Protein 6MAF (pdb70)

InterPro domains:
  IPR018577 Restriction endonuclease, type II, Bpu10I [PF09549] (91-233)

Radius of gyration: 32.57 Å; Cα contacts (8 Å, |Δi|>4): 1836; chains: 4; bounding box: 73×92×95 Å

Foldseek 3Di:
DPDQVQVVLVVVCLVPPPLVVVLCVVLVQVVLVVVLVVQLVVCDQVNLPLVSLQSNLVSLCSNLVSLCCCDVDVVDPPRPCRHSVQSVLCRPVAHDDCCPDFDWQKAWLAKDWDADDPVRVVQFTDMDTDMDRFSGFGALDDDWDAGNNRIHTHGHTQEHEHEDAEDEDVVLVVVQVSLVSNCVVHVNHAYEYEYAEYAHPPPDDDDPPRHRYYFHQQPHDHCVQVVPPDPRDTDRGSVRVSVVCVSVVRSSVVVDPDD/DPDQVQVVLVVVCLVPPPLVVVLCVVLVQVVLVVVLVVQLVVCDQVNLPLVSLQSNLVSLCSNLVSLCCCDVDVVDPPRPCRRSVQSVLCRPVAHDDCCPDFDWQKAWLAKDWDADDPVRVVQFTDMDTDMDRASGFGALDDDWDAGNNRIHTHGHTQEHEHEDAEDEDVVLVVVQVSLVSNCVVHVNHAYEYEYAEYAHPPPDDDDPPRHRYYFHQQPHDHCVQVVPPDPRDTDRGSVRVSVVCVSVVRSSVVVDDDD/DDFPCQLNVLLVVCLVVPVQSVVLCVVLVLVVLVVQLVVQLVPQQDDDLVSLVSLLVSLLSSCVRHVVSCVPRDDCDQVRRPQLSVQRSQSSNCVRCCVVLVHDWPFWGWDWAWQDKAWDAPDDCCVQQWTDMDIHTHTAGTFTFHKDWDWTGHPVGDIDIDIHTHGQEGEHTDQEDEDVNVVVVVVVLVRNCVRPVNHAYEYHYQAYAYDPPDDDPPRHRYYHHQQPYHPVLPPDPPDDGGRGHSVVVSVVSVVSVVSSVDDAADPVCCVVVVDGD/DDFPCQLNVLLVVCLVVPVQSVVLCVVLVLVVLVVQLVVQLVPQQDDDLVSLVSLLVSLLSSCVRHVVSCVPRDDCDQVRRPQLSVQRSQSSNCVRCCVVLVHDWPFWGWDWAWQDKAWDAPDDCCVQQWTDMDIHTHTFGTFTFHKDWDWTGHPVGDIDIDIHTHGQEGEHTDQEDEDVNVVVVVVVLVRNCVRPVNHAYEYHYQAYAYDPPDDDPPRHRYYHHQQPYHPVLPPDPPDDGGRGHSVVVSVVSVVSVVSSPDDAADPVCCVVVVDGD

Organism: Brevibacillus brevis (NCBI:txid1393)

B-factor: mean 177.69, std 82.14, range [30.0, 500.0]

Sequence (1072 aa):
FFIYEQLSHKKNLEQKGKNAFDEETEELVRQAKSGYHAFIEGINYDEVTKLDLNSSVAALEDYISIAKEIEKKHKMFNWRSDYAGSIIPEFLYRIVHVATVKAGLKPIFSTRNTIIEISGAAHREGLQIRRKNEDFALGFHEVDVKIASESHRVISLAVACEVKTNIDKNKLNGLDFSAERMKRTYPGSAYFLITETLDFSPDENHSSGLIDEIYVLRKQVRTKNRVQKAPLCPSVFAELLEDILEISYRASNVKGHVYFFIYEQLSHKKNLEQKGKNAFDEETEELVRQAKSGYHAFIEGINYDEVTKLDLNSSVAALEDYISIAKEIEKKHKMFNWRSDYAGSIIPEFLYRIVHVATVKAGLKPIFSTRNTIIEISGAAHREGLQIRRKNEDFALGFHEVDVKIASESHRVISLAVACEVKTNIDKNKLNGLDFSAERMKRTYPGSAYFLITETLDFSPDENHSSGLIDEIYVLRKQVRTKNRVQKAPLCPSVFAELLEDILEISYRASNVKGHVYNPLVYTHGGKLERKSKKDKTASKVFEEFGVMEAYNCWKEASLCIQQRDKDSVLKLVAALNTYKDAVEPIFDSRLNSAQEVLQPSILEEFFEYLFSRIDSIVGVNIPIRHPAKGYLSLSFNPHNIETLIQSPEYTVRAKDHDFIIGGSAKLTIQGHGGEGETTNIVVPAVAIECKRYLERNMLDECAGTAERLKRATPYCLYFVVAEYLKLDDGAPELTEIDEIYILRHQRNSERNKPGFKPNPIDGELIWDLYQEVMNHLGKIWWDPNSALQRGKVFNPLVYTHGGKLERKSKKDKTASKVFEEFGVMEAYNCWKEASLCIQQRDKDSVLKLVAALNTYKDAVEPIFDSRLNSAQEVLQPSILEEFFEYLFSRIDSIVGVNIPIRHPAKGYLSLSFNPHNIETLIQSPEYTVRAKDHDFIIGGSAKLTIQGHGGEGETTNIVVPAVAIECKRYLERNMLDECAGTAERLKRATPYCLYFVVAEYLKLDDGAPELTEIDEIYILRHQRNSERNKPGFKPNPIDGELIWDLYQEVMNHLGKIWWDPNSALQRGKVF

Secondary str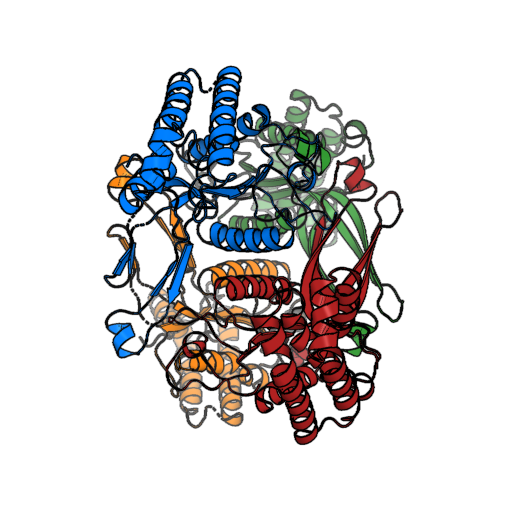ucture (DSSP, 8-state):
----HHHHHHHHHHHH-SHHHHHHHHHTHHHHHHHHHHHHHHS-STT--HHHHHHHHHHHHHHHHHHHHHHTTTS-SS-TTTTGGGSTTTTT-S-SSS------S--EEEEEE--S-HHHHHHH--EEEEE---SEEEE-----EEETTEEE----EEEEEEEEEEE-HHHHHHHHHHHHHHHHH-TT-EEEEEEEEE--SS-S----TT--EEEEEEEES-HHHHHSSSS------HHHHHTTTHHHHHHHHHH----/----HHHHHHHHHHHH-SHHHHHHHHHTHHHHHHHHHHHHHHS-STT--HHHHHHHHHHHHHHHHHHHHHHTTTS-SS-IIIIITSSTTTTT---SSS------S--EEEEEE--S-HHHHHHH--EEEEE---SEEEE-----EEETTEEE----EEEEEEEEEEE-HHHHHHHHHHHHHHHHH-TT-EEEEEEEEE--SS-S----TT--EEEEEEEES-HHHHHSSSS------HHHHHTTTHHHHHHHHHH----/-----HHHHHHHHHHHH-HHHHHHHHHTTHHHHHHHHHHHHHH----SHHHHHHHHHHHHHHHHHHHHHHHHH-STTTTTTSTHHHHHHHHHHTTTHHHHHTS--SEEEEEEEEEEEEE--SSHHHHHH---EEEEEEEEEEEEEEEEEEEEE-TT---EEEEEEEEEEEEEEEEEEEHHHHHHHHHHHHHHHHH-TT-EEEEEEEEEE--SS----TT--EEEEEEEEEGGGGGSTT--PPPP-HHHHHHHHHHHHHHHHS----HHHHHHH----/-----HHHHHHHHHHHH-HHHHHHHHHTTHHHHHHHHHHHHHH----SHHHHHHHHHHHHHHHHHHHHHHHHH-STTTTTTSTHHHHHHHHHHTTTHHHHHTS--SEEEEEEEEEEEEE--SSHHHHHH---EEEEEEEEEEEEEEEEEEEE--TT---EEEEEEEEEEEEEEEEEEEHHHHHHHHHHHHHHHHH-TT-EEEEEEEEEE--SS----TT--EEEEEEEEEGGGGGSTT--PPPP-HHHHHHHHHHHHHHHHS----HHHHHHH----

Nearest PDB structures (foldseek):
  6mag-assembly1_A  TM=9.771E-01  e=1.494E-49  Brevibacillus brevis
  6m9g-assembly1_B-2  TM=9.866E-01  e=7.015E-47  Brevibacillus brevis
  6maf-assembly1_B  TM=7.924E-01  e=3.939E-15  Brevibacillus brevis
  7sqc-assembly1_T0  TM=3.163E-01  e=4.920E+00  Chlamydomonas reinhardtii
  6maf-assembly1_B  TM=1.004E+00  e=4.690E-52  Brevibacillus brevis

Structure (mmCIF, N/CA/C/O backbone):
data_6MAF
#
_entry.id   6MAF
#
_cell.length_a   113.152
_cell.length_b   113.152
_cell.length_c   115.001
_cell.angle_alpha   90.00
_cell.angle_beta   90.00
_cell.angle_gamma   120.00
#
_symmetry.space_group_name_H-M   'P 32'
#
loop_
_entity.id
_entity.type
_entity.pdbx_description
1 polymer 'BbvCI endonuclease subunit 1'
2 polymer 'BbvCI endonuclease subunit 2'
#
loop_
_atom_site.group_PDB
_atom_site.id
_atom_site.type_symbol
_atom_site.label_atom_id
_atom_site.label_alt_id
_atom_site.label_comp_id
_atom_site.label_asym_id
_atom_site.label_entity_id
_atom_site.label_seq_id
_atom_site.pdbx_PDB_ins_code
_atom_site.Cartn_x
_atom_site.Cartn_y
_atom_site.Cartn_z
_atom_site.occupancy
_atom_site.B_iso_or_equiv
_atom_site.auth_seq_id
_atom_site.auth_comp_id
_atom_site.auth_asym_id
_atom_site.auth_atom_id
_atom_site.pdbx_PDB_model_num
ATOM 1 N N . PHE A 1 6 ? -6.934 -59.115 -18.123 1.00 230.65 6 PHE A N 1
ATOM 2 C CA . PHE A 1 6 ? -7.735 -60.082 -18.927 1.00 230.73 6 PHE A CA 1
ATOM 3 C C . PHE A 1 6 ? -8.698 -59.371 -19.884 1.00 215.00 6 PHE A C 1
ATOM 4 O O . PHE A 1 6 ? -9.424 -58.459 -19.494 1.00 175.38 6 PHE A O 1
ATOM 12 N N . PHE A 1 7 ? -8.688 -59.832 -21.133 1.00 232.50 7 PHE A N 1
ATOM 13 C CA . PHE A 1 7 ? -9.530 -59.343 -22.228 1.00 232.10 7 PHE A CA 1
ATOM 14 C C . PHE A 1 7 ? -10.891 -60.053 -22.156 1.00 221.97 7 PHE A C 1
ATOM 15 O O . PHE A 1 7 ? -11.128 -61.013 -22.899 1.00 216.04 7 PHE A O 1
ATOM 23 N N . ILE A 1 8 ? -11.776 -59.606 -21.259 1.00 223.26 8 ILE A N 1
ATOM 24 C CA . ILE A 1 8 ? -13.104 -60.243 -21.096 1.00 205.68 8 ILE A CA 1
ATOM 25 C C . ILE A 1 8 ? -14.186 -59.735 -22.075 1.00 216.50 8 ILE A C 1
ATOM 26 O O . ILE A 1 8 ? -14.723 -58.627 -21.949 1.00 218.62 8 ILE A O 1
ATOM 31 N N . TYR A 1 9 ? -14.451 -60.560 -23.082 1.00 219.40 9 TYR A N 1
ATOM 32 C CA . TYR A 1 9 ? -15.681 -60.478 -23.825 1.00 202.78 9 TYR A CA 1
ATOM 33 C C . TYR A 1 9 ? -16.547 -61.581 -23.219 1.00 189.47 9 TYR A C 1
ATOM 34 O O . TYR A 1 9 ? -16.381 -62.767 -23.541 1.00 209.86 9 TYR A O 1
ATOM 43 N N . GLU A 1 10 ? -17.453 -61.190 -22.322 1.00 167.46 10 GLU A N 1
ATOM 44 C CA . GLU A 1 10 ? -18.409 -62.136 -21.731 1.00 173.53 10 GLU A CA 1
ATOM 45 C C . GLU A 1 10 ? -19.280 -62.787 -22.818 1.00 156.26 10 GLU A C 1
ATOM 46 O O . GLU A 1 10 ? -19.520 -63.993 -22.783 1.00 179.94 10 GLU A O 1
ATOM 52 N N . GLN A 1 11 ? -19.691 -62.003 -23.808 1.00 134.68 11 GLN A N 1
ATOM 53 C CA . GLN A 1 11 ? -20.465 -62.523 -24.926 1.00 138.15 11 GLN A CA 1
ATOM 54 C C . GLN A 1 11 ? -19.722 -63.407 -25.926 1.00 165.70 11 GLN A C 1
ATOM 55 O O . GLN A 1 11 ? -20.272 -64.419 -26.356 1.00 171.11 11 GLN A O 1
ATOM 61 N N . LEU A 1 12 ? -18.516 -63.013 -26.344 1.00 188.76 12 LEU A N 1
ATOM 62 C CA . LEU A 1 12 ? -17.740 -63.849 -27.285 1.00 183.41 12 LEU A CA 1
ATOM 63 C C . LEU A 1 12 ? -17.276 -65.130 -26.614 1.00 167.40 12 LEU A C 1
ATOM 64 O O . LEU A 1 12 ? -17.284 -66.185 -27.251 1.00 180.88 12 LEU A O 1
ATOM 69 N N . SER A 1 13 ? -16.902 -65.046 -25.333 1.00 154.50 13 SER A N 1
ATOM 70 C CA . SER A 1 13 ? -16.663 -66.260 -24.541 1.00 167.05 13 SER A CA 1
ATOM 71 C C . SER A 1 13 ? -17.909 -67.164 -24.528 1.00 177.20 13 SER A C 1
ATOM 72 O O . SER A 1 13 ? -17.788 -68.389 -24.640 1.00 202.29 13 SER A O 1
ATOM 75 N N . HIS A 1 14 ? -19.094 -66.549 -24.438 1.00 175.35 14 HIS A N 1
ATOM 76 C CA . HIS A 1 14 ? -20.373 -67.259 -24.578 1.00 168.51 14 HIS A CA 1
ATOM 77 C C . HIS A 1 14 ? -20.476 -67.947 -25.937 1.00 173.09 14 HIS A C 1
ATOM 78 O O . HIS A 1 14 ? -20.922 -69.086 -26.011 1.00 206.70 14 HIS A O 1
ATOM 85 N N . LYS A 1 15 ? -20.039 -67.274 -26.998 1.00 154.97 15 LYS A N 1
ATOM 86 C CA . LYS A 1 15 ? -19.995 -67.899 -28.325 1.00 159.85 15 LYS A CA 1
ATOM 87 C C . LYS A 1 15 ? -19.021 -69.080 -28.387 1.00 146.21 15 LYS A C 1
ATOM 88 O O . LYS A 1 15 ? -19.399 -70.165 -28.863 1.00 118.14 15 LYS A O 1
ATOM 94 N N . LYS A 1 16 ? -17.796 -68.861 -27.886 1.00 134.98 16 LYS A N 1
ATOM 95 C CA . LYS A 1 16 ? -16.802 -69.919 -27.712 1.00 129.57 16 LYS A CA 1
ATOM 96 C C . LYS A 1 16 ? -17.482 -71.130 -27.070 1.00 157.63 16 LYS A C 1
ATOM 97 O O . LYS A 1 16 ? -17.333 -72.242 -27.568 1.00 204.54 16 LYS A O 1
ATOM 103 N N . ASN A 1 17 ? -18.242 -70.911 -25.991 1.00 150.60 17 ASN A N 1
ATOM 104 C CA . ASN A 1 17 ? -18.863 -72.005 -25.242 1.00 147.95 17 ASN A CA 1
ATOM 105 C C . ASN A 1 17 ? -20.058 -72.666 -25.945 1.00 144.30 17 ASN A C 1
ATOM 106 O O . ASN A 1 17 ? -20.169 -73.889 -25.922 1.00 165.85 17 ASN A O 1
ATOM 111 N N . LEU A 1 18 ? -20.919 -71.875 -26.583 1.00 136.69 18 LEU A N 1
ATOM 112 C CA . LEU A 1 18 ? -22.113 -72.400 -27.277 1.00 165.97 18 LEU A CA 1
ATOM 113 C C . LEU A 1 18 ? -21.732 -73.265 -28.479 1.00 183.78 18 LEU A C 1
ATOM 114 O O . LEU A 1 18 ? -22.289 -74.358 -28.662 1.00 186.07 18 LEU A O 1
ATOM 119 N N . GLU A 1 19 ? -20.773 -72.779 -29.269 1.00 192.24 19 GLU A N 1
ATOM 120 C CA . GLU A 1 19 ? -20.248 -73.525 -30.424 1.00 195.29 19 GLU A CA 1
ATOM 121 C C . GLU A 1 19 ? -19.583 -74.857 -30.034 1.00 175.69 19 GLU A C 1
ATOM 122 O O . GLU A 1 19 ? -19.793 -75.877 -30.700 1.00 165.56 19 GLU A O 1
ATOM 128 N N . GLN A 1 20 ? -18.834 -74.830 -28.933 1.00 163.84 20 GLN A N 1
ATOM 129 C CA . GLN A 1 20 ? -18.079 -75.975 -28.426 1.00 175.40 20 GLN A CA 1
ATOM 130 C C . GLN A 1 20 ? -18.994 -77.087 -27.897 1.00 184.14 20 GLN A C 1
ATOM 131 O O . GLN A 1 20 ? -18.789 -78.262 -28.213 1.00 191.21 20 GLN A O 1
ATOM 137 N N . LYS A 1 21 ? -20.008 -76.707 -27.114 1.00 180.82 21 LYS A N 1
ATOM 138 C CA . LYS A 1 21 ? -20.958 -77.659 -26.526 1.00 172.63 21 LYS A CA 1
ATOM 139 C C . LYS A 1 21 ? -22.047 -78.095 -27.514 1.00 169.69 21 LYS A C 1
ATOM 140 O O . LYS A 1 21 ? -22.489 -79.242 -27.471 1.00 152.19 21 LYS A O 1
ATOM 146 N N . GLY A 1 22 ? -22.455 -77.185 -28.402 1.00 172.84 22 GLY A N 1
ATOM 147 C CA . GLY A 1 22 ? -23.571 -77.403 -29.324 1.00 191.86 22 GLY A CA 1
ATOM 148 C C . GLY A 1 22 ? -23.435 -78.532 -30.332 1.00 207.04 22 GLY A C 1
ATOM 149 O O . GLY A 1 22 ? -23.786 -79.679 -30.035 1.00 211.99 22 GLY A O 1
ATOM 150 N N . LYS A 1 23 ? -22.894 -78.182 -31.503 1.00 222.79 23 LYS A N 1
ATOM 151 C CA . LYS A 1 23 ? -22.934 -78.954 -32.772 1.00 249.59 23 LYS A CA 1
ATOM 152 C C . LYS A 1 23 ? -24.088 -78.474 -33.684 1.00 277.91 23 LYS A C 1
ATOM 153 O O . LYS A 1 23 ? -23.832 -77.905 -34.755 1.00 326.00 23 LYS A O 1
ATOM 159 N N . ASN A 1 24 ? -25.334 -78.666 -33.237 1.00 286.71 24 ASN A N 1
ATOM 160 C CA . ASN A 1 24 ? -26.507 -78.174 -33.957 1.00 287.31 24 ASN A CA 1
ATOM 161 C C . ASN A 1 24 ? -26.525 -76.645 -33.933 1.00 293.88 24 ASN A C 1
ATOM 162 O O . ASN A 1 24 ? -26.709 -76.015 -34.973 1.00 262.74 24 ASN A O 1
ATOM 167 N N . ALA A 1 25 ? -26.295 -76.068 -32.751 1.00 316.08 25 ALA A N 1
ATOM 168 C CA . ALA A 1 25 ? -26.065 -74.627 -32.605 1.00 337.06 25 ALA A CA 1
ATOM 169 C C . ALA A 1 25 ? -24.868 -74.130 -33.437 1.00 362.90 25 ALA A C 1
ATOM 170 O O . ALA A 1 25 ? -24.934 -73.036 -34.007 1.00 373.25 25 ALA A O 1
ATOM 172 N N . PHE A 1 26 ? -23.803 -74.938 -33.524 1.00 385.41 26 PHE A N 1
ATOM 173 C CA . PHE A 1 26 ? -22.625 -74.595 -34.345 1.00 378.80 26 PHE A CA 1
ATOM 174 C C . PHE A 1 26 ? -22.921 -74.547 -35.843 1.00 357.64 26 PHE A C 1
ATOM 175 O O . PHE A 1 26 ? -22.481 -73.608 -36.517 1.00 351.30 26 PHE A O 1
ATOM 183 N N . ASP A 1 27 ? -23.646 -75.546 -36.359 1.00 330.77 27 ASP A N 1
ATOM 184 C CA . ASP A 1 27 ? -24.078 -75.510 -37.764 1.00 290.67 27 ASP A CA 1
ATOM 185 C C . ASP A 1 27 ? -24.949 -74.280 -38.014 1.00 269.02 27 ASP A C 1
ATOM 186 O O . ASP A 1 27 ? -24.779 -73.606 -39.028 1.00 254.59 27 ASP A O 1
ATOM 191 N N . GLU A 1 28 ? -25.833 -73.982 -37.058 1.00 267.94 28 GLU A N 1
ATOM 192 C CA . GLU A 1 28 ? -26.658 -72.773 -37.089 1.00 264.54 28 GLU A CA 1
ATOM 193 C C . GLU A 1 28 ? -25.823 -71.483 -37.145 1.00 231.22 28 GLU A C 1
ATOM 194 O O . GLU A 1 28 ? -26.077 -70.664 -38.012 1.00 218.74 28 GLU A O 1
ATOM 200 N N . GLU A 1 29 ? -24.813 -71.327 -36.279 1.00 198.74 29 GLU A N 1
ATOM 201 C CA . GLU A 1 29 ? -23.914 -70.148 -36.332 1.00 192.37 29 GLU A CA 1
ATOM 202 C C . GLU A 1 29 ? -23.312 -69.909 -37.728 1.00 211.11 29 GLU A C 1
ATOM 203 O O . GLU A 1 29 ? -23.380 -68.788 -38.261 1.00 214.34 29 GLU A O 1
ATOM 209 N N . THR A 1 30 ? -22.732 -70.970 -38.299 1.00 228.13 30 THR A N 1
ATOM 210 C CA . THR A 1 30 ? -22.083 -70.924 -39.617 1.00 233.65 30 THR A CA 1
ATOM 211 C C . THR A 1 30 ? -23.089 -70.543 -40.724 1.00 249.67 30 THR A C 1
ATOM 212 O O . THR A 1 30 ? -22.830 -69.608 -41.491 1.00 260.50 30 THR A O 1
ATOM 216 N N . GLU A 1 31 ? -24.231 -71.239 -40.779 1.00 255.01 31 GLU A N 1
ATOM 217 C CA . GLU A 1 31 ? -25.298 -70.934 -41.751 1.00 260.78 31 GLU A CA 1
ATOM 218 C C . GLU A 1 31 ? -25.978 -69.568 -41.522 1.00 289.52 31 GLU A C 1
ATOM 219 O O . GLU A 1 31 ? -26.279 -68.864 -42.488 1.00 329.65 31 GLU A O 1
ATOM 225 N N . GLU A 1 32 ? -26.189 -69.195 -40.255 1.00 283.91 32 GLU A N 1
ATOM 226 C CA . GLU A 1 32 ? -26.851 -67.927 -39.895 1.00 262.04 32 GLU A CA 1
ATOM 227 C C . GLU A 1 32 ? -25.910 -66.721 -39.929 1.00 251.97 32 GLU A C 1
ATOM 228 O O . GLU A 1 32 ? -26.360 -65.582 -39.733 1.00 250.72 32 GLU A O 1
ATOM 234 N N . LEU A 1 33 ? -24.614 -66.979 -40.155 1.00 242.58 33 LEU A N 1
ATOM 235 C CA . LEU A 1 33 ? -23.576 -65.941 -40.287 1.00 215.91 33 LEU A CA 1
ATOM 236 C C . LEU A 1 33 ? -23.358 -65.204 -38.953 1.00 186.27 33 LEU A C 1
ATOM 237 O O . LEU A 1 33 ? -23.071 -64.015 -38.947 1.00 159.06 33 LEU A O 1
ATOM 242 N N . VAL A 1 34 ? -23.481 -65.914 -37.832 1.00 172.78 34 VAL A N 1
ATOM 243 C CA . VAL A 1 34 ? -23.511 -65.281 -36.497 1.00 160.66 34 VAL A CA 1
ATOM 244 C C . VAL A 1 34 ? -22.161 -64.705 -36.052 1.00 165.03 34 VAL A C 1
ATOM 245 O O . VAL A 1 34 ? -22.083 -63.513 -35.748 1.00 160.06 34 VAL A O 1
ATOM 249 N N . ARG A 1 35 ? -21.122 -65.546 -36.010 1.00 163.29 35 ARG A N 1
ATOM 250 C CA . ARG A 1 35 ? -19.750 -65.102 -35.710 1.00 158.83 35 ARG A CA 1
ATOM 251 C C . ARG A 1 35 ? -19.313 -63.982 -36.674 1.00 162.89 35 ARG A C 1
ATOM 252 O O . ARG A 1 35 ? -18.731 -62.987 -36.238 1.00 141.77 35 ARG A O 1
ATOM 260 N N . GLN A 1 36 ? -19.622 -64.161 -37.966 1.00 172.75 36 GLN A N 1
ATOM 261 C CA . GLN A 1 36 ? -19.395 -63.170 -39.030 1.00 164.16 36 GLN A CA 1
ATOM 262 C C . GLN A 1 36 ? -20.127 -61.858 -38.759 1.00 155.84 36 GLN A C 1
ATOM 263 O O . GLN A 1 36 ? -19.521 -60.782 -38.806 1.00 149.29 36 GLN A O 1
ATOM 269 N N . ALA A 1 37 ? -21.431 -61.972 -38.484 1.00 145.25 37 ALA A N 1
ATOM 270 C CA . ALA A 1 37 ? -22.314 -60.844 -38.186 1.00 138.07 37 ALA A CA 1
ATOM 271 C C . ALA A 1 37 ? -21.800 -60.032 -36.997 1.00 136.87 37 ALA A C 1
ATOM 272 O O . ALA A 1 37 ? -21.801 -58.793 -37.028 1.00 129.36 37 ALA A O 1
ATOM 274 N N . LYS A 1 38 ? -21.341 -60.744 -35.967 1.00 138.68 38 LYS A N 1
ATOM 275 C CA . LYS A 1 38 ? -20.692 -60.130 -34.809 1.00 136.11 38 LYS A CA 1
ATOM 276 C C . LYS A 1 38 ? -19.347 -59.514 -35.185 1.00 156.07 38 LYS A C 1
ATOM 277 O O . LYS A 1 38 ? -19.055 -58.396 -34.778 1.00 158.62 38 LYS A O 1
ATOM 283 N N . SER A 1 39 ? -18.542 -60.237 -35.964 1.00 175.12 39 SER A N 1
ATOM 284 C CA . SER A 1 39 ? -17.246 -59.725 -36.413 1.00 195.99 39 SER A CA 1
ATOM 285 C C . SER A 1 39 ? -17.388 -58.436 -37.238 1.00 209.07 39 SER A C 1
ATOM 286 O O . SER A 1 39 ? -16.609 -57.501 -37.043 1.00 224.09 39 SER A O 1
ATOM 289 N N . GLY A 1 40 ? -18.399 -58.384 -38.115 1.00 198.55 40 GLY A N 1
ATOM 290 C CA . GLY A 1 40 ? -18.723 -57.182 -38.909 1.00 171.39 40 GLY A CA 1
ATOM 291 C C . GLY A 1 40 ? -19.046 -55.997 -38.018 1.00 160.31 40 GLY A C 1
ATOM 292 O O . GLY A 1 40 ? -18.521 -54.886 -38.203 1.00 163.37 40 GLY A O 1
ATOM 293 N N . TYR A 1 41 ? -19.904 -56.261 -37.036 1.00 157.71 41 TYR A N 1
ATOM 294 C CA . TYR A 1 41 ? -20.245 -55.324 -35.971 1.00 156.99 41 TYR A CA 1
ATOM 295 C C . TYR A 1 41 ? -19.013 -54.902 -35.130 1.00 154.34 41 TYR A C 1
ATOM 296 O O . TYR A 1 41 ? -18.788 -53.701 -34.923 1.00 146.99 41 TYR A O 1
ATOM 305 N N . HIS A 1 42 ? -18.227 -55.892 -34.686 1.00 151.93 42 HIS A N 1
ATOM 306 C CA . HIS A 1 42 ? -17.070 -55.708 -33.787 1.00 159.83 42 HIS A CA 1
ATOM 307 C C . HIS A 1 42 ? -15.992 -54.857 -34.460 1.00 176.28 42 HIS A C 1
ATOM 308 O O . HIS A 1 42 ? -15.404 -53.970 -33.824 1.00 168.52 42 HIS A O 1
ATOM 315 N N . ALA A 1 43 ? -15.775 -55.121 -35.753 1.00 204.01 43 ALA A N 1
ATOM 316 C CA . ALA A 1 43 ? -14.848 -54.360 -36.599 1.00 220.31 43 ALA A CA 1
ATOM 317 C C . ALA A 1 43 ? -15.294 -52.916 -36.872 1.00 227.36 43 ALA A C 1
ATOM 318 O O . ALA A 1 43 ? -14.451 -52.010 -36.893 1.00 228.65 43 ALA A O 1
ATOM 320 N N . PHE A 1 44 ? -16.597 -52.696 -37.079 1.00 221.69 44 PHE A N 1
ATOM 321 C CA . PHE A 1 44 ? -17.092 -51.330 -37.295 1.00 207.80 44 PHE A CA 1
ATOM 322 C C . PHE A 1 44 ? -16.907 -50.423 -36.068 1.00 199.37 44 PHE A C 1
ATOM 323 O O . PHE A 1 44 ? -16.499 -49.270 -36.213 1.00 191.93 44 PHE A O 1
ATOM 331 N N . ILE A 1 45 ? -17.188 -50.957 -34.877 1.00 194.94 45 ILE A N 1
ATOM 332 C CA . ILE A 1 45 ? -16.840 -50.293 -33.607 1.00 194.13 45 ILE A CA 1
ATOM 333 C C . ILE A 1 45 ? -15.338 -50.062 -33.487 1.00 220.03 45 ILE A C 1
ATOM 334 O O . ILE A 1 45 ? -14.931 -48.992 -33.057 1.00 198.22 45 ILE A O 1
ATOM 339 N N . GLU A 1 46 ? -14.530 -51.067 -33.846 1.00 268.84 46 GLU A N 1
ATOM 340 C CA . GLU A 1 46 ? -13.057 -50.958 -33.815 1.00 298.66 46 GLU A CA 1
ATOM 341 C C . GLU A 1 46 ? -12.523 -49.763 -34.638 1.00 321.91 46 GLU A C 1
ATOM 342 O O . GLU A 1 46 ? -11.515 -49.158 -34.264 1.00 352.73 46 GLU A O 1
ATOM 348 N N . GLY A 1 47 ? -13.222 -49.419 -35.725 1.00 319.24 47 GLY A N 1
ATOM 349 C CA . GLY A 1 47 ? -12.985 -48.174 -36.478 1.00 314.45 47 GLY A CA 1
ATOM 350 C C . GLY A 1 47 ? -13.106 -46.928 -35.609 1.00 309.32 47 GLY A C 1
ATOM 351 O O . GLY A 1 47 ? -12.299 -46.003 -35.712 1.00 319.44 47 GLY A O 1
ATOM 352 N N . ILE A 1 48 ? -14.123 -46.925 -34.751 1.00 280.15 48 ILE A N 1
ATOM 353 C CA . ILE A 1 48 ? -14.319 -45.926 -33.701 1.00 250.09 48 ILE A CA 1
ATOM 354 C C . ILE A 1 48 ? -13.269 -46.193 -32.605 1.00 269.20 48 ILE A C 1
ATOM 355 O O . ILE A 1 48 ? -13.378 -47.154 -31.845 1.00 259.46 48 ILE A O 1
ATOM 360 N N . ASN A 1 49 ? -12.240 -45.343 -32.570 1.00 301.58 49 ASN A N 1
ATOM 361 C CA . ASN A 1 49 ? -11.092 -45.444 -31.644 1.00 322.73 49 ASN A CA 1
ATOM 362 C C . ASN A 1 49 ? -11.279 -44.552 -30.397 1.00 334.46 49 ASN A C 1
ATOM 363 O O . ASN A 1 49 ? -12.417 -44.286 -30.015 1.00 334.08 49 ASN A O 1
ATOM 368 N N . TYR A 1 50 ? -10.184 -44.105 -29.766 1.00 346.33 50 TYR A N 1
ATOM 369 C CA . TYR A 1 50 ? -10.269 -43.174 -28.622 1.00 345.70 50 TYR A CA 1
ATOM 370 C C . TYR A 1 50 ? -10.484 -41.719 -29.013 1.00 338.46 50 TYR A C 1
ATOM 371 O O . TYR A 1 50 ? -11.294 -41.031 -28.386 1.00 318.69 50 TYR A O 1
ATOM 380 N N . ASP A 1 51 ? -9.716 -41.236 -29.995 1.00 355.96 51 ASP A N 1
ATOM 381 C CA . ASP A 1 51 ? -9.916 -39.895 -30.549 1.00 377.35 51 ASP A CA 1
ATOM 382 C C . ASP A 1 51 ? -11.367 -39.782 -30.991 1.00 380.32 51 ASP A C 1
ATOM 383 O O . ASP A 1 51 ? -11.967 -38.709 -30.952 1.00 423.07 51 ASP A O 1
ATOM 388 N N . GLU A 1 52 ? -11.912 -40.933 -31.375 1.00 337.99 52 GLU A N 1
ATOM 389 C CA . GLU A 1 52 ? -13.286 -41.098 -31.782 1.00 296.10 52 GLU A CA 1
ATOM 390 C C . GLU A 1 52 ? -14.207 -41.599 -30.640 1.00 259.58 52 GLU A C 1
ATOM 391 O O . GLU A 1 52 ? -15.010 -42.510 -30.840 1.00 257.82 52 GLU A O 1
ATOM 397 N N . VAL A 1 53 ? -14.064 -41.015 -29.443 1.00 211.78 53 VAL A N 1
ATOM 398 C CA . VAL A 1 53 ? -14.955 -41.267 -28.286 1.00 168.32 53 VAL A CA 1
ATOM 399 C C . VAL A 1 53 ? -15.469 -39.926 -27.764 1.00 161.87 53 VAL A C 1
ATOM 400 O O . VAL A 1 53 ? -14.696 -39.119 -27.237 1.00 150.02 53 VAL A O 1
ATOM 404 N N . THR A 1 54 ? -15.875 -38.734 -30.669 1.00 361.28 54 THR A N 1
ATOM 405 C CA . THR A 1 54 ? -16.787 -37.641 -30.322 1.00 350.30 54 THR A CA 1
ATOM 406 C C . THR A 1 54 ? -18.247 -38.124 -30.259 1.00 320.31 54 THR A C 1
ATOM 407 O O . THR A 1 54 ? -18.505 -39.326 -30.372 1.00 279.26 54 THR A O 1
ATOM 411 N N . LYS A 1 55 ? -19.173 -37.178 -30.066 1.00 305.68 55 LYS A N 1
ATOM 412 C CA . LYS A 1 55 ? -20.622 -37.394 -30.172 1.00 299.37 55 LYS A CA 1
ATOM 413 C C . LYS A 1 55 ? -21.000 -38.168 -31.438 1.00 316.31 55 LYS A C 1
ATOM 414 O O . LYS A 1 55 ? -21.778 -39.131 -31.376 1.00 327.21 55 LYS A O 1
ATOM 420 N N . LEU A 1 56 ? -20.418 -37.749 -32.566 1.00 320.38 56 LEU A N 1
ATOM 421 C CA . LEU A 1 56 ? -20.581 -38.408 -33.863 1.00 316.82 56 LEU A CA 1
ATOM 422 C C . LEU A 1 56 ? -20.190 -39.892 -33.806 1.00 324.58 56 LEU A C 1
ATOM 423 O O . LEU A 1 56 ? -20.913 -40.743 -34.317 1.00 346.34 56 LEU A O 1
ATOM 428 N N . ASP A 1 57 ? -19.064 -40.196 -33.164 1.00 309.94 57 ASP A N 1
ATOM 429 C CA . ASP A 1 57 ? -18.576 -41.573 -33.080 1.00 291.01 57 ASP A CA 1
ATOM 430 C C . ASP A 1 57 ? -19.413 -42.486 -32.212 1.00 285.29 57 ASP A C 1
ATOM 431 O O . ASP A 1 57 ? -19.577 -43.667 -32.538 1.00 282.01 57 ASP A O 1
ATOM 436 N N . LEU A 1 58 ? -19.932 -41.936 -31.113 1.00 262.89 58 LEU A N 1
ATOM 437 C CA . LEU A 1 58 ? -20.830 -42.678 -30.235 1.00 241.10 58 LEU A CA 1
ATOM 438 C C . LEU A 1 58 ? -22.095 -43.087 -30.986 1.00 236.32 58 LEU A C 1
ATOM 439 O O . LEU A 1 58 ? -22.520 -44.238 -30.863 1.00 239.43 58 LEU A O 1
ATOM 444 N N . ASN A 1 59 ? -22.646 -42.183 -31.807 1.00 232.12 59 ASN A N 1
ATOM 445 C CA . ASN A 1 59 ? -23.805 -42.521 -32.653 1.00 238.35 59 ASN A CA 1
ATOM 446 C C . ASN A 1 59 ? -23.550 -43.594 -33.733 1.00 244.42 59 ASN A C 1
ATOM 447 O O . ASN A 1 59 ? -24.388 -44.490 -33.930 1.00 253.45 59 ASN A O 1
ATOM 452 N N . SER A 1 60 ? -22.390 -43.498 -34.393 1.00 235.67 60 SER A N 1
ATOM 453 C CA . SER A 1 60 ? -21.955 -44.464 -35.419 1.00 205.70 60 SER A CA 1
ATOM 454 C C . SER A 1 60 ? -21.836 -45.880 -34.853 1.00 193.06 60 SER A C 1
ATOM 455 O O . SER A 1 60 ? -22.290 -46.850 -35.478 1.00 162.92 60 SER A O 1
ATOM 458 N N . SER A 1 61 ? -21.250 -45.971 -33.659 1.00 196.70 61 SER A N 1
ATOM 459 C CA . SER A 1 61 ? -21.147 -47.223 -32.921 1.00 212.56 61 SER A CA 1
ATOM 460 C C . SER A 1 61 ? -22.523 -47.820 -32.574 1.00 220.27 61 SER A C 1
ATOM 461 O O . SER A 1 61 ? -22.725 -49.027 -32.726 1.00 215.59 61 SER A O 1
ATOM 464 N N . VAL A 1 62 ? -23.456 -46.967 -32.136 1.00 232.79 62 VAL A N 1
ATOM 465 C CA . VAL A 1 62 ? -24.831 -47.376 -31.769 1.00 228.42 62 VAL A CA 1
ATOM 466 C C . VAL A 1 62 ? -25.611 -47.904 -32.987 1.00 227.39 62 VAL A C 1
ATOM 467 O O . VAL A 1 62 ? -26.331 -48.909 -32.883 1.00 219.59 62 VAL A O 1
ATOM 471 N N . ALA A 1 63 ? -25.445 -47.237 -34.131 1.00 224.32 63 ALA A N 1
ATOM 472 C CA . ALA A 1 63 ? -26.045 -47.676 -35.392 1.00 218.82 63 ALA A CA 1
ATOM 473 C C . ALA A 1 63 ? -25.621 -49.111 -35.735 1.00 212.42 63 ALA A C 1
ATOM 474 O O . ALA A 1 63 ? -26.470 -49.960 -36.038 1.00 198.08 63 ALA A O 1
ATOM 476 N N . ALA A 1 64 ? -24.313 -49.369 -35.638 1.00 209.87 64 ALA A N 1
ATOM 477 C CA . ALA A 1 64 ? -23.728 -50.695 -35.865 1.00 204.44 64 ALA A CA 1
ATOM 478 C C . ALA A 1 64 ? -24.232 -51.716 -34.843 1.00 190.70 64 ALA A C 1
ATOM 479 O O . ALA A 1 64 ? -24.494 -52.881 -35.190 1.00 190.89 64 ALA A O 1
ATOM 481 N N . LEU A 1 65 ? -24.383 -51.261 -33.595 1.00 173.27 65 LEU A N 1
ATOM 482 C CA . LEU A 1 65 ? -24.901 -52.103 -32.512 1.00 168.93 65 LEU A CA 1
ATOM 483 C C . LEU A 1 65 ? -26.304 -52.608 -32.831 1.00 172.41 65 LEU A C 1
ATOM 484 O O . LEU A 1 65 ? -26.577 -53.810 -32.688 1.00 157.49 65 LEU A O 1
ATOM 489 N N . GLU A 1 66 ? -27.167 -51.703 -33.296 1.00 178.43 66 GLU A N 1
ATOM 490 C CA . GLU A 1 66 ? -28.532 -52.089 -33.631 1.00 169.92 66 GLU A CA 1
ATOM 491 C C . GLU A 1 66 ? -28.572 -53.062 -34.800 1.00 162.59 66 GLU A C 1
ATOM 492 O O . GLU A 1 66 ? -29.356 -54.007 -34.763 1.00 159.08 66 GLU A O 1
ATOM 498 N N . ASP A 1 67 ? -27.714 -52.842 -35.804 1.00 163.03 67 ASP A N 1
ATOM 499 C CA . ASP A 1 67 ? -27.565 -53.767 -36.934 1.00 161.32 67 ASP A CA 1
ATOM 500 C C . ASP A 1 67 ? -27.310 -55.161 -36.398 1.00 154.33 67 ASP A C 1
ATOM 501 O O . ASP A 1 67 ? -28.012 -56.116 -36.767 1.00 174.08 67 ASP A O 1
ATOM 506 N N . TYR A 1 68 ? -26.336 -55.268 -35.495 1.00 131.13 68 TYR A N 1
ATOM 507 C CA . TYR A 1 68 ? -26.023 -56.566 -34.943 1.00 135.51 68 TYR A CA 1
ATOM 508 C C . TYR A 1 68 ? -27.137 -57.178 -34.083 1.00 131.94 68 TYR A C 1
ATOM 509 O O . TYR A 1 68 ? -27.477 -58.356 -34.255 1.00 108.78 68 TYR A O 1
ATOM 518 N N . ILE A 1 69 ? -27.670 -56.384 -33.152 1.00 138.06 69 ILE A N 1
ATOM 519 C CA . ILE A 1 69 ? -28.673 -56.872 -32.187 1.00 125.99 69 ILE A CA 1
ATOM 520 C C . ILE A 1 69 ? -29.980 -57.272 -32.905 1.00 129.94 69 ILE A C 1
ATOM 521 O O . ILE A 1 69 ? -30.644 -58.231 -32.498 1.00 115.48 69 ILE A O 1
ATOM 526 N N . SER A 1 70 ? -30.295 -56.570 -34.001 1.00 136.57 70 SER A N 1
ATOM 527 C CA . SER A 1 70 ? -31.433 -56.901 -34.859 1.00 141.89 70 SER A CA 1
ATOM 528 C C . SER A 1 70 ? -31.240 -58.266 -35.501 1.00 157.53 70 SER A C 1
ATOM 529 O O . SER A 1 70 ? -32.194 -59.043 -35.608 1.00 169.47 70 SER A O 1
ATOM 532 N N . ILE A 1 71 ? -30.003 -58.552 -35.911 1.00 166.81 71 ILE A N 1
ATOM 533 C CA . ILE A 1 71 ? -29.678 -59.847 -36.527 1.00 177.55 71 ILE A CA 1
ATOM 534 C C . ILE A 1 71 ? -29.544 -60.978 -35.491 1.00 159.31 71 ILE A C 1
ATOM 535 O O . ILE A 1 71 ? -30.022 -62.086 -35.745 1.00 141.24 71 ILE A O 1
ATOM 540 N N . ALA A 1 72 ? -28.954 -60.667 -34.330 1.00 147.09 72 ALA A N 1
ATOM 541 C CA . ALA A 1 72 ? -28.910 -61.564 -33.161 1.00 136.96 72 ALA A CA 1
ATOM 542 C C . ALA A 1 72 ? -30.294 -62.021 -32.684 1.00 130.82 72 ALA A C 1
ATOM 543 O O . ALA A 1 72 ? -30.557 -63.222 -32.565 1.00 134.43 72 ALA A O 1
ATOM 545 N N . LYS A 1 73 ? -31.182 -61.060 -32.434 1.00 129.59 73 LYS A N 1
ATOM 546 C CA . LYS A 1 73 ? -32.538 -61.355 -31.962 1.00 145.92 73 LYS A CA 1
ATOM 547 C C . LYS A 1 73 ? -33.235 -62.378 -32.871 1.00 149.59 73 LYS A C 1
ATOM 548 O O . LYS A 1 73 ? -33.670 -63.423 -32.381 1.00 147.26 73 LYS A O 1
ATOM 554 N N . GLU A 1 74 ? -33.266 -62.111 -34.182 1.00 157.13 74 GLU A N 1
ATOM 555 C CA . GLU A 1 74 ? -33.957 -62.984 -35.152 1.00 171.10 74 GLU A CA 1
ATOM 556 C C . GLU A 1 74 ? -33.513 -64.458 -35.131 1.00 169.23 74 GLU A C 1
ATOM 557 O O . GLU A 1 74 ? -34.354 -65.350 -35.284 1.00 164.32 74 GLU A O 1
ATOM 563 N N . ILE A 1 75 ? -32.221 -64.713 -34.916 1.00 158.40 75 ILE A N 1
ATOM 564 C CA . ILE A 1 75 ? -31.744 -66.106 -34.810 1.00 135.68 75 ILE A CA 1
ATOM 565 C C . ILE A 1 75 ? -32.311 -66.872 -33.616 1.00 127.87 75 ILE A C 1
ATOM 566 O O . ILE A 1 75 ? -32.753 -68.014 -33.781 1.00 117.39 75 ILE A O 1
ATOM 571 N N . GLU A 1 76 ? -32.340 -66.220 -32.451 1.00 129.19 76 GLU A N 1
ATOM 572 C CA . GLU A 1 76 ? -32.970 -66.755 -31.232 1.00 140.19 76 GLU A CA 1
ATOM 573 C C . GLU A 1 76 ? -34.493 -66.797 -31.367 1.00 147.06 76 GLU A C 1
ATOM 574 O O . GLU A 1 76 ? -35.141 -67.744 -30.898 1.00 133.77 76 GLU A O 1
ATOM 580 N N . LYS A 1 77 ? -35.043 -65.759 -32.001 1.00 181.19 77 LYS A N 1
ATOM 581 C CA . LYS A 1 77 ? -36.489 -65.575 -32.162 1.00 220.26 77 LYS A CA 1
ATOM 582 C C . LYS A 1 77 ? -36.975 -66.075 -33.532 1.00 239.57 77 LYS A C 1
ATOM 583 O O . LYS A 1 77 ? -37.551 -65.312 -34.321 1.00 255.76 77 LYS A O 1
ATOM 589 N N . LYS A 1 78 ? -36.732 -67.357 -33.811 1.00 244.21 78 LYS A N 1
ATOM 590 C CA . LYS A 1 78 ? -37.191 -67.990 -35.051 1.00 246.16 78 LYS A CA 1
ATOM 591 C C . LYS A 1 78 ? -37.642 -69.432 -34.785 1.00 241.77 78 LYS A C 1
ATOM 592 O O . LYS A 1 78 ? -38.756 -69.656 -34.301 1.00 232.85 78 LYS A O 1
ATOM 598 N N . HIS A 1 79 ? -36.777 -70.397 -35.098 1.00 238.47 79 HIS A N 1
ATOM 599 C CA . HIS A 1 79 ? -37.033 -71.815 -34.855 1.00 237.20 79 HIS A CA 1
ATOM 600 C C . HIS A 1 79 ? -35.723 -72.505 -34.463 1.00 232.19 79 HIS A C 1
ATOM 601 O O . HIS A 1 79 ? -35.580 -73.723 -34.608 1.00 239.98 79 HIS A O 1
ATOM 608 N N . LYS A 1 80 ? -34.787 -71.715 -33.936 1.00 230.66 80 LYS A N 1
ATOM 609 C CA . LYS A 1 80 ? -33.435 -72.188 -33.625 1.00 250.33 80 LYS A CA 1
ATOM 610 C C . LYS A 1 80 ? -32.835 -71.561 -32.341 1.00 253.16 80 LYS A C 1
ATOM 611 O O . LYS A 1 80 ? -32.045 -70.624 -32.453 1.00 274.14 80 LYS A O 1
ATOM 617 N N . MET A 1 81 ? -33.209 -71.996 -31.124 1.00 250.90 81 MET A N 1
ATOM 618 C CA . MET A 1 81 ? -34.411 -72.783 -30.765 1.00 266.00 81 MET A CA 1
ATOM 619 C C . MET A 1 81 ? -34.821 -72.526 -29.297 1.00 274.58 81 MET A C 1
ATOM 620 O O . MET A 1 81 ? -35.872 -71.922 -29.059 1.00 286.50 81 MET A O 1
ATOM 625 N N . PHE A 1 82 ? -33.999 -72.987 -28.337 1.00 275.55 82 PHE A N 1
ATOM 626 C CA . PHE A 1 82 ? -34.337 -73.011 -26.885 1.00 294.77 82 PHE A CA 1
ATOM 627 C C . PHE A 1 82 ? -33.419 -72.144 -25.991 1.00 302.41 82 PHE A C 1
ATOM 628 O O . PHE A 1 82 ? -33.742 -70.972 -25.743 1.00 308.33 82 PHE A O 1
ATOM 636 N N . ASN A 1 83 ? -32.295 -72.702 -25.517 1.00 296.55 83 ASN A N 1
ATOM 637 C CA . ASN A 1 83 ? -31.364 -71.983 -24.622 1.00 279.19 83 ASN A CA 1
ATOM 638 C C . ASN A 1 83 ? -30.640 -70.836 -25.340 1.00 266.64 83 ASN A C 1
ATOM 639 O O . ASN A 1 83 ? -29.515 -70.992 -25.828 1.00 263.69 83 ASN A O 1
ATOM 644 N N . TRP A 1 84 ? -31.316 -69.688 -25.395 1.00 233.39 84 TRP A N 1
ATOM 645 C CA . TRP A 1 84 ? -30.903 -68.532 -26.197 1.00 209.61 84 TRP A CA 1
ATOM 646 C C . TRP A 1 84 ? -31.352 -67.200 -25.553 1.00 205.74 84 TRP A C 1
ATOM 647 O O . TRP A 1 84 ? -31.253 -66.147 -26.193 1.00 215.85 84 TRP A O 1
ATOM 658 N N . ARG A 1 85 ? -31.823 -67.258 -24.296 1.00 205.25 85 ARG A N 1
ATOM 659 C CA . ARG A 1 85 ? -32.417 -66.122 -23.541 1.00 214.32 85 ARG A CA 1
ATOM 660 C C . ARG A 1 85 ? -31.426 -65.071 -22.989 1.00 234.07 85 ARG A C 1
ATOM 661 O O . ARG A 1 85 ? -30.818 -64.308 -23.757 1.00 248.32 85 ARG A O 1
ATOM 669 N N . SER A 1 86 ? -31.317 -65.022 -21.653 1.00 244.07 86 SER A N 1
ATOM 670 C CA . SER A 1 86 ? -30.328 -64.220 -20.930 1.00 245.88 86 SER A CA 1
ATOM 671 C C . SER A 1 86 ? -29.052 -65.058 -20.845 1.00 240.69 86 SER A C 1
ATOM 672 O O . SER A 1 86 ? -28.666 -65.571 -19.788 1.00 262.45 86 SER A O 1
ATOM 675 N N . ASP A 1 87 ? -28.418 -65.191 -22.003 1.00 209.52 87 ASP A N 1
ATOM 676 C CA . ASP A 1 87 ? -27.344 -66.130 -22.236 1.00 175.64 87 ASP A CA 1
ATOM 677 C C . ASP A 1 87 ? -26.492 -65.532 -23.312 1.00 164.20 87 ASP A C 1
ATOM 678 O O . ASP A 1 87 ? -25.279 -65.392 -23.147 1.00 165.62 87 ASP A O 1
ATOM 683 N N . TYR A 1 88 ? -27.167 -65.158 -24.397 1.00 146.44 88 TYR A N 1
ATOM 684 C CA . TYR A 1 88 ? -26.557 -64.761 -25.635 1.00 129.65 88 TYR A CA 1
ATOM 685 C C . TYR A 1 88 ? -26.837 -63.304 -25.914 1.00 126.21 88 TYR A C 1
ATOM 686 O O . TYR A 1 88 ? -25.951 -62.470 -25.725 1.00 116.94 88 TYR A O 1
ATOM 695 N N . ALA A 1 89 ? -28.060 -62.992 -26.351 1.00 123.31 89 ALA A N 1
ATOM 696 C CA . ALA A 1 89 ? -28.479 -61.600 -26.601 1.00 114.88 89 ALA A CA 1
ATOM 697 C C . ALA A 1 89 ? -28.398 -60.784 -25.319 1.00 118.97 89 ALA A C 1
ATOM 698 O O . ALA A 1 89 ? -27.889 -59.647 -25.320 1.00 118.02 89 ALA A O 1
ATOM 700 N N . GLY A 1 90 ? -28.811 -61.405 -24.206 1.00 118.24 90 GLY A N 1
ATOM 701 C CA . GLY A 1 90 ? -28.739 -60.804 -22.877 1.00 130.20 90 GLY A CA 1
ATOM 702 C C . GLY A 1 90 ? -27.320 -60.703 -22.341 1.00 149.45 90 GLY A C 1
ATOM 703 O O . GLY A 1 90 ? -27.094 -60.883 -21.151 1.00 167.41 90 GLY A O 1
ATOM 704 N N . SER A 1 91 ? -26.381 -60.443 -23.253 1.00 157.63 91 SER A N 1
ATOM 705 C CA . SER A 1 91 ? -24.990 -60.138 -22.962 1.00 157.19 91 SER A CA 1
ATOM 706 C C . SER A 1 91 ? -24.309 -59.527 -24.181 1.00 144.05 91 SER A C 1
ATOM 707 O O . SER A 1 91 ? -23.326 -60.053 -24.661 1.00 152.54 91 SER A O 1
ATOM 710 N N . ILE A 1 92 ? -24.836 -58.430 -24.700 1.00 131.58 92 ILE A N 1
ATOM 711 C CA . ILE A 1 92 ? -24.242 -57.794 -25.877 1.00 110.68 92 ILE A CA 1
ATOM 712 C C . ILE A 1 92 ? -23.866 -56.377 -25.490 1.00 112.81 92 ILE A C 1
ATOM 713 O O . ILE A 1 92 ? -22.867 -55.835 -25.970 1.00 115.19 92 ILE A O 1
ATOM 718 N N . ILE A 1 93 ? -24.691 -55.823 -24.594 1.00 114.91 93 ILE A N 1
ATOM 719 C CA . ILE A 1 93 ? -24.676 -54.416 -24.1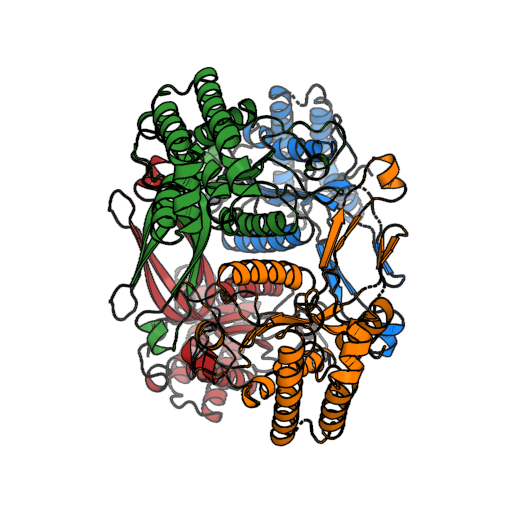30 1.00 99.28 93 ILE A CA 1
ATOM 720 C C . ILE A 1 93 ? -23.851 -54.232 -22.834 1.00 100.60 93 ILE A C 1
ATOM 721 O O . ILE A 1 93 ? -23.407 -53.106 -22.534 1.00 84.89 93 ILE A O 1
ATOM 726 N N . PRO A 1 94 ? -23.658 -55.330 -22.060 1.00 108.49 94 PRO A N 1
ATOM 727 C CA . PRO A 1 94 ? -22.752 -55.389 -20.899 1.00 115.58 94 PRO A CA 1
ATOM 728 C C . PRO A 1 94 ? -21.251 -55.546 -21.204 1.00 112.81 94 PRO A C 1
ATOM 729 O O . PRO A 1 94 ? -20.498 -56.080 -20.373 1.00 90.45 94 PRO A O 1
ATOM 733 N N . GLU A 1 95 ? -20.835 -55.045 -22.370 1.00 131.72 95 GLU A N 1
ATOM 734 C CA . GLU A 1 95 ? -19.431 -55.030 -22.782 1.00 145.60 95 GLU A CA 1
ATOM 735 C C . GLU A 1 95 ? -19.011 -53.617 -23.178 1.00 140.99 95 GLU A C 1
ATOM 736 O O . GLU A 1 95 ? -18.158 -53.009 -22.518 1.00 130.51 95 GLU A O 1
ATOM 742 N N . PHE A 1 96 ? -19.668 -53.105 -24.220 1.00 136.41 96 PHE A N 1
ATOM 743 C CA . PHE A 1 96 ? -19.242 -51.945 -25.025 1.00 162.99 96 PHE A CA 1
ATOM 744 C C . PHE A 1 96 ? -17.845 -51.346 -24.760 1.00 176.16 96 PHE A C 1
ATOM 745 O O . PHE A 1 96 ? -16.830 -52.015 -25.000 1.00 185.23 96 PHE A O 1
ATOM 753 N N . LEU A 1 97 ? -17.802 -50.102 -24.270 1.00 158.40 97 LEU A N 1
ATOM 754 C CA . LEU A 1 97 ? -16.553 -49.351 -24.057 1.00 133.95 97 LEU A CA 1
ATOM 755 C C . LEU A 1 97 ? -15.896 -49.828 -22.770 1.00 147.16 97 LEU A C 1
ATOM 756 O O . LEU A 1 97 ? -15.492 -49.015 -21.914 1.00 130.25 97 LEU A O 1
ATOM 761 N N . TYR A 1 98 ? -15.819 -51.159 -22.660 1.00 171.66 98 TYR A N 1
ATOM 762 C CA . TYR A 1 98 ? -15.239 -51.891 -21.534 1.00 182.16 98 TYR A CA 1
ATOM 763 C C . TYR A 1 98 ? -13.826 -51.399 -21.227 1.00 194.12 98 TYR A C 1
ATOM 764 O O . TYR A 1 98 ? -13.428 -51.359 -20.070 1.00 214.98 98 TYR A O 1
ATOM 773 N N . ARG A 1 99 ? -13.080 -51.027 -22.260 1.00 174.52 99 ARG A N 1
ATOM 774 C CA . ARG A 1 99 ? -11.771 -50.445 -22.057 1.00 162.98 99 ARG A CA 1
ATOM 775 C C . ARG A 1 99 ? -11.749 -49.007 -22.541 1.00 158.90 99 ARG A C 1
ATOM 776 O O . ARG A 1 99 ? -12.064 -48.702 -23.701 1.00 152.01 99 ARG A O 1
ATOM 784 N N . ILE A 1 100 ? -11.415 -48.126 -21.610 1.00 157.42 100 ILE A N 1
ATOM 785 C CA . ILE A 1 100 ? -11.077 -46.750 -21.930 1.00 154.25 100 ILE A CA 1
ATOM 786 C C . ILE A 1 100 ? -9.607 -46.661 -22.339 1.00 157.88 100 ILE A C 1
ATOM 787 O O . ILE A 1 100 ? -9.023 -47.628 -22.831 1.00 164.97 100 ILE A O 1
ATOM 792 N N . VAL A 1 101 ? -9.008 -45.502 -22.108 1.00 157.39 101 VAL A N 1
ATOM 793 C CA . VAL A 1 101 ? -7.747 -45.126 -22.729 1.00 152.08 101 VAL A CA 1
ATOM 794 C C . VAL A 1 101 ? -7.145 -44.001 -21.904 1.00 157.61 101 VAL A C 1
ATOM 795 O O . VAL A 1 101 ? -5.963 -44.021 -21.570 1.00 149.33 101 VAL A O 1
ATOM 799 N N . HIS A 1 102 ? -8.011 -43.053 -21.558 1.00 176.94 102 HIS A N 1
ATOM 800 C CA . HIS A 1 102 ? -7.661 -41.770 -20.992 1.00 181.90 102 HIS A CA 1
ATOM 801 C C . HIS A 1 102 ? -7.029 -41.957 -19.610 1.00 176.29 102 HIS A C 1
ATOM 802 O O . HIS A 1 102 ? -5.803 -41.885 -19.488 1.00 149.36 102 HIS A O 1
ATOM 809 N N . VAL A 1 103 ? -7.854 -42.215 -18.592 1.00 192.94 103 VAL A N 1
ATOM 810 C CA . VAL A 1 103 ? -7.361 -42.622 -17.273 1.00 191.42 103 VAL A CA 1
ATOM 811 C C . VAL A 1 103 ? -6.938 -44.087 -17.334 1.00 190.79 103 VAL A C 1
ATOM 812 O O . VAL A 1 103 ? -5.769 -44.401 -17.089 1.00 182.18 103 VAL A O 1
ATOM 816 N N . ALA A 1 104 ? -7.891 -44.953 -17.694 1.00 199.46 104 ALA A N 1
ATOM 817 C CA . ALA A 1 104 ? -7.750 -46.413 -17.655 1.00 221.99 104 ALA A CA 1
ATOM 818 C C . ALA A 1 104 ? -6.809 -46.927 -16.546 1.00 230.35 104 ALA A C 1
ATOM 819 O O . ALA A 1 104 ? -5.715 -47.433 -16.831 1.00 245.66 104 ALA A O 1
ATOM 821 N N . THR A 1 105 ? -7.232 -46.766 -15.290 1.00 228.47 105 THR A N 1
ATOM 822 C CA . THR A 1 105 ? -6.490 -47.277 -14.123 1.00 222.22 105 THR A CA 1
ATOM 823 C C . THR A 1 105 ? -6.291 -48.784 -14.226 1.00 209.38 105 THR A C 1
ATOM 824 O O . THR A 1 105 ? -5.166 -49.255 -14.402 1.00 212.47 105 THR A O 1
ATOM 828 N N . VAL A 1 106 ? -7.406 -49.508 -14.079 1.00 196.29 106 VAL A N 1
ATOM 829 C CA . VAL A 1 106 ? -7.514 -50.970 -14.180 1.00 193.20 106 VAL A CA 1
ATOM 830 C C . VAL A 1 106 ? -8.997 -51.371 -14.254 1.00 168.84 106 VAL A C 1
ATOM 831 O O . VAL A 1 106 ? -9.582 -51.371 -15.339 1.00 172.78 106 VAL A O 1
ATOM 835 N N . LYS A 1 107 ? -9.584 -51.648 -13.087 1.00 151.50 107 LYS A N 1
ATOM 836 C CA . LYS A 1 107 ? -10.891 -52.310 -12.862 1.00 152.11 107 LYS A CA 1
ATOM 837 C C . LYS A 1 107 ? -10.692 -53.460 -11.888 1.00 146.32 107 LYS A C 1
ATOM 838 O O . LYS A 1 107 ? -9.782 -53.421 -11.044 1.00 123.58 107 LYS A O 1
ATOM 844 N N . ALA A 1 108 ? -11.587 -54.456 -12.013 1.00 137.73 108 ALA A N 1
ATOM 845 C CA . ALA A 1 108 ? -11.515 -55.763 -11.362 1.00 125.73 108 ALA A CA 1
ATOM 846 C C . ALA A 1 108 ? -12.749 -56.617 -11.738 1.00 121.76 108 ALA A C 1
ATOM 847 O O . ALA A 1 108 ? -13.394 -57.253 -10.889 1.00 106.98 108 ALA A O 1
ATOM 849 N N . GLY A 1 109 ? -13.069 -56.607 -13.034 1.00 134.08 109 GLY A N 1
ATOM 850 C CA . GLY A 1 109 ? -14.049 -57.534 -13.614 1.00 173.19 109 GLY A CA 1
ATOM 851 C C . GLY A 1 109 ? -15.498 -57.174 -13.382 1.00 176.38 109 GLY A C 1
ATOM 852 O O . GLY A 1 109 ? -15.790 -56.137 -12.792 1.00 185.22 109 GLY A O 1
ATOM 853 N N . LEU A 1 110 ? -16.402 -58.038 -13.844 1.00 183.83 110 LEU A N 1
ATOM 854 C CA . LEU A 1 110 ? -17.839 -57.738 -13.849 1.00 212.18 110 LEU A CA 1
ATOM 855 C C . LEU A 1 110 ? -18.600 -58.229 -12.605 1.00 238.85 110 LEU A C 1
ATOM 856 O O . LEU A 1 110 ? -19.831 -58.121 -12.539 1.00 260.41 110 LEU A O 1
ATOM 861 N N . LYS A 1 111 ? -17.858 -58.759 -11.630 1.00 258.53 111 LYS A N 1
ATOM 862 C CA . LYS A 1 111 ? -18.417 -59.243 -10.353 1.00 281.48 111 LYS A CA 1
ATOM 863 C C . LYS A 1 111 ? -17.907 -58.338 -9.234 1.00 315.07 111 LYS A C 1
ATOM 864 O O . LYS A 1 111 ? -16.846 -57.754 -9.391 1.00 334.70 111 LYS A O 1
ATOM 870 N N . PRO A 1 112 ? -18.690 -58.145 -8.147 1.00 334.17 112 PRO A N 1
ATOM 871 C CA . PRO A 1 112 ? -18.086 -57.528 -6.961 1.00 319.83 112 PRO A CA 1
ATOM 872 C C . PRO A 1 112 ? -18.343 -58.231 -5.615 1.00 278.85 112 PRO A C 1
ATOM 873 O O . PRO A 1 112 ? -19.445 -58.725 -5.361 1.00 281.06 112 PRO A O 1
ATOM 877 N N . ILE A 1 113 ? -17.317 -58.254 -4.767 1.00 236.69 113 ILE A N 1
ATOM 878 C CA . ILE A 1 113 ? -17.423 -58.822 -3.420 1.00 222.87 113 ILE A CA 1
ATOM 879 C C . ILE A 1 113 ? -18.461 -58.047 -2.591 1.00 232.73 113 ILE A C 1
ATOM 880 O O . ILE A 1 113 ? -18.231 -56.896 -2.188 1.00 256.11 113 ILE A O 1
ATOM 885 N N . PHE A 1 114 ? -19.607 -58.694 -2.370 1.00 223.93 114 PHE A N 1
ATOM 886 C CA . PHE A 1 114 ? -20.753 -58.078 -1.689 1.00 195.77 114 PHE A CA 1
ATOM 887 C C . PHE A 1 114 ? -20.543 -57.751 -0.203 1.00 182.83 114 PHE A C 1
ATOM 888 O O . PHE A 1 114 ? -20.672 -56.597 0.159 1.00 162.95 114 PHE A O 1
ATOM 896 N N . SER A 1 115 ? -20.246 -58.754 0.636 1.00 187.84 115 SER A N 1
ATOM 897 C CA . SER A 1 115 ? -19.879 -58.584 2.077 1.00 186.23 115 SER A CA 1
ATOM 898 C C . SER A 1 115 ? -19.562 -59.946 2.729 1.00 197.71 115 SER A C 1
ATOM 899 O O . SER A 1 115 ? -19.343 -60.927 2.019 1.00 198.90 115 SER A O 1
ATOM 902 N N . THR A 1 116 ? -19.547 -60.001 4.067 1.00 210.02 116 THR A N 1
ATOM 903 C CA . THR A 1 116 ? -19.257 -61.245 4.808 1.00 201.36 116 THR A CA 1
ATOM 904 C C . THR A 1 116 ? -20.118 -61.459 6.077 1.00 193.83 116 THR A C 1
ATOM 905 O O . THR A 1 116 ? -20.533 -60.492 6.739 1.00 164.50 116 THR A O 1
ATOM 909 N N . ARG A 1 117 ? -20.384 -62.732 6.381 1.00 199.53 117 ARG A N 1
ATOM 910 C CA . ARG A 1 117 ? -21.051 -63.162 7.625 1.00 222.38 117 ARG A CA 1
ATOM 911 C C . ARG A 1 117 ? -20.282 -64.312 8.289 1.00 236.67 117 ARG A C 1
ATOM 912 O O . ARG A 1 117 ? -19.450 -64.946 7.640 1.00 246.02 117 ARG A O 1
ATOM 920 N N . ASN A 1 118 ? -20.563 -64.577 9.569 1.00 237.98 118 ASN A N 1
ATOM 921 C CA . ASN A 1 118 ? -19.900 -65.656 10.317 1.00 229.65 118 ASN A CA 1
ATOM 922 C C . ASN A 1 118 ? -20.801 -66.857 10.563 1.00 227.56 118 ASN A C 1
ATOM 923 O O . ASN A 1 118 ? -21.949 -66.703 10.989 1.00 211.24 118 ASN A O 1
ATOM 928 N N . THR A 1 119 ? -20.253 -68.047 10.310 1.00 241.60 119 THR A N 1
ATOM 929 C CA . THR A 1 119 ? -20.998 -69.313 10.390 1.00 262.91 119 THR A CA 1
ATOM 930 C C . THR A 1 119 ? -20.126 -70.513 10.836 1.00 282.49 119 THR A C 1
ATOM 931 O O . THR A 1 119 ? -19.873 -71.443 10.061 1.00 273.46 119 THR A O 1
ATOM 935 N N . ILE A 1 120 ? -19.678 -70.487 12.092 1.00 328.79 120 ILE A N 1
ATOM 936 C CA . ILE A 1 120 ? -18.885 -71.599 12.651 1.00 391.17 120 ILE A CA 1
ATOM 937 C C . ILE A 1 120 ? -19.748 -72.721 13.258 1.00 426.99 120 ILE A C 1
ATOM 938 O O . ILE A 1 120 ? -20.786 -72.456 13.866 1.00 452.15 120 ILE A O 1
ATOM 943 N N . ILE A 1 121 ? -19.300 -73.963 13.061 1.00 449.23 121 ILE A N 1
ATOM 944 C CA . ILE A 1 121 ? -19.917 -75.166 13.641 1.00 461.19 121 ILE A CA 1
ATOM 945 C C . ILE A 1 121 ? -19.728 -75.284 15.166 1.00 480.00 121 ILE A C 1
ATOM 946 O O . ILE A 1 121 ? -20.706 -75.473 15.898 1.00 480.00 121 ILE A O 1
ATOM 951 N N . GLU A 1 122 ? -18.483 -75.144 15.626 1.00 481.88 122 GLU A N 1
ATOM 952 C CA . GLU A 1 122 ? -18.088 -75.523 16.987 1.00 500.00 122 GLU A CA 1
ATOM 953 C C . GLU A 1 122 ? -17.176 -74.479 17.644 1.00 500.00 122 GLU A C 1
ATOM 954 O O . GLU A 1 122 ? -16.572 -73.652 16.952 1.00 500.00 122 GLU A O 1
ATOM 960 N N . ILE A 1 123 ? -17.092 -74.529 18.977 1.00 500.00 123 ILE A N 1
ATOM 961 C CA . ILE A 1 123 ? -16.168 -73.697 19.771 1.00 500.00 123 ILE A CA 1
ATOM 962 C C . ILE A 1 123 ? -14.691 -73.978 19.422 1.00 500.00 123 ILE A C 1
ATOM 963 O O . ILE A 1 123 ? -13.910 -73.039 19.224 1.00 500.00 123 ILE A O 1
ATOM 968 N N . SER A 1 124 ? -14.337 -75.262 19.324 1.00 500.00 124 SER A N 1
ATOM 969 C CA . SER A 1 124 ? -12.992 -75.695 18.928 1.00 500.00 124 SER A CA 1
ATOM 970 C C . SER A 1 124 ? -12.682 -75.263 17.493 1.00 500.00 124 SER A C 1
ATOM 971 O O . SER A 1 124 ? -11.594 -74.751 17.219 1.00 500.00 124 SER A O 1
ATOM 974 N N . GLY A 1 125 ? -13.659 -75.451 16.603 1.00 500.00 125 GLY A N 1
ATOM 975 C CA . GLY A 1 125 ? -13.596 -74.997 15.210 1.00 500.00 125 GLY A CA 1
ATOM 976 C C . GLY A 1 125 ? -13.435 -73.493 15.052 1.00 500.00 125 GLY A C 1
ATOM 977 O O . GLY A 1 125 ? -12.785 -73.033 14.111 1.00 500.00 125 GLY A O 1
ATOM 978 N N . ALA A 1 126 ? -14.037 -72.731 15.965 1.00 500.00 126 ALA A N 1
ATOM 979 C CA . ALA A 1 126 ? -13.899 -71.273 15.985 1.00 500.00 126 ALA A CA 1
ATOM 980 C C . ALA A 1 126 ? -12.450 -70.849 16.256 1.00 500.00 126 ALA A C 1
ATOM 981 O O . ALA A 1 126 ? -11.941 -69.938 15.601 1.00 500.00 126 ALA A O 1
ATOM 983 N N . ALA A 1 127 ? -11.794 -71.538 17.193 1.00 476.05 127 ALA A N 1
ATOM 984 C CA . ALA A 1 127 ? -10.376 -71.324 17.503 1.00 425.67 127 ALA A CA 1
ATOM 985 C C . ALA A 1 127 ? -9.457 -71.800 16.371 1.00 395.66 127 ALA A C 1
ATOM 986 O O . ALA A 1 127 ? -8.510 -71.098 16.009 1.00 390.48 127 ALA A O 1
ATOM 988 N N . HIS A 1 128 ? -9.759 -72.983 15.825 1.00 365.59 128 HIS A N 1
ATOM 989 C CA . HIS A 1 128 ? -9.032 -73.603 14.702 1.00 354.33 128 HIS A CA 1
ATOM 990 C C . HIS A 1 128 ? -9.028 -72.698 13.454 1.00 376.70 128 HIS A C 1
ATOM 991 O O . HIS A 1 128 ? -7.977 -72.177 13.077 1.00 393.99 128 HIS A O 1
ATOM 998 N N . ARG A 1 129 ? -10.199 -72.532 12.833 1.00 398.04 129 ARG A N 1
ATOM 999 C CA . ARG A 1 129 ? -10.457 -71.538 11.773 1.00 408.70 129 ARG A CA 1
ATOM 1000 C C . ARG A 1 129 ? -11.976 -71.372 11.638 1.00 401.92 129 ARG A C 1
ATOM 1001 O O . ARG A 1 129 ? -12.678 -72.321 11.256 1.00 439.78 129 ARG A O 1
ATOM 1009 N N . GLU A 1 130 ? -12.485 -70.193 11.999 1.00 351.17 130 GLU A N 1
ATOM 1010 C CA . GLU A 1 130 ? -13.933 -69.962 11.999 1.00 300.55 130 GLU A CA 1
ATOM 1011 C C . GLU A 1 130 ? -14.488 -69.825 10.580 1.00 272.78 130 GLU A C 1
ATOM 1012 O O . GLU A 1 130 ? -13.900 -69.152 9.728 1.00 258.35 130 GLU A O 1
ATOM 1018 N N . GLY A 1 131 ? -15.606 -70.505 10.342 1.00 255.90 131 GLY A N 1
ATOM 1019 C CA . GLY A 1 131 ? -16.296 -70.451 9.069 1.00 254.33 131 GLY A CA 1
ATOM 1020 C C . GLY A 1 131 ? -16.886 -69.076 8.854 1.00 257.59 131 GLY A C 1
ATOM 1021 O O . GLY A 1 131 ? -17.451 -68.478 9.777 1.00 234.92 131 GLY A O 1
ATOM 1022 N N . LEU A 1 132 ? -16.709 -68.574 7.636 1.00 279.29 132 LEU A N 1
ATOM 1023 C CA . LEU A 1 132 ? -17.349 -67.356 7.166 1.00 277.05 132 LEU A CA 1
ATOM 1024 C C . LEU A 1 132 ? -18.087 -67.660 5.867 1.00 276.86 132 LEU A C 1
ATOM 1025 O O . LEU A 1 132 ? -17.894 -68.719 5.255 1.00 284.11 132 LEU A O 1
ATOM 1030 N N . GLN A 1 133 ? -18.948 -66.733 5.464 1.00 260.35 133 GLN A N 1
ATOM 1031 C CA . GLN A 1 133 ? -19.572 -66.777 4.157 1.00 239.25 133 GLN A CA 1
ATOM 1032 C C . GLN A 1 133 ? -19.437 -65.391 3.540 1.00 236.81 133 GLN A C 1
ATOM 1033 O O . GLN A 1 133 ? -20.114 -64.440 3.956 1.00 212.67 133 GLN A O 1
ATOM 1039 N N . ILE A 1 134 ? -18.508 -65.290 2.589 1.00 229.16 134 ILE A N 1
ATOM 1040 C CA . ILE A 1 134 ? -18.230 -64.050 1.867 1.00 211.74 134 ILE A CA 1
ATOM 1041 C C . ILE A 1 134 ? -18.924 -64.075 0.505 1.00 228.00 134 ILE A C 1
ATOM 1042 O O . ILE A 1 134 ? -18.704 -64.977 -0.314 1.00 235.07 134 ILE A O 1
ATOM 1047 N N . ARG A 1 135 ? -19.783 -63.083 0.293 1.00 232.89 135 ARG A N 1
ATOM 1048 C CA . ARG A 1 135 ? -20.655 -63.044 -0.878 1.00 212.72 135 ARG A CA 1
ATOM 1049 C C . ARG A 1 135 ? -19.945 -62.406 -2.067 1.00 195.65 135 ARG A C 1
ATOM 1050 O O . ARG A 1 135 ? -19.003 -61.620 -1.899 1.00 186.80 135 ARG A O 1
ATOM 1058 N N . ARG A 1 136 ? -20.374 -62.806 -3.262 1.00 182.91 136 ARG A N 1
ATOM 1059 C CA . ARG A 1 136 ? -20.117 -62.069 -4.500 1.00 191.12 136 ARG A CA 1
ATOM 1060 C C . ARG A 1 136 ? -21.147 -62.435 -5.558 1.00 197.38 136 ARG A C 1
ATOM 1061 O O . ARG A 1 136 ? -21.215 -63.583 -6.014 1.00 189.88 136 ARG A O 1
ATOM 1069 N N . LYS A 1 137 ? -21.971 -61.454 -5.919 1.00 205.56 137 LYS A N 1
ATOM 1070 C CA . LYS A 1 137 ? -22.957 -61.645 -6.979 1.00 210.83 137 LYS A CA 1
ATOM 1071 C C . LYS A 1 137 ? -22.312 -61.491 -8.372 1.00 217.87 137 LYS A C 1
ATOM 1072 O O . LYS A 1 137 ? -21.254 -60.856 -8.521 1.00 215.00 137 LYS A O 1
ATOM 1078 N N . ASN A 1 138 ? -22.936 -62.106 -9.376 1.00 213.10 138 ASN A N 1
ATOM 1079 C CA . ASN A 1 138 ? -22.558 -61.905 -10.778 1.00 226.28 138 ASN A CA 1
ATOM 1080 C C . ASN A 1 138 ? -23.422 -60.821 -11.446 1.00 247.89 138 ASN A C 1
ATOM 1081 O O . ASN A 1 138 ? -24.459 -61.126 -12.054 1.00 279.19 138 ASN A O 1
ATOM 1086 N N . GLU A 1 139 ? -22.997 -59.560 -11.317 1.00 237.67 139 GLU A N 1
ATOM 1087 C CA . GLU A 1 139 ? -23.652 -58.428 -12.008 1.00 208.11 139 GLU A CA 1
ATOM 1088 C C . GLU A 1 139 ? -23.263 -58.412 -13.489 1.00 182.42 139 GLU A C 1
ATOM 1089 O O . GLU A 1 139 ? -22.251 -59.017 -13.869 1.00 165.71 139 GLU A O 1
ATOM 1095 N N . ASP A 1 140 ? -24.072 -57.729 -14.310 1.00 170.66 140 ASP A N 1
ATOM 1096 C CA . ASP A 1 140 ? -23.846 -57.612 -15.762 1.00 150.90 140 ASP A CA 1
ATOM 1097 C C . ASP A 1 140 ? -22.468 -57.021 -16.114 1.00 138.14 140 ASP A C 1
ATOM 1098 O O . ASP A 1 140 ? -21.661 -57.684 -16.773 1.00 168.90 140 ASP A O 1
ATOM 1103 N N . PHE A 1 141 ? -22.182 -55.808 -15.644 1.00 125.83 141 PHE A N 1
ATOM 1104 C CA . PHE A 1 141 ? -20.879 -55.166 -15.877 1.00 119.26 141 PHE A CA 1
ATOM 1105 C C . PHE A 1 141 ? -20.412 -54.377 -14.660 1.00 107.28 141 PHE A C 1
ATOM 1106 O O . PHE A 1 141 ? -21.184 -53.613 -14.070 1.00 120.38 141 PHE A O 1
ATOM 1114 N N . ALA A 1 142 ? -19.148 -54.556 -14.295 1.00 98.63 142 ALA A N 1
ATOM 1115 C CA . ALA A 1 142 ? -18.552 -53.750 -13.234 1.00 107.29 142 ALA A CA 1
ATOM 1116 C C . ALA A 1 142 ? -17.252 -53.115 -13.689 1.00 121.60 142 ALA A C 1
ATOM 1117 O O . ALA A 1 142 ? -16.441 -53.761 -14.354 1.00 155.16 142 ALA A O 1
ATOM 1119 N N . LEU A 1 143 ? -17.086 -51.837 -13.369 1.00 123.47 143 LEU A N 1
ATOM 1120 C CA . LEU A 1 143 ? -15.795 -51.161 -13.477 1.00 126.58 143 LEU A CA 1
ATOM 1121 C C . LEU A 1 143 ? -15.341 -50.751 -12.075 1.00 119.56 143 LEU A C 1
ATOM 1122 O O . LEU A 1 143 ? -16.086 -50.099 -11.346 1.00 137.27 143 LEU A O 1
ATOM 1127 N N . GLY A 1 144 ? -14.127 -51.147 -11.705 1.00 111.66 144 GLY A N 1
ATOM 1128 C CA . GLY A 1 144 ? -13.581 -50.859 -10.375 1.00 118.75 144 GLY A CA 1
ATOM 1129 C C . GLY A 1 144 ? -12.513 -49.781 -10.342 1.00 121.36 144 GLY A C 1
ATOM 1130 O O . GLY A 1 144 ? -11.948 -49.433 -11.387 1.00 131.26 144 GLY A O 1
ATOM 1131 N N . PHE A 1 145 ? -12.262 -49.246 -9.140 1.00 126.72 145 PHE A N 1
ATOM 1132 C CA . PHE A 1 145 ? -11.137 -48.332 -8.870 1.00 142.44 145 PHE A CA 1
ATOM 1133 C C . PHE A 1 145 ? -9.839 -49.103 -8.811 1.00 141.99 145 PHE A C 1
ATOM 1134 O O . PHE A 1 145 ? -8.817 -48.605 -9.285 1.00 142.53 145 PHE A O 1
ATOM 1142 N N . HIS A 1 146 ? -9.891 -50.279 -8.170 1.00 142.42 146 HIS A N 1
ATOM 1143 C CA . HIS A 1 146 ? -8.829 -51.305 -8.170 1.00 138.66 146 HIS A CA 1
ATOM 1144 C C . HIS A 1 146 ? -9.197 -52.535 -7.344 1.00 142.69 146 HIS A C 1
ATOM 1145 O O . HIS A 1 146 ? -9.803 -52.434 -6.283 1.00 175.13 146 HIS A O 1
ATOM 1152 N N . GLU A 1 147 ? -4.491 -52.734 -5.880 1.00 267.72 147 GLU A N 1
ATOM 1153 C CA . GLU A 1 147 ? -5.728 -53.460 -5.613 1.00 245.58 147 GLU A CA 1
ATOM 1154 C C . GLU A 1 147 ? -5.516 -54.744 -4.829 1.00 239.89 147 GLU A C 1
ATOM 1155 O O . GLU A 1 147 ? -4.406 -55.291 -4.790 1.00 263.35 147 GLU A O 1
ATOM 1161 N N . VAL A 1 148 ? -6.596 -55.214 -4.215 1.00 205.85 148 VAL A N 1
ATOM 1162 C CA . VAL A 1 148 ? -6.587 -56.485 -3.499 1.00 197.44 148 VAL A CA 1
ATOM 1163 C C . VAL A 1 148 ? -7.291 -57.593 -4.277 1.00 218.98 148 VAL A C 1
ATOM 1164 O O . VAL A 1 148 ? -7.932 -57.347 -5.291 1.00 251.61 148 VAL A O 1
ATOM 1168 N N . ASP A 1 149 ? -5.573 -59.162 -2.158 1.00 184.08 149 ASP A N 1
ATOM 1169 C CA . ASP A 1 149 ? -6.592 -60.133 -1.789 1.00 188.76 149 ASP A CA 1
ATOM 1170 C C . ASP A 1 149 ? -6.885 -59.997 -0.293 1.00 193.46 149 ASP A C 1
ATOM 1171 O O . ASP A 1 149 ? -6.269 -59.160 0.377 1.00 194.03 149 ASP A O 1
ATOM 1176 N N . VAL A 1 150 ? -7.829 -60.787 0.225 1.00 203.24 150 VAL A N 1
ATOM 1177 C CA . VAL A 1 150 ? -8.116 -60.815 1.674 1.00 198.18 150 VAL A CA 1
ATOM 1178 C C . VAL A 1 150 ? -7.824 -62.189 2.291 1.00 189.75 150 VAL A C 1
ATOM 1179 O O . VAL A 1 150 ? -7.959 -63.215 1.629 1.00 184.71 150 VAL A O 1
ATOM 1183 N N . LYS A 1 151 ? -7.402 -62.185 3.550 1.00 172.59 151 LYS A N 1
ATOM 1184 C CA . LYS A 1 151 ? -7.247 -63.403 4.329 1.00 167.78 151 LYS A CA 1
ATOM 1185 C C . LYS A 1 151 ? -7.980 -63.264 5.663 1.00 176.75 151 LYS A C 1
ATOM 1186 O O . LYS A 1 151 ? -7.906 -62.232 6.334 1.00 180.03 151 LYS A O 1
ATOM 1192 N N . ILE A 1 152 ? -8.709 -64.309 6.029 1.00 173.74 152 ILE A N 1
ATOM 1193 C CA . ILE A 1 152 ? -9.359 -64.374 7.329 1.00 172.99 152 ILE A CA 1
ATOM 1194 C C . ILE A 1 152 ? -9.043 -65.751 7.900 1.00 193.66 152 ILE A C 1
ATOM 1195 O O . ILE A 1 152 ? -9.468 -66.760 7.343 1.00 194.15 152 ILE A O 1
ATOM 1200 N N . ALA A 1 153 ? -8.284 -65.766 8.999 1.00 204.05 153 ALA A N 1
ATOM 1201 C CA . ALA A 1 153 ? -7.766 -66.991 9.638 1.00 205.92 153 ALA A CA 1
ATOM 1202 C C . ALA A 1 153 ? -7.197 -68.019 8.636 1.00 210.40 153 ALA A C 1
ATOM 1203 O O . ALA A 1 153 ? -7.594 -69.195 8.630 1.00 236.96 153 ALA A O 1
ATOM 1205 N N . SER A 1 154 ? -6.269 -67.546 7.798 1.00 210.46 154 SER A N 1
ATOM 1206 C CA . SER A 1 154 ? -5.687 -68.306 6.670 1.00 215.30 154 SER A CA 1
ATOM 1207 C C . SER A 1 154 ? -6.703 -68.776 5.608 1.00 221.44 154 SER A C 1
ATOM 1208 O O . SER A 1 154 ? -6.497 -69.803 4.949 1.00 229.22 154 SER A O 1
ATOM 1211 N N . GLU A 1 155 ? -7.790 -68.019 5.450 1.00 216.71 155 GLU A N 1
ATOM 1212 C CA . GLU A 1 155 ? -8.754 -68.241 4.367 1.00 209.48 155 GLU A CA 1
ATOM 1213 C C . GLU A 1 155 ? -8.697 -67.019 3.469 1.00 201.33 155 GLU A C 1
ATOM 1214 O O . GLU A 1 155 ? -9.063 -65.918 3.879 1.00 195.45 155 GLU A O 1
ATOM 1220 N N . SER A 1 156 ? -8.216 -67.226 2.249 1.00 210.52 156 SER A N 1
ATOM 1221 C CA . SER A 1 156 ? -7.943 -66.130 1.328 1.00 217.12 156 SER A CA 1
ATOM 1222 C C . SER A 1 156 ? -8.948 -66.044 0.193 1.00 215.61 156 SER A C 1
ATOM 1223 O O . SER A 1 156 ? -9.334 -67.067 -0.385 1.00 226.26 156 SER A O 1
ATOM 1226 N N . HIS A 1 157 ? -9.367 -64.815 -0.112 1.00 202.97 157 HIS A N 1
ATOM 1227 C CA . HIS A 1 157 ? -10.379 -64.563 -1.135 1.00 205.69 157 HIS A CA 1
ATOM 1228 C C . HIS A 1 157 ? -10.094 -63.321 -1.978 1.00 204.59 157 HIS A C 1
ATOM 1229 O O . HIS A 1 157 ? -9.893 -62.218 -1.456 1.00 173.70 157 HIS A O 1
ATOM 1236 N N . ARG A 1 158 ? -10.082 -63.552 -3.290 1.00 217.65 158 ARG A N 1
ATOM 1237 C CA . ARG A 1 158 ? -9.640 -62.607 -4.314 1.00 216.47 158 ARG A CA 1
ATOM 1238 C C . ARG A 1 158 ? -10.798 -61.780 -4.855 1.00 212.86 158 ARG A C 1
ATOM 1239 O O . ARG A 1 158 ? -11.955 -62.038 -4.537 1.00 216.03 158 ARG A O 1
ATOM 1247 N N . VAL A 1 159 ? -9.705 -59.134 -3.678 1.00 175.99 159 VAL A N 1
ATOM 1248 C CA . VAL A 1 159 ? -10.903 -58.304 -3.537 1.00 172.77 159 VAL A CA 1
ATOM 1249 C C . VAL A 1 159 ? -11.090 -57.366 -4.722 1.00 189.36 159 VAL A C 1
ATOM 1250 O O . VAL A 1 159 ? -10.153 -56.730 -5.197 1.00 215.53 159 VAL A O 1
ATOM 1254 N N . ILE A 1 160 ? -12.331 -57.275 -5.177 1.00 192.13 160 ILE A N 1
ATOM 1255 C CA . ILE A 1 160 ? -12.707 -56.297 -6.179 1.00 183.83 160 ILE A CA 1
ATOM 1256 C C . ILE A 1 160 ? -13.380 -55.132 -5.471 1.00 175.02 160 ILE A C 1
ATOM 1257 O O . ILE A 1 160 ? -14.359 -55.337 -4.747 1.00 189.82 160 ILE A O 1
ATOM 1262 N N . SER A 1 161 ? -12.874 -53.924 -5.675 1.00 162.60 161 SER A N 1
ATOM 1263 C CA . SER A 1 161 ? -13.549 -52.745 -5.136 1.00 176.36 161 SER A CA 1
ATOM 1264 C C . SER A 1 161 ? -14.028 -51.900 -6.287 1.00 178.50 161 SER A C 1
ATOM 1265 O O . SER A 1 161 ? -13.226 -51.450 -7.096 1.00 184.30 161 SER A O 1
ATOM 1268 N N . LEU A 1 162 ? -15.342 -51.708 -6.366 1.00 175.82 162 LEU A N 1
ATOM 1269 C CA . LEU A 1 162 ? -15.944 -51.153 -7.573 1.00 168.51 162 LEU A CA 1
ATOM 1270 C C . LEU A 1 162 ? -16.355 -49.692 -7.470 1.00 154.82 162 LEU A C 1
ATOM 1271 O O . LEU A 1 162 ? -16.759 -49.211 -6.408 1.00 152.89 162 LEU A O 1
ATOM 1276 N N . ALA A 1 163 ? -16.208 -49.021 -8.612 1.00 139.31 163 ALA A N 1
ATOM 1277 C CA . ALA A 1 163 ? -16.654 -47.658 -8.878 1.00 110.10 163 ALA A CA 1
ATOM 1278 C C . ALA A 1 163 ? -18.069 -47.623 -9.455 1.00 87.04 163 ALA A C 1
ATOM 1279 O O . ALA A 1 163 ? -18.863 -46.771 -9.093 1.00 78.14 163 ALA A O 1
ATOM 1281 N N . VAL A 1 164 ? -18.349 -48.526 -10.386 1.00 77.21 164 VAL A N 1
ATOM 1282 C CA . VAL A 1 164 ? -19.646 -48.619 -11.051 1.00 86.83 164 VAL A CA 1
ATOM 1283 C C . VAL A 1 164 ? -20.115 -50.075 -11.206 1.00 89.75 164 VAL A C 1
ATOM 1284 O O . VAL A 1 164 ? -19.310 -51.013 -11.226 1.00 123.23 164 VAL A O 1
ATOM 1288 N N . ALA A 1 165 ? -21.418 -50.252 -11.303 1.00 74.87 165 ALA A N 1
ATOM 1289 C CA . ALA A 1 165 ? -22.014 -51.553 -11.444 1.00 69.93 165 ALA A CA 1
ATOM 1290 C C . ALA A 1 165 ? -23.237 -51.272 -12.257 1.00 70.28 165 ALA A C 1
ATOM 1291 O O . ALA A 1 165 ? -23.750 -50.160 -12.203 1.00 82.43 165 ALA A O 1
ATOM 1293 N N . CYS A 1 166 ? -23.691 -52.249 -13.031 1.00 65.72 166 CYS A N 1
ATOM 1294 C CA . CYS A 1 166 ? -24.864 -52.084 -13.873 1.00 68.17 166 CYS A CA 1
ATOM 1295 C C . CYS A 1 166 ? -25.488 -53.413 -14.111 1.00 68.81 166 CYS A C 1
ATOM 1296 O O . CYS A 1 166 ? -24.801 -54.417 -14.162 1.00 74.87 166 CYS A O 1
ATOM 1299 N N . GLU A 1 167 ? -26.800 -53.417 -14.261 1.00 81.92 167 GLU A N 1
ATOM 1300 C CA . GLU A 1 167 ? -27.484 -54.519 -14.911 1.00 88.66 167 GLU A CA 1
ATOM 1301 C C . GLU A 1 167 ? -27.963 -54.004 -16.252 1.00 90.54 167 GLU A C 1
ATOM 1302 O O . GLU A 1 167 ? -28.199 -52.801 -16.425 1.00 107.39 167 GLU A O 1
ATOM 1308 N N . VAL A 1 168 ? -28.084 -54.908 -17.207 1.00 89.53 168 VAL A N 1
ATOM 1309 C CA . VAL A 1 168 ? -28.753 -54.603 -18.462 1.00 96.09 168 VAL A CA 1
ATOM 1310 C C . VAL A 1 168 ? -29.905 -55.580 -18.621 1.00 89.96 168 VAL A C 1
ATOM 1311 O O . VAL A 1 168 ? -29.715 -56.789 -18.531 1.00 90.42 168 VAL A O 1
ATOM 1315 N N . LYS A 1 169 ? -31.096 -55.032 -18.821 1.00 94.90 169 LYS A N 1
ATOM 1316 C CA . LYS A 1 169 ? -32.315 -55.811 -19.046 1.00 113.66 169 LYS A CA 1
ATOM 1317 C C . LYS A 1 169 ? -32.997 -55.338 -20.324 1.00 123.57 169 LYS A C 1
ATOM 1318 O O . LYS A 1 169 ? -32.741 -54.225 -20.793 1.00 130.48 169 LYS A O 1
ATOM 1324 N N . THR A 1 170 ? -33.879 -56.169 -20.872 1.00 137.06 170 THR A N 1
ATOM 1325 C CA . THR A 1 170 ? -34.720 -55.732 -21.987 1.00 156.13 170 THR A CA 1
ATOM 1326 C C . THR A 1 170 ? -35.827 -54.735 -21.539 1.00 155.00 170 THR A C 1
ATOM 1327 O O . THR A 1 170 ? -35.988 -53.679 -22.172 1.00 154.50 170 THR A O 1
ATOM 1331 N N . ASN A 1 171 ? -36.514 -55.053 -20.427 1.00 155.08 171 ASN A N 1
ATOM 1332 C CA . ASN A 1 171 ? -37.643 -54.258 -19.865 1.00 152.58 171 ASN A CA 1
ATOM 1333 C C . ASN A 1 171 ? -37.752 -54.266 -18.317 1.00 152.47 171 ASN A C 1
ATOM 1334 O O . ASN A 1 171 ? -37.499 -55.295 -17.673 1.00 163.25 171 ASN A O 1
ATOM 1339 N N . ILE A 1 172 ? -38.145 -53.134 -17.728 1.00 137.37 172 ILE A N 1
ATOM 1340 C CA . ILE A 1 172 ? -38.280 -53.031 -16.260 1.00 131.79 172 ILE A CA 1
ATOM 1341 C C . ILE A 1 172 ? -39.753 -52.901 -15.791 1.00 141.69 172 ILE A C 1
ATOM 1342 O O . ILE A 1 172 ? -40.435 -51.937 -16.149 1.00 150.80 172 ILE A O 1
ATOM 1347 N N . ASP A 1 173 ? -40.232 -53.882 -15.016 1.00 146.96 173 ASP A N 1
ATOM 1348 C CA . ASP A 1 173 ? -41.512 -53.774 -14.270 1.00 148.63 173 ASP A CA 1
ATOM 1349 C C . ASP A 1 173 ? -41.306 -53.350 -12.796 1.00 151.61 173 ASP A C 1
ATOM 1350 O O . ASP A 1 173 ? -40.161 -53.326 -12.322 1.00 138.52 173 ASP A O 1
ATOM 1355 N N . LYS A 1 174 ? -42.411 -53.062 -12.085 1.00 156.72 174 LYS A N 1
ATOM 1356 C CA . LYS A 1 174 ? -42.399 -52.556 -10.686 1.00 148.72 174 LYS A CA 1
ATOM 1357 C C . LYS A 1 174 ? -41.770 -53.482 -9.624 1.00 147.29 174 LYS A C 1
ATOM 1358 O O . LYS A 1 174 ? -40.855 -53.068 -8.897 1.00 120.69 174 LYS A O 1
ATOM 1364 N N . ASN A 1 175 ? -42.267 -54.719 -9.540 1.00 152.32 175 ASN A N 1
ATOM 1365 C CA . ASN A 1 175 ? -41.793 -55.688 -8.542 1.00 153.78 175 ASN A CA 1
ATOM 1366 C C . ASN A 1 175 ? -40.306 -56.063 -8.712 1.00 162.39 175 ASN A C 1
ATOM 1367 O O . ASN A 1 175 ? -39.612 -56.244 -7.712 1.00 168.54 175 ASN A O 1
ATOM 1372 N N . LYS A 1 176 ? -39.829 -56.158 -9.965 1.00 163.71 176 LYS A N 1
ATOM 1373 C CA . LYS A 1 176 ? -38.387 -56.336 -10.260 1.00 144.05 176 LYS A CA 1
ATOM 1374 C C . LYS A 1 176 ? -37.579 -55.120 -9.790 1.00 121.25 176 LYS A C 1
ATOM 1375 O O . LYS A 1 176 ? -36.490 -55.274 -9.222 1.00 109.28 176 LYS A O 1
ATOM 1381 N N . LEU A 1 177 ? -38.131 -53.924 -10.003 1.00 102.11 177 LEU A N 1
ATOM 1382 C CA . LEU A 1 177 ? -37.455 -52.695 -9.603 1.00 99.05 177 LEU A CA 1
ATOM 1383 C C . LEU A 1 177 ? -37.213 -52.667 -8.083 1.00 101.32 177 LEU A C 1
ATOM 1384 O O . LEU A 1 177 ? -36.120 -52.287 -7.639 1.00 100.39 177 LEU A O 1
ATOM 1389 N N . ASN A 1 178 ? -38.204 -53.134 -7.311 1.00 109.81 178 ASN A N 1
ATOM 1390 C CA . ASN A 1 178 ? -38.092 -53.309 -5.844 1.00 122.47 178 ASN A CA 1
ATOM 1391 C C . ASN A 1 178 ? -36.886 -54.200 -5.422 1.00 113.69 178 ASN A C 1
ATOM 1392 O O . ASN A 1 178 ? -36.111 -53.846 -4.527 1.00 90.69 178 ASN A O 1
ATOM 1397 N N . GLY A 1 179 ? -36.727 -55.341 -6.090 1.00 128.89 179 GLY A N 1
ATOM 1398 C CA . GLY A 1 179 ? -35.617 -56.276 -5.818 1.00 150.17 179 GLY A CA 1
ATOM 1399 C C . GLY A 1 179 ? -34.256 -55.746 -6.244 1.00 157.22 179 GLY A C 1
ATOM 1400 O O . GLY A 1 179 ? -33.233 -56.040 -5.610 1.00 157.26 179 GLY A O 1
ATOM 1401 N N . LEU A 1 180 ? -34.269 -54.974 -7.333 1.00 155.24 180 LEU A N 1
ATOM 1402 C CA . LEU A 1 180 ? -33.121 -54.223 -7.841 1.00 137.53 180 LEU A CA 1
ATOM 1403 C C . LEU A 1 180 ? -32.679 -53.161 -6.816 1.00 120.41 180 LEU A C 1
ATOM 1404 O O . LEU A 1 180 ? -31.477 -52.960 -6.602 1.00 107.49 180 LEU A O 1
ATOM 1409 N N . ASP A 1 181 ? -33.664 -52.507 -6.188 1.00 114.66 181 ASP A N 1
ATOM 1410 C CA . ASP A 1 181 ? -33.445 -51.604 -5.057 1.00 123.70 181 ASP A CA 1
ATOM 1411 C C . ASP A 1 181 ? -32.779 -52.346 -3.900 1.00 127.06 181 ASP A C 1
ATOM 1412 O O . ASP A 1 181 ? -31.832 -51.815 -3.320 1.00 140.27 181 ASP A O 1
ATOM 1417 N N . PHE A 1 182 ? -33.249 -53.558 -3.576 1.00 120.67 182 PHE A N 1
ATOM 1418 C CA . PHE A 1 182 ? -32.618 -54.364 -2.520 1.00 130.95 182 PHE A CA 1
ATOM 1419 C C . PHE A 1 182 ? -31.133 -54.651 -2.794 1.00 142.78 182 PHE A C 1
ATOM 1420 O O . PHE A 1 182 ? -30.306 -54.573 -1.881 1.00 136.23 182 PHE A O 1
ATOM 1428 N N . SER A 1 183 ? -30.809 -55.007 -4.038 1.00 155.21 183 SER A N 1
ATOM 1429 C CA . SER A 1 183 ? -29.429 -55.318 -4.432 1.00 148.99 183 SER A CA 1
ATOM 1430 C C . SER A 1 183 ? -28.506 -54.122 -4.176 1.00 145.43 183 SER A C 1
ATOM 1431 O O . SER A 1 183 ? -27.420 -54.278 -3.599 1.00 141.41 183 SER A O 1
ATOM 1434 N N . ALA A 1 184 ? -28.984 -52.938 -4.572 1.00 128.90 184 ALA A N 1
ATOM 1435 C CA . ALA A 1 184 ? -28.260 -51.677 -4.443 1.00 117.91 184 ALA A CA 1
ATOM 1436 C C . ALA A 1 184 ? -27.962 -51.271 -2.996 1.00 113.31 184 ALA A C 1
ATOM 1437 O O . ALA A 1 184 ? -26.920 -50.669 -2.738 1.00 104.22 184 ALA A O 1
ATOM 1439 N N . GLU A 1 185 ? -28.854 -51.604 -2.061 1.00 116.62 185 GLU A N 1
ATOM 1440 C CA . GLU A 1 185 ? -28.616 -51.286 -0.639 1.00 136.75 185 GLU A CA 1
ATOM 1441 C C . GLU A 1 185 ? -27.380 -52.012 -0.107 1.00 147.64 185 GLU A C 1
ATOM 1442 O O . GLU A 1 185 ? -26.547 -51.409 0.578 1.00 136.09 185 GLU A O 1
ATOM 1448 N N . ARG A 1 186 ? -27.266 -53.289 -0.480 1.00 169.77 186 ARG A N 1
ATOM 1449 C CA . ARG A 1 186 ? -26.148 -54.160 -0.113 1.00 185.35 186 ARG A CA 1
ATOM 1450 C C . ARG A 1 186 ? -24.839 -53.610 -0.674 1.00 192.01 186 ARG A C 1
ATOM 1451 O O . ARG A 1 186 ? -23.821 -53.553 0.026 1.00 201.31 186 ARG A O 1
ATOM 1459 N N . MET A 1 187 ? -24.907 -53.191 -1.938 1.00 170.47 187 MET A N 1
ATOM 1460 C CA . MET A 1 187 ? -23.790 -52.650 -2.704 1.00 151.69 187 MET A CA 1
ATOM 1461 C C . MET A 1 187 ? -23.172 -51.402 -2.085 1.00 147.81 187 MET A C 1
ATOM 1462 O O . MET A 1 187 ? -21.944 -51.294 -1.922 1.00 137.08 187 MET A O 1
ATOM 1467 N N . LYS A 1 188 ? -24.056 -50.472 -1.738 1.00 141.54 188 LYS A N 1
ATOM 1468 C CA . LYS A 1 188 ? -23.692 -49.204 -1.140 1.00 140.29 188 LYS A CA 1
ATOM 1469 C C . LYS A 1 188 ? -23.084 -49.393 0.254 1.00 146.71 188 LYS A C 1
ATOM 1470 O O . LYS A 1 188 ? -22.158 -48.664 0.630 1.00 155.28 188 LYS A O 1
ATOM 1476 N N . ARG A 1 189 ? -23.586 -50.390 0.988 1.00 157.12 189 ARG A N 1
ATOM 1477 C CA . ARG A 1 189 ? -23.035 -50.788 2.291 1.00 177.29 189 ARG A CA 1
ATOM 1478 C C . ARG A 1 189 ? -21.577 -51.221 2.198 1.00 164.53 189 ARG A C 1
ATOM 1479 O O . ARG A 1 189 ? -20.746 -50.785 3.005 1.00 159.70 189 ARG A O 1
ATOM 1487 N N . THR A 1 190 ? -21.278 -52.074 1.217 1.00 149.42 190 THR A N 1
ATOM 1488 C CA . THR A 1 190 ? -19.912 -52.522 0.983 1.00 150.39 190 THR A CA 1
ATOM 1489 C C . THR A 1 190 ? -19.052 -51.363 0.482 1.00 164.97 190 THR A C 1
ATOM 1490 O O . THR A 1 190 ? -17.973 -51.114 1.032 1.00 177.23 190 THR A O 1
ATOM 1494 N N . TYR A 1 191 ? -19.544 -50.658 -0.543 1.00 159.14 191 TYR A N 1
ATOM 1495 C CA . TYR A 1 191 ? -18.753 -49.651 -1.253 1.00 142.54 191 TYR A CA 1
ATOM 1496 C C . TYR A 1 191 ? -19.437 -48.290 -1.356 1.00 119.95 191 TYR A C 1
ATOM 1497 O O . TYR A 1 191 ? -20.142 -48.034 -2.332 1.00 102.83 191 TYR A O 1
ATOM 1506 N N . PRO A 1 192 ? -19.198 -47.405 -0.352 1.00 111.81 192 PRO A N 1
ATOM 1507 C CA . PRO A 1 192 ? -19.875 -46.114 -0.128 1.00 114.53 192 PRO A CA 1
ATOM 1508 C C . PRO A 1 192 ? -20.019 -45.237 -1.363 1.00 115.55 192 PRO A C 1
ATOM 1509 O O . PRO A 1 192 ? -21.149 -44.889 -1.740 1.00 112.82 192 PRO A O 1
ATOM 1513 N N . GLY A 1 193 ? -18.879 -44.896 -1.970 1.00 117.31 193 GLY A N 1
ATOM 1514 C CA . GLY A 1 193 ? -18.806 -43.991 -3.112 1.00 118.01 193 GLY A CA 1
ATOM 1515 C C . GLY A 1 193 ? -19.497 -44.500 -4.360 1.00 123.13 193 GLY A C 1
ATOM 1516 O O . GLY A 1 193 ? -20.066 -43.702 -5.114 1.00 132.04 193 GLY A O 1
ATOM 1517 N N . SER A 1 194 ? -19.470 -45.821 -4.556 1.00 119.50 194 SER A N 1
ATOM 1518 C CA . SER A 1 194 ? -19.863 -46.463 -5.816 1.00 129.35 194 SER A CA 1
ATOM 1519 C C . SER A 1 194 ? -21.206 -46.022 -6.402 1.00 118.90 194 SER A C 1
ATOM 1520 O O . SER A 1 194 ? -22.188 -45.867 -5.686 1.00 128.87 194 SER A O 1
ATOM 1523 N N . ALA A 1 195 ? -21.217 -45.815 -7.711 1.00 117.56 195 ALA A N 1
ATOM 1524 C CA . ALA A 1 195 ? -22.452 -45.599 -8.464 1.00 124.47 195 ALA A CA 1
ATOM 1525 C C . ALA A 1 195 ? -23.066 -46.930 -8.885 1.00 121.49 195 ALA A C 1
ATOM 1526 O O . ALA A 1 195 ? -22.362 -47.881 -9.241 1.00 156.16 195 ALA A O 1
ATOM 1528 N N . TYR A 1 196 ? -24.384 -46.992 -8.839 1.00 93.99 196 TYR A N 1
ATOM 1529 C CA . TYR A 1 196 ? -25.101 -48.133 -9.360 1.00 88.31 196 TYR A CA 1
ATOM 1530 C C . TYR A 1 196 ? -25.984 -47.620 -10.481 1.00 87.83 196 TYR A C 1
ATOM 1531 O O . TYR A 1 196 ? -26.772 -46.698 -10.282 1.00 103.88 196 TYR A O 1
ATOM 1540 N N . PHE A 1 197 ? -25.832 -48.176 -11.673 1.00 87.77 197 PHE A N 1
ATOM 1541 C CA . PHE A 1 197 ? -26.759 -47.858 -12.763 1.00 84.40 197 PHE A CA 1
ATOM 1542 C C . PHE A 1 197 ? -27.651 -49.051 -13.067 1.00 85.27 197 PHE A C 1
ATOM 1543 O O . PHE A 1 197 ? -27.331 -50.186 -12.730 1.00 99.90 197 PHE A O 1
ATOM 1551 N N . LEU A 1 198 ? -28.797 -48.777 -13.662 1.00 77.92 198 LEU A N 1
ATOM 1552 C CA . LEU A 1 198 ? -29.652 -49.815 -14.201 1.00 79.78 198 LEU A CA 1
ATOM 1553 C C . LEU A 1 198 ? -29.887 -49.338 -15.610 1.00 89.43 198 LEU A C 1
ATOM 1554 O O . LEU A 1 198 ? -30.172 -48.157 -15.831 1.00 111.68 198 LEU A O 1
ATOM 1559 N N . ILE A 1 199 ? -29.727 -50.228 -16.576 1.00 92.35 199 ILE A N 1
ATOM 1560 C CA . ILE A 1 199 ? -29.919 -49.836 -17.972 1.00 86.61 199 ILE A CA 1
ATOM 1561 C C . ILE A 1 199 ? -30.922 -50.773 -18.607 1.00 77.46 199 ILE A C 1
ATOM 1562 O O . ILE A 1 199 ? -30.820 -51.991 -18.487 1.00 87.83 199 ILE A O 1
ATOM 1567 N N . THR A 1 200 ? -31.921 -50.206 -19.251 1.00 68.40 200 THR A N 1
ATOM 1568 C CA . THR A 1 200 ? -32.882 -51.026 -19.948 1.00 78.46 200 THR A CA 1
ATOM 1569 C C . THR A 1 200 ? -33.219 -50.365 -21.242 1.00 84.48 200 THR A C 1
ATOM 1570 O O . THR A 1 200 ? -32.944 -49.184 -21.423 1.00 83.36 200 THR A O 1
ATOM 1574 N N . GLU A 1 201 ? -33.808 -51.138 -22.144 1.00 102.16 201 GLU A N 1
ATOM 1575 C CA . GLU A 1 201 ? -34.250 -50.610 -23.420 1.00 119.72 201 GLU A CA 1
ATOM 1576 C C . GLU A 1 201 ? -35.572 -49.880 -23.236 1.00 121.81 201 GLU A C 1
ATOM 1577 O O . GLU A 1 201 ? -35.691 -48.686 -23.515 1.00 126.95 201 GLU A O 1
ATOM 1583 N N . THR A 1 202 ? -36.555 -50.614 -22.750 1.00 116.34 202 THR A N 1
ATOM 1584 C CA . THR A 1 202 ? -37.905 -50.128 -22.723 1.00 131.88 202 THR A CA 1
ATOM 1585 C C . THR A 1 202 ? -38.465 -50.267 -21.318 1.00 147.95 202 THR A C 1
ATOM 1586 O O . THR A 1 202 ? -37.991 -51.079 -20.511 1.00 169.57 202 THR A O 1
ATOM 1590 N N . LEU A 1 203 ? -39.475 -49.454 -21.041 1.00 146.67 203 LEU A N 1
ATOM 1591 C CA . LEU A 1 203 ? -39.999 -49.333 -19.704 1.00 135.67 203 LEU A CA 1
ATOM 1592 C C . LEU A 1 203 ? -41.422 -49.848 -19.643 1.00 163.57 203 LEU A C 1
ATOM 1593 O O . LEU A 1 203 ? -42.257 -49.485 -20.475 1.00 177.76 203 LEU A O 1
ATOM 1598 N N . ASP A 1 204 ? -41.680 -50.727 -18.675 1.00 194.98 204 ASP A N 1
ATOM 1599 C CA . ASP A 1 204 ? -43.034 -51.203 -18.409 1.00 202.60 204 ASP A CA 1
ATOM 1600 C C . ASP A 1 204 ? -43.406 -50.974 -16.943 1.00 211.13 204 ASP A C 1
ATOM 1601 O O . ASP A 1 204 ? -43.405 -51.903 -16.129 1.00 215.01 204 ASP A O 1
ATOM 1606 N N . PHE A 1 205 ? -43.691 -49.711 -16.615 1.00 217.39 205 PHE A N 1
ATOM 1607 C CA . PHE A 1 205 ? -44.236 -49.350 -15.305 1.00 238.25 205 PHE A CA 1
ATOM 1608 C C . PHE A 1 205 ? -45.712 -49.753 -15.264 1.00 283.16 205 PHE A C 1
ATOM 1609 O O . PHE A 1 205 ? -46.567 -49.071 -15.848 1.00 304.56 205 PHE A O 1
ATOM 1617 N N . SER A 1 206 ? -45.988 -50.877 -14.594 1.00 338.95 206 SER A N 1
ATOM 1618 C CA . SER A 1 206 ? -47.323 -51.486 -14.571 1.00 369.58 206 SER A CA 1
ATOM 1619 C C . SER A 1 206 ? -48.335 -50.615 -13.799 1.00 395.56 206 SER A C 1
ATOM 1620 O O . SER A 1 206 ? -49.352 -50.223 -14.380 1.00 416.13 206 SER A O 1
ATOM 1623 N N . PRO A 1 207 ? -48.070 -50.307 -12.503 1.00 402.36 207 PRO A N 1
ATOM 1624 C CA . PRO A 1 207 ? -48.746 -49.113 -11.983 1.00 386.49 207 PRO A CA 1
ATOM 1625 C C . PRO A 1 207 ? -48.067 -47.830 -12.468 1.00 363.61 207 PRO A C 1
ATOM 1626 O O . PRO A 1 207 ? -46.837 -47.791 -12.617 1.00 366.05 207 PRO A O 1
ATOM 1630 N N . ASP A 1 208 ? -48.872 -46.798 -12.721 1.00 322.54 208 ASP A N 1
ATOM 1631 C CA . ASP A 1 208 ? -48.364 -45.493 -13.158 1.00 286.59 208 ASP A CA 1
ATOM 1632 C C . ASP A 1 208 ? -47.570 -44.773 -12.063 1.00 279.13 208 ASP A C 1
ATOM 1633 O O . ASP A 1 208 ? -46.702 -43.955 -12.368 1.00 284.13 208 ASP A O 1
ATOM 1638 N N . GLU A 1 209 ? -47.892 -45.097 -10.805 1.00 257.29 209 GLU A N 1
ATOM 1639 C CA . GLU A 1 209 ? -47.151 -44.723 -9.578 1.00 234.18 209 GLU A CA 1
ATOM 1640 C C . GLU A 1 209 ? -45.629 -44.610 -9.767 1.00 208.14 209 GLU A C 1
ATOM 1641 O O . GLU A 1 209 ? -44.988 -45.537 -10.272 1.00 191.47 209 GLU A O 1
ATOM 1647 N N . ASN A 1 210 ? -45.064 -43.477 -9.355 1.00 190.87 210 ASN A N 1
ATOM 1648 C CA . ASN A 1 210 ? -43.652 -43.192 -9.627 1.00 172.00 210 ASN A CA 1
ATOM 1649 C C . ASN A 1 210 ? -42.669 -43.883 -8.693 1.00 179.97 210 ASN A C 1
ATOM 1650 O O . ASN A 1 210 ? -43.045 -44.346 -7.609 1.00 184.84 210 ASN A O 1
ATOM 1655 N N . HIS A 1 211 ? -41.417 -43.942 -9.142 1.00 184.34 211 HIS A N 1
ATOM 1656 C CA . HIS A 1 211 ? -40.508 -45.005 -8.737 1.00 174.65 211 HIS A CA 1
ATOM 1657 C C . HIS A 1 211 ? -39.354 -44.575 -7.869 1.00 154.42 211 HIS A C 1
ATOM 1658 O O . HIS A 1 211 ? -39.045 -43.377 -7.750 1.00 146.46 211 HIS A O 1
ATOM 1665 N N . SER A 1 212 ? -38.710 -45.602 -7.317 1.00 140.90 212 SER A N 1
ATOM 1666 C CA . SER A 1 212 ? -37.816 -45.476 -6.176 1.00 146.32 212 SER A CA 1
ATOM 1667 C C . SER A 1 212 ? -36.493 -44.824 -6.495 1.00 137.04 212 SER A C 1
ATOM 1668 O O . SER A 1 212 ? -35.577 -45.455 -7.034 1.00 120.75 212 SER A O 1
ATOM 1671 N N . SER A 1 213 ? -36.440 -43.547 -6.130 1.00 131.89 213 SER A N 1
ATOM 1672 C CA . SER A 1 213 ? -35.282 -42.672 -6.281 1.00 126.51 213 SER A CA 1
ATOM 1673 C C . SER A 1 213 ? -34.037 -43.161 -5.497 1.00 140.40 213 SER A C 1
ATOM 1674 O O . SER A 1 213 ? -32.933 -43.359 -6.074 1.00 143.25 213 SER A O 1
ATOM 1677 N N . GLY A 1 214 ? -34.246 -43.395 -4.200 1.00 143.74 214 GLY A N 1
ATOM 1678 C CA . GLY A 1 214 ? -33.199 -43.843 -3.261 1.00 139.67 214 GLY A CA 1
ATOM 1679 C C . GLY A 1 214 ? -32.323 -45.029 -3.661 1.00 137.00 214 GLY A C 1
ATOM 1680 O O . GLY A 1 214 ? -32.823 -46.113 -3.988 1.00 140.72 214 GLY A O 1
ATOM 1681 N N . LEU A 1 215 ? -31.008 -44.792 -3.637 1.00 130.22 215 LEU A N 1
ATOM 1682 C CA . LEU A 1 215 ? -29.931 -45.808 -3.814 1.00 112.41 215 LEU A CA 1
ATOM 1683 C C . LEU A 1 215 ? -29.656 -46.306 -5.245 1.00 102.46 215 LEU A C 1
ATOM 1684 O O . LEU A 1 215 ? -28.608 -46.922 -5.512 1.00 88.37 215 LEU A O 1
ATOM 1689 N N . ILE A 1 216 ? -30.584 -46.029 -6.159 1.00 96.61 216 ILE A N 1
ATOM 1690 C CA . ILE A 1 216 ? -30.336 -46.273 -7.574 1.00 86.59 216 ILE A CA 1
ATOM 1691 C C . ILE A 1 216 ? -29.855 -44.956 -8.149 1.00 88.34 216 ILE A C 1
ATOM 1692 O O . ILE A 1 216 ? -30.603 -43.973 -8.186 1.00 99.49 216 ILE A O 1
ATOM 1697 N N . ASP A 1 217 ? -28.603 -44.932 -8.584 1.00 85.91 217 ASP A N 1
ATOM 1698 C CA . ASP A 1 217 ? -27.957 -43.662 -8.882 1.00 90.07 217 ASP A CA 1
ATOM 1699 C C . ASP A 1 217 ? -28.283 -43.140 -10.258 1.00 88.18 217 ASP A C 1
ATOM 1700 O O . ASP A 1 217 ? -28.083 -41.951 -10.515 1.00 104.77 217 ASP A O 1
ATOM 1705 N N . GLU A 1 218 ? -28.757 -44.031 -11.135 1.00 78.67 218 GLU A N 1
ATOM 1706 C CA . GLU A 1 218 ? -29.473 -43.649 -12.374 1.00 78.76 218 GLU A CA 1
ATOM 1707 C C . GLU A 1 218 ? -30.123 -44.854 -13.015 1.00 77.45 218 GLU A C 1
ATOM 1708 O O . GLU A 1 218 ? -29.626 -45.979 -12.872 1.00 92.98 218 GLU A O 1
ATOM 1714 N N . ILE A 1 219 ? -31.243 -44.628 -13.698 1.00 63.93 219 ILE A N 1
ATOM 1715 C CA . ILE A 1 219 ? -31.761 -45.638 -14.619 1.00 68.04 219 ILE A CA 1
ATOM 1716 C C . ILE A 1 219 ? -31.740 -44.959 -15.972 1.00 78.69 219 ILE A C 1
ATOM 1717 O O . ILE A 1 219 ? -31.989 -43.748 -16.050 1.00 94.40 219 ILE A O 1
ATOM 1722 N N . TYR A 1 220 ? -31.402 -45.733 -17.010 1.00 81.36 220 TYR A N 1
ATOM 1723 C CA . TYR A 1 220 ? -31.315 -45.259 -18.386 1.00 77.13 220 TYR A CA 1
ATOM 1724 C C . TYR A 1 220 ? -32.240 -46.043 -19.282 1.00 89.44 220 TYR A C 1
ATOM 1725 O O . TYR A 1 220 ? -32.275 -47.284 -19.207 1.00 112.34 220 TYR A O 1
ATOM 1734 N N . VAL A 1 221 ? -32.981 -45.331 -20.131 1.00 94.45 221 VAL A N 1
ATOM 1735 C CA . VAL A 1 221 ? -33.758 -46.003 -21.188 1.00 108.21 221 VAL A CA 1
ATOM 1736 C C . VAL A 1 221 ? -33.152 -45.853 -22.590 1.00 120.43 221 VAL A C 1
ATOM 1737 O O . VAL A 1 221 ? -33.247 -44.789 -23.201 1.00 142.40 221 VAL A O 1
ATOM 1741 N N . LEU A 1 222 ? -32.541 -46.938 -23.071 1.00 108.72 222 LEU A N 1
ATOM 1742 C CA . LEU A 1 222 ? -31.844 -46.977 -24.348 1.00 95.06 222 LEU A CA 1
ATOM 1743 C C . LEU A 1 222 ? -32.760 -46.763 -25.526 1.00 86.41 222 LEU A C 1
ATOM 1744 O O . LEU A 1 222 ? -32.354 -46.142 -26.498 1.00 96.76 222 LEU A O 1
ATOM 1749 N N . ARG A 1 223 ? -33.981 -47.276 -25.455 1.00 86.42 223 ARG A N 1
ATOM 1750 C CA . ARG A 1 223 ? -34.957 -47.014 -26.511 1.00 117.79 223 ARG A CA 1
ATOM 1751 C C . ARG A 1 223 ? -35.766 -45.718 -26.307 1.00 136.97 223 ARG A C 1
ATOM 1752 O O . ARG A 1 223 ? -36.397 -45.235 -27.262 1.00 162.10 223 ARG A O 1
ATOM 1760 N N . LYS A 1 224 ? -35.729 -45.151 -25.089 1.00 128.15 224 LYS A N 1
ATOM 1761 C CA . LYS A 1 224 ? -36.599 -44.027 -24.687 1.00 115.71 224 LYS A CA 1
ATOM 1762 C C . LYS A 1 224 ? -38.094 -44.406 -24.848 1.00 120.99 224 LYS A C 1
ATOM 1763 O O . LYS A 1 224 ? -38.987 -43.592 -24.609 1.00 115.76 224 LYS A O 1
ATOM 1769 N N . GLN A 1 225 ? -38.328 -45.664 -25.244 1.00 141.57 225 GLN A N 1
ATOM 1770 C CA . GLN A 1 225 ? -39.649 -46.260 -25.495 1.00 148.16 225 GLN A CA 1
ATOM 1771 C C . GLN A 1 225 ? -40.533 -46.294 -24.259 1.00 150.59 225 GLN A C 1
ATOM 1772 O O . GLN A 1 225 ? -40.200 -46.899 -23.226 1.00 140.90 225 GLN A O 1
ATOM 1778 N N . VAL A 1 226 ? -41.673 -45.636 -24.411 1.00 164.25 226 VAL A N 1
ATOM 1779 C CA . VAL A 1 226 ? -42.669 -45.474 -23.361 1.00 173.14 226 VAL A CA 1
ATOM 1780 C C . VAL A 1 226 ? -43.042 -46.828 -22.726 1.00 152.21 226 VAL A C 1
ATOM 1781 O O . VAL A 1 226 ? -42.824 -47.019 -21.532 1.00 150.09 226 VAL A O 1
ATOM 1785 N N . ARG A 1 227 ? -43.553 -47.763 -23.530 1.00 146.57 227 ARG A N 1
ATOM 1786 C CA . ARG A 1 227 ? -44.038 -49.065 -23.043 1.00 155.95 227 ARG A CA 1
ATOM 1787 C C . ARG A 1 227 ? -43.433 -50.218 -23.842 1.00 168.90 227 ARG A C 1
ATOM 1788 O O . ARG A 1 227 ? -43.251 -50.122 -25.066 1.00 165.83 227 ARG A O 1
ATOM 1796 N N . THR A 1 228 ? -43.117 -51.300 -23.126 1.00 191.03 228 THR A N 1
ATOM 1797 C CA . THR A 1 228 ? -42.646 -52.557 -23.723 1.00 205.50 228 THR A CA 1
ATOM 1798 C C . THR A 1 228 ? -43.729 -53.191 -24.589 1.00 224.69 228 THR A C 1
ATOM 1799 O O . THR A 1 228 ? -43.428 -53.782 -25.634 1.00 225.36 228 THR A O 1
ATOM 1803 N N . LYS A 1 229 ? -44.981 -53.050 -24.143 1.00 248.36 229 LYS A N 1
ATOM 1804 C CA . LYS A 1 229 ? -46.133 -53.696 -24.774 1.00 262.00 229 LYS A CA 1
ATOM 1805 C C . LYS A 1 229 ? -46.208 -53.420 -26.265 1.00 292.90 229 LYS A C 1
ATOM 1806 O O . LYS A 1 229 ? -46.495 -54.329 -27.033 1.00 309.19 229 LYS A O 1
ATOM 1812 N N . ASN A 1 230 ? -45.923 -52.174 -26.650 1.00 320.79 230 ASN A N 1
ATOM 1813 C CA . ASN A 1 230 ? -45.753 -51.764 -28.048 1.00 345.95 230 ASN A CA 1
ATOM 1814 C C . ASN A 1 230 ? -44.947 -52.794 -28.848 1.00 352.39 230 ASN A C 1
ATOM 1815 O O . ASN A 1 230 ? -45.472 -53.398 -29.789 1.00 352.66 230 ASN A O 1
ATOM 1820 N N . ARG A 1 231 ? -43.697 -53.009 -28.430 1.00 363.05 231 ARG A N 1
ATOM 1821 C CA . ARG A 1 231 ? -42.797 -54.005 -29.021 1.00 373.03 231 ARG A CA 1
ATOM 1822 C C . ARG A 1 231 ? -43.357 -55.439 -28.935 1.00 401.91 231 ARG A C 1
ATOM 1823 O O . ARG A 1 231 ? -43.367 -56.150 -29.943 1.00 424.26 231 ARG A O 1
ATOM 1831 N N . VAL A 1 232 ? -43.832 -55.837 -27.748 1.00 413.13 232 VAL A N 1
ATOM 1832 C CA . VAL A 1 232 ? -44.420 -57.177 -27.507 1.00 407.12 232 VAL A CA 1
ATOM 1833 C C . VAL A 1 232 ? -45.632 -57.451 -28.410 1.00 412.22 232 VAL A C 1
ATOM 1834 O O . VAL A 1 232 ? -45.692 -58.498 -29.071 1.00 421.72 232 VAL A O 1
ATOM 1838 N N . GLN A 1 233 ? -46.577 -56.507 -28.427 1.00 404.07 233 GLN A N 1
ATOM 1839 C CA . GLN A 1 233 ? -47.733 -56.551 -29.322 1.00 391.92 233 GLN A CA 1
ATOM 1840 C C . GLN A 1 233 ? -47.225 -56.609 -30.757 1.00 398.34 233 GLN A C 1
ATOM 1841 O O . GLN A 1 233 ? -46.574 -55.669 -31.230 1.00 428.20 233 GLN A O 1
ATOM 1847 N N . LYS A 1 234 ? -47.486 -57.741 -31.412 1.00 363.50 234 LYS A N 1
ATOM 1848 C CA . LYS A 1 234 ? -47.107 -57.949 -32.810 1.00 325.55 234 LYS A CA 1
ATOM 1849 C C . LYS A 1 234 ? -47.928 -57.004 -33.697 1.00 340.51 234 LYS A C 1
ATOM 1850 O O . LYS A 1 234 ? -49.112 -57.247 -33.954 1.00 362.22 234 LYS A O 1
ATOM 1856 N N . ALA A 1 235 ? -47.278 -55.926 -34.141 1.00 336.07 235 ALA A N 1
ATOM 1857 C CA . ALA A 1 235 ? -47.944 -54.746 -34.715 1.00 314.50 235 ALA A CA 1
ATOM 1858 C C . ALA A 1 235 ? -46.943 -53.834 -35.458 1.00 296.38 235 ALA A C 1
ATOM 1859 O O . ALA A 1 235 ? -45.737 -54.109 -35.438 1.00 299.61 235 ALA A O 1
ATOM 1861 N N . PRO A 1 236 ? -47.440 -52.767 -36.137 1.00 277.25 236 PRO A N 1
ATOM 1862 C CA . PRO A 1 236 ? -46.607 -51.654 -36.616 1.00 272.08 236 PRO A CA 1
ATOM 1863 C C . PRO A 1 236 ? -45.539 -51.085 -35.650 1.00 274.12 236 PRO A C 1
ATOM 1864 O O . PRO A 1 236 ? -44.471 -50.690 -36.123 1.00 299.90 236 PRO A O 1
ATOM 1868 N N . LEU A 1 237 ? -45.816 -51.052 -34.340 1.00 253.20 237 LEU A N 1
ATOM 1869 C CA . LEU A 1 237 ? -44.925 -50.423 -33.337 1.00 220.21 237 LEU A CA 1
ATOM 1870 C C . LEU A 1 237 ? -43.516 -51.034 -33.253 1.00 217.38 237 LEU A C 1
ATOM 1871 O O . LEU A 1 237 ? -43.356 -52.204 -32.888 1.00 217.12 237 LEU A O 1
ATOM 1876 N N . CYS A 1 238 ? -42.510 -50.235 -33.613 1.00 215.44 238 CYS A N 1
ATOM 1877 C CA . CYS A 1 238 ? -41.104 -50.642 -33.522 1.00 192.20 238 CYS A CA 1
ATOM 1878 C C . CYS A 1 238 ? -40.234 -49.554 -32.858 1.00 167.63 238 CYS A C 1
ATOM 1879 O O . CYS A 1 238 ? -40.211 -48.394 -33.292 1.00 167.25 238 CYS A O 1
ATOM 1882 N N . PRO A 1 239 ? -39.553 -49.930 -31.766 1.00 143.90 239 PRO A N 1
ATOM 1883 C CA . PRO A 1 239 ? -38.602 -49.099 -31.024 1.00 134.73 239 PRO A CA 1
ATOM 1884 C C . PRO A 1 239 ? -37.371 -48.693 -31.824 1.00 124.25 239 PRO A C 1
ATOM 1885 O O . PRO A 1 239 ? -37.150 -49.225 -32.905 1.00 132.74 239 PRO A O 1
ATOM 1889 N N . SER A 1 240 ? -36.577 -47.763 -31.289 1.00 126.01 240 SER A N 1
ATOM 1890 C CA . SER A 1 240 ? -35.286 -47.360 -31.898 1.00 130.00 240 SER A CA 1
ATOM 1891 C C . SER A 1 240 ? -34.197 -47.167 -30.833 1.00 126.45 240 SER A C 1
ATOM 1892 O O . SER A 1 240 ? -34.407 -46.400 -29.889 1.00 140.01 240 SER A O 1
ATOM 1895 N N . VAL A 1 241 ? -33.053 -47.848 -30.976 1.00 117.97 241 VAL A N 1
ATOM 1896 C CA . VAL A 1 241 ? -31.911 -47.674 -30.051 1.00 113.91 241 VAL A CA 1
ATOM 1897 C C . VAL A 1 241 ? -31.244 -46.356 -30.410 1.00 118.74 241 VAL A C 1
ATOM 1898 O O . VAL A 1 241 ? -30.584 -46.242 -31.441 1.00 132.45 241 VAL A O 1
ATOM 1902 N N . PHE A 1 242 ? -31.439 -45.363 -29.552 1.00 120.95 242 PHE A N 1
ATOM 1903 C CA . PHE A 1 242 ? -31.034 -44.002 -29.855 1.00 136.96 242 PHE A CA 1
ATOM 1904 C C . PHE A 1 242 ? -29.669 -43.710 -29.260 1.00 141.26 242 PHE A C 1
ATOM 1905 O O . PHE A 1 242 ? -29.428 -43.929 -28.064 1.00 150.46 242 PHE A O 1
ATOM 1913 N N . ALA A 1 243 ? -28.789 -43.221 -30.126 1.00 129.51 243 ALA A N 1
ATOM 1914 C CA . ALA A 1 243 ? -27.407 -42.919 -29.788 1.00 130.65 243 ALA A CA 1
ATOM 1915 C C . ALA A 1 243 ? -27.222 -41.874 -28.685 1.00 131.91 243 ALA A C 1
ATOM 1916 O O . ALA A 1 243 ? -26.275 -41.960 -27.890 1.00 111.50 243 ALA A O 1
ATOM 1918 N N . GLU A 1 244 ? -28.136 -40.902 -28.653 1.00 161.24 244 GLU A N 1
ATOM 1919 C CA . GLU A 1 244 ? -28.128 -39.828 -27.657 1.00 199.24 244 GLU A CA 1
ATOM 1920 C C . GLU A 1 244 ? -28.291 -40.380 -26.241 1.00 214.34 244 GLU A C 1
ATOM 1921 O O . GLU A 1 244 ? -27.667 -39.869 -25.310 1.00 243.64 244 GLU A O 1
ATOM 1927 N N . LEU A 1 245 ? -29.101 -41.433 -26.096 1.00 208.53 245 LEU A N 1
ATOM 1928 C CA . LEU A 1 245 ? -29.274 -42.125 -24.807 1.00 192.78 245 LEU A CA 1
ATOM 1929 C C . LEU A 1 245 ? -28.004 -42.812 -24.302 1.00 170.05 245 LEU A C 1
ATOM 1930 O O . LEU A 1 245 ? -27.725 -42.800 -23.096 1.00 172.50 245 LEU A O 1
ATOM 1935 N N . LEU A 1 246 ? -27.236 -43.389 -25.227 1.00 134.57 246 LEU A N 1
ATOM 1936 C CA . LEU A 1 246 ? -26.001 -44.076 -24.876 1.00 110.14 246 LEU A CA 1
ATOM 1937 C C . LEU A 1 246 ? -24.846 -43.094 -24.701 1.00 121.54 246 LEU A C 1
ATOM 1938 O O . LEU A 1 246 ? -23.878 -43.391 -23.990 1.00 128.23 246 LEU A O 1
ATOM 1943 N N . GLU A 1 247 ? -24.960 -41.930 -25.344 1.00 140.18 247 GLU A N 1
ATOM 1944 C CA . GLU A 1 247 ? -23.977 -40.838 -25.246 1.00 168.61 247 GLU A CA 1
ATOM 1945 C C . GLU A 1 247 ? -23.865 -40.252 -23.829 1.00 170.98 247 GLU A C 1
ATOM 1946 O O . GLU A 1 247 ? -22.773 -39.872 -23.409 1.00 151.62 247 GLU A O 1
ATOM 1952 N N . ASP A 1 248 ? -24.988 -40.207 -23.105 1.00 184.98 248 ASP A N 1
ATOM 1953 C CA . ASP A 1 248 ? -25.076 -39.563 -21.778 1.00 196.20 248 ASP A CA 1
ATOM 1954 C C . ASP A 1 248 ? -24.716 -40.502 -20.619 1.00 193.96 248 ASP A C 1
ATOM 1955 O O . ASP A 1 248 ? -24.986 -40.214 -19.441 1.00 206.48 248 ASP A O 1
ATOM 1960 N N . ILE A 1 249 ? -24.128 -41.636 -20.980 1.00 180.35 249 ILE A N 1
ATOM 1961 C CA . ILE A 1 249 ? -23.577 -42.575 -20.022 1.00 171.71 249 ILE A CA 1
ATOM 1962 C C . ILE A 1 249 ? -22.062 -42.323 -19.996 1.00 174.68 249 ILE A C 1
ATOM 1963 O O . ILE A 1 249 ? -21.249 -43.241 -20.075 1.00 176.95 249 ILE A O 1
ATOM 1968 N N . LEU A 1 250 ? -21.704 -41.045 -19.913 1.00 167.83 250 LEU A N 1
ATOM 1969 C CA . LEU A 1 250 ? -20.341 -40.624 -19.641 1.00 154.31 250 LEU A CA 1
ATOM 1970 C C . LEU A 1 250 ? -20.215 -40.281 -18.172 1.00 143.51 250 LEU A C 1
ATOM 1971 O O . LEU A 1 250 ? -19.115 -40.008 -17.674 1.00 149.76 250 LEU A O 1
ATOM 1976 N N . GLU A 1 251 ? -21.355 -40.308 -17.487 1.00 127.71 251 GLU A N 1
ATOM 1977 C CA . GLU A 1 251 ? -21.419 -40.103 -16.059 1.00 135.31 251 GLU A CA 1
ATOM 1978 C C . GLU A 1 251 ? -20.478 -41.068 -15.339 1.00 129.32 251 GLU A C 1
ATOM 1979 O O . GLU A 1 251 ? -19.695 -40.654 -14.466 1.00 115.79 251 GLU A O 1
ATOM 1985 N N . ILE A 1 252 ? -20.554 -42.339 -15.753 1.00 128.11 252 ILE A N 1
ATOM 1986 C CA . ILE A 1 252 ? -19.688 -43.444 -15.286 1.00 131.35 252 ILE A CA 1
ATOM 1987 C C . ILE A 1 252 ? -18.190 -43.164 -15.478 1.00 150.73 252 ILE A C 1
ATOM 1988 O O . ILE A 1 252 ? -17.383 -43.297 -14.528 1.00 146.21 252 ILE A O 1
ATOM 1993 N N . SER A 1 253 ? -17.835 -42.780 -16.707 1.00 156.11 253 SER A N 1
ATOM 1994 C CA . SER A 1 253 ? -16.444 -42.506 -17.062 1.00 137.47 253 SER A CA 1
ATOM 1995 C C . SER A 1 253 ? -15.937 -41.357 -16.197 1.00 122.16 253 SER A C 1
ATOM 1996 O O . SER A 1 253 ? -14.920 -41.514 -15.514 1.00 97.05 253 SER A O 1
ATOM 1999 N N . TYR A 1 254 ? -16.697 -40.254 -16.184 1.00 122.64 254 TYR A N 1
ATOM 2000 C CA . TYR A 1 254 ? -16.383 -39.084 -15.371 1.00 141.53 254 TYR A CA 1
ATOM 2001 C C . TYR A 1 254 ? -16.143 -39.406 -13.879 1.00 168.52 254 TYR A C 1
ATOM 2002 O O . TYR A 1 254 ? -15.165 -38.928 -13.288 1.00 188.75 254 TYR A O 1
ATOM 2011 N N . ARG A 1 255 ? -17.019 -40.214 -13.282 1.00 181.16 255 ARG A N 1
ATOM 2012 C CA . ARG A 1 255 ? -16.883 -40.570 -11.864 1.00 191.24 255 ARG A CA 1
ATOM 2013 C C . ARG A 1 255 ? -15.625 -41.399 -11.571 1.00 196.30 255 ARG A C 1
ATOM 2014 O O . ARG A 1 255 ? -14.879 -41.106 -10.619 1.00 202.16 255 ARG A O 1
ATOM 2022 N N . ALA A 1 256 ? -15.389 -42.407 -12.412 1.00 191.63 256 ALA A N 1
ATOM 2023 C CA . ALA A 1 256 ? -14.224 -43.286 -12.305 1.00 203.75 256 ALA A CA 1
ATOM 2024 C C . ALA A 1 256 ? -12.917 -42.484 -12.283 1.00 205.79 256 ALA A C 1
ATOM 2025 O O . ALA A 1 256 ? -12.102 -42.630 -11.354 1.00 214.48 256 ALA A O 1
ATOM 2027 N N . SER A 1 257 ? -12.768 -41.621 -13.295 1.00 186.20 257 SER A N 1
ATOM 2028 C CA . SER A 1 257 ? -11.629 -40.713 -13.473 1.00 188.25 257 SER A CA 1
ATOM 2029 C C . SER A 1 257 ? -11.385 -39.838 -12.244 1.00 194.07 257 SER A C 1
ATOM 2030 O O . SER A 1 257 ? -10.231 -39.639 -11.831 1.00 190.06 257 SER A O 1
ATOM 2033 N N . ASN A 1 258 ? -12.479 -39.341 -11.665 1.00 185.93 258 ASN A N 1
ATOM 2034 C CA . ASN A 1 258 ? -12.428 -38.426 -10.536 1.00 186.19 258 ASN A CA 1
ATOM 2035 C C . ASN A 1 258 ? -11.732 -39.053 -9.331 1.00 183.93 258 ASN A C 1
ATOM 2036 O O . ASN A 1 258 ? -10.950 -38.385 -8.656 1.00 190.55 258 ASN A O 1
ATOM 2041 N N . VAL A 1 259 ? -11.980 -40.341 -9.089 1.00 184.53 259 VAL A N 1
ATOM 2042 C CA . VAL A 1 259 ? -11.418 -41.012 -7.904 1.00 188.76 259 VAL A CA 1
ATOM 2043 C C . VAL A 1 259 ? -9.915 -41.314 -8.001 1.00 190.49 259 VAL A C 1
ATOM 2044 O O . VAL A 1 259 ? -9.223 -41.287 -6.976 1.00 182.46 259 VAL A O 1
ATOM 2048 N N . LYS A 1 260 ? -9.412 -41.550 -9.215 1.00 188.13 260 LYS A N 1
ATOM 2049 C CA . LYS A 1 260 ? -7.963 -41.683 -9.436 1.00 198.49 260 LYS A CA 1
ATOM 2050 C C . LYS A 1 260 ? -7.185 -40.553 -8.741 1.00 219.73 260 LYS A C 1
ATOM 2051 O O . LYS A 1 260 ? -6.374 -40.806 -7.839 1.00 240.88 260 LYS A O 1
ATOM 2057 N N . GLY A 1 261 ? -7.468 -39.315 -9.148 1.00 217.18 261 GLY A N 1
ATOM 2058 C CA . GLY A 1 261 ? -6.796 -38.136 -8.608 1.00 204.79 261 GLY A CA 1
ATOM 2059 C C . GLY A 1 261 ? -7.242 -37.772 -7.204 1.00 204.96 261 GLY A C 1
ATOM 2060 O O . GLY A 1 261 ? -8.068 -36.877 -7.023 1.00 183.07 261 GLY A O 1
ATOM 2061 N N . HIS A 1 262 ? -6.695 -38.471 -6.210 1.00 221.80 262 HIS A N 1
ATOM 2062 C CA . HIS A 1 262 ? -6.889 -38.109 -4.799 1.00 225.80 262 HIS A CA 1
ATOM 2063 C C . HIS A 1 262 ? -5.913 -36.998 -4.357 1.00 241.61 262 HIS A C 1
ATOM 2064 O O . HIS A 1 262 ? -4.756 -37.276 -3.995 1.00 256.51 262 HIS A O 1
ATOM 2071 N N . VAL A 1 263 ? -6.385 -35.748 -4.398 1.00 238.03 263 VAL A N 1
ATOM 2072 C CA . VAL A 1 263 ? -5.605 -34.578 -3.927 1.00 240.74 263 VAL A CA 1
ATOM 2073 C C . VAL A 1 263 ? -6.436 -33.686 -2.969 1.00 256.32 263 VAL A C 1
ATOM 2074 O O . VAL A 1 263 ? -7.309 -34.197 -2.266 1.00 271.93 263 VAL A O 1
ATOM 2078 N N . TYR A 1 264 ? -6.156 -32.376 -2.934 1.00 246.88 264 TYR A N 1
ATOM 2079 C CA . TYR A 1 264 ? -6.881 -31.415 -2.089 1.00 217.19 264 TYR A CA 1
ATOM 2080 C C . TYR A 1 264 ? -8.172 -30.912 -2.747 1.00 192.18 264 TYR A C 1
ATOM 2081 O O . TYR A 1 264 ? -9.121 -30.501 -2.070 1.00 160.73 264 TYR A O 1
ATOM 2090 N N . PHE B 1 6 ? -8.897 -62.508 29.404 1.00 237.84 6 PHE B N 1
ATOM 2091 C CA . PHE B 1 6 ? -8.456 -61.327 30.200 1.00 238.68 6 PHE B CA 1
ATOM 2092 C C . PHE B 1 6 ? -9.553 -60.835 31.151 1.00 225.79 6 PHE B C 1
ATOM 2093 O O . PHE B 1 6 ? -10.702 -60.659 30.754 1.00 191.28 6 PHE B O 1
ATOM 2101 N N . PHE B 1 7 ? -9.152 -60.605 32.400 1.00 243.54 7 PHE B N 1
ATOM 2102 C CA . PHE B 1 7 ? -9.997 -60.106 33.486 1.00 242.47 7 PHE B CA 1
ATOM 2103 C C . PHE B 1 7 ? -10.059 -58.572 33.401 1.00 232.07 7 PHE B C 1
ATOM 2104 O O . PHE B 1 7 ? -9.346 -57.885 34.140 1.00 227.48 7 PHE B O 1
ATOM 2112 N N . ILE B 1 8 ? -10.881 -58.033 32.495 1.00 230.45 8 ILE B N 1
ATOM 2113 C CA . ILE B 1 8 ? -10.984 -56.566 32.318 1.00 208.11 8 ILE B CA 1
ATOM 2114 C C . ILE B 1 8 ? -11.963 -55.863 33.284 1.00 208.30 8 ILE B C 1
ATOM 2115 O O . ILE B 1 8 ? -13.189 -55.944 33.153 1.00 202.04 8 ILE B O 1
ATOM 2120 N N . TYR B 1 9 ? -11.381 -55.216 34.287 1.00 210.73 9 TYR B N 1
ATOM 2121 C CA . TYR B 1 9 ? -12.065 -54.179 35.017 1.00 207.45 9 TYR B CA 1
ATOM 2122 C C . TYR B 1 9 ? -11.530 -52.885 34.403 1.00 203.88 9 TYR B C 1
ATOM 2123 O O . TYR B 1 9 ? -10.414 -52.444 34.726 1.00 234.17 9 TYR B O 1
ATOM 2132 N N . GLU B 1 10 ? -12.312 -52.299 33.496 1.00 181.13 10 GLU B N 1
ATOM 2133 C CA . GLU B 1 10 ? -11.958 -51.003 32.900 1.00 185.86 10 GLU B CA 1
ATOM 2134 C C . GLU B 1 10 ? -11.826 -49.916 33.981 1.00 175.03 10 GLU B C 1
ATOM 2135 O O . GLU B 1 10 ? -10.896 -49.112 33.944 1.00 209.50 10 GLU B O 1
ATOM 2141 N N . GLN B 1 11 ? -12.715 -49.938 34.968 1.00 146.34 11 GLN B N 1
ATOM 2142 C CA . GLN B 1 11 ? -12.653 -48.994 36.078 1.00 148.24 11 GLN B CA 1
ATOM 2143 C C . GLN B 1 11 ? -11.514 -49.202 37.083 1.00 175.22 11 GLN B C 1
ATOM 2144 O O . GLN B 1 11 ? -10.907 -48.221 37.507 1.00 176.57 11 GLN B O 1
ATOM 2150 N N . LEU B 1 12 ? -11.259 -50.442 37.510 1.00 198.88 12 LEU B N 1
ATOM 2151 C CA . LEU B 1 12 ? -10.151 -50.696 38.454 1.00 194.22 12 LEU B CA 1
ATOM 2152 C C . LEU B 1 12 ? -8.806 -50.470 37.783 1.00 176.34 12 LEU B C 1
ATOM 2153 O O . LEU B 1 12 ? -7.893 -49.937 38.417 1.00 191.56 12 LEU B O 1
ATOM 2158 N N . SER B 1 13 ? -8.692 -50.848 36.505 1.00 157.52 13 SER B N 1
ATOM 2159 C CA . SER B 1 13 ? -7.517 -50.462 35.712 1.00 161.48 13 SER B CA 1
ATOM 2160 C C . SER B 1 13 ? -7.348 -48.930 35.687 1.00 164.30 13 SER B C 1
ATOM 2161 O O . SER B 1 13 ? -6.225 -48.428 35.795 1.00 190.22 13 SER B O 1
ATOM 2164 N N . HIS B 1 14 ? -8.468 -48.207 35.593 1.00 161.46 14 HIS B N 1
ATOM 2165 C CA . HIS B 1 14 ? -8.484 -46.743 35.721 1.00 158.31 14 HIS B CA 1
ATOM 2166 C C . HIS B 1 14 ? -7.942 -46.303 37.077 1.00 164.52 14 HIS B C 1
ATOM 2167 O O . HIS B 1 14 ? -7.175 -45.349 37.146 1.00 201.61 14 HIS B O 1
ATOM 2174 N N . LYS B 1 15 ? -8.311 -47.008 38.143 1.00 149.80 15 LYS B N 1
ATOM 2175 C CA . LYS B 1 15 ? -7.746 -46.727 39.469 1.00 154.37 15 LYS B CA 1
ATOM 2176 C C . LYS B 1 15 ? -6.238 -46.986 39.532 1.00 140.61 15 LYS B C 1
ATOM 2177 O O . LYS B 1 15 ? -5.483 -46.116 39.998 1.00 108.36 15 LYS B O 1
ATOM 2183 N N . LYS B 1 16 ? -5.820 -48.161 39.040 1.00 136.62 16 LYS B N 1
ATOM 2184 C CA . LYS B 1 16 ? -4.408 -48.499 38.863 1.00 133.61 16 LYS B CA 1
ATOM 2185 C C . LYS B 1 16 ? -3.694 -47.313 38.210 1.00 156.51 16 LYS B C 1
ATOM 2186 O O . LYS B 1 16 ? -2.657 -46.887 38.703 1.00 206.47 16 LYS B O 1
ATOM 2192 N N . ASN B 1 17 ? -4.262 -46.768 37.130 1.00 142.81 17 ASN B N 1
ATOM 2193 C CA . ASN B 1 17 ? -3.621 -45.691 36.368 1.00 142.51 17 ASN B CA 1
ATOM 2194 C C . ASN B 1 17 ? -3.639 -44.322 37.068 1.00 141.87 17 ASN B C 1
ATOM 2195 O O . ASN B 1 17 ? -2.628 -43.616 37.037 1.00 161.77 17 ASN B O 1
ATOM 2200 N N . LEU B 1 18 ? -4.754 -43.961 37.707 1.00 136.50 18 LEU B N 1
ATOM 2201 C CA . LEU B 1 18 ? -4.890 -42.659 38.390 1.00 154.06 18 LEU B CA 1
ATOM 2202 C C . LEU B 1 18 ? -3.949 -42.554 39.590 1.00 173.03 18 LEU B C 1
ATOM 2203 O O . LEU B 1 18 ? -3.276 -41.529 39.767 1.00 178.35 18 LEU B O 1
ATOM 2208 N N . GLU B 1 19 ? -3.897 -43.624 40.388 1.00 178.93 19 GLU B N 1
ATOM 2209 C CA . GLU B 1 19 ? -2.990 -43.702 41.545 1.00 179.36 19 GLU B CA 1
ATOM 2210 C C . GLU B 1 19 ? -1.505 -43.623 41.156 1.00 158.92 19 GLU B C 1
ATOM 2211 O O . GLU B 1 19 ? -0.724 -42.933 41.817 1.00 154.77 19 GLU B O 1
ATOM 2217 N N . GLN B 1 20 ? -1.155 -44.292 40.057 1.00 146.67 20 GLN B N 1
ATOM 2218 C CA . GLN B 1 20 ? 0.215 -44.388 39.553 1.00 158.51 20 GLN B CA 1
ATOM 2219 C C . GLN B 1 20 ? 0.728 -43.043 39.021 1.00 172.04 20 GLN B C 1
ATOM 2220 O O . GLN B 1 20 ? 1.852 -42.638 39.341 1.00 185.00 20 GLN B O 1
ATOM 2226 N N . LYS B 1 21 ? -0.102 -42.354 38.232 1.00 171.10 21 LYS B N 1
ATOM 2227 C CA . LYS B 1 21 ? 0.259 -41.060 37.645 1.00 163.01 21 LYS B CA 1
ATOM 2228 C C . LYS B 1 21 ? 0.096 -39.892 38.629 1.00 159.62 21 LYS B C 1
ATOM 2229 O O . LYS B 1 21 ? 0.877 -38.941 38.590 1.00 144.26 21 LYS B O 1
ATOM 2235 N N . GLY B 1 22 ? -0.903 -39.984 39.506 1.00 155.04 22 GLY B N 1
ATOM 2236 C CA . GLY B 1 22 ? -1.278 -38.900 40.418 1.00 174.63 22 GLY B CA 1
ATOM 2237 C C . GLY B 1 22 ? -0.242 -38.452 41.435 1.00 192.17 22 GLY B C 1
ATOM 2238 O O . GLY B 1 22 ? 0.576 -37.575 41.140 1.00 192.05 22 GLY B O 1
ATOM 2239 N N . LYS B 1 23 ? -0.282 -39.096 42.607 1.00 208.54 23 LYS B N 1
ATOM 2240 C CA . LYS B 1 23 ? 0.371 -38.683 43.873 1.00 228.68 23 LYS B CA 1
ATOM 2241 C C . LYS B 1 23 ? -0.612 -37.923 44.791 1.00 255.41 23 LYS B C 1
ATOM 2242 O O . LYS B 1 23 ? -0.974 -38.431 45.864 1.00 305.41 23 LYS B O 1
ATOM 2248 N N . ASN B 1 24 ? -1.066 -36.745 44.348 1.00 260.06 24 ASN B N 1
ATOM 2249 C CA . ASN B 1 24 ? -2.074 -35.975 45.076 1.00 259.49 24 ASN B CA 1
ATOM 2250 C C . ASN B 1 24 ? -3.410 -36.719 45.056 1.00 273.62 24 ASN B C 1
ATOM 2251 O O . ASN B 1 24 ? -4.044 -36.876 46.098 1.00 253.89 24 ASN B O 1
ATOM 2256 N N . ALA B 1 25 ? -3.801 -37.203 43.875 1.00 297.05 25 ALA B N 1
ATOM 2257 C CA . ALA B 1 25 ? -4.934 -38.122 43.728 1.00 320.98 25 ALA B CA 1
ATOM 2258 C C . ALA B 1 25 ? -4.768 -39.408 44.558 1.00 350.07 25 ALA B C 1
ATOM 2259 O O . ALA B 1 25 ? -5.749 -39.895 45.130 1.00 356.00 25 ALA B O 1
ATOM 2261 N N . PHE B 1 26 ? -3.537 -39.930 44.642 1.00 380.69 26 PHE B N 1
ATOM 2262 C CA . PHE B 1 26 ? -3.247 -41.125 45.458 1.00 382.75 26 PHE B CA 1
ATOM 2263 C C . PHE B 1 26 ? -3.430 -40.895 46.956 1.00 366.39 26 PHE B C 1
ATOM 2264 O O . PHE B 1 26 ? -4.024 -41.746 47.630 1.00 361.51 26 PHE B O 1
ATOM 2272 N N . ASP B 1 27 ? -2.922 -39.768 47.473 1.00 339.98 27 ASP B N 1
ATOM 2273 C CA . ASP B 1 27 ? -3.163 -39.417 48.879 1.00 299.02 27 ASP B CA 1
ATOM 2274 C C . ASP B 1 27 ? -4.661 -39.273 49.135 1.00 273.52 27 ASP B C 1
ATOM 2275 O O . ASP B 1 27 ? -5.157 -39.761 50.150 1.00 274.11 27 ASP B O 1
ATOM 2280 N N . GLU B 1 28 ? -5.364 -38.652 48.183 1.00 255.30 28 GLU B N 1
ATOM 2281 C CA . GLU B 1 28 ? -6.823 -38.538 48.221 1.00 252.22 28 GLU B CA 1
ATOM 2282 C C . GLU B 1 28 ? -7.526 -39.904 48.276 1.00 222.39 28 GLU B C 1
ATOM 2283 O O . GLU B 1 28 ? -8.359 -40.093 49.146 1.00 213.94 28 GLU B O 1
ATOM 2289 N N . GLU B 1 29 ? -7.163 -40.855 47.405 1.00 194.03 29 GLU B N 1
ATOM 2290 C CA . GLU B 1 29 ? -7.740 -42.220 47.457 1.00 186.37 29 GLU B CA 1
ATOM 2291 C C . GLU B 1 29 ? -7.642 -42.866 48.851 1.00 201.54 29 GLU B C 1
ATOM 2292 O O . GLU B 1 29 ? -8.647 -43.366 49.386 1.00 202.30 29 GLU B O 1
ATOM 2298 N N . THR B 1 30 ? -6.431 -42.845 49.416 1.00 220.84 30 THR B N 1
ATOM 2299 C CA . THR B 1 30 ? -6.144 -43.435 50.730 1.00 230.55 30 THR B CA 1
ATOM 2300 C C . THR B 1 30 ? -6.969 -42.754 51.844 1.00 241.94 30 THR B C 1
ATOM 2301 O O . THR B 1 30 ? -7.649 -43.446 52.611 1.00 260.46 30 THR B O 1
ATOM 2305 N N . GLU B 1 31 ? -6.931 -41.418 51.903 1.00 242.31 31 GLU B N 1
ATOM 2306 C CA . GLU B 1 31 ? -7.722 -40.648 52.881 1.00 249.40 31 GLU B CA 1
ATOM 2307 C C . GLU B 1 31 ? -9.247 -40.734 52.658 1.00 279.74 31 GLU B C 1
ATOM 2308 O O . GLU B 1 31 ? -10.003 -40.825 53.627 1.00 320.10 31 GLU B O 1
ATOM 2314 N N . GLU B 1 32 ? -9.681 -40.731 51.393 1.00 274.15 32 GLU B N 1
ATOM 2315 C CA . GLU B 1 32 ? -11.112 -40.785 51.039 1.00 249.13 32 GLU B CA 1
ATOM 2316 C C . GLU B 1 32 ? -11.691 -42.201 51.070 1.00 239.78 32 GLU B C 1
ATOM 2317 O O . GLU B 1 32 ? -12.904 -42.375 50.878 1.00 234.68 32 GLU B O 1
ATOM 2323 N N . LEU B 1 33 ? -10.823 -43.198 51.290 1.00 235.73 33 LEU B N 1
ATOM 2324 C CA . LEU B 1 33 ? -11.208 -44.615 51.421 1.00 212.00 33 LEU B CA 1
ATOM 2325 C C . LEU B 1 33 ? -11.746 -45.166 50.089 1.00 178.09 33 LEU B C 1
ATOM 2326 O O . LEU B 1 33 ? -12.635 -46.006 50.087 1.00 159.65 33 LEU B O 1
ATOM 2331 N N . VAL B 1 34 ? -11.195 -44.706 48.966 1.00 162.90 34 VAL B N 1
ATOM 2332 C CA . VAL B 1 34 ? -11.765 -44.992 47.633 1.00 152.46 34 VAL B CA 1
ATOM 2333 C C . VAL B 1 34 ? -11.597 -46.449 47.186 1.00 152.27 34 VAL B C 1
ATOM 2334 O O . VAL B 1 34 ? -12.593 -47.109 46.886 1.00 147.19 34 VAL B O 1
ATOM 2338 N N . ARG B 1 35 ? -10.349 -46.931 47.137 1.00 153.32 35 ARG B N 1
ATOM 2339 C CA . ARG B 1 35 ? -10.050 -48.341 46.834 1.00 158.40 35 ARG B CA 1
ATOM 2340 C C . ARG B 1 35 ? -10.803 -49.278 47.802 1.00 168.29 35 ARG B C 1
ATOM 2341 O O . ARG B 1 35 ? -11.375 -50.280 47.372 1.00 157.25 35 ARG B O 1
ATOM 2349 N N . GLN B 1 36 ? -10.797 -48.923 49.093 1.00 171.83 36 GLN B N 1
ATOM 2350 C CA . GLN B 1 36 ? -11.539 -49.612 50.158 1.00 151.84 36 GLN B CA 1
ATOM 2351 C C . GLN B 1 36 ? -13.042 -49.631 49.900 1.00 140.26 36 GLN B C 1
ATOM 2352 O O . GLN B 1 36 ? -13.672 -50.692 49.950 1.00 134.84 36 GLN B O 1
ATOM 2358 N N . ALA B 1 37 ? -13.593 -48.444 49.626 1.00 130.02 37 ALA B N 1
ATOM 2359 C CA . ALA B 1 37 ? -15.014 -48.238 49.332 1.00 125.15 37 ALA B CA 1
ATOM 2360 C C . ALA B 1 37 ? -15.466 -49.089 48.145 1.00 124.38 37 ALA B C 1
ATOM 2361 O O . ALA B 1 37 ? -16.541 -49.705 48.179 1.00 116.62 37 ALA B O 1
ATOM 2363 N N . LYS B 1 38 ? -14.622 -49.132 47.113 1.00 127.91 38 LYS B N 1
ATOM 2364 C CA . LYS B 1 38 ? -14.834 -50.002 45.955 1.00 125.25 38 LYS B CA 1
ATOM 2365 C C . LYS B 1 38 ? -14.698 -51.475 46.333 1.00 140.18 38 LYS B C 1
ATOM 2366 O O . LYS B 1 38 ? -15.524 -52.285 45.927 1.00 140.31 38 LYS B O 1
ATOM 2372 N N . SER B 1 39 ? -13.669 -51.813 47.110 1.00 156.36 39 SER B N 1
ATOM 2373 C CA . SER B 1 39 ? -13.467 -53.192 47.558 1.00 171.20 39 SER B CA 1
ATOM 2374 C C . SER B 1 39 ? -14.654 -53.710 48.385 1.00 184.11 39 SER B C 1
ATOM 2375 O O . SER B 1 39 ? -15.079 -54.853 48.189 1.00 204.12 39 SER B O 1
ATOM 2378 N N . GLY B 1 40 ? -15.202 -52.858 49.264 1.00 174.41 40 GLY B N 1
ATOM 2379 C CA . GLY B 1 40 ? -16.403 -53.175 50.059 1.00 154.77 40 GLY B CA 1
ATOM 2380 C C . GLY B 1 40 ? -17.594 -53.488 49.169 1.00 150.93 40 GLY B C 1
ATOM 2381 O O . GLY B 1 40 ? -18.295 -54.502 49.354 1.00 152.87 40 GLY B O 1
ATOM 2382 N N . TYR B 1 41 ? -17.794 -52.611 48.189 1.00 151.31 41 TYR B N 1
ATOM 2383 C CA . TYR B 1 41 ? -18.778 -52.782 47.125 1.00 152.31 41 TYR B CA 1
ATOM 2384 C C . TYR B 1 41 ? -18.532 -54.060 46.282 1.00 149.39 41 TYR B C 1
ATOM 2385 O O . TYR B 1 41 ? -19.462 -54.854 46.076 1.00 140.61 41 TYR B O 1
ATOM 2394 N N . HIS B 1 42 ? -17.282 -54.249 45.836 1.00 150.22 42 HIS B N 1
ATOM 2395 C CA . HIS B 1 42 ? -16.866 -55.343 44.934 1.00 156.52 42 HIS B CA 1
ATOM 2396 C C . HIS B 1 42 ? -17.066 -56.701 45.604 1.00 166.80 42 HIS B C 1
ATOM 2397 O O . HIS B 1 42 ? -17.544 -57.651 44.966 1.00 163.60 42 HIS B O 1
ATOM 2404 N N . ALA B 1 43 ? -16.727 -56.759 46.897 1.00 183.76 43 ALA B N 1
ATOM 2405 C CA . ALA B 1 43 ? -16.924 -57.945 47.740 1.00 202.01 43 ALA B CA 1
ATOM 2406 C C . ALA B 1 43 ? -18.398 -58.279 48.013 1.00 208.65 43 ALA B C 1
ATOM 2407 O O . ALA B 1 43 ? -18.763 -59.463 48.031 1.00 204.47 43 ALA B O 1
ATOM 2409 N N . PHE B 1 44 ? -19.238 -57.260 48.224 1.00 206.62 44 PHE B N 1
ATOM 2410 C CA . PHE B 1 44 ? -20.669 -57.513 48.442 1.00 199.83 44 PHE B CA 1
ATOM 2411 C C . PHE B 1 44 ? -21.364 -58.123 47.214 1.00 189.17 44 PHE B C 1
ATOM 2412 O O . PHE B 1 44 ? -22.160 -59.051 47.358 1.00 174.74 44 PHE B O 1
ATOM 2420 N N . ILE B 1 45 ? -21.043 -57.610 46.024 1.00 185.70 45 ILE B N 1
ATOM 2421 C CA . ILE B 1 45 ? -21.449 -58.238 44.754 1.00 187.88 45 ILE B CA 1
ATOM 2422 C C . ILE B 1 45 ? -20.900 -59.655 44.628 1.00 215.60 45 ILE B C 1
ATOM 2423 O O . ILE B 1 45 ? -21.626 -60.541 44.196 1.00 201.82 45 ILE B O 1
ATOM 2428 N N . GLU B 1 46 ? -19.625 -59.854 44.983 1.00 258.20 46 GLU B N 1
ATOM 2429 C CA . GLU B 1 46 ? -18.985 -61.186 44.948 1.00 276.89 46 GLU B CA 1
ATOM 2430 C C . GLU B 1 46 ? -19.753 -62.248 45.768 1.00 297.68 46 GLU B C 1
ATOM 2431 O O . GLU B 1 46 ? -19.777 -63.422 45.390 1.00 319.36 46 GLU B O 1
ATOM 2437 N N . GLY B 1 47 ? -20.398 -61.816 46.858 1.00 297.91 47 GLY B N 1
ATOM 2438 C CA . GLY B 1 47 ? -21.357 -62.645 47.611 1.00 287.88 47 GLY B CA 1
ATOM 2439 C C . GLY B 1 47 ? -22.500 -63.159 46.743 1.00 279.20 47 GLY B C 1
ATOM 2440 O O . GLY B 1 47 ? -22.898 -64.320 46.845 1.00 286.28 47 GLY B O 1
ATOM 2441 N N . ILE B 1 48 ? -23.011 -62.276 45.888 1.00 257.51 48 ILE B N 1
ATOM 2442 C CA . ILE B 1 48 ? -23.978 -62.603 44.840 1.00 236.92 48 ILE B CA 1
ATOM 2443 C C . ILE B 1 48 ? -23.226 -63.377 43.740 1.00 262.81 48 ILE B C 1
ATOM 2444 O O . ILE B 1 48 ? -22.449 -62.802 42.979 1.00 261.45 48 ILE B O 1
ATOM 2449 N N . ASN B 1 49 ? -23.450 -64.693 43.704 1.00 295.89 49 ASN B N 1
ATOM 2450 C CA . ASN B 1 49 ? -22.794 -65.637 42.774 1.00 315.43 49 ASN B CA 1
ATOM 2451 C C . ASN B 1 49 ? -23.664 -65.919 41.531 1.00 325.50 49 ASN B C 1
ATOM 2452 O O . ASN B 1 49 ? -24.465 -65.065 41.153 1.00 321.63 49 ASN B O 1
ATOM 2457 N N . TYR B 1 50 ? -23.508 -67.092 40.899 1.00 341.28 50 TYR B N 1
ATOM 2458 C CA . TYR B 1 50 ? -24.362 -67.482 39.758 1.00 348.69 50 TYR B CA 1
ATOM 2459 C C . TYR B 1 50 ? -25.731 -68.019 40.152 1.00 347.06 50 TYR B C 1
ATOM 2460 O O . TYR B 1 50 ? -26.733 -67.660 39.532 1.00 328.09 50 TYR B O 1
ATOM 2469 N N . ASP B 1 51 ? -25.763 -68.926 41.131 1.00 367.84 51 ASP B N 1
ATOM 2470 C CA . ASP B 1 51 ? -27.020 -69.424 41.693 1.00 391.16 51 ASP B CA 1
ATOM 2471 C C . ASP B 1 51 ? -27.840 -68.224 42.140 1.00 391.10 51 ASP B C 1
ATOM 2472 O O . ASP B 1 51 ? -29.069 -68.240 42.106 1.00 430.78 51 ASP B O 1
ATOM 2477 N N . GLU B 1 52 ? -27.113 -67.177 42.522 1.00 355.97 52 GLU B N 1
ATOM 2478 C CA . GLU B 1 52 ? -27.654 -65.905 42.933 1.00 317.96 52 GLU B CA 1
ATOM 2479 C C . GLU B 1 52 ? -27.683 -64.855 41.792 1.00 282.58 52 GLU B C 1
ATOM 2480 O O . GLU B 1 52 ? -27.294 -63.705 41.991 1.00 277.74 52 GLU B O 1
ATOM 2486 N N . VAL B 1 53 ? -28.124 -65.269 40.597 1.00 234.98 53 VAL B N 1
ATOM 2487 C CA . VAL B 1 53 ? -28.357 -64.371 39.442 1.00 183.52 53 VAL B CA 1
ATOM 2488 C C . VAL B 1 53 ? -29.775 -64.601 38.926 1.00 169.80 53 VAL B C 1
ATOM 2489 O O . VAL B 1 53 ? -30.094 -65.672 38.402 1.00 155.65 53 VAL B O 1
ATOM 2493 N N . THR B 1 54 ? -30.998 -64.842 41.838 1.00 345.93 54 THR B N 1
ATOM 2494 C CA . THR B 1 54 ? -32.401 -64.597 41.496 1.00 332.27 54 THR B CA 1
ATOM 2495 C C . THR B 1 54 ? -32.708 -63.092 41.431 1.00 304.64 54 THR B C 1
ATOM 2496 O O . THR B 1 54 ? -31.792 -62.266 41.539 1.00 270.77 54 THR B O 1
ATOM 2500 N N . LYS B 1 55 ? -33.990 -62.761 41.243 1.00 285.47 55 LYS B N 1
ATOM 2501 C CA . LYS B 1 55 ? -34.521 -61.394 41.341 1.00 279.08 55 LYS B CA 1
ATOM 2502 C C . LYS B 1 55 ? -34.037 -60.678 42.604 1.00 300.96 55 LYS B C 1
ATOM 2503 O O . LYS B 1 55 ? -33.589 -59.524 42.539 1.00 315.99 55 LYS B O 1
ATOM 2509 N N . LEU B 1 56 ? -34.110 -61.390 43.734 1.00 309.38 56 LEU B N 1
ATOM 2510 C CA . LEU B 1 56 ? -33.617 -60.918 45.030 1.00 301.82 56 LEU B CA 1
ATOM 2511 C C . LEU B 1 56 ? -32.136 -60.519 44.970 1.00 306.08 56 LEU B C 1
ATOM 2512 O O . LEU B 1 56 ? -31.757 -59.469 45.481 1.00 328.95 56 LEU B O 1
ATOM 2517 N N . ASP B 1 57 ? -31.311 -61.346 44.329 1.00 290.89 57 ASP B N 1
ATOM 2518 C CA . ASP B 1 57 ? -29.874 -61.084 44.243 1.00 273.18 57 ASP B CA 1
ATOM 2519 C C . ASP B 1 57 ? -29.501 -59.903 43.373 1.00 268.75 57 ASP B C 1
ATOM 2520 O O . ASP B 1 57 ? -28.559 -59.172 43.697 1.00 267.83 57 ASP B O 1
ATOM 2525 N N . LEU B 1 58 ? -30.237 -59.728 42.275 1.00 249.65 58 LEU B N 1
ATOM 2526 C CA . LEU B 1 58 ? -30.041 -58.580 41.397 1.00 231.97 58 LEU B CA 1
ATOM 2527 C C . LEU B 1 58 ? -30.316 -57.278 42.146 1.00 233.75 58 LEU B C 1
ATOM 2528 O O . LEU B 1 58 ? -29.532 -56.336 42.020 1.00 242.96 58 LEU B O 1
ATOM 2533 N N . ASN B 1 59 ? -31.373 -57.253 42.969 1.00 231.33 59 ASN B N 1
ATOM 2534 C CA . ASN B 1 59 ? -31.656 -56.078 43.814 1.00 232.40 59 ASN B CA 1
ATOM 2535 C C . ASN B 1 59 ? -30.601 -55.762 44.893 1.00 230.57 59 ASN B C 1
ATOM 2536 O O . ASN B 1 59 ? -30.241 -54.589 45.088 1.00 236.07 59 ASN B O 1
ATOM 2541 N N . SER B 1 60 ? -30.105 -56.815 45.552 1.00 214.24 60 SER B N 1
ATOM 2542 C CA . SER B 1 60 ? -29.049 -56.710 46.576 1.00 187.56 60 SER B CA 1
ATOM 2543 C C . SER B 1 60 ? -27.764 -56.108 46.008 1.00 176.88 60 SER B C 1
ATOM 2544 O O . SER B 1 60 ? -27.149 -55.230 46.632 1.00 158.96 60 SER B O 1
ATOM 2547 N N . SER B 1 61 ? -27.394 -56.572 44.815 1.00 180.82 61 SER B N 1
ATOM 2548 C CA . SER B 1 61 ? -26.258 -56.037 44.075 1.00 198.42 61 SER B CA 1
ATOM 2549 C C . SER B 1 61 ? -26.427 -54.546 43.727 1.00 205.97 61 SER B C 1
ATOM 2550 O O . SER B 1 61 ? -25.481 -53.769 43.879 1.00 196.00 61 SER B O 1
ATOM 2553 N N . VAL B 1 62 ? -27.633 -54.162 43.289 1.00 223.02 62 VAL B N 1
ATOM 2554 C CA . VAL B 1 62 ? -27.964 -52.767 42.922 1.00 226.58 62 VAL B CA 1
ATOM 2555 C C . VAL B 1 62 ? -27.891 -51.827 44.139 1.00 227.12 62 VAL B C 1
ATOM 2556 O O . VAL B 1 62 ? -27.379 -50.703 44.033 1.00 220.97 62 VAL B O 1
ATOM 2560 N N . ALA B 1 63 ? -28.386 -52.303 45.285 1.00 225.32 63 ALA B N 1
ATOM 2561 C CA . ALA B 1 63 ? -28.304 -51.563 46.545 1.00 212.07 63 ALA B CA 1
ATOM 2562 C C . ALA B 1 63 ? -26.849 -51.214 46.887 1.00 196.85 63 ALA B C 1
ATOM 2563 O O . ALA B 1 63 ? -26.537 -50.054 47.189 1.00 175.72 63 ALA B O 1
ATOM 2565 N N . ALA B 1 64 ? -25.974 -52.220 46.790 1.00 199.45 64 ALA B N 1
ATOM 2566 C CA . ALA B 1 64 ? -24.533 -52.066 47.018 1.00 205.70 64 ALA B CA 1
ATOM 2567 C C . ALA B 1 64 ? -23.899 -51.121 45.996 1.00 191.85 64 ALA B C 1
ATOM 2568 O O . ALA B 1 64 ? -23.019 -50.311 46.344 1.00 184.57 64 ALA B O 1
ATOM 2570 N N . LEU B 1 65 ? -24.368 -51.218 44.747 1.00 176.69 65 LEU B N 1
ATOM 2571 C CA . LEU B 1 65 ? -23.895 -50.350 43.665 1.00 173.47 65 LEU B CA 1
ATOM 2572 C C . LEU B 1 65 ? -24.155 -48.882 43.982 1.00 176.28 65 LEU B C 1
ATOM 2573 O O . LEU B 1 65 ? -23.250 -48.046 43.839 1.00 160.32 65 LEU B O 1
ATOM 2578 N N . GLU B 1 66 ? -25.371 -48.584 44.446 1.00 189.68 66 GLU B N 1
ATOM 2579 C CA . GLU B 1 66 ? -25.717 -47.209 44.778 1.00 188.99 66 GLU B CA 1
ATOM 2580 C C . GLU B 1 66 ? -24.896 -46.685 45.950 1.00 174.77 66 GLU B C 1
ATOM 2581 O O . GLU B 1 66 ? -24.466 -45.534 45.911 1.00 171.20 66 GLU B O 1
ATOM 2587 N N . ASP B 1 67 ? -24.658 -47.538 46.955 1.00 165.65 67 ASP B N 1
ATOM 2588 C CA . ASP B 1 67 ? -23.783 -47.204 48.084 1.00 157.54 67 ASP B CA 1
ATOM 2589 C C . ASP B 1 67 ? -22.447 -46.731 47.549 1.00 151.04 67 ASP B C 1
ATOM 2590 O O . ASP B 1 67 ? -21.968 -45.647 47.917 1.00 164.55 67 ASP B O 1
ATOM 2595 N N . TYR B 1 68 ? -21.869 -47.524 46.647 1.00 132.53 68 TYR B N 1
ATOM 2596 C CA . TYR B 1 68 ? -20.586 -47.151 46.096 1.00 130.99 68 TYR B CA 1
ATOM 2597 C C . TYR B 1 68 ? -20.609 -45.881 45.234 1.00 122.16 68 TYR B C 1
ATOM 2598 O O . TYR B 1 68 ? -19.756 -45.000 45.406 1.00 92.38 68 TYR B O 1
ATOM 2607 N N . ILE B 1 69 ? -21.563 -45.814 44.303 1.00 128.96 69 ILE B N 1
ATOM 2608 C CA . ILE B 1 69 ? -21.639 -44.704 43.335 1.00 116.98 69 ILE B CA 1
ATOM 2609 C C . ILE B 1 69 ? -21.940 -43.369 44.052 1.00 114.50 69 ILE B C 1
ATOM 2610 O O . ILE B 1 69 ? -21.434 -42.316 43.643 1.00 109.72 69 ILE B O 1
ATOM 2615 N N . SER B 1 70 ? -22.707 -43.444 45.147 1.00 114.50 70 SER B N 1
ATOM 2616 C CA . SER B 1 70 ? -22.987 -42.291 46.003 1.00 122.12 70 SER B CA 1
ATOM 2617 C C . SER B 1 70 ? -21.709 -41.778 46.645 1.00 140.72 70 SER B C 1
ATOM 2618 O O . SER B 1 70 ? -21.509 -40.561 46.748 1.00 142.39 70 SER B O 1
ATOM 2621 N N . ILE B 1 71 ? -20.845 -42.709 47.059 1.00 158.55 71 ILE B N 1
ATOM 2622 C CA . ILE B 1 71 ? -19.562 -42.346 47.678 1.00 161.69 71 ILE B CA 1
ATOM 2623 C C . ILE B 1 71 ? -18.513 -41.902 46.645 1.00 145.31 71 ILE B C 1
ATOM 2624 O O . ILE B 1 71 ? -17.790 -40.935 46.903 1.00 135.68 71 ILE B O 1
ATOM 2629 N N . ALA B 1 72 ? -18.485 -42.569 45.483 1.00 128.05 72 ALA B N 1
ATOM 2630 C CA . ALA B 1 72 ? -17.677 -42.166 44.320 1.00 121.30 72 ALA B CA 1
ATOM 2631 C C . ALA B 1 72 ? -17.967 -40.735 43.842 1.00 120.50 72 ALA B C 1
ATOM 2632 O O . ALA B 1 72 ? -17.052 -39.909 43.728 1.00 124.59 72 ALA B O 1
ATOM 2634 N N . LYS B 1 73 ? -19.242 -40.443 43.584 1.00 127.60 73 LYS B N 1
ATOM 2635 C CA . LYS B 1 73 ? -19.654 -39.120 43.110 1.00 148.65 73 LYS B CA 1
ATOM 2636 C C . LYS B 1 73 ? -19.116 -38.002 44.020 1.00 153.34 73 LYS B C 1
ATOM 2637 O O . LYS B 1 73 ? -18.423 -37.105 43.532 1.00 147.85 73 LYS B O 1
ATOM 2643 N N . GLU B 1 74 ? -19.371 -38.107 45.330 1.00 155.44 74 GLU B N 1
ATOM 2644 C CA . GLU B 1 74 ? -18.961 -37.074 46.303 1.00 167.77 74 GLU B CA 1
ATOM 2645 C C . GLU B 1 74 ? -17.460 -36.729 46.287 1.00 166.15 74 GLU B C 1
ATOM 2646 O O . GLU B 1 74 ? -17.103 -35.561 46.446 1.00 164.43 74 GLU B O 1
ATOM 2652 N N . ILE B 1 75 ? -16.595 -37.721 46.075 1.00 160.56 75 ILE B N 1
ATOM 2653 C CA . ILE B 1 75 ? -15.149 -37.440 45.977 1.00 142.71 75 ILE B CA 1
ATOM 2654 C C . ILE B 1 75 ? -14.761 -36.570 44.783 1.00 140.34 75 ILE B C 1
ATOM 2655 O O . ILE B 1 75 ? -13.988 -35.619 44.952 1.00 134.24 75 ILE B O 1
ATOM 2660 N N . GLU B 1 76 ? -15.337 -36.867 43.614 1.00 143.86 76 GLU B N 1
ATOM 2661 C CA . GLU B 1 76 ? -15.184 -36.042 42.400 1.00 149.50 76 GLU B CA 1
ATOM 2662 C C . GLU B 1 76 ? -15.904 -34.699 42.541 1.00 151.13 76 GLU B C 1
ATOM 2663 O O . GLU B 1 76 ? -15.400 -33.663 42.083 1.00 128.14 76 GLU B O 1
ATOM 2669 N N . LYS B 1 77 ? -17.080 -34.743 43.170 1.00 183.74 77 LYS B N 1
ATOM 2670 C CA . LYS B 1 77 ? -17.958 -33.581 43.336 1.00 213.68 77 LYS B CA 1
ATOM 2671 C C . LYS B 1 77 ? -17.768 -32.914 44.711 1.00 221.09 77 LYS B C 1
ATOM 2672 O O . LYS B 1 77 ? -18.720 -32.799 45.497 1.00 230.25 77 LYS B O 1
ATOM 2678 N N . LYS B 1 78 ? -16.536 -32.490 44.997 1.00 219.97 78 LYS B N 1
ATOM 2679 C CA . LYS B 1 78 ? -16.223 -31.787 46.246 1.00 227.10 78 LYS B CA 1
ATOM 2680 C C . LYS B 1 78 ? -15.202 -30.669 46.002 1.00 228.96 78 LYS B C 1
ATOM 2681 O O . LYS B 1 78 ? -15.565 -29.588 45.532 1.00 223.40 78 LYS B O 1
ATOM 2687 N N . HIS B 1 79 ? -13.935 -30.938 46.316 1.00 231.57 79 HIS B N 1
ATOM 2688 C CA . HIS B 1 79 ? -12.834 -30.006 46.086 1.00 234.26 79 HIS B CA 1
ATOM 2689 C C . HIS B 1 79 ? -11.582 -30.796 45.685 1.00 230.31 79 HIS B C 1
ATOM 2690 O O . HIS B 1 79 ? -10.454 -30.318 45.840 1.00 240.43 79 HIS B O 1
ATOM 2697 N N . LYS B 1 80 ? -11.802 -31.994 45.141 1.00 227.66 80 LYS B N 1
ATOM 2698 C CA . LYS B 1 80 ? -10.721 -32.927 44.817 1.00 241.63 80 LYS B CA 1
ATOM 2699 C C . LYS B 1 80 ? -10.967 -33.741 43.521 1.00 241.21 80 LYS B C 1
ATOM 2700 O O . LYS B 1 80 ? -11.381 -34.898 43.616 1.00 255.79 80 LYS B O 1
ATOM 2706 N N . MET B 1 81 ? -10.775 -33.181 42.311 1.00 236.67 81 MET B N 1
ATOM 2707 C CA . MET B 1 81 ? -10.686 -31.742 41.975 1.00 251.23 81 MET B CA 1
ATOM 2708 C C . MET B 1 81 ? -11.112 -31.487 40.512 1.00 255.79 81 MET B C 1
ATOM 2709 O O . MET B 1 81 ? -12.158 -30.871 40.286 1.00 255.02 81 MET B O 1
ATOM 2714 N N . PHE B 1 82 ? -10.303 -31.952 39.544 1.00 267.90 82 PHE B N 1
ATOM 2715 C CA . PHE B 1 82 ? -10.449 -31.621 38.098 1.00 298.42 82 PHE B CA 1
ATOM 2716 C C . PHE B 1 82 ? -10.744 -32.833 37.182 1.00 307.90 82 PHE B C 1
ATOM 2717 O O . PHE B 1 82 ? -11.920 -33.132 36.930 1.00 315.12 82 PHE B O 1
ATOM 2725 N N . ASN B 1 83 ? -9.700 -33.520 36.694 1.00 302.15 83 ASN B N 1
ATOM 2726 C CA . ASN B 1 83 ? -9.858 -34.669 35.779 1.00 281.00 83 ASN B CA 1
ATOM 2727 C C . ASN B 1 83 ? -10.490 -35.881 36.479 1.00 263.36 83 ASN B C 1
ATOM 2728 O O . ASN B 1 83 ? -9.789 -36.786 36.953 1.00 255.53 83 ASN B O 1
ATOM 2733 N N . TRP B 1 84 ? -11.825 -35.870 36.535 1.00 227.49 84 TRP B N 1
ATOM 2734 C CA . TRP B 1 84 ? -12.611 -36.817 37.326 1.00 203.56 84 TRP B CA 1
ATOM 2735 C C . TRP B 1 84 ? -13.981 -37.124 36.690 1.00 201.44 84 TRP B C 1
ATOM 2736 O O . TRP B 1 84 ? -14.829 -37.749 37.335 1.00 212.61 84 TRP B O 1
ATOM 2747 N N . ARG B 1 85 ? -14.162 -36.718 35.424 1.00 201.59 85 ARG B N 1
ATOM 2748 C CA . ARG B 1 85 ? -15.443 -36.802 34.670 1.00 206.20 85 ARG B CA 1
ATOM 2749 C C . ARG B 1 85 ? -15.838 -38.199 34.139 1.00 222.20 85 ARG B C 1
ATOM 2750 O O . ARG B 1 85 ? -16.178 -39.100 34.924 1.00 231.86 85 ARG B O 1
ATOM 2758 N N . SER B 1 86 ? -15.843 -38.329 32.805 1.00 236.76 86 SER B N 1
ATOM 2759 C CA . SER B 1 86 ? -16.074 -39.587 32.092 1.00 238.67 86 SER B CA 1
ATOM 2760 C C . SER B 1 86 ? -14.723 -40.290 31.983 1.00 234.68 86 SER B C 1
ATOM 2761 O O . SER B 1 86 ? -14.105 -40.381 30.915 1.00 256.11 86 SER B O 1
ATOM 2764 N N . ASP B 1 87 ? -14.280 -40.780 33.133 1.00 205.60 87 ASP B N 1
ATOM 2765 C CA . ASP B 1 87 ? -12.932 -41.264 33.346 1.00 174.14 87 ASP B CA 1
ATOM 2766 C C . ASP B 1 87 ? -13.019 -42.300 34.421 1.00 160.30 87 ASP B C 1
ATOM 2767 O O . ASP B 1 87 ? -12.544 -43.422 34.268 1.00 172.53 87 ASP B O 1
ATOM 2772 N N . TYR B 1 88 ? -13.665 -41.895 35.505 1.00 136.38 88 TYR B N 1
ATOM 2773 C CA . TYR B 1 88 ? -13.712 -42.618 36.757 1.00 125.93 88 TYR B CA 1
ATOM 2774 C C . TYR B 1 88 ? -15.175 -42.983 36.983 1.00 125.79 88 TYR B C 1
ATOM 2775 O O . TYR B 1 88 ? -15.550 -44.154 36.863 1.00 119.19 88 TYR B O 1
ATOM 2784 N N . ALA B 1 89 ? -15.970 -41.943 37.240 1.00 133.89 89 ALA B N 1
ATOM 2785 C CA . ALA B 1 89 ? -17.385 -42.022 37.516 1.00 131.16 89 ALA B CA 1
ATOM 2786 C C . ALA B 1 89 ? -18.113 -42.664 36.339 1.00 130.99 89 ALA B C 1
ATOM 2787 O O . ALA B 1 89 ? -18.986 -43.490 36.549 1.00 125.95 89 ALA B O 1
ATOM 2789 N N . GLY B 1 90 ? -17.744 -42.256 35.129 1.00 135.03 90 GLY B N 1
ATOM 2790 C CA . GLY B 1 90 ? -18.346 -42.737 33.900 1.00 142.96 90 GLY B CA 1
ATOM 2791 C C . GLY B 1 90 ? -17.699 -44.019 33.437 1.00 161.62 90 GLY B C 1
ATOM 2792 O O . GLY B 1 90 ? -17.426 -44.187 32.230 1.00 179.32 90 GLY B O 1
ATOM 2793 N N . SER B 1 91 ? -17.441 -44.916 34.393 1.00 165.92 91 SER B N 1
ATOM 2794 C CA . SER B 1 91 ? -16.979 -46.282 34.131 1.00 167.22 91 SER B CA 1
ATOM 2795 C C . SER B 1 91 ? -17.171 -47.157 35.358 1.00 148.83 91 SER B C 1
ATOM 2796 O O . SER B 1 91 ? -16.225 -47.721 35.848 1.00 163.63 91 SER B O 1
ATOM 2799 N N . ILE B 1 92 ? -18.385 -47.259 35.869 1.00 129.49 92 ILE B N 1
ATOM 2800 C CA . ILE B 1 92 ? -18.648 -48.079 37.049 1.00 110.24 92 ILE B CA 1
ATOM 2801 C C . ILE B 1 92 ? -19.697 -49.095 36.658 1.00 113.39 92 ILE B C 1
ATOM 2802 O O . ILE B 1 92 ? -19.674 -50.240 37.137 1.00 116.24 92 ILE B O 1
ATOM 2807 N N . ILE B 1 93 ? -20.587 -48.648 35.761 1.00 114.52 93 ILE B N 1
ATOM 2808 C CA . ILE B 1 93 ? -21.798 -49.363 35.291 1.00 99.35 93 ILE B CA 1
ATOM 2809 C C . ILE B 1 93 ? -21.543 -50.176 34.002 1.00 99.94 93 ILE B C 1
ATOM 2810 O O . ILE B 1 93 ? -22.294 -51.126 33.716 1.00 94.19 93 ILE B O 1
ATOM 2815 N N . PRO B 1 94 ? -20.496 -49.800 33.227 1.00 107.12 94 PRO B N 1
ATOM 2816 C CA . PRO B 1 94 ? -19.994 -50.555 32.066 1.00 118.43 94 PRO B CA 1
ATOM 2817 C C . PRO B 1 94 ? -19.114 -51.783 32.365 1.00 118.33 94 PRO B C 1
ATOM 2818 O O . PRO B 1 94 ? -18.273 -52.171 31.535 1.00 94.20 94 PRO B O 1
ATOM 2822 N N . GLU B 1 95 ? -19.339 -52.394 33.532 1.00 135.36 95 GLU B N 1
ATOM 2823 C CA . GLU B 1 95 ? -18.645 -53.616 33.944 1.00 142.83 95 GLU B CA 1
ATOM 2824 C C . GLU B 1 95 ? -19.651 -54.694 34.341 1.00 134.50 95 GLU B C 1
ATOM 2825 O O . GLU B 1 95 ? -19.746 -55.737 33.685 1.00 119.61 95 GLU B O 1
ATOM 2831 N N . PHE B 1 96 ? -20.428 -54.381 35.378 1.00 128.76 96 PHE B N 1
ATOM 2832 C CA . PHE B 1 96 ? -21.217 -55.331 36.184 1.00 160.21 96 PHE B CA 1
ATOM 2833 C C . PHE B 1 96 ? -21.053 -56.837 35.911 1.00 177.22 96 PHE B C 1
ATOM 2834 O O . PHE B 1 96 ? -19.974 -57.392 36.157 1.00 198.61 96 PHE B O 1
ATOM 2842 N N . LEU B 1 97 ? -22.112 -57.484 35.410 1.00 161.45 97 LEU B N 1
ATOM 2843 C CA . LEU B 1 97 ? -22.156 -58.938 35.188 1.00 138.44 97 LEU B CA 1
ATOM 2844 C C . LEU B 1 97 ? -21.397 -59.276 33.912 1.00 150.45 97 LEU B C 1
ATOM 2845 O O . LEU B 1 97 ? -21.892 -60.032 33.054 1.00 139.41 97 LEU B O 1
ATOM 2850 N N . TYR B 1 98 ? -20.203 -58.683 33.812 1.00 173.98 98 TYR B N 1
ATOM 2851 C CA . TYR B 1 98 ? -19.265 -58.828 32.699 1.00 189.71 98 TYR B CA 1
ATOM 2852 C C . TYR B 1 98 ? -18.991 -60.300 32.402 1.00 203.11 98 TYR B C 1
ATOM 2853 O O . TYR B 1 98 ? -18.814 -60.669 31.247 1.00 224.28 98 TYR B O 1
ATOM 2862 N N . ARG B 1 99 ? -18.956 -61.129 33.439 1.00 183.90 99 ARG B N 1
ATOM 2863 C CA . ARG B 1 99 ? -18.806 -62.552 33.243 1.00 175.42 99 ARG B CA 1
ATOM 2864 C C . ARG B 1 99 ? -20.051 -63.290 33.704 1.00 171.11 99 ARG B C 1
ATOM 2865 O O . ARG B 1 99 ? -20.494 -63.169 34.854 1.00 168.15 99 ARG B O 1
ATOM 2873 N N . ILE B 1 100 ? -20.631 -64.019 32.761 1.00 165.15 100 ILE B N 1
ATOM 2874 C CA . ILE B 1 100 ? -21.655 -65.002 33.059 1.00 162.70 100 ILE B CA 1
ATOM 2875 C C . ILE B 1 100 ? -21.000 -66.318 33.475 1.00 164.60 100 ILE B C 1
ATOM 2876 O O . ILE B 1 100 ? -19.877 -66.342 33.981 1.00 174.55 100 ILE B O 1
ATOM 2881 N N . VAL B 1 101 ? -21.704 -67.415 33.239 1.00 159.25 101 VAL B N 1
ATOM 2882 C CA . VAL B 1 101 ? -21.409 -68.696 33.864 1.00 150.46 101 VAL B CA 1
ATOM 2883 C C . VAL B 1 101 ? -22.082 -69.776 33.034 1.00 151.52 101 VAL B C 1
ATOM 2884 O O . VAL B 1 101 ? -21.479 -70.793 32.705 1.00 138.19 101 VAL B O 1
ATOM 2888 N N . HIS B 1 102 ? -23.333 -69.493 32.681 1.00 174.84 102 HIS B N 1
ATOM 2889 C CA . HIS B 1 102 ? -24.274 -70.429 32.110 1.00 182.20 102 HIS B CA 1
ATOM 2890 C C . HIS B 1 102 ? -23.792 -70.890 30.732 1.00 179.76 102 HIS B C 1
ATOM 2891 O O . HIS B 1 102 ? -23.253 -71.993 30.615 1.00 152.78 102 HIS B O 1
ATOM 2898 N N . VAL B 1 103 ? -23.965 -70.046 29.710 1.00 193.59 103 VAL B N 1
ATOM 2899 C CA . VAL B 1 103 ? -23.352 -70.276 28.399 1.00 190.49 103 VAL B CA 1
ATOM 2900 C C . VAL B 1 103 ? -21.866 -69.924 28.475 1.00 190.57 103 VAL B C 1
ATOM 2901 O O . VAL B 1 103 ? -21.015 -70.784 28.238 1.00 171.64 103 VAL B O 1
ATOM 2905 N N . ALA B 1 104 ? -21.585 -68.669 28.839 1.00 202.38 104 ALA B N 1
ATOM 2906 C CA . ALA B 1 104 ? -20.246 -68.070 28.808 1.00 222.38 104 ALA B CA 1
ATOM 2907 C C . ALA B 1 104 ? -19.328 -68.635 27.706 1.00 227.62 104 ALA B C 1
ATOM 2908 O O . ALA B 1 104 ? -18.349 -69.333 27.994 1.00 233.10 104 ALA B O 1
ATOM 2910 N N . THR B 1 105 ? -19.668 -68.345 26.447 1.00 231.53 105 THR B N 1
ATOM 2911 C CA . THR B 1 105 ? -18.846 -68.731 25.287 1.00 227.85 105 THR B CA 1
ATOM 2912 C C . THR B 1 105 ? -17.444 -68.142 25.403 1.00 212.64 105 THR B C 1
ATOM 2913 O O . THR B 1 105 ? -16.471 -68.877 25.586 1.00 210.42 105 THR B O 1
ATOM 2917 N N . VAL B 1 106 ? -17.378 -66.814 25.258 1.00 196.12 106 VAL B N 1
ATOM 2918 C CA . VAL B 1 106 ? -16.172 -65.983 25.368 1.00 188.71 106 VAL B CA 1
ATOM 2919 C C . VAL B 1 106 ? -16.573 -64.499 25.436 1.00 159.46 106 VAL B C 1
ATOM 2920 O O . VAL B 1 106 ? -16.885 -63.994 26.516 1.00 168.97 106 VAL B O 1
ATOM 2924 N N . LYS B 1 107 ? -16.613 -63.852 24.270 1.00 137.43 107 LYS B N 1
ATOM 2925 C CA . LYS B 1 107 ? -16.693 -62.389 24.045 1.00 145.91 107 LYS B CA 1
ATOM 2926 C C . LYS B 1 107 ? -15.594 -61.988 23.075 1.00 143.81 107 LYS B C 1
ATOM 2927 O O . LYS B 1 107 ? -15.169 -62.793 22.234 1.00 134.96 107 LYS B O 1
ATOM 2933 N N . ALA B 1 108 ? -15.180 -60.715 23.199 1.00 133.54 108 ALA B N 1
ATOM 2934 C CA . ALA B 1 108 ? -14.026 -60.118 22.532 1.00 125.92 108 ALA B CA 1
ATOM 2935 C C . ALA B 1 108 ? -13.902 -58.624 22.909 1.00 129.83 108 ALA B C 1
ATOM 2936 O O . ALA B 1 108 ? -13.674 -57.749 22.059 1.00 119.27 108 ALA B O 1
ATOM 2938 N N . GLY B 1 109 ? -14.065 -58.351 24.208 1.00 141.53 109 GLY B N 1
ATOM 2939 C CA . GLY B 1 109 ? -13.753 -57.037 24.785 1.00 175.81 109 GLY B CA 1
ATOM 2940 C C . GLY B 1 109 ? -14.790 -55.963 24.550 1.00 177.75 109 GLY B C 1
ATOM 2941 O O . GLY B 1 109 ? -15.832 -56.230 23.960 1.00 192.78 109 GLY B O 1
ATOM 2942 N N . LEU B 1 110 ? -14.496 -54.748 25.009 1.00 185.01 110 LEU B N 1
ATOM 2943 C CA . LEU B 1 110 ? -15.478 -53.655 25.011 1.00 222.79 110 LEU B CA 1
ATOM 2944 C C . LEU B 1 110 ? -15.434 -52.751 23.766 1.00 254.00 110 LEU B C 1
ATOM 2945 O O . LEU B 1 110 ? -16.145 -51.741 23.700 1.00 275.86 110 LEU B O 1
ATOM 2950 N N . LYS B 1 111 ? -14.603 -53.128 22.792 1.00 266.85 111 LYS B N 1
ATOM 2951 C CA . LYS B 1 111 ? -14.466 -52.404 21.515 1.00 279.68 111 LYS B CA 1
ATOM 2952 C C . LYS B 1 111 ? -14.989 -53.302 20.396 1.00 319.96 111 LYS B C 1
ATOM 2953 O O . LYS B 1 111 ? -14.964 -54.510 20.556 1.00 337.43 111 LYS B O 1
ATOM 2959 N N . PRO B 1 112 ? -15.548 -52.722 19.306 1.00 348.01 112 PRO B N 1
ATOM 2960 C CA . PRO B 1 112 ? -15.774 -53.555 18.120 1.00 334.55 112 PRO B CA 1
ATOM 2961 C C . PRO B 1 112 ? -15.289 -52.979 16.776 1.00 294.10 112 PRO B C 1
ATOM 2962 O O . PRO B 1 112 ? -15.418 -51.780 16.520 1.00 298.57 112 PRO B O 1
ATOM 2966 N N . ILE B 1 113 ? -14.752 -53.854 15.928 1.00 248.78 113 ILE B N 1
ATOM 2967 C CA . ILE B 1 113 ? -14.316 -53.478 14.580 1.00 234.55 113 ILE B CA 1
ATOM 2968 C C . ILE B 1 113 ? -15.509 -52.972 13.751 1.00 249.28 113 ILE B C 1
ATOM 2969 O O . ILE B 1 113 ? -16.390 -53.750 13.349 1.00 269.34 113 ILE B O 1
ATOM 2974 N N . PHE B 1 114 ? -15.527 -51.657 13.529 1.00 239.80 114 PHE B N 1
ATOM 2975 C CA . PHE B 1 114 ? -16.636 -50.977 12.847 1.00 208.69 114 PHE B CA 1
ATOM 2976 C C . PHE B 1 114 ? -16.810 -51.325 11.361 1.00 200.31 114 PHE B C 1
ATOM 2977 O O . PHE B 1 114 ? -17.872 -51.793 10.997 1.00 182.51 114 PHE B O 1
ATOM 2985 N N . SER B 1 115 ? -15.793 -51.077 10.523 1.00 206.48 115 SER B N 1
ATOM 2986 C CA . SER B 1 115 ? -15.758 -51.475 9.082 1.00 201.50 115 SER B CA 1
ATOM 2987 C C . SER B 1 115 ? -14.420 -51.068 8.432 1.00 209.16 115 SER B C 1
ATOM 2988 O O . SER B 1 115 ? -13.460 -50.766 9.142 1.00 218.65 115 SER B O 1
ATOM 2991 N N . THR B 1 116 ? -14.365 -51.052 7.094 1.00 206.80 116 THR B N 1
ATOM 2992 C CA . THR B 1 116 ? -13.143 -50.678 6.353 1.00 192.33 116 THR B CA 1
ATOM 2993 C C . THR B 1 116 ? -13.391 -49.826 5.086 1.00 188.99 116 THR B C 1
ATOM 2994 O O . THR B 1 116 ? -14.436 -49.951 4.425 1.00 159.07 116 THR B O 1
ATOM 2998 N N . ARG B 1 117 ? -12.423 -48.958 4.780 1.00 202.14 117 ARG B N 1
ATOM 2999 C CA . ARG B 1 117 ? -12.385 -48.169 3.534 1.00 218.73 117 ARG B CA 1
ATOM 3000 C C . ARG B 1 117 ? -11.004 -48.259 2.869 1.00 230.13 117 ARG B C 1
ATOM 3001 O O . ARG B 1 117 ? -10.036 -48.656 3.523 1.00 238.58 117 ARG B O 1
ATOM 3009 N N . ASN B 1 118 ? -10.919 -47.897 1.585 1.00 226.60 118 ASN B N 1
ATOM 3010 C CA . ASN B 1 118 ? -9.653 -47.934 0.838 1.00 223.43 118 ASN B CA 1
ATOM 3011 C C . ASN B 1 118 ? -9.069 -46.553 0.578 1.00 226.28 118 ASN B C 1
ATOM 3012 O O . ASN B 1 118 ? -9.778 -45.645 0.138 1.00 215.55 118 ASN B O 1
ATOM 3017 N N . THR B 1 119 ? -7.766 -46.422 0.834 1.00 241.24 119 THR B N 1
ATOM 3018 C CA . THR B 1 119 ? -7.051 -45.139 0.753 1.00 256.72 119 THR B CA 1
ATOM 3019 C C . THR B 1 119 ? -5.573 -45.285 0.313 1.00 276.41 119 THR B C 1
ATOM 3020 O O . THR B 1 119 ? -4.645 -45.030 1.088 1.00 265.28 119 THR B O 1
ATOM 3024 N N . ILE B 1 120 ? -5.366 -45.691 -0.940 1.00 321.28 120 ILE B N 1
ATOM 3025 C CA . ILE B 1 120 ? -4.006 -45.817 -1.497 1.00 384.09 120 ILE B CA 1
ATOM 3026 C C . ILE B 1 120 ? -3.473 -44.508 -2.110 1.00 417.33 120 ILE B C 1
ATOM 3027 O O . ILE B 1 120 ? -4.226 -43.748 -2.722 1.00 445.16 120 ILE B O 1
ATOM 3032 N N . ILE B 1 121 ? -2.174 -44.269 -1.915 1.00 438.47 121 ILE B N 1
ATOM 3033 C CA . ILE B 1 121 ? -1.446 -43.134 -2.503 1.00 452.29 121 ILE B CA 1
ATOM 3034 C C . ILE B 1 121 ? -1.252 -43.244 -4.027 1.00 480.00 121 ILE B C 1
ATOM 3035 O O . ILE B 1 121 ? -1.581 -42.308 -4.763 1.00 480.00 121 ILE B O 1
ATOM 3040 N N . GLU B 1 122 ? -0.746 -44.392 -4.483 1.00 486.44 122 GLU B N 1
ATOM 3041 C CA . GLU B 1 122 ? -0.221 -44.548 -5.844 1.00 500.00 122 GLU B CA 1
ATOM 3042 C C . GLU B 1 122 ? -0.664 -45.866 -6.494 1.00 500.00 122 GLU B C 1
ATOM 3043 O O . GLU B 1 122 ? -1.073 -46.801 -5.798 1.00 500.00 122 GLU B O 1
ATOM 3049 N N . ILE B 1 123 ? -0.579 -45.920 -7.828 1.00 500.00 123 ILE B N 1
ATOM 3050 C CA . ILE B 1 123 ? -0.835 -47.140 -8.615 1.00 500.00 123 ILE B CA 1
ATOM 3051 C C . ILE B 1 123 ? 0.151 -48.274 -8.262 1.00 500.00 123 ILE B C 1
ATOM 3052 O O . ILE B 1 123 ? -0.267 -49.421 -8.058 1.00 500.00 123 ILE B O 1
ATOM 3057 N N . SER B 1 124 ? 1.439 -47.933 -8.168 1.00 500.00 124 SER B N 1
ATOM 3058 C CA . SER B 1 124 ? 2.491 -48.875 -7.768 1.00 500.00 124 SER B CA 1
ATOM 3059 C C . SER B 1 124 ? 2.276 -49.354 -6.331 1.00 500.00 124 SER B C 1
ATOM 3060 O O . SER B 1 124 ? 2.381 -50.550 -6.051 1.00 500.00 124 SER B O 1
ATOM 3063 N N . GLY B 1 125 ? 1.948 -48.410 -5.445 1.00 500.00 125 GLY B N 1
ATOM 3064 C CA . GLY B 1 125 ? 1.589 -48.687 -4.049 1.00 500.00 125 GLY B CA 1
ATOM 3065 C C . GLY B 1 125 ? 0.371 -49.582 -3.886 1.00 500.00 125 GLY B C 1
ATOM 3066 O O . GLY B 1 125 ? 0.301 -50.371 -2.941 1.00 500.00 125 GLY B O 1
ATOM 3067 N N . ALA B 1 126 ? -0.593 -49.450 -4.798 1.00 500.00 126 ALA B N 1
ATOM 3068 C CA . ALA B 1 126 ? -1.783 -50.304 -4.812 1.00 500.00 126 ALA B CA 1
ATOM 3069 C C . ALA B 1 126 ? -1.420 -51.770 -5.077 1.00 500.00 126 ALA B C 1
ATOM 3070 O O . ALA B 1 126 ? -1.950 -52.666 -4.417 1.00 500.00 126 ALA B O 1
ATOM 3072 N N . ALA B 1 127 ? -0.496 -51.994 -6.014 1.00 455.94 127 ALA B N 1
ATOM 3073 C CA . ALA B 1 127 ? 0.032 -53.329 -6.318 1.00 413.41 127 ALA B CA 1
ATOM 3074 C C . ALA B 1 127 ? 0.908 -53.878 -5.185 1.00 391.33 127 ALA B C 1
ATOM 3075 O O . ALA B 1 127 ? 0.779 -55.048 -4.817 1.00 387.68 127 ALA B O 1
ATOM 3077 N N . HIS B 1 128 ? 1.779 -53.019 -4.644 1.00 364.75 128 HIS B N 1
ATOM 3078 C CA . HIS B 1 128 ? 2.683 -53.329 -3.520 1.00 350.76 128 HIS B CA 1
ATOM 3079 C C . HIS B 1 128 ? 1.905 -53.781 -2.270 1.00 371.77 128 HIS B C 1
ATOM 3080 O O . HIS B 1 128 ? 1.984 -54.950 -1.887 1.00 387.28 128 HIS B O 1
ATOM 3087 N N . ARG B 1 129 ? 1.172 -52.851 -1.652 1.00 397.08 129 ARG B N 1
ATOM 3088 C CA . ARG B 1 129 ? 0.185 -53.123 -0.589 1.00 412.07 129 ARG B CA 1
ATOM 3089 C C . ARG B 1 129 ? -0.722 -51.894 -0.459 1.00 400.27 129 ARG B C 1
ATOM 3090 O O . ARG B 1 129 ? -0.256 -50.808 -0.083 1.00 433.06 129 ARG B O 1
ATOM 3098 N N . GLU B 1 130 ? -1.997 -52.050 -0.817 1.00 339.72 130 GLU B N 1
ATOM 3099 C CA . GLU B 1 130 ? -2.927 -50.916 -0.821 1.00 284.90 130 GLU B CA 1
ATOM 3100 C C . GLU B 1 130 ? -3.322 -50.498 0.596 1.00 253.27 130 GLU B C 1
ATOM 3101 O O . GLU B 1 130 ? -3.606 -51.341 1.454 1.00 228.89 130 GLU B O 1
ATOM 3107 N N . GLY B 1 131 ? -3.299 -49.189 0.828 1.00 228.13 131 GLY B N 1
ATOM 3108 C CA . GLY B 1 131 ? -3.693 -48.613 2.097 1.00 233.91 131 GLY B CA 1
ATOM 3109 C C . GLY B 1 131 ? -5.178 -48.797 2.314 1.00 243.02 131 GLY B C 1
ATOM 3110 O O . GLY B 1 131 ? -5.980 -48.617 1.389 1.00 229.28 131 GLY B O 1
ATOM 3111 N N . LEU B 1 132 ? -5.521 -49.196 3.535 1.00 256.93 132 LEU B N 1
ATOM 3112 C CA . LEU B 1 132 ? -6.896 -49.256 4.005 1.00 250.79 132 LEU B CA 1
ATOM 3113 C C . LEU B 1 132 ? -7.008 -48.457 5.299 1.00 249.50 132 LEU B C 1
ATOM 3114 O O . LEU B 1 132 ? -5.997 -48.083 5.907 1.00 244.06 132 LEU B O 1
ATOM 3119 N N . GLN B 1 133 ? -8.244 -48.183 5.699 1.00 247.48 133 GLN B N 1
ATOM 3120 C CA . GLN B 1 133 ? -8.523 -47.618 7.004 1.00 239.37 133 GLN B CA 1
ATOM 3121 C C . GLN B 1 133 ? -9.651 -48.435 7.622 1.00 235.66 133 GLN B C 1
ATOM 3122 O O . GLN B 1 133 ? -10.812 -48.331 7.205 1.00 206.72 133 GLN B O 1
ATOM 3128 N N . ILE B 1 134 ? -9.270 -49.286 8.574 1.00 229.22 134 ILE B N 1
ATOM 3129 C CA . ILE B 1 134 ? -10.202 -50.152 9.296 1.00 211.75 134 ILE B CA 1
ATOM 3130 C C . ILE B 1 134 ? -10.530 -49.541 10.657 1.00 227.70 134 ILE B C 1
ATOM 3131 O O . ILE B 1 134 ? -9.641 -49.276 11.477 1.00 234.39 134 ILE B O 1
ATOM 3136 N N . ARG B 1 135 ? -11.820 -49.298 10.868 1.00 233.02 135 ARG B N 1
ATOM 3137 C CA . ARG B 1 135 ? -12.294 -48.561 12.037 1.00 214.31 135 ARG B CA 1
ATOM 3138 C C . ARG B 1 135 ? -12.490 -49.494 13.227 1.00 200.07 135 ARG B C 1
ATOM 3139 O O . ARG B 1 135 ? -12.695 -50.705 13.059 1.00 197.26 135 ARG B O 1
ATOM 3147 N N . ARG B 1 136 ? -12.362 -48.920 14.422 1.00 189.16 136 ARG B N 1
ATOM 3148 C CA . ARG B 1 136 ? -12.866 -49.517 15.661 1.00 192.93 136 ARG B CA 1
ATOM 3149 C C . ARG B 1 136 ? -13.066 -48.446 16.724 1.00 197.72 136 ARG B C 1
ATOM 3150 O O . ARG B 1 136 ? -12.110 -47.810 17.180 1.00 184.38 136 ARG B O 1
ATOM 3158 N N . LYS B 1 137 ? -14.329 -48.225 17.082 1.00 207.48 137 LYS B N 1
ATOM 3159 C CA . LYS B 1 137 ? -14.662 -47.277 18.142 1.00 209.49 137 LYS B CA 1
ATOM 3160 C C . LYS B 1 137 ? -14.474 -47.910 19.534 1.00 217.17 137 LYS B C 1
ATOM 3161 O O . LYS B 1 137 ? -14.493 -49.143 19.683 1.00 218.21 137 LYS B O 1
ATOM 3167 N N . ASN B 1 138 ? -14.257 -47.064 20.540 1.00 223.34 138 ASN B N 1
ATOM 3168 C CA . ASN B 1 138 ? -14.241 -47.494 21.943 1.00 236.66 138 ASN B CA 1
ATOM 3169 C C . ASN B 1 138 ? -15.612 -47.287 22.610 1.00 253.21 138 ASN B C 1
ATOM 3170 O O . ASN B 1 138 ? -15.868 -46.236 23.218 1.00 280.07 138 ASN B O 1
ATOM 3175 N N . GLU B 1 139 ? -16.494 -48.283 22.479 1.00 242.35 139 GLU B N 1
ATOM 3176 C CA . GLU B 1 139 ? -17.802 -48.284 23.169 1.00 211.95 139 GLU B CA 1
ATOM 3177 C C . GLU B 1 139 ? -17.624 -48.627 24.651 1.00 185.20 139 GLU B C 1
ATOM 3178 O O . GLU B 1 139 ? -16.594 -49.200 25.030 1.00 167.57 139 GLU B O 1
ATOM 3184 N N . ASP B 1 140 ? -18.622 -48.268 25.471 1.00 169.04 140 ASP B N 1
ATOM 3185 C CA . ASP B 1 140 ? -18.612 -48.523 26.924 1.00 143.59 140 ASP B CA 1
ATOM 3186 C C . ASP B 1 140 ? -18.430 -50.010 27.279 1.00 129.57 140 ASP B C 1
ATOM 3187 O O . ASP B 1 140 ? -17.450 -50.373 27.937 1.00 148.84 140 ASP B O 1
ATOM 3192 N N . PHE B 1 141 ? -19.331 -50.869 26.805 1.00 123.70 141 PHE B N 1
ATOM 3193 C CA . PHE B 1 141 ? -19.228 -52.318 27.038 1.00 119.06 141 PHE B CA 1
ATOM 3194 C C . PHE B 1 141 ? -19.674 -53.119 25.822 1.00 107.83 141 PHE B C 1
ATOM 3195 O O . PHE B 1 141 ? -20.723 -52.836 25.230 1.00 118.32 141 PHE B O 1
ATOM 3203 N N . ALA B 1 142 ? -18.884 -54.123 25.460 1.00 98.52 142 ALA B N 1
ATOM 3204 C CA . ALA B 1 142 ? -19.283 -55.041 24.394 1.00 110.57 142 ALA B CA 1
ATOM 3205 C C . ALA B 1 142 ? -19.181 -56.485 24.849 1.00 130.24 142 ALA B C 1
ATOM 3206 O O . ALA B 1 142 ? -18.215 -56.864 25.515 1.00 165.14 142 ALA B O 1
ATOM 3208 N N . LEU B 1 143 ? -20.206 -57.269 24.530 1.00 132.06 143 LEU B N 1
ATOM 3209 C CA . LEU B 1 143 ? -20.144 -58.725 24.640 1.00 127.94 143 LEU B CA 1
ATOM 3210 C C . LEU B 1 143 ? -20.268 -59.325 23.238 1.00 112.42 143 LEU B C 1
ATOM 3211 O O . LEU B 1 143 ? -21.203 -59.008 22.504 1.00 130.16 143 LEU B O 1
ATOM 3216 N N . GLY B 1 144 ? -19.317 -60.178 22.873 1.00 103.37 144 GLY B N 1
ATOM 3217 C CA . GLY B 1 144 ? -19.287 -60.792 21.541 1.00 116.07 144 GLY B CA 1
ATOM 3218 C C . GLY B 1 144 ? -19.686 -62.256 21.509 1.00 125.37 144 GLY B C 1
ATOM 3219 O O . GLY B 1 144 ? -19.709 -62.921 22.557 1.00 135.10 144 GLY B O 1
ATOM 3220 N N . PHE B 1 145 ? -20.017 -62.741 20.305 1.00 141.14 145 PHE B N 1
ATOM 3221 C CA . PHE B 1 145 ? -20.241 -64.172 20.031 1.00 155.59 145 PHE B CA 1
ATOM 3222 C C . PHE B 1 145 ? -18.921 -64.904 19.979 1.00 153.09 145 PHE B C 1
ATOM 3223 O O . PHE B 1 145 ? -18.836 -66.037 20.455 1.00 166.98 145 PHE B O 1
ATOM 3231 N N . HIS B 1 146 ? -17.927 -64.267 19.343 1.00 146.55 146 HIS B N 1
ATOM 3232 C CA . HIS B 1 146 ? -16.506 -64.668 19.350 1.00 144.45 146 HIS B CA 1
ATOM 3233 C C . HIS B 1 146 ? -15.626 -63.732 18.526 1.00 155.16 146 HIS B C 1
ATOM 3234 O O . HIS B 1 146 ? -16.014 -63.262 17.460 1.00 189.80 146 HIS B O 1
ATOM 3241 N N . GLU B 1 147 ? -13.078 -67.703 17.084 1.00 256.74 147 GLU B N 1
ATOM 3242 C CA . GLU B 1 147 ? -13.074 -66.268 16.809 1.00 238.11 147 GLU B CA 1
ATOM 3243 C C . GLU B 1 147 ? -11.860 -65.810 16.021 1.00 238.10 147 GLU B C 1
ATOM 3244 O O . GLU B 1 147 ? -10.829 -66.494 15.987 1.00 265.99 147 GLU B O 1
ATOM 3250 N N . VAL B 1 148 ? -11.996 -64.644 15.401 1.00 206.34 148 VAL B N 1
ATOM 3251 C CA . VAL B 1 148 ? -10.892 -64.015 14.683 1.00 190.76 148 VAL B CA 1
ATOM 3252 C C . VAL B 1 148 ? -10.289 -62.846 15.457 1.00 206.14 148 VAL B C 1
ATOM 3253 O O . VAL B 1 148 ? -10.822 -62.412 16.469 1.00 234.57 148 VAL B O 1
ATOM 3257 N N . ASP B 1 149 ? -8.070 -63.545 13.335 1.00 198.83 149 ASP B N 1
ATOM 3258 C CA . ASP B 1 149 ? -7.744 -62.172 12.970 1.00 192.90 149 ASP B CA 1
ATOM 3259 C C . ASP B 1 149 ? -8.010 -61.984 11.474 1.00 188.72 149 ASP B C 1
ATOM 3260 O O . ASP B 1 149 ? -8.429 -62.935 10.803 1.00 176.93 149 ASP B O 1
ATOM 3265 N N . VAL B 1 150 ? -7.795 -60.772 10.958 1.00 197.21 150 VAL B N 1
ATOM 3266 C CA . VAL B 1 150 ? -7.912 -60.507 9.508 1.00 192.03 150 VAL B CA 1
ATOM 3267 C C . VAL B 1 150 ? -6.572 -60.074 8.898 1.00 177.98 150 VAL B C 1
ATOM 3268 O O . VAL B 1 150 ? -5.755 -59.440 9.562 1.00 171.82 150 VAL B O 1
ATOM 3272 N N . LYS B 1 151 ? -6.358 -60.443 7.641 1.00 159.35 151 LYS B N 1
ATOM 3273 C CA . LYS B 1 151 ? -5.225 -59.965 6.866 1.00 164.41 151 LYS B CA 1
ATOM 3274 C C . LYS B 1 151 ? -5.710 -59.405 5.527 1.00 178.83 151 LYS B C 1
ATOM 3275 O O . LYS B 1 151 ? -6.563 -59.991 4.854 1.00 180.49 151 LYS B O 1
ATOM 3281 N N . ILE B 1 152 ? -5.173 -58.249 5.161 1.00 178.08 152 ILE B N 1
ATOM 3282 C CA . ILE B 1 152 ? -5.437 -57.663 3.857 1.00 171.75 152 ILE B CA 1
ATOM 3283 C C . ILE B 1 152 ? -4.086 -57.243 3.293 1.00 194.30 152 ILE B C 1
ATOM 3284 O O . ILE B 1 152 ? -3.432 -56.365 3.849 1.00 205.04 152 ILE B O 1
ATOM 3289 N N . ALA B 1 153 ? -3.683 -57.895 2.199 1.00 199.95 153 ALA B N 1
ATOM 3290 C CA . ALA B 1 153 ? -2.361 -57.727 1.566 1.00 190.34 153 ALA B CA 1
ATOM 3291 C C . ALA B 1 153 ? -1.191 -57.695 2.574 1.00 195.05 153 ALA B C 1
ATOM 3292 O O . ALA B 1 153 ? -0.378 -56.759 2.580 1.00 222.10 153 ALA B O 1
ATOM 3294 N N . SER B 1 154 ? -1.134 -58.729 3.417 1.00 197.85 154 SER B N 1
ATOM 3295 C CA . SER B 1 154 ? -0.192 -58.842 4.552 1.00 208.84 154 SER B CA 1
ATOM 3296 C C . SER B 1 154 ? -0.303 -57.723 5.607 1.00 217.99 154 SER B C 1
ATOM 3297 O O . SER B 1 154 ? 0.684 -57.376 6.268 1.00 226.22 154 SER B O 1
ATOM 3300 N N . GLU B 1 155 ? -1.508 -57.168 5.757 1.00 212.95 155 GLU B N 1
ATOM 3301 C CA . GLU B 1 155 ? -1.810 -56.219 6.835 1.00 198.23 155 GLU B CA 1
ATOM 3302 C C . GLU B 1 155 ? -2.839 -56.885 7.729 1.00 188.19 155 GLU B C 1
ATOM 3303 O O . GLU B 1 155 ? -3.974 -57.126 7.315 1.00 166.85 155 GLU B O 1
ATOM 3309 N N . SER B 1 156 ? -2.420 -57.196 8.952 1.00 205.73 156 SER B N 1
ATOM 3310 C CA . SER B 1 156 ? -3.230 -57.986 9.870 1.00 216.28 156 SER B CA 1
ATOM 3311 C C . SER B 1 156 ? -3.812 -57.162 11.005 1.00 218.28 156 SER B C 1
ATOM 3312 O O . SER B 1 156 ? -3.122 -56.314 11.587 1.00 225.56 156 SER B O 1
ATOM 3315 N N . HIS B 1 157 ? -5.085 -57.418 11.306 1.00 206.57 157 HIS B N 1
ATOM 3316 C CA . HIS B 1 157 ? -5.813 -56.671 12.328 1.00 205.49 157 HIS B CA 1
ATOM 3317 C C . HIS B 1 157 ? -6.749 -57.541 13.165 1.00 205.03 157 HIS B C 1
ATOM 3318 O O . HIS B 1 157 ? -7.601 -58.269 12.640 1.00 175.27 157 HIS B O 1
ATOM 3325 N N . ARG B 1 158 ? -6.544 -57.441 14.478 1.00 215.06 158 ARG B N 1
ATOM 3326 C CA . ARG B 1 158 ? -7.140 -58.303 15.499 1.00 203.63 158 ARG B CA 1
ATOM 3327 C C . ARG B 1 158 ? -8.440 -57.717 16.038 1.00 185.09 158 ARG B C 1
ATOM 3328 O O . ARG B 1 158 ? -8.796 -56.586 15.725 1.00 175.62 158 ARG B O 1
ATOM 3336 N N . VAL B 1 159 ? -10.175 -59.986 14.850 1.00 182.28 159 VAL B N 1
ATOM 3337 C CA . VAL B 1 159 ? -11.493 -59.369 14.707 1.00 183.06 159 VAL B CA 1
ATOM 3338 C C . VAL B 1 159 ? -12.399 -59.678 15.892 1.00 197.07 159 VAL B C 1
ATOM 3339 O O . VAL B 1 159 ? -12.479 -60.807 16.368 1.00 221.31 159 VAL B O 1
ATOM 3343 N N . ILE B 1 160 ? -13.103 -58.650 16.346 1.00 196.98 160 ILE B N 1
ATOM 3344 C CA . ILE B 1 160 ? -14.140 -58.816 17.344 1.00 189.68 160 ILE B CA 1
ATOM 3345 C C . ILE B 1 160 ? -15.483 -58.820 16.633 1.00 178.40 160 ILE B C 1
ATOM 3346 O O . ILE B 1 160 ? -15.796 -57.873 15.908 1.00 184.52 160 ILE B O 1
ATOM 3351 N N . SER B 1 161 ? -16.274 -59.865 16.837 1.00 170.80 161 SER B N 1
ATOM 3352 C CA . SER B 1 161 ? -17.632 -59.875 16.298 1.00 183.55 161 SER B CA 1
ATOM 3353 C C . SER B 1 161 ? -18.603 -59.883 17.448 1.00 183.69 161 SER B C 1
ATOM 3354 O O . SER B 1 161 ? -18.590 -60.800 18.262 1.00 194.41 161 SER B O 1
ATOM 3357 N N . LEU B 1 162 ? -19.430 -58.843 17.524 1.00 176.10 162 LEU B N 1
ATOM 3358 C CA . LEU B 1 162 ? -20.212 -58.601 18.731 1.00 167.80 162 LEU B CA 1
ATOM 3359 C C . LEU B 1 162 ? -21.681 -58.977 18.626 1.00 152.32 162 LEU B C 1
ATOM 3360 O O . LEU B 1 162 ? -22.298 -58.868 17.560 1.00 155.29 162 LEU B O 1
ATOM 3365 N N . ALA B 1 163 ? -22.190 -59.442 19.767 1.00 132.02 163 ALA B N 1
ATOM 3366 C CA . ALA B 1 163 ? -23.592 -59.739 20.026 1.00 101.95 163 ALA B CA 1
ATOM 3367 C C . ALA B 1 163 ? -24.337 -58.536 20.605 1.00 79.82 163 ALA B C 1
ATOM 3368 O O . ALA B 1 163 ? -25.469 -58.274 20.239 1.00 71.27 163 ALA B O 1
ATOM 3370 N N . VAL B 1 164 ? -23.702 -57.844 21.539 1.00 73.03 164 VAL B N 1
ATOM 3371 C CA . VAL B 1 164 ? -24.273 -56.676 22.203 1.00 84.91 164 VAL B CA 1
ATOM 3372 C C . VAL B 1 164 ? -23.248 -55.537 22.359 1.00 85.43 164 VAL B C 1
ATOM 3373 O O . VAL B 1 164 ? -22.031 -55.763 22.380 1.00 123.33 164 VAL B O 1
ATOM 3377 N N . ALA B 1 165 ? -23.749 -54.322 22.457 1.00 65.87 165 ALA B N 1
ATOM 3378 C CA . ALA B 1 165 ? -22.922 -53.158 22.599 1.00 63.32 165 ALA B CA 1
ATOM 3379 C C . ALA B 1 165 ? -23.780 -52.243 23.412 1.00 68.84 165 ALA B C 1
ATOM 3380 O O . ALA B 1 165 ? -25.004 -52.350 23.347 1.00 82.60 165 ALA B O 1
ATOM 3382 N N . CYS B 1 166 ? -23.163 -51.364 24.194 1.00 68.42 166 CYS B N 1
ATOM 3383 C CA . CYS B 1 166 ? -23.902 -50.431 25.032 1.00 69.75 166 CYS B CA 1
ATOM 3384 C C . CYS B 1 166 ? -23.068 -49.222 25.274 1.00 70.35 166 CYS B C 1
ATOM 3385 O O . CYS B 1 166 ? -21.852 -49.310 25.323 1.00 75.84 166 CYS B O 1
ATOM 3388 N N . GLU B 1 167 ? -23.726 -48.088 25.415 1.00 82.73 167 GLU B N 1
ATOM 3389 C CA . GLU B 1 167 ? -23.121 -46.940 26.062 1.00 90.98 167 GLU B CA 1
ATOM 3390 C C . GLU B 1 167 ? -23.813 -46.783 27.401 1.00 92.54 167 GLU B C 1
ATOM 3391 O O . GLU B 1 167 ? -24.976 -47.183 27.568 1.00 110.75 167 GLU B O 1
ATOM 3397 N N . VAL B 1 168 ? -23.094 -46.220 28.358 1.00 84.51 168 VAL B N 1
ATOM 3398 C CA . VAL B 1 168 ? -23.705 -45.786 29.603 1.00 89.97 168 VAL B CA 1
ATOM 3399 C C . VAL B 1 168 ? -23.436 -44.302 29.759 1.00 83.20 168 VAL B C 1
ATOM 3400 O O . VAL B 1 168 ? -22.298 -43.864 29.678 1.00 85.62 168 VAL B O 1
ATOM 3404 N N . LYS B 1 169 ? -24.505 -43.542 29.954 1.00 92.77 169 LYS B N 1
ATOM 3405 C CA . LYS B 1 169 ? -24.440 -42.094 30.184 1.00 116.83 169 LYS B CA 1
ATOM 3406 C C . LYS B 1 169 ? -25.193 -41.743 31.462 1.00 132.15 169 LYS B C 1
ATOM 3407 O O . LYS B 1 169 ? -26.027 -42.525 31.930 1.00 146.76 169 LYS B O 1
ATOM 3413 N N . THR B 1 170 ? -24.917 -40.568 32.018 1.00 144.99 170 THR B N 1
ATOM 3414 C CA . THR B 1 170 ? -25.721 -40.064 33.135 1.00 161.08 170 THR B CA 1
ATOM 3415 C C . THR B 1 170 ? -27.134 -39.601 32.683 1.00 155.36 170 THR B C 1
ATOM 3416 O O . THR B 1 170 ? -28.131 -39.989 33.313 1.00 156.44 170 THR B O 1
ATOM 3420 N N . ASN B 1 171 ? -27.202 -38.845 31.571 1.00 158.40 171 ASN B N 1
ATOM 3421 C CA . ASN B 1 171 ? -28.452 -38.270 31.002 1.00 156.58 171 ASN B CA 1
ATOM 3422 C C . ASN B 1 171 ? -28.490 -38.173 29.453 1.00 155.29 171 ASN B C 1
ATOM 3423 O O . ASN B 1 171 ? -27.471 -37.874 28.814 1.00 162.43 171 ASN B O 1
ATOM 3428 N N . ILE B 1 172 ? -29.664 -38.400 28.859 1.00 136.14 172 ILE B N 1
ATOM 3429 C CA . ILE B 1 172 ? -29.814 -38.336 27.391 1.00 126.82 172 ILE B CA 1
ATOM 3430 C C . ILE B 1 172 ? -30.665 -37.129 26.918 1.00 140.90 172 ILE B C 1
ATOM 3431 O O . ILE B 1 172 ? -31.842 -37.023 27.269 1.00 146.87 172 ILE B O 1
ATOM 3436 N N . ASP B 1 173 ? -30.055 -36.223 26.146 1.00 154.04 173 ASP B N 1
ATOM 3437 C CA . ASP B 1 173 ? -30.783 -35.167 25.397 1.00 159.13 173 ASP B CA 1
ATOM 3438 C C . ASP B 1 173 ? -31.039 -35.554 23.922 1.00 156.33 173 ASP B C 1
ATOM 3439 O O . ASP B 1 173 ? -30.490 -36.563 23.452 1.00 147.13 173 ASP B O 1
ATOM 3444 N N . LYS B 1 174 ? -31.832 -34.735 23.207 1.00 157.15 174 LYS B N 1
ATOM 3445 C CA . LYS B 1 174 ? -32.257 -34.992 21.805 1.00 160.77 174 LYS B CA 1
ATOM 3446 C C . LYS B 1 174 ? -31.128 -35.089 20.753 1.00 160.53 174 LYS B C 1
ATOM 3447 O O . LYS B 1 174 ? -31.034 -36.091 20.030 1.00 134.45 174 LYS B O 1
ATOM 3453 N N . ASN B 1 175 ? -30.297 -34.045 20.673 1.00 163.61 175 ASN B N 1
ATOM 3454 C CA . ASN B 1 175 ? -29.215 -33.979 19.683 1.00 161.17 175 ASN B CA 1
ATOM 3455 C C . ASN B 1 175 ? -28.158 -35.086 19.862 1.00 167.81 175 ASN B C 1
ATOM 3456 O O . ASN B 1 175 ? -27.652 -35.600 18.863 1.00 177.25 175 ASN B O 1
ATOM 3461 N N . LYS B 1 176 ? -27.847 -35.454 21.117 1.00 163.67 176 LYS B N 1
ATOM 3462 C CA . LYS B 1 176 ? -26.981 -36.618 21.418 1.00 142.94 176 LYS B CA 1
ATOM 3463 C C . LYS B 1 176 ? -27.632 -37.922 20.942 1.00 123.27 176 LYS B C 1
ATOM 3464 O O . LYS B 1 176 ? -26.951 -38.790 20.375 1.00 112.98 176 LYS B O 1
ATOM 3470 N N . LEU B 1 177 ? -28.947 -38.037 21.148 1.00 106.31 177 LEU B N 1
ATOM 3471 C CA . LEU B 1 177 ? -29.676 -39.235 20.746 1.00 97.61 177 LEU B CA 1
ATOM 3472 C C . LEU B 1 177 ? -29.568 -39.457 19.223 1.00 99.24 177 LEU B C 1
ATOM 3473 O O . LEU B 1 177 ? -29.350 -40.593 18.777 1.00 101.44 177 LEU B O 1
ATOM 3478 N N . ASN B 1 178 ? -29.653 -38.363 18.452 1.00 107.40 178 ASN B N 1
ATOM 3479 C CA . ASN B 1 178 ? -29.441 -38.373 16.987 1.00 115.59 178 ASN B CA 1
ATOM 3480 C C . ASN B 1 178 ? -28.070 -38.975 16.568 1.00 107.94 178 ASN B C 1
ATOM 3481 O O . ASN B 1 178 ? -27.991 -39.825 15.674 1.00 86.17 178 ASN B O 1
ATOM 3486 N N . GLY B 1 179 ? -27.003 -38.544 17.239 1.00 128.95 179 GLY B N 1
ATOM 3487 C CA . GLY B 1 179 ? -25.638 -39.038 16.970 1.00 156.10 179 GLY B CA 1
ATOM 3488 C C . GLY B 1 179 ? -25.420 -40.482 17.392 1.00 163.17 179 GLY B C 1
ATOM 3489 O O . GLY B 1 179 ? -24.654 -41.220 16.756 1.00 162.64 179 GLY B O 1
ATOM 3490 N N . LEU B 1 180 ? -26.096 -40.857 18.479 1.00 166.00 180 LEU B N 1
ATOM 3491 C CA . LEU B 1 180 ? -26.174 -42.228 18.984 1.00 149.89 180 LEU B CA 1
ATOM 3492 C C . LEU B 1 180 ? -26.872 -43.140 17.955 1.00 131.94 180 LEU B C 1
ATOM 3493 O O . LEU B 1 180 ? -26.444 -44.282 17.740 1.00 116.41 180 LEU B O 1
ATOM 3498 N N . ASP B 1 181 ? -27.931 -42.613 17.325 1.00 118.58 181 ASP B N 1
ATOM 3499 C CA . ASP B 1 181 ? -28.601 -43.253 16.196 1.00 122.63 181 ASP B CA 1
ATOM 3500 C C . ASP B 1 181 ? -27.625 -43.460 15.041 1.00 129.65 181 ASP B C 1
ATOM 3501 O O . ASP B 1 181 ? -27.609 -44.546 14.458 1.00 141.73 181 ASP B O 1
ATOM 3506 N N . PHE B 1 182 ? -26.811 -42.444 14.719 1.00 127.76 182 PHE B N 1
ATOM 3507 C CA . PHE B 1 182 ? -25.797 -42.586 13.661 1.00 137.78 182 PHE B CA 1
ATOM 3508 C C . PHE B 1 182 ? -24.804 -43.728 13.935 1.00 147.43 182 PHE B C 1
ATOM 3509 O O . PHE B 1 182 ? -24.458 -44.481 13.023 1.00 140.73 182 PHE B O 1
ATOM 3517 N N . SER B 1 183 ? -24.334 -43.831 15.179 1.00 156.53 183 SER B N 1
ATOM 3518 C CA . SER B 1 183 ? -23.374 -44.870 15.572 1.00 148.32 183 SER B CA 1
ATOM 3519 C C . SER B 1 183 ? -23.947 -46.267 15.314 1.00 144.93 183 SER B C 1
ATOM 3520 O O . SER B 1 183 ? -23.268 -47.128 14.739 1.00 137.87 183 SER B O 1
ATOM 3523 N N . ALA B 1 184 ? -25.211 -46.448 15.709 1.00 134.33 184 ALA B N 1
ATOM 3524 C CA . ALA B 1 184 ? -25.938 -47.708 15.580 1.00 123.58 184 ALA B CA 1
ATOM 3525 C C . ALA B 1 184 ? -26.140 -48.168 14.134 1.00 116.16 184 ALA B C 1
ATOM 3526 O O . ALA B 1 184 ? -26.139 -49.371 13.876 1.00 105.91 184 ALA B O 1
ATOM 3528 N N . GLU B 1 185 ? -26.299 -47.228 13.199 1.00 120.00 185 GLU B N 1
ATOM 3529 C CA . GLU B 1 185 ? -26.454 -47.592 11.777 1.00 142.39 185 GLU B CA 1
ATOM 3530 C C . GLU B 1 185 ? -25.204 -48.299 11.247 1.00 148.85 185 GLU B C 1
ATOM 3531 O O . GLU B 1 185 ? -25.308 -49.321 10.561 1.00 138.85 185 GLU B O 1
ATOM 3537 N N . ARG B 1 186 ? -24.043 -47.757 11.620 1.00 163.65 186 ARG B N 1
ATOM 3538 C CA . ARG B 1 186 ? -22.728 -48.287 11.254 1.00 175.60 186 ARG B CA 1
ATOM 3539 C C . ARG B 1 186 ? -22.549 -49.694 11.816 1.00 178.86 186 ARG B C 1
ATOM 3540 O O . ARG B 1 186 ? -22.086 -50.603 11.117 1.00 185.84 186 ARG B O 1
ATOM 3548 N N . MET B 1 187 ? -22.946 -49.846 13.080 1.00 161.91 187 MET B N 1
ATOM 3549 C CA . MET B 1 187 ? -22.854 -51.085 13.847 1.00 147.78 187 MET B CA 1
ATOM 3550 C C . MET B 1 187 ? -23.623 -52.245 13.228 1.00 151.52 187 MET B C 1
ATOM 3551 O O . MET B 1 187 ? -23.099 -53.360 13.066 1.00 147.88 187 MET B O 1
ATOM 3556 N N . LYS B 1 188 ? -24.870 -51.947 12.879 1.00 152.62 188 LYS B N 1
ATOM 3557 C CA . LYS B 1 188 ? -25.784 -52.898 12.276 1.00 147.38 188 LYS B CA 1
ATOM 3558 C C . LYS B 1 188 ? -25.312 -53.327 10.884 1.00 148.79 188 LYS B C 1
ATOM 3559 O O . LYS B 1 188 ? -25.476 -54.490 10.507 1.00 158.13 188 LYS B O 1
ATOM 3565 N N . ARG B 1 189 ? -24.701 -52.393 10.151 1.00 154.10 189 ARG B N 1
ATOM 3566 C CA . ARG B 1 189 ? -24.078 -52.670 8.849 1.00 175.80 189 ARG B CA 1
ATOM 3567 C C . ARG B 1 189 ? -22.970 -53.714 8.944 1.00 159.07 189 ARG B C 1
ATOM 3568 O O . ARG B 1 189 ? -22.927 -54.649 8.137 1.00 148.76 189 ARG B O 1
ATOM 3576 N N . THR B 1 190 ? -22.085 -53.544 9.927 1.00 142.75 190 THR B N 1
ATOM 3577 C CA . THR B 1 190 ? -21.011 -54.500 10.164 1.00 143.83 190 THR B CA 1
ATOM 3578 C C . THR B 1 190 ? -21.583 -55.825 10.664 1.00 155.38 190 THR B C 1
ATOM 3579 O O . THR B 1 190 ? -21.254 -56.883 10.115 1.00 164.85 190 THR B O 1
ATOM 3583 N N . TYR B 1 191 ? -22.442 -55.753 11.686 1.00 149.91 191 TYR B N 1
ATOM 3584 C CA . TYR B 1 191 ? -22.919 -56.944 12.394 1.00 138.64 191 TYR B CA 1
ATOM 3585 C C . TYR B 1 191 ? -24.440 -57.036 12.493 1.00 121.22 191 TYR B C 1
ATOM 3586 O O . TYR B 1 191 ? -25.014 -56.555 13.468 1.00 106.97 191 TYR B O 1
ATOM 3595 N N . PRO B 1 192 ? -25.085 -57.680 11.485 1.00 119.73 192 PRO B N 1
ATOM 3596 C CA . PRO B 1 192 ? -26.544 -57.732 11.263 1.00 120.44 192 PRO B CA 1
ATOM 3597 C C . PRO B 1 192 ? -27.374 -58.058 12.494 1.00 119.89 192 PRO B C 1
ATOM 3598 O O . PRO B 1 192 ? -28.241 -57.257 12.874 1.00 124.65 192 PRO B O 1
ATOM 3602 N N . GLY B 1 193 ? -27.099 -59.218 13.094 1.00 116.28 193 GLY B N 1
ATOM 3603 C CA . GLY B 1 193 ? -27.842 -59.727 14.245 1.00 118.68 193 GLY B CA 1
ATOM 3604 C C . GLY B 1 193 ? -27.753 -58.873 15.494 1.00 125.64 193 GLY B C 1
ATOM 3605 O O . GLY B 1 193 ? -28.726 -58.778 16.246 1.00 131.43 193 GLY B O 1
ATOM 3606 N N . SER B 1 194 ? -26.598 -58.236 15.690 1.00 128.72 194 SER B N 1
ATOM 3607 C CA . SER B 1 194 ? -26.237 -57.575 16.954 1.00 141.54 194 SER B CA 1
ATOM 3608 C C . SER B 1 194 ? -27.288 -56.630 17.538 1.00 132.09 194 SER B C 1
ATOM 3609 O O . SER B 1 194 ? -27.916 -55.858 16.819 1.00 142.96 194 SER B O 1
ATOM 3612 N N . ALA B 1 195 ? -27.474 -56.723 18.847 1.00 130.32 195 ALA B N 1
ATOM 3613 C CA . ALA B 1 195 ? -28.284 -55.763 19.597 1.00 134.32 195 ALA B CA 1
ATOM 3614 C C . ALA B 1 195 ? -27.443 -54.563 20.018 1.00 127.87 195 ALA B C 1
ATOM 3615 O O . ALA B 1 195 ? -26.267 -54.697 20.383 1.00 163.22 195 ALA B O 1
ATOM 3617 N N . TYR B 1 196 ? -28.051 -53.392 19.966 1.00 99.36 196 TYR B N 1
ATOM 3618 C CA . TYR B 1 196 ? -27.425 -52.201 20.490 1.00 93.26 196 TYR B CA 1
ATOM 3619 C C . TYR B 1 196 ? -28.314 -51.694 21.613 1.00 92.95 196 TYR B C 1
ATOM 3620 O O . TYR B 1 196 ? -29.511 -51.476 21.411 1.00 112.43 196 TYR B O 1
ATOM 3629 N N . PHE B 1 197 ? -27.757 -51.543 22.806 1.00 83.95 197 PHE B N 1
ATOM 3630 C CA . PHE B 1 197 ? -28.504 -50.897 23.889 1.00 81.10 197 PHE B CA 1
ATOM 3631 C C . PHE B 1 197 ? -27.926 -49.523 24.190 1.00 85.58 197 PHE B C 1
ATOM 3632 O O . PHE B 1 197 ? -26.775 -49.234 23.864 1.00 96.79 197 PHE B O 1
ATOM 3640 N N . LEU B 1 198 ? -28.749 -48.665 24.771 1.00 81.62 198 LEU B N 1
ATOM 3641 C CA . LEU B 1 198 ? -28.284 -47.410 25.320 1.00 89.46 198 LEU B CA 1
ATOM 3642 C C . LEU B 1 198 ? -28.818 -47.449 26.732 1.00 97.81 198 LEU B C 1
ATOM 3643 O O . LEU B 1 198 ? -29.981 -47.794 26.952 1.00 123.26 198 LEU B O 1
ATOM 3648 N N . ILE B 1 199 ? -27.970 -47.137 27.701 1.00 94.04 199 ILE B N 1
ATOM 3649 C CA . ILE B 1 199 ? -28.410 -47.159 29.093 1.00 85.77 199 ILE B CA 1
ATOM 3650 C C . ILE B 1 199 ? -28.103 -45.818 29.723 1.00 76.33 199 ILE B C 1
ATOM 3651 O O . ILE B 1 199 ? -27.001 -45.291 29.595 1.00 78.65 199 ILE B O 1
ATOM 3656 N N . THR B 1 200 ? -29.093 -45.244 30.376 1.00 69.40 200 THR B N 1
ATOM 3657 C CA . THR B 1 200 ? -28.865 -44.006 31.083 1.00 75.01 200 THR B CA 1
ATOM 3658 C C . THR B 1 200 ? -29.604 -44.049 32.378 1.00 79.47 200 THR B C 1
ATOM 3659 O O . THR B 1 200 ? -30.491 -44.879 32.556 1.00 81.19 200 THR B O 1
ATOM 3663 N N . GLU B 1 201 ? -29.233 -43.153 33.282 1.00 95.52 201 GLU B N 1
ATOM 3664 C CA . GLU B 1 201 ? -29.916 -43.035 34.558 1.00 110.91 201 GLU B CA 1
ATOM 3665 C C . GLU B 1 201 ? -31.212 -42.257 34.368 1.00 113.25 201 GLU B C 1
ATOM 3666 O O . GLU B 1 201 ? -32.307 -42.753 34.642 1.00 115.66 201 GLU B O 1
ATOM 3672 N N . THR B 1 202 ? -31.068 -41.038 33.884 1.00 112.55 202 THR B N 1
ATOM 3673 C CA . THR B 1 202 ? -32.167 -40.116 33.847 1.00 128.55 202 THR B CA 1
ATOM 3674 C C . THR B 1 202 ? -32.321 -39.563 32.439 1.00 143.47 202 THR B C 1
ATOM 3675 O O . THR B 1 202 ? -31.377 -39.564 31.637 1.00 158.67 202 THR B O 1
ATOM 3679 N N . LEU B 1 203 ? -33.528 -39.106 32.149 1.00 143.23 203 LEU B N 1
ATOM 3680 C CA . LEU B 1 203 ? -33.887 -38.715 30.808 1.00 134.63 203 LEU B CA 1
ATOM 3681 C C . LEU B 1 203 ? -34.162 -37.228 30.743 1.00 155.68 203 LEU B C 1
ATOM 3682 O O . LEU B 1 203 ? -34.901 -36.693 31.567 1.00 167.46 203 LEU B O 1
ATOM 3687 N N . ASP B 1 204 ? -33.529 -36.560 29.782 1.00 185.17 204 ASP B N 1
ATOM 3688 C CA . ASP B 1 204 ? -33.798 -35.149 29.514 1.00 192.08 204 ASP B CA 1
ATOM 3689 C C . ASP B 1 204 ? -34.175 -34.943 28.046 1.00 193.27 204 ASP B C 1
ATOM 3690 O O . ASP B 1 204 ? -33.366 -34.474 27.238 1.00 200.49 204 ASP B O 1
ATOM 3695 N N . PHE B 1 205 ? -35.409 -35.332 27.712 1.00 198.07 205 PHE B N 1
ATOM 3696 C CA . PHE B 1 205 ? -35.992 -35.042 26.404 1.00 223.15 205 PHE B CA 1
ATOM 3697 C C . PHE B 1 205 ? -36.387 -33.563 26.366 1.00 264.07 205 PHE B C 1
ATOM 3698 O O . PHE B 1 205 ? -37.409 -33.168 26.946 1.00 275.78 205 PHE B O 1
ATOM 3706 N N . SER B 1 206 ? -35.552 -32.756 25.701 1.00 316.65 206 SER B N 1
ATOM 3707 C CA . SER B 1 206 ? -35.698 -31.296 25.681 1.00 341.61 206 SER B CA 1
ATOM 3708 C C . SER B 1 206 ? -36.957 -30.859 24.902 1.00 371.91 206 SER B C 1
ATOM 3709 O O . SER B 1 206 ? -37.811 -30.180 25.480 1.00 390.52 206 SER B O 1
ATOM 3712 N N . PRO B 1 207 ? -37.083 -31.242 23.606 1.00 379.93 207 PRO B N 1
ATOM 3713 C CA . PRO B 1 207 ? -38.451 -31.261 23.076 1.00 364.37 207 PRO B CA 1
ATOM 3714 C C . PRO B 1 207 ? -39.221 -32.493 23.556 1.00 341.43 207 PRO B C 1
ATOM 3715 O O . PRO B 1 207 ? -38.635 -33.576 23.706 1.00 335.62 207 PRO B O 1
ATOM 3719 N N . ASP B 1 208 ? -40.518 -32.317 23.807 1.00 307.02 208 ASP B N 1
ATOM 3720 C CA . ASP B 1 208 ? -41.386 -33.410 24.259 1.00 278.79 208 ASP B CA 1
ATOM 3721 C C . ASP B 1 208 ? -41.613 -34.467 23.174 1.00 271.35 208 ASP B C 1
ATOM 3722 O O . ASP B 1 208 ? -41.878 -35.628 23.489 1.00 274.93 208 ASP B O 1
ATOM 3727 N N . GLU B 1 209 ? -41.505 -34.033 21.912 1.00 261.90 209 GLU B N 1
ATOM 3728 C CA . GLU B 1 209 ? -41.475 -34.870 20.690 1.00 248.44 209 GLU B CA 1
ATOM 3729 C C . GLU B 1 209 ? -40.798 -36.237 20.881 1.00 230.07 209 GLU B C 1
ATOM 3730 O O . GLU B 1 209 ? -39.666 -36.315 21.373 1.00 230.65 209 GLU B O 1
ATOM 3736 N N . ASN B 1 210 ? -41.492 -37.304 20.486 1.00 203.97 210 ASN B N 1
ATOM 3737 C CA . ASN B 1 210 ? -41.013 -38.662 20.761 1.00 176.59 210 ASN B CA 1
ATOM 3738 C C . ASN B 1 210 ? -39.930 -39.161 19.814 1.00 188.77 210 ASN B C 1
ATOM 3739 O O . ASN B 1 210 ? -39.732 -38.607 18.729 1.00 202.12 210 ASN B O 1
ATOM 3744 N N . HIS B 1 211 ? -39.243 -40.210 20.252 1.00 192.84 211 HIS B N 1
ATOM 3745 C CA . HIS B 1 211 ? -37.871 -40.464 19.840 1.00 184.93 211 HIS B CA 1
ATOM 3746 C C . HIS B 1 211 ? -37.669 -41.678 18.972 1.00 167.56 211 HIS B C 1
ATOM 3747 O O . HIS B 1 211 ? -38.551 -42.546 18.852 1.00 157.52 211 HIS B O 1
ATOM 3754 N N . SER B 1 212 ? -36.457 -41.724 18.419 1.00 158.46 212 SER B N 1
ATOM 3755 C CA . SER B 1 212 ? -36.112 -42.565 17.286 1.00 166.62 212 SER B CA 1
ATOM 3756 C C . SER B 1 212 ? -36.019 -44.0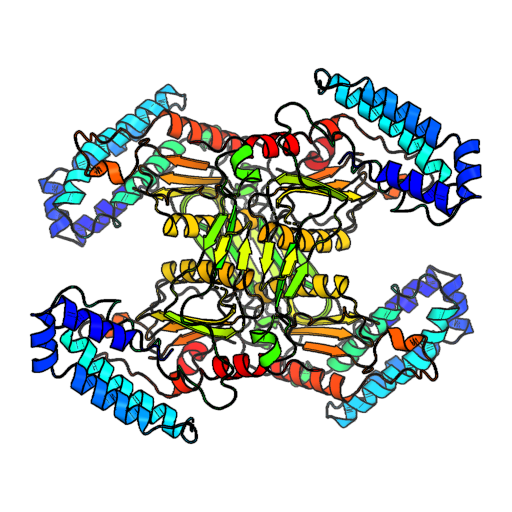38 17.611 1.00 157.08 212 SER B C 1
ATOM 3757 O O . SER B 1 212 ? -35.017 -44.515 18.157 1.00 137.94 212 SER B O 1
ATOM 3760 N N . SER B 1 213 ? -37.096 -44.722 17.242 1.00 145.29 213 SER B N 1
ATOM 3761 C CA . SER B 1 213 ? -37.273 -46.161 17.389 1.00 137.63 213 SER B CA 1
ATOM 3762 C C . SER B 1 213 ? -36.222 -46.994 16.608 1.00 152.81 213 SER B C 1
ATOM 3763 O O . SER B 1 213 ? -35.497 -47.849 17.185 1.00 164.41 213 SER B O 1
ATOM 3766 N N . GLY B 1 214 ? -36.120 -46.695 15.313 1.00 157.21 214 GLY B N 1
ATOM 3767 C CA . GLY B 1 214 ? -35.212 -47.386 14.373 1.00 148.56 214 GLY B CA 1
ATOM 3768 C C . GLY B 1 214 ? -33.744 -47.537 14.772 1.00 150.15 214 GLY B C 1
ATOM 3769 O O . GLY B 1 214 ? -33.058 -46.554 15.101 1.00 156.31 214 GLY B O 1
ATOM 3770 N N . LEU B 1 215 ? -33.286 -48.792 14.751 1.00 144.32 215 LEU B N 1
ATOM 3771 C CA . LEU B 1 215 ? -31.866 -49.210 14.933 1.00 122.43 215 LEU B CA 1
ATOM 3772 C C . LEU B 1 215 ? -31.300 -49.190 16.363 1.00 112.65 215 LEU B C 1
ATOM 3773 O O . LEU B 1 215 ? -30.242 -49.784 16.627 1.00 110.51 215 LEU B O 1
ATOM 3778 N N . ILE B 1 216 ? -32.006 -48.525 17.277 1.00 102.01 216 ILE B N 1
ATOM 3779 C CA . ILE B 1 216 ? -31.670 -48.615 18.693 1.00 89.89 216 ILE B CA 1
ATOM 3780 C C . ILE B 1 216 ? -32.564 -49.691 19.271 1.00 94.52 216 ILE B C 1
ATOM 3781 O O . ILE B 1 216 ? -33.789 -49.541 19.307 1.00 111.21 216 ILE B O 1
ATOM 3786 N N . ASP B 1 217 ? -31.955 -50.784 19.709 1.00 94.42 217 ASP B N 1
ATOM 3787 C CA . ASP B 1 217 ? -32.728 -51.982 20.010 1.00 96.85 217 ASP B CA 1
ATOM 3788 C C . ASP B 1 217 ? -33.346 -51.962 21.385 1.00 90.12 217 ASP B C 1
ATOM 3789 O O . ASP B 1 217 ? -34.277 -52.729 21.642 1.00 106.32 217 ASP B O 1
ATOM 3794 N N . GLU B 1 218 ? -32.820 -51.102 22.261 1.00 79.58 218 GLU B N 1
ATOM 3795 C CA . GLU B 1 218 ? -33.517 -50.674 23.499 1.00 76.55 218 GLU B CA 1
ATOM 3796 C C . GLU B 1 218 ? -32.808 -49.502 24.140 1.00 75.28 218 GLU B C 1
ATOM 3797 O O . GLU B 1 218 ? -31.580 -49.366 24.000 1.00 96.14 218 GLU B O 1
ATOM 3803 N N . ILE B 1 219 ? -33.569 -48.650 24.821 1.00 61.37 219 ILE B N 1
ATOM 3804 C CA . ILE B 1 219 ? -32.957 -47.692 25.742 1.00 68.20 219 ILE B CA 1
ATOM 3805 C C . ILE B 1 219 ? -33.533 -48.048 27.096 1.00 81.12 219 ILE B C 1
ATOM 3806 O O . ILE B 1 219 ? -34.702 -48.446 27.175 1.00 98.84 219 ILE B O 1
ATOM 3811 N N . TYR B 1 220 ? -32.697 -47.945 28.136 1.00 85.17 220 TYR B N 1
ATOM 3812 C CA . TYR B 1 220 ? -33.061 -48.258 29.510 1.00 79.96 220 TYR B CA 1
ATOM 3813 C C . TYR B 1 220 ? -32.853 -47.059 30.405 1.00 91.63 220 TYR B C 1
ATOM 3814 O O . TYR B 1 220 ? -31.798 -46.405 30.331 1.00 108.96 220 TYR B O 1
ATOM 3823 N N . VAL B 1 221 ? -33.840 -46.781 31.257 1.00 98.30 221 VAL B N 1
ATOM 3824 C CA . VAL B 1 221 ? -33.653 -45.773 32.314 1.00 111.68 221 VAL B CA 1
ATOM 3825 C C . VAL B 1 221 ? -33.483 -46.368 33.715 1.00 120.49 221 VAL B C 1
ATOM 3826 O O . VAL B 1 221 ? -34.451 -46.824 34.326 1.00 148.02 221 VAL B O 1
ATOM 3830 N N . LEU B 1 222 ? -32.240 -46.350 34.199 1.00 106.15 222 LEU B N 1
ATOM 3831 C CA . LEU B 1 222 ? -31.860 -46.933 35.478 1.00 97.43 222 LEU B CA 1
ATOM 3832 C C . LEU B 1 222 ? -32.505 -46.246 36.655 1.00 91.30 222 LEU B C 1
ATOM 3833 O O . LEU B 1 222 ? -32.838 -46.907 37.629 1.00 104.09 222 LEU B O 1
ATOM 3838 N N . ARG B 1 223 ? -32.677 -44.934 36.580 1.00 90.23 223 ARG B N 1
ATOM 3839 C CA . ARG B 1 223 ? -33.401 -44.221 37.634 1.00 119.45 223 ARG B CA 1
ATOM 3840 C C . ARG B 1 223 ? -34.927 -44.174 37.425 1.00 134.87 223 ARG B C 1
ATOM 3841 O O . ARG B 1 223 ? -35.665 -43.869 38.376 1.00 156.00 223 ARG B O 1
ATOM 3849 N N . LYS B 1 224 ? -35.394 -44.498 36.209 1.00 127.84 224 LYS B N 1
ATOM 3850 C CA . LYS B 1 224 ? -36.806 -44.319 35.807 1.00 115.66 224 LYS B CA 1
ATOM 3851 C C . LYS B 1 224 ? -37.234 -42.834 35.959 1.00 124.72 224 LYS B C 1
ATOM 3852 O O . LYS B 1 224 ? -38.386 -42.472 35.716 1.00 114.44 224 LYS B O 1
ATOM 3858 N N . GLN B 1 225 ? -36.265 -41.996 36.351 1.00 145.35 225 GLN B N 1
ATOM 3859 C CA . GLN B 1 225 ? -36.414 -40.553 36.587 1.00 151.27 225 GLN B CA 1
ATOM 3860 C C . GLN B 1 225 ? -36.817 -39.785 35.342 1.00 156.14 225 GLN B C 1
ATOM 3861 O O . GLN B 1 225 ? -36.119 -39.776 34.314 1.00 147.28 225 GLN B O 1
ATOM 3867 N N . VAL B 1 226 ? -37.965 -39.130 35.477 1.00 169.22 226 VAL B N 1
ATOM 3868 C CA . VAL B 1 226 ? -38.595 -38.362 34.412 1.00 171.46 226 VAL B CA 1
ATOM 3869 C C . VAL B 1 226 ? -37.608 -37.355 33.793 1.00 152.11 226 VAL B C 1
ATOM 3870 O O . VAL B 1 226 ? -37.323 -37.448 32.603 1.00 153.10 226 VAL B O 1
ATOM 3874 N N . ARG B 1 227 ? -37.069 -36.440 34.602 1.00 143.36 227 ARG B N 1
ATOM 3875 C CA . ARG B 1 227 ? -36.182 -35.366 34.119 1.00 149.04 227 ARG B CA 1
ATOM 3876 C C . ARG B 1 227 ? -34.889 -35.299 34.928 1.00 165.49 227 ARG B C 1
ATOM 3877 O O . ARG B 1 227 ? -34.894 -35.491 36.152 1.00 165.96 227 ARG B O 1
ATOM 3885 N N . THR B 1 228 ? -33.789 -35.033 34.222 1.00 188.64 228 THR B N 1
ATOM 3886 C CA . THR B 1 228 ? -32.470 -34.801 34.826 1.00 197.18 228 THR B CA 1
ATOM 3887 C C . THR B 1 228 ? -32.476 -33.538 35.677 1.00 214.09 228 THR B C 1
ATOM 3888 O O . THR B 1 228 ? -31.818 -33.493 36.723 1.00 213.95 228 THR B O 1
ATOM 3892 N N . LYS B 1 229 ? -33.227 -32.532 35.219 1.00 242.99 229 LYS B N 1
ATOM 3893 C CA . LYS B 1 229 ? -33.255 -31.208 35.839 1.00 262.48 229 LYS B CA 1
ATOM 3894 C C . LYS B 1 229 ? -33.531 -31.268 37.331 1.00 290.47 229 LYS B C 1
ATOM 3895 O O . LYS B 1 229 ? -32.888 -30.555 38.091 1.00 304.04 229 LYS B O 1
ATOM 3901 N N . ASN B 1 230 ? -34.465 -32.140 37.722 1.00 320.10 230 ASN B N 1
ATOM 3902 C CA . ASN B 1 230 ? -34.734 -32.482 39.123 1.00 347.41 230 ASN B CA 1
ATOM 3903 C C . ASN B 1 230 ? -33.439 -32.650 39.925 1.00 350.87 230 ASN B C 1
ATOM 3904 O O . ASN B 1 230 ? -33.182 -31.883 40.859 1.00 344.23 230 ASN B O 1
ATOM 3909 N N . ARG B 1 231 ? -32.624 -33.625 39.519 1.00 362.22 231 ARG B N 1
ATOM 3910 C CA . ARG B 1 231 ? -31.312 -33.900 40.113 1.00 372.62 231 ARG B CA 1
ATOM 3911 C C . ARG B 1 231 ? -30.353 -32.697 40.016 1.00 406.87 231 ARG B C 1
ATOM 3912 O O . ARG B 1 231 ? -29.744 -32.323 41.020 1.00 429.41 231 ARG B O 1
ATOM 3920 N N . VAL B 1 232 ? -30.246 -32.096 38.825 1.00 420.38 232 VAL B N 1
ATOM 3921 C CA . VAL B 1 232 ? -29.383 -30.916 38.573 1.00 413.25 232 VAL B CA 1
ATOM 3922 C C . VAL B 1 232 ? -29.755 -29.723 39.464 1.00 415.41 232 VAL B C 1
ATOM 3923 O O . VAL B 1 232 ? -28.880 -29.139 40.119 1.00 426.54 232 VAL B O 1
ATOM 3927 N N . GLN B 1 233 ? -31.046 -29.380 39.477 1.00 401.63 233 GLN B N 1
ATOM 3928 C CA . GLN B 1 233 ? -31.588 -28.349 40.363 1.00 386.81 233 GLN B CA 1
ATOM 3929 C C . GLN B 1 233 ? -31.285 -28.748 41.800 1.00 388.59 233 GLN B C 1
ATOM 3930 O O . GLN B 1 233 ? -31.770 -29.779 42.281 1.00 410.95 233 GLN B O 1
ATOM 3936 N N . LYS B 1 234 ? -30.436 -27.949 42.450 1.00 361.76 234 LYS B N 1
ATOM 3937 C CA . LYS B 1 234 ? -30.060 -28.165 43.847 1.00 326.59 234 LYS B CA 1
ATOM 3938 C C . LYS B 1 234 ? -31.286 -27.929 44.737 1.00 346.19 234 LYS B C 1
ATOM 3939 O O . LYS B 1 234 ? -31.672 -26.784 44.993 1.00 368.68 234 LYS B O 1
ATOM 3945 N N . ALA B 1 235 ? -31.885 -29.033 45.189 1.00 347.66 235 ALA B N 1
ATOM 3946 C CA . ALA B 1 235 ? -33.236 -29.053 45.771 1.00 333.69 235 ALA B CA 1
ATOM 3947 C C . ALA B 1 235 ? -33.512 -30.377 46.516 1.00 320.21 235 ALA B C 1
ATOM 3948 O O . ALA B 1 235 ? -32.667 -31.282 46.490 1.00 320.91 235 ALA B O 1
ATOM 3950 N N . PRO B 1 236 ? -34.678 -30.484 47.207 1.00 304.35 236 PRO B N 1
ATOM 3951 C CA . PRO B 1 236 ? -35.218 -31.761 47.690 1.00 302.44 236 PRO B CA 1
ATOM 3952 C C . PRO B 1 236 ? -35.180 -32.971 46.727 1.00 302.25 236 PRO B C 1
ATOM 3953 O O . PRO B 1 236 ? -34.981 -34.093 47.203 1.00 332.00 236 PRO B O 1
ATOM 3957 N N . LEU B 1 237 ? -35.356 -32.753 45.416 1.00 271.55 237 LEU B N 1
ATOM 3958 C CA . LEU B 1 237 ? -35.457 -33.845 44.420 1.00 233.59 237 LEU B CA 1
ATOM 3959 C C . LEU B 1 237 ? -34.221 -34.756 44.331 1.00 227.39 237 LEU B C 1
ATOM 3960 O O . LEU B 1 237 ? -33.134 -34.312 43.956 1.00 223.00 237 LEU B O 1
ATOM 3965 N N . CYS B 1 238 ? -34.405 -36.025 44.701 1.00 227.49 238 CYS B N 1
ATOM 3966 C CA . CYS B 1 238 ? -33.351 -37.040 44.607 1.00 202.71 238 CYS B CA 1
ATOM 3967 C C . CYS B 1 238 ? -33.869 -38.341 43.958 1.00 176.42 238 CYS B C 1
ATOM 3968 O O . CYS B 1 238 ? -34.858 -38.934 44.409 1.00 184.11 238 CYS B O 1
ATOM 3971 N N . PRO B 1 239 ? -33.219 -38.753 42.860 1.00 145.40 239 PRO B N 1
ATOM 3972 C CA . PRO B 1 239 ? -33.466 -39.991 42.125 1.00 134.21 239 PRO B CA 1
ATOM 3973 C C . PRO B 1 239 ? -33.210 -41.261 42.926 1.00 123.06 239 PRO B C 1
ATOM 3974 O O . PRO B 1 239 ? -32.636 -41.187 44.010 1.00 128.07 239 PRO B O 1
ATOM 3978 N N . SER B 1 240 ? -33.619 -42.416 42.389 1.00 120.31 240 SER B N 1
ATOM 3979 C CA . SER B 1 240 ? -33.330 -43.733 43.007 1.00 122.83 240 SER B CA 1
ATOM 3980 C C . SER B 1 240 ? -32.932 -44.784 41.962 1.00 118.37 240 SER B C 1
ATOM 3981 O O . SER B 1 240 ? -33.681 -44.996 41.013 1.00 128.58 240 SER B O 1
ATOM 3984 N N . VAL B 1 241 ? -31.768 -45.424 42.124 1.00 110.82 241 VAL B N 1
ATOM 3985 C CA . VAL B 1 241 ? -31.320 -46.493 41.203 1.00 109.38 241 VAL B CA 1
ATOM 3986 C C . VAL B 1 241 ? -32.118 -47.741 41.554 1.00 113.04 241 VAL B C 1
ATOM 3987 O O . VAL B 1 241 ? -31.890 -48.367 42.589 1.00 124.13 241 VAL B O 1
ATOM 3991 N N . PHE B 1 242 ? -33.062 -48.081 40.688 1.00 117.36 242 PHE B N 1
ATOM 3992 C CA . PHE B 1 242 ? -34.029 -49.121 40.984 1.00 128.53 242 PHE B CA 1
ATOM 3993 C C . PHE B 1 242 ? -33.585 -50.442 40.389 1.00 129.12 242 PHE B C 1
ATOM 3994 O O . PHE B 1 242 ? -33.273 -50.541 39.194 1.00 137.79 242 PHE B O 1
ATOM 4002 N N . ALA B 1 243 ? -33.558 -51.449 41.255 1.00 122.36 243 ALA B N 1
ATOM 4003 C CA . ALA B 1 243 ? -33.114 -52.791 40.918 1.00 134.47 243 ALA B CA 1
ATOM 4004 C C . ALA B 1 243 ? -33.922 -53.484 39.815 1.00 135.20 243 ALA B C 1
ATOM 4005 O O . ALA B 1 243 ? -33.368 -54.259 39.021 1.00 110.87 243 ALA B O 1
ATOM 4007 N N . GLU B 1 244 ? -35.224 -53.191 39.782 1.00 164.62 244 GLU B N 1
ATOM 4008 C CA . GLU B 1 244 ? -36.145 -53.742 38.787 1.00 201.29 244 GLU B CA 1
ATOM 4009 C C . GLU B 1 244 ? -35.752 -53.324 37.370 1.00 218.94 244 GLU B C 1
ATOM 4010 O O . GLU B 1 244 ? -35.877 -54.119 36.439 1.00 239.66 244 GLU B O 1
ATOM 4016 N N . LEU B 1 245 ? -35.253 -52.092 37.224 1.00 216.22 245 LEU B N 1
ATOM 4017 C CA . LEU B 1 245 ? -34.743 -51.593 35.936 1.00 195.38 245 LEU B CA 1
ATOM 4018 C C . LEU B 1 245 ? -33.507 -52.343 35.431 1.00 169.40 245 LEU B C 1
ATOM 4019 O O . LEU B 1 245 ? -33.375 -52.589 34.224 1.00 170.79 245 LEU B O 1
ATOM 4024 N N . LEU B 1 246 ? -32.622 -52.713 36.357 1.00 131.42 246 LEU B N 1
ATOM 4025 C CA . LEU B 1 246 ? -31.406 -53.433 36.006 1.00 107.77 246 LEU B CA 1
ATOM 4026 C C . LEU B 1 246 ? -31.669 -54.926 35.829 1.00 118.85 246 LEU B C 1
ATOM 4027 O O . LEU B 1 246 ? -30.924 -55.612 35.121 1.00 116.84 246 LEU B O 1
ATOM 4032 N N . GLU B 1 247 ? -32.732 -55.414 36.474 1.00 142.37 247 GLU B N 1
ATOM 4033 C CA . GLU B 1 247 ? -33.178 -56.814 36.378 1.00 170.84 247 GLU B CA 1
ATOM 4034 C C . GLU B 1 247 ? -33.627 -57.210 34.961 1.00 171.37 247 GLU B C 1
ATOM 4035 O O . GLU B 1 247 ? -33.402 -58.345 34.542 1.00 151.60 247 GLU B O 1
ATOM 4041 N N . ASP B 1 248 ? -34.232 -56.263 34.235 1.00 193.22 248 ASP B N 1
ATOM 4042 C CA . ASP B 1 248 ? -34.834 -56.515 32.910 1.00 213.44 248 ASP B CA 1
ATOM 4043 C C . ASP B 1 248 ? -33.842 -56.355 31.749 1.00 206.43 248 ASP B C 1
ATOM 4044 O O . ASP B 1 248 ? -34.228 -56.268 30.570 1.00 205.50 248 ASP B O 1
ATOM 4049 N N . ILE B 1 249 ? -32.565 -56.292 32.109 1.00 189.66 249 ILE B N 1
ATOM 4050 C CA . ILE B 1 249 ? -31.479 -56.299 31.150 1.00 177.51 249 ILE B CA 1
ATOM 4051 C C . ILE B 1 249 ? -30.937 -57.736 31.127 1.00 180.08 249 ILE B C 1
ATOM 4052 O O . ILE B 1 249 ? -29.735 -57.980 31.211 1.00 182.65 249 ILE B O 1
ATOM 4057 N N . LEU B 1 250 ? -31.861 -58.688 31.039 1.00 170.80 250 LEU B N 1
ATOM 4058 C CA . LEU B 1 250 ? -31.542 -60.078 30.766 1.00 155.68 250 LEU B CA 1
ATOM 4059 C C . LEU B 1 250 ? -31.771 -60.360 29.295 1.00 136.30 250 LEU B C 1
ATOM 4060 O O . LEU B 1 250 ? -31.461 -61.453 28.794 1.00 130.70 250 LEU B O 1
ATOM 4065 N N . GLU B 1 251 ? -32.315 -59.358 28.612 1.00 124.31 251 GLU B N 1
ATOM 4066 C CA . GLU B 1 251 ? -32.525 -59.406 27.183 1.00 139.91 251 GLU B CA 1
ATOM 4067 C C . GLU B 1 251 ? -31.218 -59.737 26.463 1.00 141.53 251 GLU B C 1
ATOM 4068 O O . GLU B 1 251 ? -31.181 -60.619 25.588 1.00 137.25 251 GLU B O 1
ATOM 4074 N N . ILE B 1 252 ? -30.156 -59.038 26.880 1.00 141.01 252 ILE B N 1
ATOM 4075 C CA . ILE B 1 252 ? -28.764 -59.233 26.418 1.00 138.46 252 ILE B CA 1
ATOM 4076 C C . ILE B 1 252 ? -28.259 -60.670 26.609 1.00 150.95 252 ILE B C 1
ATOM 4077 O O . ILE B 1 252 ? -27.737 -61.299 25.656 1.00 144.12 252 ILE B O 1
ATOM 4082 N N . SER B 1 253 ? -28.419 -61.174 27.836 1.00 152.76 253 SER B N 1
ATOM 4083 C CA . SER B 1 253 ? -27.963 -62.518 28.187 1.00 133.92 253 SER B CA 1
ATOM 4084 C C . SER B 1 253 ? -28.697 -63.527 27.314 1.00 115.38 253 SER B C 1
ATOM 4085 O O . SER B 1 253 ? -28.045 -64.326 26.628 1.00 78.61 253 SER B O 1
ATOM 4088 N N . TYR B 1 254 ? -30.035 -63.421 27.299 1.00 121.19 254 TYR B N 1
ATOM 4089 C CA . TYR B 1 254 ? -30.887 -64.276 26.480 1.00 138.77 254 TYR B CA 1
ATOM 4090 C C . TYR B 1 254 ? -30.483 -64.318 24.987 1.00 161.31 254 TYR B C 1
ATOM 4091 O O . TYR B 1 254 ? -30.404 -65.400 24.391 1.00 174.47 254 TYR B O 1
ATOM 4100 N N . ARG B 1 255 ? -30.223 -63.153 24.397 1.00 176.03 255 ARG B N 1
ATOM 4101 C CA . ARG B 1 255 ? -29.843 -63.086 22.979 1.00 186.16 255 ARG B CA 1
ATOM 4102 C C . ARG B 1 255 ? -28.493 -63.759 22.685 1.00 193.31 255 ARG B C 1
ATOM 4103 O O . ARG B 1 255 ? -28.372 -64.549 21.730 1.00 193.08 255 ARG B O 1
ATOM 4111 N N . ALA B 1 256 ? -27.504 -63.460 23.529 1.00 195.60 256 ALA B N 1
ATOM 4112 C CA . ALA B 1 256 ? -26.159 -64.028 23.422 1.00 207.23 256 ALA B CA 1
ATOM 4113 C C . ALA B 1 256 ? -26.199 -65.561 23.395 1.00 214.34 256 ALA B C 1
ATOM 4114 O O . ALA B 1 256 ? -25.664 -66.191 22.469 1.00 221.59 256 ALA B O 1
ATOM 4116 N N . SER B 1 257 ? -26.872 -66.126 24.404 1.00 197.55 257 SER B N 1
ATOM 4117 C CA . SER B 1 257 ? -27.091 -67.568 24.577 1.00 190.40 257 SER B CA 1
ATOM 4118 C C . SER B 1 257 ? -27.723 -68.214 23.345 1.00 189.49 257 SER B C 1
ATOM 4119 O O . SER B 1 257 ? -27.318 -69.309 22.931 1.00 181.52 257 SER B O 1
ATOM 4122 N N . ASN B 1 258 ? -28.700 -67.514 22.766 1.00 183.00 258 ASN B N 1
ATOM 4123 C CA . ASN B 1 258 ? -29.462 -68.013 21.634 1.00 197.96 258 ASN B CA 1
ATOM 4124 C C . ASN B 1 258 ? -28.566 -68.299 20.429 1.00 200.96 258 ASN B C 1
ATOM 4125 O O . ASN B 1 258 ? -28.747 -69.310 19.750 1.00 212.02 258 ASN B O 1
ATOM 4130 N N . VAL B 1 259 ? -27.577 -67.436 20.193 1.00 199.29 259 VAL B N 1
ATOM 4131 C CA . VAL B 1 259 ? -26.711 -67.583 19.011 1.00 203.24 259 VAL B CA 1
ATOM 4132 C C . VAL B 1 259 ? -25.693 -68.730 19.110 1.00 200.54 259 VAL B C 1
ATOM 4133 O O . VAL B 1 259 ? -25.362 -69.338 18.086 1.00 202.11 259 VAL B O 1
ATOM 4137 N N . LYS B 1 260 ? -25.240 -69.047 20.325 1.00 184.40 260 LYS B N 1
ATOM 4138 C CA . LY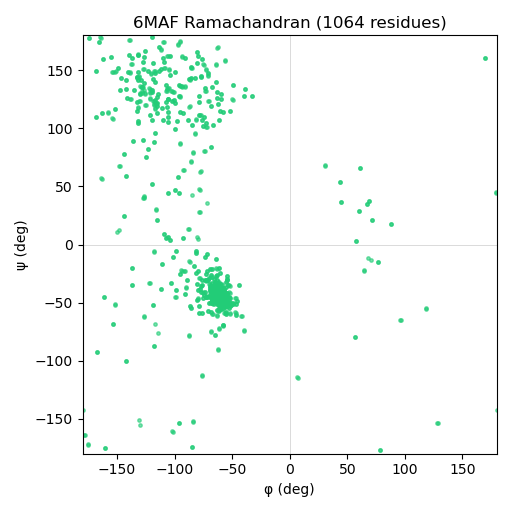S B 1 260 ? -24.395 -70.230 20.549 1.00 189.21 260 LYS B CA 1
ATOM 4139 C C . LYS B 1 260 ? -24.977 -71.471 19.849 1.00 215.10 260 LYS B C 1
ATOM 4140 O O . LYS B 1 260 ? -24.346 -72.044 18.949 1.00 236.25 260 LYS B O 1
ATOM 4146 N N . GLY B 1 261 ? -26.191 -71.850 20.250 1.00 219.42 261 GLY B N 1
ATOM 4147 C CA . GLY B 1 261 ? -26.866 -73.024 19.709 1.00 208.14 261 GLY B CA 1
ATOM 4148 C C . GLY B 1 261 ? -27.400 -72.820 18.303 1.00 198.59 261 GLY B C 1
ATOM 4149 O O . GLY B 1 261 ? -28.594 -72.569 18.124 1.00 175.66 261 GLY B O 1
ATOM 4150 N N . HIS B 1 262 ? -26.518 -72.936 17.309 1.00 207.90 262 HIS B N 1
ATOM 4151 C CA . HIS B 1 262 ? -26.937 -72.972 15.904 1.00 219.72 262 HIS B CA 1
ATOM 4152 C C . HIS B 1 262 ? -27.385 -74.387 15.477 1.00 236.88 262 HIS B C 1
ATOM 4153 O O . HIS B 1 262 ? -26.548 -75.227 15.107 1.00 252.72 262 HIS B O 1
ATOM 4160 N N . VAL B 1 263 ? -28.700 -74.639 15.535 1.00 228.75 263 VAL B N 1
ATOM 4161 C CA . VAL B 1 263 ? -29.288 -75.915 15.073 1.00 222.70 263 VAL B CA 1
ATOM 4162 C C . VAL B 1 263 ? -30.490 -75.678 14.122 1.00 241.74 263 VAL B C 1
ATOM 4163 O O . VAL B 1 263 ? -30.567 -74.627 13.470 1.00 260.59 263 VAL B O 1
ATOM 4167 N N . TYR B 1 264 ? -31.406 -76.649 14.028 1.00 235.02 264 TYR B N 1
ATOM 4168 C CA . TYR B 1 264 ? -32.639 -76.515 13.234 1.00 212.81 264 TYR B CA 1
ATOM 4169 C C . TYR B 1 264 ? -33.758 -75.804 14.004 1.00 189.35 264 TYR B C 1
ATOM 4170 O O . TYR B 1 264 ? -34.647 -75.179 13.415 1.00 156.09 264 TYR B O 1
ATOM 4179 N N . ASN C 2 6 ? -39.320 -11.136 0.642 1.00 369.43 6 ASN C N 1
ATOM 4180 C CA . ASN C 2 6 ? -37.928 -10.765 1.058 1.00 351.59 6 ASN C CA 1
ATOM 4181 C C . ASN C 2 6 ? -37.793 -10.354 2.545 1.00 325.90 6 ASN C C 1
ATOM 4182 O O . ASN C 2 6 ? -37.699 -9.158 2.857 1.00 297.58 6 ASN C O 1
ATOM 4187 N N . PRO C 2 7 ? -37.793 -11.350 3.466 1.00 305.76 7 PRO C N 1
ATOM 4188 C CA . PRO C 2 7 ? -37.578 -11.082 4.885 1.00 276.14 7 PRO C CA 1
ATOM 4189 C C . PRO C 2 7 ? -36.232 -11.583 5.414 1.00 240.62 7 PRO C C 1
ATOM 4190 O O . PRO C 2 7 ? -35.486 -12.254 4.701 1.00 228.98 7 PRO C O 1
ATOM 4194 N N . LEU C 2 8 ? -35.952 -11.253 6.671 1.00 203.92 8 LEU C N 1
ATOM 4195 C CA . LEU C 2 8 ? -34.798 -11.758 7.396 1.00 164.59 8 LEU C CA 1
ATOM 4196 C C . LEU C 2 8 ? -35.281 -12.273 8.739 1.00 155.78 8 LEU C C 1
ATOM 4197 O O . LEU C 2 8 ? -36.196 -11.692 9.334 1.00 158.99 8 LEU C O 1
ATOM 4202 N N . VAL C 2 9 ? -34.674 -13.347 9.229 1.00 156.89 9 VAL C N 1
ATOM 4203 C CA . VAL C 2 9 ? -34.982 -13.818 10.594 1.00 178.64 9 VAL C CA 1
ATOM 4204 C C . VAL C 2 9 ? -34.094 -13.192 11.690 1.00 177.97 9 VAL C C 1
ATOM 4205 O O . VAL C 2 9 ? -34.558 -12.979 12.816 1.00 185.88 9 VAL C O 1
ATOM 4209 N N . TYR C 2 10 ? -32.851 -12.861 11.328 1.00 167.09 10 TYR C N 1
ATOM 4210 C CA . TYR C 2 10 ? -31.826 -12.315 12.239 1.00 155.15 10 TYR C CA 1
ATOM 4211 C C . TYR C 2 10 ? -31.473 -13.272 13.375 1.00 169.03 10 TYR C C 1
ATOM 4212 O O . TYR C 2 10 ? -31.729 -12.978 14.551 1.00 179.73 10 TYR C O 1
ATOM 4221 N N . THR C 2 11 ? -30.880 -14.411 13.001 1.00 183.09 11 THR C N 1
ATOM 4222 C CA . THR C 2 11 ? -30.462 -15.477 13.940 1.00 201.74 11 THR C CA 1
ATOM 4223 C C . THR C 2 11 ? -29.523 -14.981 15.066 1.00 202.47 11 THR C C 1
ATOM 4224 O O . THR C 2 11 ? -29.832 -15.115 16.260 1.00 193.06 11 THR C O 1
ATOM 4228 N N . HIS C 2 12 ? -28.393 -14.407 14.658 1.00 196.09 12 HIS C N 1
ATOM 4229 C CA . HIS C 2 12 ? -27.348 -13.920 15.557 1.00 162.94 12 HIS C CA 1
ATOM 4230 C C . HIS C 2 12 ? -27.834 -12.721 16.407 1.00 140.68 12 HIS C C 1
ATOM 4231 O O . HIS C 2 12 ? -27.718 -12.745 17.635 1.00 108.95 12 HIS C O 1
ATOM 4238 N N . GLY C 2 13 ? -28.406 -11.711 15.744 1.00 135.48 13 GLY C N 1
ATOM 4239 C CA . GLY C 2 13 ? -28.950 -10.510 16.382 1.00 135.51 13 GLY C CA 1
ATOM 4240 C C . GLY C 2 13 ? -29.988 -10.750 17.451 1.00 161.82 13 GLY C C 1
ATOM 4241 O O . GLY C 2 13 ? -29.963 -10.100 18.504 1.00 185.36 13 GLY C O 1
ATOM 4242 N N . GLY C 2 14 ? -30.895 -11.687 17.182 1.00 176.54 14 GLY C N 1
ATOM 4243 C CA . GLY C 2 14 ? -31.879 -12.141 18.172 1.00 195.56 14 GLY C CA 1
ATOM 4244 C C . GLY C 2 14 ? -31.225 -12.730 19.412 1.00 195.12 14 GLY C C 1
ATOM 4245 O O . GLY C 2 14 ? -31.649 -12.446 20.538 1.00 169.08 14 GLY C O 1
ATOM 4246 N N . LYS C 2 15 ? -30.178 -13.532 19.197 1.00 199.73 15 LYS C N 1
ATOM 4247 C CA . LYS C 2 15 ? -29.443 -14.174 20.290 1.00 205.09 15 LYS C CA 1
ATOM 4248 C C . LYS C 2 15 ? -28.601 -13.193 21.091 1.00 203.00 15 LYS C C 1
ATOM 4249 O O . LYS C 2 15 ? -28.408 -13.384 22.290 1.00 217.57 15 LYS C O 1
ATOM 4255 N N . LEU C 2 16 ? -28.121 -12.142 20.428 1.00 195.33 16 LEU C N 1
ATOM 4256 C CA . LEU C 2 16 ? -27.480 -11.012 21.106 1.00 191.66 16 LEU C CA 1
ATOM 4257 C C . LEU C 2 16 ? -28.483 -10.267 21.996 1.00 178.87 16 LEU C C 1
ATOM 4258 O O . LEU C 2 16 ? -28.151 -9.899 23.130 1.00 157.70 16 LEU C O 1
ATOM 4263 N N . GLU C 2 17 ? -29.704 -10.082 21.482 1.00 186.12 17 GLU C N 1
ATOM 4264 C CA . GLU C 2 17 ? -30.818 -9.488 22.236 1.00 207.92 17 GLU C CA 1
ATOM 4265 C C . GLU C 2 17 ? -31.294 -10.315 23.442 1.00 212.93 17 GLU C C 1
ATOM 4266 O O . GLU C 2 17 ? -31.568 -9.757 24.521 1.00 209.29 17 GLU C O 1
ATOM 4272 N N . ARG C 2 18 ? -31.390 -11.632 23.242 1.00 205.45 18 ARG C N 1
ATOM 4273 C CA . ARG C 2 18 ? -31.706 -12.605 24.294 1.00 192.23 18 ARG C CA 1
ATOM 4274 C C . ARG C 2 18 ? -30.681 -12.527 25.438 1.00 187.62 18 ARG C C 1
ATOM 4275 O O . ARG C 2 18 ? -31.053 -12.311 26.598 1.00 181.66 18 ARG C O 1
ATOM 4283 N N . LYS C 2 19 ? -29.401 -12.666 25.080 1.00 195.55 19 LYS C N 1
ATOM 4284 C CA . LYS C 2 19 ? -28.276 -12.688 26.025 1.00 193.05 19 LYS C CA 1
ATOM 4285 C C . LYS C 2 19 ? -28.133 -11.445 26.911 1.00 199.46 19 LYS C C 1
ATOM 4286 O O . LYS C 2 19 ? -27.801 -11.576 28.095 1.00 199.18 19 LYS C O 1
ATOM 4292 N N . SER C 2 20 ? -28.413 -10.260 26.355 1.00 206.52 20 SER C N 1
ATOM 4293 C CA . SER C 2 20 ? -28.255 -8.977 27.079 1.00 210.25 20 SER C CA 1
ATOM 4294 C C . SER C 2 20 ? -29.304 -8.710 28.181 1.00 211.28 20 SER C C 1
ATOM 4295 O O . SER C 2 20 ? -29.187 -7.739 28.941 1.00 214.47 20 SER C O 1
ATOM 4298 N N . LYS C 2 21 ? -30.322 -9.563 28.257 1.00 203.44 21 LYS C N 1
ATOM 4299 C CA . LYS C 2 21 ? -31.312 -9.482 29.335 1.00 179.11 21 LYS C CA 1
ATOM 4300 C C . LYS C 2 21 ? -31.091 -10.554 30.400 1.00 187.10 21 LYS C C 1
ATOM 4301 O O . LYS C 2 21 ? -31.336 -10.306 31.578 1.00 202.74 21 LYS C O 1
ATOM 4307 N N . LYS C 2 22 ? -30.612 -11.727 29.974 1.00 211.28 22 LYS C N 1
ATOM 4308 C CA . LYS C 2 22 ? -30.478 -12.942 30.812 1.00 223.14 22 LYS C CA 1
ATOM 4309 C C . LYS C 2 22 ? -29.119 -13.062 31.527 1.00 237.84 22 LYS C C 1
ATOM 4310 O O . LYS C 2 22 ? -29.056 -13.533 32.669 1.00 249.53 22 LYS C O 1
ATOM 4316 N N . ASP C 2 23 ? -28.051 -12.640 30.844 1.00 239.36 23 ASP C N 1
ATOM 4317 C CA . ASP C 2 23 ? -26.669 -12.758 31.328 1.00 247.61 23 ASP C CA 1
ATOM 4318 C C . ASP C 2 23 ? -26.078 -11.351 31.498 1.00 259.49 23 ASP C C 1
ATOM 4319 O O . ASP C 2 23 ? -25.581 -10.760 30.536 1.00 293.07 23 ASP C O 1
ATOM 4324 N N . LYS C 2 24 ? -26.135 -10.827 32.724 1.00 241.81 24 LYS C N 1
ATOM 4325 C CA . LYS C 2 24 ? -25.641 -9.473 33.026 1.00 214.97 24 LYS C CA 1
ATOM 4326 C C . LYS C 2 24 ? -24.118 -9.289 32.916 1.00 200.36 24 LYS C C 1
ATOM 4327 O O . LYS C 2 24 ? -23.652 -8.155 32.756 1.00 178.91 24 LYS C O 1
ATOM 4333 N N . THR C 2 25 ? -23.366 -10.395 32.993 1.00 192.68 25 THR C N 1
ATOM 4334 C CA . THR C 2 25 ? -21.928 -10.418 32.668 1.00 192.41 25 THR C CA 1
ATOM 4335 C C . THR C 2 25 ? -21.757 -10.070 31.190 1.00 186.66 25 THR C C 1
ATOM 4336 O O . THR C 2 25 ? -21.056 -9.116 30.847 1.00 182.79 25 THR C O 1
ATOM 4340 N N . ALA C 2 26 ? -22.418 -10.853 30.338 1.00 187.57 26 ALA C N 1
ATOM 4341 C CA . ALA C 2 26 ? -22.438 -10.638 28.897 1.00 184.80 26 ALA C CA 1
ATOM 4342 C C . ALA C 2 26 ? -23.018 -9.278 28.500 1.00 174.86 26 ALA C C 1
ATOM 4343 O O . ALA C 2 26 ? -22.422 -8.595 27.670 1.00 179.91 26 ALA C O 1
ATOM 4345 N N . SER C 2 27 ? -24.153 -8.894 29.102 1.00 157.57 27 SER C N 1
ATOM 4346 C CA . SER C 2 27 ? -24.819 -7.604 28.860 1.00 157.73 27 SER C CA 1
ATOM 4347 C C . SER C 2 27 ? -23.863 -6.448 29.091 1.00 169.09 27 SER C C 1
ATOM 4348 O O . SER C 2 27 ? -23.785 -5.530 28.267 1.00 171.52 27 SER C O 1
ATOM 4351 N N . LYS C 2 28 ? -23.137 -6.517 30.211 1.00 181.21 28 LYS C N 1
ATOM 4352 C CA . LYS C 2 28 ? -22.099 -5.547 30.556 1.00 193.65 28 LYS C CA 1
ATOM 4353 C C . LYS C 2 28 ? -20.973 -5.541 29.509 1.00 212.34 28 LYS C C 1
ATOM 4354 O O . LYS C 2 28 ? -20.614 -4.473 29.018 1.00 216.94 28 LYS C O 1
ATOM 4360 N N . VAL C 2 29 ? -20.462 -6.728 29.154 1.00 227.28 29 VAL C N 1
ATOM 4361 C CA . VAL C 2 29 ? -19.364 -6.896 28.167 1.00 219.05 29 VAL C CA 1
ATOM 4362 C C . VAL C 2 29 ? -19.742 -6.405 26.749 1.00 232.68 29 VAL C C 1
ATOM 4363 O O . VAL C 2 29 ? -18.915 -5.774 26.078 1.00 203.36 29 VAL C O 1
ATOM 4367 N N . PHE C 2 30 ? -20.987 -6.676 26.326 1.00 283.03 30 PHE C N 1
ATOM 4368 C CA . PHE C 2 30 ? -21.524 -6.254 25.010 1.00 317.99 30 PHE C CA 1
ATOM 4369 C C . PHE C 2 30 ? -21.411 -4.752 24.773 1.00 321.75 30 PHE C C 1
ATOM 4370 O O . PHE C 2 30 ? -20.892 -4.303 23.741 1.00 332.14 30 PHE C O 1
ATOM 4378 N N . GLU C 2 31 ? -21.923 -3.998 25.745 1.00 313.65 31 GLU C N 1
ATOM 4379 C CA . GLU C 2 31 ? -21.965 -2.544 25.695 1.00 300.54 31 GLU C CA 1
ATOM 4380 C C . GLU C 2 31 ? -20.560 -1.959 25.898 1.00 315.63 31 GLU C C 1
ATOM 4381 O O . GLU C 2 31 ? -20.150 -1.073 25.143 1.00 316.37 31 GLU C O 1
ATOM 4387 N N . GLU C 2 32 ? -19.828 -2.494 26.883 1.00 339.77 32 GLU C N 1
ATOM 4388 C CA . GLU C 2 32 ? -18.436 -2.104 27.188 1.00 361.73 32 GLU C CA 1
ATOM 4389 C C . GLU C 2 32 ? -17.476 -2.191 25.994 1.00 372.65 32 GLU C C 1
ATOM 4390 O O . GLU C 2 32 ? -16.664 -1.285 25.788 1.00 409.32 32 GLU C O 1
ATOM 4396 N N . PHE C 2 33 ? -17.578 -3.269 25.214 1.00 342.15 33 PHE C N 1
ATOM 4397 C CA . PHE C 2 33 ? -16.636 -3.527 24.116 1.00 306.58 33 PHE C CA 1
ATOM 4398 C C . PHE C 2 33 ? -17.227 -3.353 22.706 1.00 293.47 33 PHE C C 1
ATOM 4399 O O . PHE C 2 33 ? -16.584 -3.691 21.704 1.00 284.47 33 PHE C O 1
ATOM 4407 N N . GLY C 2 34 ? -18.445 -2.810 22.648 1.00 283.45 34 GLY C N 1
ATOM 4408 C CA . GLY C 2 34 ? -19.077 -2.381 21.396 1.00 266.56 34 GLY C CA 1
ATOM 4409 C C . GLY C 2 34 ? -19.474 -3.479 20.427 1.00 253.41 34 GLY C C 1
ATOM 4410 O O . GLY C 2 34 ? -19.348 -3.316 19.203 1.00 255.41 34 GLY C O 1
ATOM 4411 N N . VAL C 2 35 ? -19.953 -4.593 20.982 1.00 246.57 35 VAL C N 1
ATOM 4412 C CA . VAL C 2 35 ? -20.488 -5.725 20.212 1.00 235.42 35 VAL C CA 1
ATOM 4413 C C . VAL C 2 35 ? -21.729 -5.267 19.425 1.00 233.11 35 VAL C C 1
ATOM 4414 O O . VAL C 2 35 ? -21.843 -5.523 18.216 1.00 227.19 35 VAL C O 1
ATOM 4418 N N . MET C 2 36 ? -22.620 -4.561 20.126 1.00 221.41 36 MET C N 1
ATOM 4419 C CA . MET C 2 36 ? -23.870 -4.011 19.584 1.00 208.79 36 MET C CA 1
ATOM 4420 C C . MET C 2 36 ? -23.665 -3.110 18.360 1.00 218.79 36 MET C C 1
ATOM 4421 O O . MET C 2 36 ? -24.386 -3.230 17.361 1.00 211.92 36 MET C O 1
ATOM 4426 N N . GLU C 2 37 ? -22.671 -2.224 18.454 1.00 234.40 37 GLU C N 1
ATOM 4427 C CA . GLU C 2 37 ? -22.328 -1.264 17.401 1.00 246.26 37 GLU C CA 1
ATOM 4428 C C . GLU C 2 37 ? -21.765 -1.967 16.161 1.00 238.79 37 GLU C C 1
ATOM 4429 O O . GLU C 2 37 ? -22.182 -1.679 15.027 1.00 232.88 37 GLU C O 1
ATOM 4435 N N . ALA C 2 38 ? -20.827 -2.888 16.397 1.00 226.61 38 ALA C N 1
ATOM 4436 C CA . ALA C 2 38 ? -20.212 -3.695 15.346 1.00 221.89 38 ALA C CA 1
ATOM 4437 C C . ALA C 2 38 ? -21.266 -4.484 14.572 1.00 212.42 38 ALA C C 1
ATOM 4438 O O . ALA C 2 38 ? -21.212 -4.554 13.336 1.00 201.42 38 ALA C O 1
ATOM 4440 N N . TYR C 2 39 ? -22.229 -5.044 15.312 1.00 203.85 39 TYR C N 1
ATOM 4441 C CA . TYR C 2 39 ? -23.350 -5.782 14.733 1.00 194.19 39 TYR C CA 1
ATOM 4442 C C . TYR C 2 39 ? -24.225 -4.900 13.850 1.00 189.49 39 TYR C C 1
ATOM 4443 O O . TYR C 2 39 ? -24.504 -5.268 12.712 1.00 182.38 39 TYR C O 1
ATOM 4452 N N . ASN C 2 40 ? -24.644 -3.750 14.379 1.00 187.14 40 ASN C N 1
ATOM 4453 C CA . ASN C 2 40 ? -25.518 -2.817 13.657 1.00 184.32 40 ASN C CA 1
ATOM 4454 C C . ASN C 2 40 ? -24.889 -2.292 12.383 1.00 186.11 40 ASN C C 1
ATOM 4455 O O . ASN C 2 40 ? -25.571 -2.194 11.354 1.00 187.93 40 ASN C O 1
ATOM 4460 N N . CYS C 2 41 ? -23.592 -1.984 12.463 1.00 189.08 41 CYS C N 1
ATOM 4461 C CA . CYS C 2 41 ? -22.783 -1.670 11.289 1.00 211.84 41 CYS C CA 1
ATOM 4462 C C . CYS C 2 41 ? -22.918 -2.786 10.249 1.00 219.60 41 CYS C C 1
ATOM 4463 O O . CYS C 2 41 ? -23.294 -2.522 9.105 1.00 205.41 41 CYS C O 1
ATOM 4466 N N . TRP C 2 42 ? -22.647 -4.022 10.677 1.00 227.84 42 TRP C N 1
ATOM 4467 C CA . TRP C 2 42 ? -22.689 -5.207 9.819 1.00 218.76 42 TRP C CA 1
ATOM 4468 C C . TRP C 2 42 ? -24.071 -5.470 9.210 1.00 202.85 42 TRP C C 1
ATOM 4469 O O . TRP C 2 42 ? -24.165 -5.734 8.012 1.00 192.81 42 TRP C O 1
ATOM 4480 N N . LYS C 2 43 ? -25.116 -5.385 10.039 1.00 189.86 43 LYS C N 1
ATOM 4481 C CA . LYS C 2 43 ? -26.522 -5.607 9.645 1.00 185.94 43 LYS C CA 1
ATOM 4482 C C . LYS C 2 43 ? -26.953 -4.664 8.528 1.00 194.88 43 LYS C C 1
ATOM 4483 O O . LYS C 2 43 ? -27.488 -5.094 7.491 1.00 179.12 43 LYS C O 1
ATOM 4489 N N . GLU C 2 44 ? -26.706 -3.378 8.757 1.00 210.95 44 GLU C N 1
ATOM 4490 C CA . GLU C 2 44 ? -27.139 -2.337 7.842 1.00 212.68 44 GLU C CA 1
ATOM 4491 C C . GLU C 2 44 ? -26.252 -2.276 6.596 1.00 208.08 44 GLU C C 1
ATOM 4492 O O . GLU C 2 44 ? -26.763 -2.036 5.496 1.00 217.77 44 GLU C O 1
ATOM 4498 N N . ALA C 2 45 ? -24.950 -2.539 6.763 1.00 201.98 45 ALA C N 1
ATOM 4499 C CA . ALA C 2 45 ? -24.003 -2.636 5.635 1.00 200.25 45 ALA C CA 1
ATOM 4500 C C . ALA C 2 45 ? -24.309 -3.811 4.697 1.00 196.58 45 ALA C C 1
ATOM 4501 O O . ALA C 2 45 ? -24.091 -3.722 3.476 1.00 183.69 45 ALA C O 1
ATOM 4503 N N . SER C 2 46 ? -24.809 -4.904 5.275 1.00 189.13 46 SER C N 1
ATOM 4504 C CA . SER C 2 46 ? -25.238 -6.065 4.503 1.00 189.18 46 SER C CA 1
ATOM 4505 C C . SER C 2 46 ? -26.516 -5.776 3.705 1.00 196.67 46 SER C C 1
ATOM 4506 O O . SER C 2 46 ? -26.583 -6.100 2.510 1.00 202.71 46 SER C O 1
ATOM 4509 N N . LEU C 2 47 ? -27.499 -5.140 4.355 1.00 201.33 47 LEU C N 1
ATOM 4510 C CA . LEU C 2 47 ? -28.755 -4.716 3.707 1.00 202.79 47 LEU C CA 1
ATOM 4511 C C . LEU C 2 47 ? -28.577 -3.711 2.559 1.00 220.61 47 LEU C C 1
ATOM 4512 O O . LEU C 2 47 ? -29.468 -3.573 1.712 1.00 226.14 47 LEU C O 1
ATOM 4517 N N . CYS C 2 48 ? -27.428 -3.029 2.541 1.00 249.22 48 CYS C N 1
ATOM 4518 C CA . CYS C 2 48 ? -27.080 -2.039 1.508 1.00 261.48 48 CYS C CA 1
ATOM 4519 C C . CYS C 2 48 ? -26.735 -2.604 0.122 1.00 255.89 48 CYS C C 1
ATOM 4520 O O . CYS C 2 48 ? -26.973 -1.940 -0.894 1.00 267.51 48 CYS C O 1
ATOM 4523 N N . ILE C 2 49 ? -26.167 -3.808 0.086 1.00 238.51 49 ILE C N 1
ATOM 4524 C CA . ILE C 2 49 ? -25.729 -4.423 -1.177 1.00 229.94 49 ILE C CA 1
ATOM 4525 C C . ILE C 2 49 ? -26.898 -5.215 -1.790 1.00 223.22 49 ILE C C 1
ATOM 4526 O O . ILE C 2 49 ? -27.262 -6.281 -1.288 1.00 252.02 49 ILE C O 1
ATOM 4531 N N . GLN C 2 50 ? -27.475 -4.681 -2.870 1.00 199.99 50 GLN C N 1
ATOM 4532 C CA . GLN C 2 50 ? -28.785 -5.135 -3.381 1.00 185.04 50 GLN C CA 1
ATOM 4533 C C . GLN C 2 50 ? -28.800 -5.882 -4.725 1.00 180.13 50 GLN C C 1
ATOM 4534 O O . GLN C 2 50 ? -29.799 -6.524 -5.073 1.00 178.22 50 GLN C O 1
ATOM 4540 N N . GLN C 2 51 ? -27.717 -5.770 -5.488 1.00 174.22 51 GLN C N 1
ATOM 4541 C CA . GLN C 2 51 ? -27.569 -6.529 -6.731 1.00 171.02 51 GLN C CA 1
ATOM 4542 C C . GLN C 2 51 ? -26.807 -7.805 -6.404 1.00 172.69 51 GLN C C 1
ATOM 4543 O O . GLN C 2 51 ? -26.181 -7.884 -5.344 1.00 164.51 51 GLN C O 1
ATOM 4549 N N . ARG C 2 52 ? -26.876 -8.807 -7.285 1.00 181.81 52 ARG C N 1
ATOM 4550 C CA . ARG C 2 52 ? -26.203 -10.093 -7.024 1.00 194.74 52 ARG C CA 1
ATOM 4551 C C . ARG C 2 52 ? -25.248 -10.593 -8.127 1.00 199.60 52 ARG C C 1
ATOM 4552 O O . ARG C 2 52 ? -25.212 -11.791 -8.445 1.00 206.08 52 ARG C O 1
ATOM 4560 N N . ASP C 2 53 ? -24.472 -9.665 -8.688 1.00 198.38 53 ASP C N 1
ATOM 4561 C CA . ASP C 2 53 ? -23.325 -9.997 -9.542 1.00 203.97 53 ASP C CA 1
ATOM 4562 C C . ASP C 2 53 ? -22.121 -10.359 -8.665 1.00 201.34 53 ASP C C 1
ATOM 4563 O O . ASP C 2 53 ? -22.131 -10.087 -7.457 1.00 192.32 53 ASP C O 1
ATOM 4568 N N . LYS C 2 54 ? -21.100 -10.963 -9.284 1.00 196.66 54 LYS C N 1
ATOM 4569 C CA . LYS C 2 54 ? -19.893 -11.488 -8.611 1.00 188.80 54 LYS C CA 1
ATOM 4570 C C . LYS C 2 54 ? -19.281 -10.511 -7.595 1.00 192.54 54 LYS C C 1
ATOM 4571 O O . LYS C 2 54 ? -19.059 -10.868 -6.431 1.00 183.89 54 LYS C O 1
ATOM 4577 N N . ASP C 2 55 ? -19.054 -9.281 -8.062 1.00 210.07 55 ASP C N 1
ATOM 4578 C CA . ASP C 2 55 ? -18.502 -8.168 -7.277 1.00 207.21 55 ASP C CA 1
ATOM 4579 C C . ASP C 2 55 ? -19.313 -7.841 -6.025 1.00 189.46 55 ASP C C 1
ATOM 4580 O O . ASP C 2 55 ? -18.739 -7.664 -4.943 1.00 188.26 55 ASP C O 1
ATOM 4585 N N . SER C 2 56 ? -20.638 -7.777 -6.183 1.00 169.69 56 SER C N 1
ATOM 4586 C CA . SER C 2 56 ? -21.561 -7.459 -5.093 1.00 164.55 56 SER C CA 1
ATOM 4587 C C . SER C 2 56 ? -21.433 -8.433 -3.930 1.00 155.13 56 SER C C 1
ATOM 4588 O O . SER C 2 56 ? -21.410 -8.018 -2.768 1.00 134.39 56 SER C O 1
ATOM 4591 N N . VAL C 2 57 ? -21.336 -9.721 -4.269 1.00 172.87 57 VAL C N 1
ATOM 4592 C CA . VAL C 2 57 ? -21.197 -10.819 -3.302 1.00 187.84 57 VAL C CA 1
ATOM 4593 C C . VAL C 2 57 ? -19.899 -10.684 -2.505 1.00 183.76 57 VAL C C 1
ATOM 4594 O O . VAL C 2 57 ? -19.899 -10.901 -1.293 1.00 166.40 57 VAL C O 1
ATOM 4598 N N . LEU C 2 58 ? -18.818 -10.301 -3.190 1.00 187.17 58 LEU C N 1
ATOM 4599 C CA . LEU C 2 58 ? -17.512 -10.078 -2.564 1.00 185.62 58 LEU C CA 1
ATOM 4600 C C . LEU C 2 58 ? -17.569 -8.957 -1.530 1.00 194.03 58 LEU C C 1
ATOM 4601 O O . LEU C 2 58 ? -16.970 -9.079 -0.456 1.00 205.86 58 LEU C O 1
ATOM 4606 N N . LYS C 2 59 ? -18.307 -7.891 -1.860 1.00 196.47 59 LYS C N 1
ATOM 4607 C CA . LYS C 2 59 ? -18.603 -6.784 -0.934 1.00 187.69 59 LYS C CA 1
ATOM 4608 C C . LYS C 2 59 ? -19.336 -7.264 0.327 1.00 172.26 59 LYS C C 1
ATOM 4609 O O . LYS C 2 59 ? -18.975 -6.878 1.439 1.00 156.11 59 LYS C O 1
ATOM 4615 N N . LEU C 2 60 ? -20.350 -8.110 0.140 1.00 169.61 60 LEU C N 1
ATOM 4616 C CA . LEU C 2 60 ? -21.064 -8.770 1.242 1.00 163.88 60 LEU C CA 1
ATOM 4617 C C . LEU C 2 60 ? -20.152 -9.578 2.158 1.00 165.01 60 LEU C C 1
ATOM 4618 O O . LEU C 2 60 ? -20.298 -9.527 3.382 1.00 172.11 60 LEU C O 1
ATOM 4623 N N . VAL C 2 61 ? -19.219 -10.311 1.549 1.00 174.34 61 VAL C N 1
ATOM 4624 C CA . VAL C 2 61 ? -18.255 -11.154 2.265 1.00 192.35 61 VAL C CA 1
ATOM 4625 C C . VAL C 2 61 ? -17.309 -10.285 3.102 1.00 190.62 61 VAL C C 1
ATOM 4626 O O . VAL C 2 61 ? -16.996 -10.627 4.251 1.00 186.24 61 VAL C O 1
ATOM 4630 N N . ALA C 2 62 ? -16.891 -9.156 2.525 1.00 191.75 62 ALA C N 1
ATOM 4631 C CA . ALA C 2 62 ? -16.038 -8.176 3.204 1.00 199.29 62 ALA C CA 1
ATOM 4632 C C . ALA C 2 62 ? -16.670 -7.649 4.495 1.00 192.02 62 ALA C C 1
ATOM 4633 O O . ALA C 2 62 ? -15.971 -7.487 5.496 1.00 187.76 62 ALA C O 1
ATOM 4635 N N . ALA C 2 63 ? -17.983 -7.408 4.462 1.00 189.54 63 ALA C N 1
ATOM 4636 C CA . ALA C 2 63 ? -18.759 -6.968 5.630 1.00 188.87 63 ALA C CA 1
ATOM 4637 C C . ALA C 2 63 ? -18.763 -8.013 6.747 1.00 188.96 63 ALA C C 1
ATOM 4638 O O . ALA C 2 63 ? -18.644 -7.661 7.928 1.00 199.95 63 ALA C O 1
ATOM 4640 N N . LEU C 2 64 ? -18.895 -9.285 6.360 1.00 181.63 64 LEU C N 1
ATOM 4641 C CA . LEU C 2 64 ? -18.833 -10.417 7.285 1.00 178.67 64 LEU C CA 1
ATOM 4642 C C . LEU C 2 64 ? -17.470 -10.516 7.974 1.00 188.80 64 LEU C C 1
ATOM 4643 O O . LEU C 2 64 ? -17.406 -10.684 9.197 1.00 199.01 64 LEU C O 1
ATOM 4648 N N . ASN C 2 65 ? -16.399 -10.409 7.180 1.00 192.72 65 ASN C N 1
ATOM 4649 C CA . ASN C 2 65 ? -15.018 -10.464 7.677 1.00 187.12 65 ASN C CA 1
ATOM 4650 C C . ASN C 2 65 ? -14.719 -9.335 8.679 1.00 199.27 65 ASN C C 1
ATOM 4651 O O . ASN C 2 65 ? -14.127 -9.593 9.734 1.00 207.00 65 ASN C O 1
ATOM 4656 N N . THR C 2 66 ? -15.168 -8.114 8.356 1.00 220.27 66 THR C N 1
ATOM 4657 C CA . THR C 2 66 ? -15.071 -6.934 9.244 1.00 231.33 66 THR C CA 1
ATOM 4658 C C . THR C 2 66 ? -15.719 -7.197 10.617 1.00 239.32 66 THR C C 1
ATOM 4659 O O . THR C 2 66 ? -15.087 -6.966 11.662 1.00 261.68 66 THR C O 1
ATOM 4663 N N . TYR C 2 67 ? -16.956 -7.698 10.598 1.00 230.70 67 TYR C N 1
ATOM 4664 C CA . TYR C 2 67 ? -17.709 -7.982 11.820 1.00 218.46 67 TYR C CA 1
ATOM 4665 C C . TYR C 2 67 ? -17.033 -9.009 12.737 1.00 210.14 67 TYR C C 1
ATOM 4666 O O . TYR C 2 67 ? -16.937 -8.778 13.946 1.00 184.11 67 TYR C O 1
ATOM 4675 N N . LYS C 2 68 ? -16.580 -10.125 12.156 1.00 228.43 68 LYS C N 1
ATOM 4676 C CA . LYS C 2 68 ? -15.888 -11.196 12.893 1.00 241.73 68 LYS C CA 1
ATOM 4677 C C . LYS C 2 68 ? -14.568 -10.710 13.507 1.00 258.44 68 LYS C C 1
ATOM 4678 O O . LYS C 2 68 ? -14.252 -11.063 14.646 1.00 254.71 68 LYS C O 1
ATOM 4684 N N . ASP C 2 69 ? -13.826 -9.887 12.757 1.00 281.41 69 ASP C N 1
ATOM 4685 C CA . ASP C 2 69 ? -12.584 -9.255 13.234 1.00 289.03 69 ASP C CA 1
ATOM 4686 C C . ASP C 2 69 ? -12.796 -8.381 14.475 1.00 291.41 69 ASP C C 1
ATOM 4687 O O . ASP C 2 69 ? -11.966 -8.379 15.391 1.00 276.47 69 ASP C O 1
ATOM 4692 N N . ALA C 2 70 ? -13.913 -7.654 14.492 1.00 308.19 70 ALA C N 1
ATOM 4693 C CA . ALA C 2 70 ? -14.275 -6.793 15.614 1.00 312.94 70 ALA C CA 1
ATOM 4694 C C . ALA C 2 70 ? -14.769 -7.581 16.833 1.00 315.79 70 ALA C C 1
ATOM 4695 O O . ALA C 2 70 ? -14.354 -7.296 17.957 1.00 327.83 70 ALA C O 1
ATOM 4697 N N . VAL C 2 71 ? -15.611 -8.589 16.593 1.00 295.24 71 VAL C N 1
ATOM 4698 C CA . VAL C 2 71 ? -16.459 -9.202 17.631 1.00 273.80 71 VAL C CA 1
ATOM 4699 C C . VAL C 2 71 ? -15.951 -10.518 18.256 1.00 261.66 71 VAL C C 1
ATOM 4700 O O . VAL C 2 71 ? -16.091 -10.727 19.474 1.00 269.39 71 VAL C O 1
ATOM 4704 N N . GLU C 2 72 ? -15.365 -11.389 17.432 1.00 246.04 72 GLU C N 1
ATOM 4705 C CA . GLU C 2 72 ? -14.900 -12.713 17.885 1.00 241.39 72 GLU C CA 1
ATOM 4706 C C . GLU C 2 72 ? -13.764 -12.698 18.936 1.00 221.87 72 GLU C C 1
ATOM 4707 O O . GLU C 2 72 ? -13.768 -13.561 19.830 1.00 238.42 72 GLU C O 1
ATOM 4713 N N . PRO C 2 73 ? -12.805 -11.729 18.846 1.00 199.45 73 PRO C N 1
ATOM 4714 C CA . PRO C 2 73 ? -11.786 -11.640 19.912 1.00 200.22 73 PRO C CA 1
ATOM 4715 C C . PRO C 2 73 ? -12.350 -11.309 21.308 1.00 209.91 73 PRO C C 1
ATOM 4716 O O . PRO C 2 73 ? -11.783 -11.753 22.319 1.00 225.76 73 PRO C O 1
ATOM 4720 N N . ILE C 2 74 ? -13.451 -10.552 21.347 1.00 201.42 74 ILE C N 1
ATOM 4721 C CA . ILE C 2 74 ? -14.164 -10.236 22.592 1.00 213.87 74 ILE C CA 1
ATOM 4722 C C . ILE C 2 74 ? -14.808 -11.505 23.168 1.00 240.81 74 ILE C C 1
ATOM 4723 O O . ILE C 2 74 ? -14.670 -11.790 24.366 1.00 243.13 74 ILE C O 1
ATOM 4728 N N . PHE C 2 75 ? -15.493 -12.258 22.301 1.00 275.80 75 PHE C N 1
ATOM 4729 C CA . PHE C 2 75 ? -16.172 -13.505 22.677 1.00 299.69 75 PHE C CA 1
ATOM 4730 C C . PHE C 2 75 ? -15.209 -14.558 23.238 1.00 305.36 75 PHE C C 1
ATOM 4731 O O . PHE C 2 75 ? -15.504 -15.194 24.260 1.00 293.15 75 PHE C O 1
ATOM 4739 N N . ASP C 2 76 ? -14.063 -14.719 22.570 1.00 322.11 76 ASP C N 1
ATOM 4740 C CA . ASP C 2 76 ? -13.052 -15.716 22.936 1.00 324.60 76 ASP C CA 1
ATOM 4741 C C . ASP C 2 76 ? -12.375 -15.449 24.286 1.00 311.89 76 ASP C C 1
ATOM 4742 O O . ASP C 2 76 ? -12.156 -16.384 25.064 1.00 327.15 76 ASP C O 1
ATOM 4747 N N . SER C 2 77 ? -12.064 -14.181 24.560 1.00 274.90 77 SER C N 1
ATOM 4748 C CA . SER C 2 77 ? -11.301 -13.816 25.757 1.00 244.52 77 SER C CA 1
ATOM 4749 C C . SER C 2 77 ? -12.143 -13.391 26.972 1.00 238.38 77 SER C C 1
ATOM 4750 O O . SER C 2 77 ? -11.683 -13.536 28.106 1.00 238.69 77 SER C O 1
ATOM 4753 N N . ARG C 2 78 ? -13.362 -12.893 26.740 1.00 241.10 78 ARG C N 1
ATOM 4754 C CA . ARG C 2 78 ? -14.157 -12.238 27.806 1.00 237.28 78 ARG C CA 1
ATOM 4755 C C . ARG C 2 78 ? -15.498 -12.895 28.189 1.00 231.41 78 ARG C C 1
ATOM 4756 O O . ARG C 2 78 ? -16.148 -12.469 29.156 1.00 225.82 78 ARG C O 1
ATOM 4764 N N . LEU C 2 79 ? -15.898 -13.932 27.452 1.00 224.39 79 LEU C N 1
ATOM 4765 C CA . LEU C 2 79 ? -17.127 -14.671 27.762 1.00 204.62 79 LEU C CA 1
ATOM 4766 C C . LEU C 2 79 ? -16.993 -16.190 27.757 1.00 201.84 79 LEU C C 1
ATOM 4767 O O . LEU C 2 79 ? -16.251 -16.766 26.951 1.00 182.25 79 LEU C O 1
ATOM 4772 N N . ASN C 2 80 ? -17.735 -16.811 28.674 1.00 205.54 80 ASN C N 1
ATOM 4773 C CA . ASN C 2 80 ? -17.812 -18.261 28.826 1.00 204.46 80 ASN C CA 1
ATOM 4774 C C . ASN C 2 80 ? -18.859 -18.889 27.898 1.00 223.55 80 ASN C C 1
ATOM 4775 O O . ASN C 2 80 ? -18.542 -19.809 27.136 1.00 200.93 80 ASN C O 1
ATOM 4780 N N . SER C 2 81 ? -20.095 -18.395 27.986 1.00 261.54 81 SER C N 1
ATOM 4781 C CA . SER C 2 81 ? -21.240 -18.966 27.276 1.00 300.32 81 SER C CA 1
ATOM 4782 C C . SER C 2 81 ? -21.448 -18.275 25.920 1.00 334.06 81 SER C C 1
ATOM 4783 O O . SER C 2 81 ? -22.479 -17.631 25.685 1.00 337.87 81 SER C O 1
ATOM 4786 N N . ALA C 2 82 ? -20.465 -18.425 25.031 1.00 382.07 82 ALA C N 1
ATOM 4787 C CA . ALA C 2 82 ? -20.473 -17.733 23.736 1.00 438.54 82 ALA C CA 1
ATOM 4788 C C . ALA C 2 82 ? -20.045 -18.580 22.530 1.00 473.14 82 ALA C C 1
ATOM 4789 O O . ALA C 2 82 ? -20.588 -18.396 21.432 1.00 486.36 82 ALA C O 1
ATOM 4791 N N . GLN C 2 83 ? -19.086 -19.490 22.740 1.00 480.00 83 GLN C N 1
ATOM 4792 C CA . GLN C 2 83 ? -18.453 -20.268 21.655 1.00 480.00 83 GLN C CA 1
ATOM 4793 C C . GLN C 2 83 ? -19.451 -21.085 20.825 1.00 480.00 83 GLN C C 1
ATOM 4794 O O . GLN C 2 83 ? -19.390 -21.074 19.592 1.00 484.66 83 GLN C O 1
ATOM 4800 N N . GLU C 2 84 ? -20.358 -21.780 21.512 1.00 484.38 84 GLU C N 1
ATOM 4801 C CA . GLU C 2 84 ? -21.448 -22.535 20.880 1.00 480.00 84 GLU C CA 1
ATOM 4802 C C . GLU C 2 84 ? -22.836 -21.956 21.235 1.00 480.89 84 GLU C C 1
ATOM 4803 O O . GLU C 2 84 ? -23.854 -22.652 21.127 1.00 500.00 84 GLU C O 1
ATOM 4809 N N . VAL C 2 85 ? -22.861 -20.684 21.650 1.00 455.03 85 VAL C N 1
ATOM 4810 C CA . VAL C 2 85 ? -24.098 -19.973 22.041 1.00 390.40 85 VAL C CA 1
ATOM 4811 C C . VAL C 2 85 ? -24.534 -18.838 21.091 1.00 360.81 85 VAL C C 1
ATOM 4812 O O . VAL C 2 85 ? -25.733 -18.670 20.833 1.00 345.30 85 VAL C O 1
ATOM 4816 N N . LEU C 2 86 ? -23.561 -18.086 20.568 1.00 336.27 86 LEU C N 1
ATOM 4817 C CA . LEU C 2 86 ? -23.710 -17.037 19.577 1.00 308.18 86 LEU C CA 1
ATOM 4818 C C . LEU C 2 86 ? -22.726 -16.874 18.343 1.00 276.42 86 LEU C C 1
ATOM 4819 O O . LEU C 2 86 ? -23.034 -16.326 17.284 1.00 262.95 86 LEU C O 1
ATOM 4824 N N . GLN C 2 87 ? -21.557 -17.491 18.536 1.00 251.30 87 GLN C N 1
ATOM 4825 C CA . GLN C 2 87 ? -20.454 -17.488 17.550 1.00 236.40 87 GLN C CA 1
ATOM 4826 C C . GLN C 2 87 ? -20.962 -18.192 16.266 1.00 237.59 87 GLN C C 1
ATOM 4827 O O . GLN C 2 87 ? -20.801 -17.634 15.175 1.00 230.85 87 GLN C O 1
ATOM 4833 N N . PRO C 2 88 ? -21.549 -19.415 16.378 1.00 236.04 88 PRO C N 1
ATOM 4834 C CA . PRO C 2 88 ? -21.914 -20.120 15.138 1.00 224.28 88 PRO C CA 1
ATOM 4835 C C . PRO C 2 88 ? -23.066 -19.484 14.364 1.00 205.12 88 PRO C C 1
ATOM 4836 O O . PRO C 2 88 ? -23.195 -19.730 13.167 1.00 211.96 88 PRO C O 1
ATOM 4840 N N . SER C 2 89 ? -23.883 -18.680 15.045 1.00 173.28 89 SER C N 1
ATOM 4841 C CA . SER C 2 89 ? -25.002 -17.990 14.411 1.00 151.59 89 SER C CA 1
ATOM 4842 C C . SER C 2 89 ? -24.569 -16.822 13.521 1.00 135.76 89 SER C C 1
ATOM 4843 O O . SER C 2 89 ? -25.388 -16.302 12.764 1.00 136.10 89 SER C O 1
ATOM 4846 N N . ILE C 2 90 ? -23.296 -16.424 13.594 1.00 126.23 90 ILE C N 1
ATOM 4847 C CA . ILE C 2 90 ? -22.754 -15.377 12.709 1.00 141.62 90 ILE C CA 1
ATOM 4848 C C . ILE C 2 90 ? -22.866 -15.770 11.222 1.00 150.83 90 ILE C C 1
ATOM 4849 O O . ILE C 2 90 ? -23.470 -15.029 10.432 1.00 155.00 90 ILE C O 1
ATOM 4854 N N . LEU C 2 91 ? -22.308 -16.934 10.868 1.00 150.43 91 LEU C N 1
ATOM 4855 C CA . LEU C 2 91 ? -22.433 -17.514 9.517 1.00 138.02 91 LEU C CA 1
ATOM 4856 C C . LEU C 2 91 ? -23.886 -17.746 9.091 1.00 141.41 91 LEU C C 1
ATOM 4857 O O . LEU C 2 91 ? -24.225 -17.511 7.932 1.00 129.61 91 LEU C O 1
ATOM 4862 N N . GLU C 2 92 ? -24.722 -18.194 10.036 1.00 157.35 92 GLU C N 1
ATOM 4863 C CA . GLU C 2 92 ? -26.164 -18.434 9.827 1.00 168.64 92 GLU C CA 1
ATOM 4864 C C . GLU C 2 92 ? -26.910 -17.168 9.395 1.00 164.38 92 GLU C C 1
ATOM 4865 O O . GLU C 2 92 ? -27.664 -17.187 8.408 1.00 159.39 92 GLU C O 1
ATOM 4871 N N . GLU C 2 93 ? -26.690 -16.077 10.132 1.00 150.78 93 GLU C N 1
ATOM 4872 C CA . GLU C 2 93 ? -27.268 -14.787 9.774 1.00 143.56 93 GLU C CA 1
ATOM 4873 C C . GLU C 2 93 ? -26.677 -14.244 8.469 1.00 139.78 93 GLU C C 1
ATOM 4874 O O . GLU C 2 93 ? -27.421 -13.663 7.680 1.00 145.70 93 GLU C O 1
ATOM 4880 N N . PHE C 2 94 ? -25.372 -14.446 8.231 1.00 127.83 94 PHE C N 1
ATOM 4881 C CA . PHE C 2 94 ? -24.731 -13.992 6.971 1.00 130.19 94 PHE C CA 1
ATOM 4882 C C . PHE C 2 94 ? -25.425 -14.557 5.725 1.00 129.63 94 PHE C C 1
ATOM 4883 O O . PHE C 2 94 ? -25.671 -13.831 4.752 1.00 135.86 94 PHE C O 1
ATOM 4891 N N . PHE C 2 95 ? -25.737 -15.850 5.773 1.00 116.74 95 PHE C N 1
ATOM 4892 C CA . PHE C 2 95 ? -26.451 -16.500 4.693 1.00 113.12 95 PHE C CA 1
ATOM 4893 C C . PHE C 2 95 ? -27.902 -16.034 4.602 1.00 129.10 95 PHE C C 1
ATOM 4894 O O . PHE C 2 95 ? -28.459 -16.023 3.505 1.00 159.59 95 PHE C O 1
ATOM 4902 N N . GLU C 2 96 ? -28.501 -15.629 5.729 1.00 125.54 96 GLU C N 1
ATOM 4903 C CA . GLU C 2 96 ? -29.820 -14.981 5.707 1.00 134.72 96 GLU C CA 1
ATOM 4904 C C . GLU C 2 96 ? -29.811 -13.733 4.841 1.00 144.76 96 GLU C C 1
ATOM 4905 O O . GLU C 2 96 ? -30.726 -13.533 4.031 1.00 149.00 96 GLU C O 1
ATOM 4911 N N . TYR C 2 97 ? -28.766 -12.918 5.013 1.00 144.36 97 TYR C N 1
ATOM 4912 C CA . TYR C 2 97 ? -28.549 -11.715 4.213 1.00 147.82 97 TYR C CA 1
ATOM 4913 C C . TYR C 2 97 ? -28.369 -12.035 2.728 1.00 150.99 97 TYR C C 1
ATOM 4914 O O . TYR C 2 97 ? -29.127 -11.529 1.898 1.00 157.28 97 TYR C O 1
ATOM 4923 N N . LEU C 2 98 ? -27.395 -12.894 2.412 1.00 160.24 98 LEU C N 1
ATOM 4924 C CA . LEU C 2 98 ? -27.042 -13.253 1.022 1.00 161.30 98 LEU C CA 1
ATOM 4925 C C . LEU C 2 98 ? -28.229 -13.746 0.188 1.00 147.06 98 LEU C C 1
ATOM 4926 O O . LEU C 2 98 ? -28.314 -13.472 -1.015 1.00 148.32 98 LEU C O 1
ATOM 4931 N N . PHE C 2 99 ? -29.139 -14.459 0.842 1.00 133.72 99 PHE C N 1
ATOM 4932 C CA . PHE C 2 99 ? -30.277 -15.058 0.164 1.00 138.80 99 PHE C CA 1
ATOM 4933 C C . PHE C 2 99 ? -31.591 -14.322 0.392 1.00 158.93 99 PHE C C 1
ATOM 4934 O O . PHE C 2 99 ? -32.634 -14.753 -0.108 1.00 191.11 99 PHE C O 1
ATOM 4942 N N . SER C 2 100 ? -31.535 -13.196 1.105 1.00 165.15 100 SER C N 1
ATOM 4943 C CA . SER C 2 100 ? -32.734 -12.378 1.342 1.00 169.11 100 SER C CA 1
ATOM 4944 C C . SER C 2 100 ? -33.358 -11.773 0.059 1.00 168.88 100 SER C C 1
ATOM 4945 O O . SER C 2 100 ? -34.496 -11.300 0.086 1.00 166.64 100 SER C O 1
ATOM 4948 N N . ARG C 2 101 ? -32.628 -11.825 -1.056 1.00 170.60 101 ARG C N 1
ATOM 4949 C CA . ARG C 2 101 ? -33.075 -11.198 -2.305 1.00 184.30 101 ARG C CA 1
ATOM 4950 C C . ARG C 2 101 ? -33.329 -12.186 -3.445 1.00 182.86 101 ARG C C 1
ATOM 4951 O O . ARG C 2 101 ? -33.190 -11.841 -4.625 1.00 184.25 101 ARG C O 1
ATOM 4959 N N . ILE C 2 102 ? -33.729 -13.408 -3.102 1.00 169.64 102 ILE C N 1
ATOM 4960 C CA . ILE C 2 102 ? -33.987 -14.417 -4.131 1.00 152.67 102 ILE C CA 1
ATOM 4961 C C . ILE C 2 102 ? -35.433 -14.468 -4.631 1.00 154.75 102 ILE C C 1
ATOM 4962 O O . ILE C 2 102 ? -35.643 -14.944 -5.741 1.00 177.16 102 ILE C O 1
ATOM 4967 N N . ASP C 2 103 ? -36.411 -13.991 -3.851 1.00 148.30 103 ASP C N 1
ATOM 4968 C CA . ASP C 2 103 ? -37.848 -14.065 -4.238 1.00 161.63 103 ASP C CA 1
ATOM 4969 C C . ASP C 2 103 ? -38.120 -13.486 -5.614 1.00 176.76 103 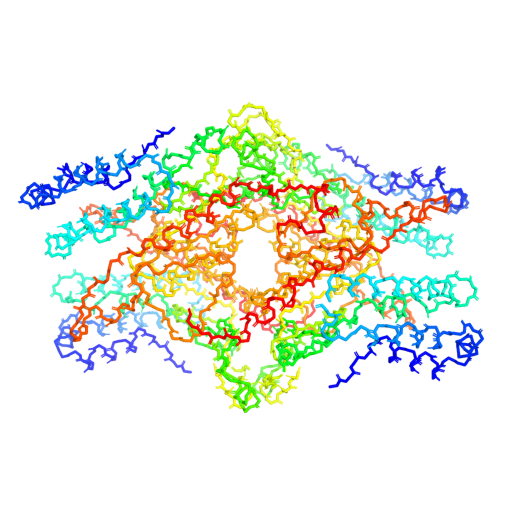ASP C C 1
ATOM 4970 O O . ASP C 2 103 ? -38.844 -14.083 -6.422 1.00 183.24 103 ASP C O 1
ATOM 4975 N N . SER C 2 104 ? -37.527 -12.316 -5.850 1.00 183.07 104 SER C N 1
ATOM 4976 C CA . SER C 2 104 ? -37.524 -11.649 -7.143 1.00 182.55 104 SER C CA 1
ATOM 4977 C C . SER C 2 104 ? -36.898 -12.513 -8.243 1.00 175.39 104 SER C C 1
ATOM 4978 O O . SER C 2 104 ? -37.494 -12.661 -9.319 1.00 188.44 104 SER C O 1
ATOM 4981 N N . ILE C 2 105 ? -35.722 -13.091 -7.967 1.00 147.10 105 ILE C N 1
ATOM 4982 C CA . ILE C 2 105 ? -35.006 -13.913 -8.957 1.00 135.76 105 ILE C CA 1
ATOM 4983 C C . ILE C 2 105 ? -35.773 -15.207 -9.241 1.00 125.27 105 ILE C C 1
ATOM 4984 O O . ILE C 2 105 ? -36.055 -15.522 -10.398 1.00 127.66 105 ILE C O 1
ATOM 4989 N N . VAL C 2 106 ? -36.143 -15.914 -8.176 1.00 115.61 106 VAL C N 1
ATOM 4990 C CA . VAL C 2 106 ? -36.785 -17.222 -8.274 1.00 113.47 106 VAL C CA 1
ATOM 4991 C C . VAL C 2 106 ? -38.225 -17.115 -8.805 1.00 107.12 106 VAL C C 1
ATOM 4992 O O . VAL C 2 106 ? -38.712 -18.033 -9.485 1.00 102.40 106 VAL C O 1
ATOM 4996 N N . GLY C 2 107 ? -38.877 -15.992 -8.509 1.00 99.58 107 GLY C N 1
ATOM 4997 C CA . GLY C 2 107 ? -40.181 -15.671 -9.093 1.00 119.63 107 GLY C CA 1
ATOM 4998 C C . GLY C 2 107 ? -41.407 -16.194 -8.368 1.00 122.39 107 GLY C C 1
ATOM 4999 O O . GLY C 2 107 ? -42.492 -16.268 -8.964 1.00 114.98 107 GLY C O 1
ATOM 5000 N N . VAL C 2 108 ? -41.217 -16.566 -7.099 1.00 130.97 108 VAL C N 1
ATOM 5001 C CA . VAL C 2 108 ? -42.289 -16.984 -6.176 1.00 134.69 108 VAL C CA 1
ATOM 5002 C C . VAL C 2 108 ? -41.816 -16.741 -4.731 1.00 132.37 108 VAL C C 1
ATOM 5003 O O . VAL C 2 108 ? -40.612 -16.566 -4.491 1.00 121.11 108 VAL C O 1
ATOM 5007 N N . ASN C 2 109 ? -42.756 -16.698 -3.786 1.00 137.20 109 ASN C N 1
ATOM 5008 C CA . ASN C 2 109 ? -42.422 -16.446 -2.387 1.00 150.74 109 ASN C CA 1
ATOM 5009 C C . ASN C 2 109 ? -41.946 -17.705 -1.676 1.00 146.61 109 ASN C C 1
ATOM 5010 O O . ASN C 2 109 ? -42.735 -18.609 -1.401 1.00 153.26 109 ASN C O 1
ATOM 5015 N N . ILE C 2 110 ? -40.644 -17.750 -1.396 1.00 134.68 110 ILE C N 1
ATOM 5016 C CA . ILE C 2 110 ? -40.047 -18.787 -0.552 1.00 114.73 110 ILE C CA 1
ATOM 5017 C C . ILE C 2 110 ? -40.323 -18.422 0.905 1.00 105.63 110 ILE C C 1
ATOM 5018 O O . ILE C 2 110 ? -39.944 -17.329 1.324 1.00 112.64 110 ILE C O 1
ATOM 5023 N N . PRO C 2 111 ? -40.991 -19.316 1.674 1.00 98.70 111 PRO C N 1
ATOM 5024 C CA . PRO C 2 111 ? -41.204 -19.057 3.111 1.00 104.27 111 PRO C CA 1
ATOM 5025 C C . PRO C 2 111 ? -40.008 -19.338 4.063 1.00 98.66 111 PRO C C 1
ATOM 5026 O O . PRO C 2 111 ? -39.961 -18.762 5.156 1.00 77.40 111 PRO C O 1
ATOM 5030 N N . ILE C 2 112 ? -39.067 -20.194 3.650 1.00 101.34 112 ILE C N 1
ATOM 5031 C CA . ILE C 2 112 ? -37.959 -20.675 4.525 1.00 98.09 112 ILE C CA 1
ATOM 5032 C C . ILE C 2 112 ? -36.565 -20.302 3.970 1.00 93.18 112 ILE C C 1
ATOM 5033 O O . ILE C 2 112 ? -36.111 -20.893 2.996 1.00 77.54 112 ILE C O 1
ATOM 5038 N N . ARG C 2 113 ? -35.898 -19.339 4.609 1.00 108.85 113 ARG C N 1
ATOM 5039 C CA . ARG C 2 113 ? -34.525 -18.910 4.254 1.00 130.55 113 ARG C CA 1
ATOM 5040 C C . ARG C 2 113 ? -33.690 -18.577 5.497 1.00 118.30 113 ARG C C 1
ATOM 5041 O O . ARG C 2 113 ? -33.187 -17.460 5.647 1.00 122.59 113 ARG C O 1
ATOM 5049 N N . HIS C 2 114 ? -33.537 -19.560 6.375 1.00 106.45 114 HIS C N 1
ATOM 5050 C CA . HIS C 2 114 ? -33.019 -19.353 7.728 1.00 113.18 114 HIS C CA 1
ATOM 5051 C C . HIS C 2 114 ? -32.859 -20.727 8.402 1.00 119.71 114 HIS C C 1
ATOM 5052 O O . HIS C 2 114 ? -33.190 -21.732 7.774 1.00 128.65 114 HIS C O 1
ATOM 5059 N N . PRO C 2 115 ? -32.347 -20.790 9.662 1.00 113.41 115 PRO C N 1
ATOM 5060 C CA . PRO C 2 115 ? -32.418 -22.102 10.308 1.00 99.53 115 PRO C CA 1
ATOM 5061 C C . PRO C 2 115 ? -33.872 -22.545 10.542 1.00 86.60 115 PRO C C 1
ATOM 5062 O O . PRO C 2 115 ? -34.726 -21.717 10.868 1.00 71.00 115 PRO C O 1
ATOM 5066 N N . ALA C 2 116 ? -34.118 -23.837 10.303 1.00 86.98 116 ALA C N 1
ATOM 5067 C CA . ALA C 2 116 ? -35.385 -24.557 10.559 1.00 84.70 116 ALA C CA 1
ATOM 5068 C C . ALA C 2 116 ? -35.114 -26.077 10.509 1.00 88.75 116 ALA C C 1
ATOM 5069 O O . ALA C 2 116 ? -33.972 -26.509 10.262 1.00 78.23 116 ALA C O 1
ATOM 5071 N N . LYS C 2 117 ? -36.154 -26.878 10.757 1.00 98.65 117 LYS C N 1
ATOM 5072 C CA . LYS C 2 117 ? -36.039 -28.349 10.826 1.00 103.98 117 LYS C CA 1
ATOM 5073 C C . LYS C 2 117 ? -36.439 -29.051 9.514 1.00 95.21 117 LYS C C 1
ATOM 5074 O O . LYS C 2 117 ? -37.624 -29.152 9.178 1.00 99.57 117 LYS C O 1
ATOM 5080 N N . GLY C 2 118 ? -35.443 -29.543 8.789 1.00 87.34 118 GLY C N 1
ATOM 5081 C CA . GLY C 2 118 ? -35.674 -30.211 7.508 1.00 85.29 118 GLY C CA 1
ATOM 5082 C C . GLY C 2 118 ? -36.155 -31.642 7.620 1.00 83.84 118 GLY C C 1
ATOM 5083 O O . GLY C 2 118 ? -35.387 -32.500 8.058 1.00 102.82 118 GLY C O 1
ATOM 5084 N N . TYR C 2 119 ? -37.417 -31.879 7.229 1.00 70.67 119 TYR C N 1
ATOM 5085 C CA . TYR C 2 119 ? -38.076 -33.204 7.189 1.00 58.44 119 TYR C CA 1
ATOM 5086 C C . TYR C 2 119 ? -37.180 -34.346 6.725 1.00 59.43 119 TYR C C 1
ATOM 5087 O O . TYR C 2 119 ? -36.491 -34.213 5.718 1.00 63.72 119 TYR C O 1
ATOM 5096 N N . LEU C 2 120 ? -37.218 -35.463 7.453 1.00 62.71 120 LEU C N 1
ATOM 5097 C CA . LEU C 2 120 ? -36.492 -36.702 7.094 1.00 66.95 120 LEU C CA 1
ATOM 5098 C C . LEU C 2 120 ? -37.439 -37.895 6.851 1.00 72.18 120 LEU C C 1
ATOM 5099 O O . LEU C 2 120 ? -37.382 -38.560 5.810 1.00 69.91 120 LEU C O 1
ATOM 5104 N N . SER C 2 121 ? -38.322 -38.165 7.804 1.00 71.83 121 SER C N 1
ATOM 5105 C CA . SER C 2 121 ? -39.208 -39.303 7.656 1.00 67.11 121 SER C CA 1
ATOM 5106 C C . SER C 2 121 ? -40.419 -39.245 8.564 1.00 66.33 121 SER C C 1
ATOM 5107 O O . SER C 2 121 ? -40.423 -38.553 9.587 1.00 64.76 121 SER C O 1
ATOM 5110 N N . LEU C 2 122 ? -41.418 -40.017 8.135 1.00 68.35 122 LEU C N 1
ATOM 5111 C CA . LEU C 2 122 ? -42.643 -40.340 8.846 1.00 68.34 122 LEU C CA 1
ATOM 5112 C C . LEU C 2 122 ? -42.722 -41.850 9.121 1.00 66.96 122 LEU C C 1
ATOM 5113 O O . LEU C 2 122 ? -42.356 -42.663 8.266 1.00 71.36 122 LEU C O 1
ATOM 5118 N N . SER C 2 123 ? -43.187 -42.213 10.316 1.00 65.77 123 SER C N 1
ATOM 5119 C CA . SER C 2 123 ? -43.346 -43.620 10.733 1.00 61.90 123 SER C CA 1
ATOM 5120 C C . SER C 2 123 ? -44.468 -43.766 11.761 1.00 64.96 123 SER C C 1
ATOM 5121 O O . SER C 2 123 ? -44.727 -42.870 12.574 1.00 70.58 123 SER C O 1
ATOM 5124 N N . PHE C 2 124 ? -45.125 -44.913 11.723 1.00 61.80 124 PHE C N 1
ATOM 5125 C CA . PHE C 2 124 ? -46.330 -45.121 12.493 1.00 56.74 124 PHE C CA 1
ATOM 5126 C C . PHE C 2 124 ? -46.046 -45.944 13.718 1.00 59.34 124 PHE C C 1
ATOM 5127 O O . PHE C 2 124 ? -45.532 -47.062 13.603 1.00 66.05 124 PHE C O 1
ATOM 5135 N N . ASN C 2 125 ? -46.385 -45.380 14.879 1.00 56.42 125 ASN C N 1
ATOM 5136 C CA . ASN C 2 125 ? -46.213 -46.057 16.167 1.00 54.60 125 ASN C CA 1
ATOM 5137 C C . ASN C 2 125 ? -47.540 -46.142 16.926 1.00 49.97 125 ASN C C 1
ATOM 5138 O O . ASN C 2 125 ? -47.801 -45.311 17.766 1.00 45.62 125 ASN C O 1
ATOM 5143 N N . PRO C 2 126 ? -48.396 -47.138 16.599 1.00 52.68 126 PRO C N 1
ATOM 5144 C CA . PRO C 2 126 ? -49.682 -47.320 17.279 1.00 57.09 126 PRO C CA 1
ATOM 5145 C C . PRO C 2 126 ? -49.618 -47.808 18.720 1.00 61.81 126 PRO C C 1
ATOM 5146 O O . PRO C 2 126 ? -49.068 -48.853 18.968 1.00 56.55 126 PRO C O 1
ATOM 5150 N N . HIS C 2 127 ? -50.219 -47.032 19.631 1.00 78.07 127 HIS C N 1
ATOM 5151 C CA . HIS C 2 127 ? -50.351 -47.297 21.087 1.00 92.62 127 HIS C CA 1
ATOM 5152 C C . HIS C 2 127 ? -51.047 -48.639 21.428 1.00 98.57 127 HIS C C 1
ATOM 5153 O O . HIS C 2 127 ? -50.684 -49.310 22.405 1.00 99.06 127 HIS C O 1
ATOM 5160 N N . ASN C 2 128 ? -52.066 -48.987 20.644 1.00 93.94 128 ASN C N 1
ATOM 5161 C CA . ASN C 2 128 ? -52.712 -50.289 20.691 1.00 91.47 128 ASN C CA 1
ATOM 5162 C C . ASN C 2 128 ? -53.471 -50.500 19.395 1.00 90.67 128 ASN C C 1
ATOM 5163 O O . ASN C 2 128 ? -53.405 -49.665 18.476 1.00 88.90 128 ASN C O 1
ATOM 5168 N N . ILE C 2 129 ? -54.206 -51.609 19.334 1.00 85.60 129 ILE C N 1
ATOM 5169 C CA . ILE C 2 129 ? -54.910 -52.013 18.119 1.00 85.91 129 ILE C CA 1
ATOM 5170 C C . ILE C 2 129 ? -56.054 -51.071 17.738 1.00 83.19 129 ILE C C 1
ATOM 5171 O O . ILE C 2 129 ? -56.153 -50.652 16.585 1.00 77.78 129 ILE C O 1
ATOM 5176 N N . GLU C 2 130 ? -56.899 -50.753 18.716 1.00 85.38 130 GLU C N 1
ATOM 5177 C CA . GLU C 2 130 ? -57.976 -49.783 18.566 1.00 81.48 130 GLU C CA 1
ATOM 5178 C C . GLU C 2 130 ? -57.412 -48.446 18.064 1.00 71.42 130 GLU C C 1
ATOM 5179 O O . GLU C 2 130 ? -57.915 -47.923 17.080 1.00 64.41 130 GLU C O 1
ATOM 5185 N N . THR C 2 131 ? -56.348 -47.951 18.711 1.00 69.12 131 THR C N 1
ATOM 5186 C CA . THR C 2 131 ? -55.585 -46.750 18.291 1.00 74.12 131 THR C CA 1
ATOM 5187 C C . THR C 2 131 ? -55.170 -46.748 16.800 1.00 79.50 131 THR C C 1
ATOM 5188 O O . THR C 2 131 ? -55.421 -45.744 16.085 1.00 63.90 131 THR C O 1
ATOM 5192 N N . LEU C 2 132 ? -54.553 -47.866 16.360 1.00 86.32 132 LEU C N 1
ATOM 5193 C CA . LEU C 2 132 ? -54.063 -48.052 14.979 1.00 83.90 132 LEU C CA 1
ATOM 5194 C C . LEU C 2 132 ? -55.201 -47.861 14.002 1.00 83.19 132 LEU C C 1
ATOM 5195 O O . LEU C 2 132 ? -55.074 -47.112 13.027 1.00 93.91 132 LEU C O 1
ATOM 5200 N N . ILE C 2 133 ? -56.305 -48.545 14.290 1.00 66.42 133 ILE C N 1
ATOM 5201 C CA . ILE C 2 133 ? -57.502 -48.484 13.495 1.00 58.50 133 ILE C CA 1
ATOM 5202 C C . ILE C 2 133 ? -58.262 -47.146 13.527 1.00 68.12 133 ILE C C 1
ATOM 5203 O O . ILE C 2 133 ? -58.712 -46.691 12.469 1.00 65.61 133 ILE C O 1
ATOM 5208 N N . GLN C 2 134 ? -58.363 -46.518 14.712 1.00 80.41 134 GLN C N 1
ATOM 5209 C CA . GLN C 2 134 ? -59.159 -45.274 14.929 1.00 79.84 134 GLN C CA 1
ATOM 5210 C C . GLN C 2 134 ? -58.498 -43.974 14.463 1.00 70.73 134 GLN C C 1
ATOM 5211 O O . GLN C 2 134 ? -59.123 -43.181 13.770 1.00 70.56 134 GLN C O 1
ATOM 5217 N N . SER C 2 135 ? -57.274 -43.742 14.915 1.00 62.40 135 SER C N 1
ATOM 5218 C CA . SER C 2 135 ? -56.346 -42.831 14.264 1.00 73.87 135 SER C CA 1
ATOM 5219 C C . SER C 2 135 ? -54.994 -43.091 14.915 1.00 83.05 135 SER C C 1
ATOM 5220 O O . SER C 2 135 ? -54.808 -42.806 16.101 1.00 94.06 135 SER C O 1
ATOM 5223 N N . PRO C 2 136 ? -54.067 -43.699 14.145 1.00 85.47 136 PRO C N 1
ATOM 5224 C CA . PRO C 2 136 ? -52.734 -44.068 14.608 1.00 72.02 136 PRO C CA 1
ATOM 5225 C C . PRO C 2 136 ? -51.859 -42.842 14.819 1.00 62.04 136 PRO C C 1
ATOM 5226 O O . PRO C 2 136 ? -51.984 -41.835 14.119 1.00 53.74 136 PRO C O 1
ATOM 5230 N N . GLU C 2 137 ? -51.009 -42.930 15.828 1.00 62.34 137 GLU C N 1
ATOM 5231 C CA . GLU C 2 137 ? -50.057 -41.880 16.102 1.00 66.49 137 GLU C CA 1
ATOM 5232 C C . GLU C 2 137 ? -48.882 -42.217 15.203 1.00 66.53 137 GLU C C 1
ATOM 5233 O O . GLU C 2 137 ? -48.545 -43.389 14.979 1.00 60.29 137 GLU C O 1
ATOM 5239 N N . TYR C 2 138 ? -48.276 -41.164 14.683 1.00 63.82 138 TYR C N 1
ATOM 5240 C CA . TYR C 2 138 ? -47.189 -41.250 13.759 1.00 58.73 138 TYR C CA 1
ATOM 5241 C C . TYR C 2 138 ? -46.107 -40.316 14.262 1.00 63.73 138 TYR C C 1
ATOM 5242 O O . TYR C 2 138 ? -46.401 -39.430 15.060 1.00 76.58 138 TYR C O 1
ATOM 5251 N N . THR C 2 139 ? -44.878 -40.463 13.781 1.00 67.78 139 THR C N 1
ATOM 5252 C CA . THR C 2 139 ? -43.803 -39.548 14.187 1.00 75.91 139 THR C CA 1
ATOM 5253 C C . THR C 2 139 ? -43.028 -38.960 12.992 1.00 63.51 139 THR C C 1
ATOM 5254 O O . THR C 2 139 ? -42.687 -39.683 12.072 1.00 57.41 139 THR C O 1
ATOM 5258 N N . VAL C 2 140 ? -42.758 -37.656 13.021 1.00 65.27 140 VAL C N 1
ATOM 5259 C CA . VAL C 2 140 ? -41.953 -36.972 11.969 1.00 70.28 140 VAL C CA 1
ATOM 5260 C C . VAL C 2 140 ? -40.572 -36.655 12.504 1.00 59.98 140 VAL C C 1
ATOM 5261 O O . VAL C 2 140 ? -40.449 -35.844 13.412 1.00 57.27 140 VAL C O 1
ATOM 5265 N N . ARG C 2 141 ? -39.550 -37.290 11.942 1.00 60.52 141 ARG C N 1
ATOM 5266 C CA . ARG C 2 141 ? -38.177 -36.910 12.281 1.00 75.11 141 ARG C CA 1
ATOM 5267 C C . ARG C 2 141 ? -37.701 -35.854 11.324 1.00 69.63 141 ARG C C 1
ATOM 5268 O O . ARG C 2 141 ? -37.938 -35.961 10.119 1.00 68.99 141 ARG C O 1
ATOM 5276 N N . ALA C 2 142 ? -37.046 -34.838 11.896 1.00 64.71 142 ALA C N 1
ATOM 5277 C CA . ALA C 2 142 ? -36.468 -33.703 11.184 1.00 66.06 142 ALA C CA 1
ATOM 5278 C C . ALA C 2 142 ? -35.134 -33.378 11.777 1.00 68.54 142 ALA C C 1
ATOM 5279 O O . ALA C 2 142 ? -34.960 -33.589 12.967 1.00 92.21 142 ALA C O 1
ATOM 5281 N N . LYS C 2 143 ? -34.195 -32.881 10.967 1.00 74.14 143 LYS C N 1
ATOM 5282 C CA . LYS C 2 143 ? -32.866 -32.432 11.448 1.00 82.69 143 LYS C CA 1
ATOM 5283 C C . LYS C 2 143 ? -32.833 -30.914 11.517 1.00 85.50 143 LYS C C 1
ATOM 5284 O O . LYS C 2 143 ? -33.264 -30.249 10.575 1.00 100.36 143 LYS C O 1
ATOM 5290 N N . ASP C 2 144 ? -32.357 -30.378 12.642 1.00 97.89 144 ASP C N 1
ATOM 5291 C CA . ASP C 2 144 ? -32.043 -28.952 12.756 1.00 111.75 144 ASP C CA 1
ATOM 5292 C C . ASP C 2 144 ? -30.927 -28.709 11.761 1.00 114.70 144 ASP C C 1
ATOM 5293 O O . ASP C 2 144 ? -29.935 -29.453 11.759 1.00 115.32 144 ASP C O 1
ATOM 5298 N N . HIS C 2 145 ? -31.129 -27.736 10.870 1.00 111.60 145 HIS C N 1
ATOM 5299 C CA . HIS C 2 145 ? -30.058 -27.256 9.997 1.00 101.02 145 HIS C CA 1
ATOM 5300 C C . HIS C 2 145 ? -29.831 -25.773 10.240 1.00 104.93 145 HIS C C 1
ATOM 5301 O O . HIS C 2 145 ? -30.768 -25.015 10.553 1.00 92.97 145 HIS C O 1
ATOM 5308 N N . ASP C 2 146 ? -28.569 -25.385 10.083 1.00 110.58 146 ASP C N 1
ATOM 5309 C CA . ASP C 2 146 ? -28.104 -24.041 10.357 1.00 117.83 146 ASP C CA 1
ATOM 5310 C C . ASP C 2 146 ? -28.697 -23.057 9.348 1.00 112.90 146 ASP C C 1
ATOM 5311 O O . ASP C 2 146 ? -28.983 -21.913 9.695 1.00 112.18 146 ASP C O 1
ATOM 5316 N N . PHE C 2 147 ? -28.903 -23.521 8.112 1.00 120.84 147 PHE C N 1
ATOM 5317 C CA . PHE C 2 147 ? -29.531 -22.719 7.044 1.00 120.62 147 PHE C CA 1
ATOM 5318 C C . PHE C 2 147 ? -30.284 -23.529 5.968 1.00 111.61 147 PHE C C 1
ATOM 5319 O O . PHE C 2 147 ? -29.674 -24.305 5.214 1.00 97.74 147 PHE C O 1
ATOM 5327 N N . ILE C 2 148 ? -31.602 -23.311 5.901 1.00 100.17 148 ILE C N 1
ATOM 5328 C CA . ILE C 2 148 ? -32.484 -23.990 4.937 1.00 104.50 148 ILE C CA 1
ATOM 5329 C C . ILE C 2 148 ? -33.183 -23.008 4.011 1.00 109.05 148 ILE C C 1
ATOM 5330 O O . ILE C 2 148 ? -33.761 -22.024 4.470 1.00 114.63 148 ILE C O 1
ATOM 5335 N N . ILE C 2 149 ? -33.121 -23.296 2.713 1.00 105.57 149 ILE C N 1
ATOM 5336 C CA . ILE C 2 149 ? -33.995 -22.671 1.729 1.00 98.29 149 ILE C CA 1
ATOM 5337 C C . ILE C 2 149 ? -35.015 -23.723 1.295 1.00 86.81 149 ILE C C 1
ATOM 5338 O O . ILE C 2 149 ? -34.640 -24.765 0.763 1.00 85.83 149 ILE C O 1
ATOM 5343 N N . GLY C 2 150 ? -36.295 -23.461 1.546 1.00 76.75 150 GLY C N 1
ATOM 5344 C CA . GLY C 2 150 ? -37.367 -24.389 1.150 1.00 74.46 150 GLY C CA 1
ATOM 5345 C C . GLY C 2 150 ? -38.807 -23.947 1.381 1.00 70.10 150 GLY C C 1
ATOM 5346 O O . GLY C 2 150 ? -39.081 -22.804 1.755 1.00 61.34 150 GLY C O 1
ATOM 5347 N N . GLY C 2 151 ? -39.742 -24.856 1.155 1.00 69.43 151 GLY C N 1
ATOM 5348 C CA . GLY C 2 151 ? -41.143 -24.534 1.382 1.00 71.73 151 GLY C CA 1
ATOM 5349 C C . GLY C 2 151 ? -41.723 -25.264 2.560 1.00 67.44 151 GLY C C 1
ATOM 5350 O O . GLY C 2 151 ? -41.170 -26.283 2.975 1.00 64.87 151 GLY C O 1
ATOM 5351 N N . SER C 2 152 ? -42.835 -24.752 3.093 1.00 71.67 152 SER C N 1
ATOM 5352 C CA . SER C 2 152 ? -43.569 -25.483 4.136 1.00 81.04 152 SER C CA 1
ATOM 5353 C C . SER C 2 152 ? -44.848 -26.132 3.618 1.00 78.89 152 SER C C 1
ATOM 5354 O O . SER C 2 152 ? -45.465 -25.664 2.659 1.00 75.89 152 SER C O 1
ATOM 5357 N N . ALA C 2 153 ? -45.207 -27.236 4.257 1.00 75.13 153 ALA C N 1
ATOM 5358 C CA . ALA C 2 153 ? -46.426 -27.949 3.958 1.00 74.20 153 ALA C CA 1
ATOM 5359 C C . ALA C 2 153 ? -47.064 -28.395 5.257 1.00 77.19 153 ALA C C 1
ATOM 5360 O O . ALA C 2 153 ? -46.487 -28.187 6.348 1.00 84.53 153 ALA C O 1
ATOM 5362 N N . LYS C 2 154 ? -48.245 -29.002 5.151 1.00 74.02 154 LYS C N 1
ATOM 5363 C CA . LYS C 2 154 ? -48.976 -29.437 6.336 1.00 80.31 154 LYS C CA 1
ATOM 5364 C C . LYS C 2 154 ? -49.442 -30.865 6.151 1.00 81.66 154 LYS C C 1
ATOM 5365 O O . LYS C 2 154 ? -50.362 -31.130 5.363 1.00 89.08 154 LYS C O 1
ATOM 5371 N N . LEU C 2 155 ? -48.762 -31.775 6.862 1.00 78.62 155 LEU C N 1
ATOM 5372 C CA . LEU C 2 155 ? -49.013 -33.215 6.804 1.00 69.71 155 LEU C CA 1
ATOM 5373 C C . LEU C 2 155 ? -50.188 -33.618 7.696 1.00 66.57 155 LEU C C 1
ATOM 5374 O O . LEU C 2 155 ? -50.359 -33.067 8.782 1.00 64.34 155 LEU C O 1
ATOM 5379 N N . THR C 2 156 ? -50.979 -34.589 7.232 1.00 64.28 156 THR C N 1
ATOM 5380 C CA . THR C 2 156 ? -52.254 -34.919 7.872 1.00 62.63 156 THR C CA 1
ATOM 5381 C C . THR C 2 156 ? -52.624 -36.387 7.775 1.00 60.33 156 THR C C 1
ATOM 5382 O O . THR C 2 156 ? -52.541 -36.971 6.703 1.00 63.80 156 THR C O 1
ATOM 5386 N N . ILE C 2 157 ? -53.032 -36.953 8.913 1.00 56.98 157 ILE C N 1
ATOM 5387 C CA . ILE C 2 157 ? -53.475 -38.335 9.028 1.00 62.80 157 ILE C CA 1
ATOM 5388 C C . ILE C 2 157 ? -54.825 -38.367 9.726 1.00 65.83 157 ILE C C 1
ATOM 5389 O O . ILE C 2 157 ? -54.977 -37.743 10.768 1.00 69.88 157 ILE C O 1
ATOM 5394 N N . GLN C 2 158 ? -55.791 -39.084 9.146 1.00 75.51 158 GLN C N 1
ATOM 5395 C CA . GLN C 2 158 ? -57.109 -39.360 9.759 1.00 81.08 158 GLN C CA 1
ATOM 5396 C C . GLN C 2 158 ? -57.325 -40.855 9.737 1.00 79.06 158 GLN C C 1
ATOM 5397 O O . GLN C 2 158 ? -57.034 -41.516 8.746 1.00 82.28 158 GLN C O 1
ATOM 5403 N N . GLY C 2 159 ? -57.858 -41.395 10.815 1.00 74.65 159 GLY C N 1
ATOM 5404 C CA . GLY C 2 159 ? -58.078 -42.831 10.879 1.00 78.13 159 GLY C CA 1
ATOM 5405 C C . GLY C 2 159 ? -59.526 -43.128 10.641 1.00 85.87 159 GLY C C 1
ATOM 5406 O O . GLY C 2 159 ? -60.246 -42.281 10.108 1.00 94.99 159 GLY C O 1
ATOM 5407 N N . HIS C 2 160 ? -59.943 -44.326 11.062 1.00 99.08 160 HIS C N 1
ATOM 5408 C CA . HIS C 2 160 ? -61.329 -44.809 10.957 1.00 104.49 160 HIS C CA 1
ATOM 5409 C C . HIS C 2 160 ? -62.282 -43.897 11.688 1.00 100.27 160 HIS C C 1
ATOM 5410 O O . HIS C 2 160 ? -63.414 -43.721 11.247 1.00 104.91 160 HIS C O 1
ATOM 5417 N N . GLY C 2 161 ? -61.804 -43.327 12.799 1.00 101.20 161 GLY C N 1
ATOM 5418 C CA . GLY C 2 161 ? -62.541 -42.358 13.617 1.00 113.22 161 GLY C CA 1
ATOM 5419 C C . GLY C 2 161 ? -62.564 -40.918 13.115 1.00 125.35 161 GLY C C 1
ATOM 5420 O O . GLY C 2 161 ? -63.073 -40.039 13.816 1.00 138.97 161 GLY C O 1
ATOM 5421 N N . GLY C 2 162 ? -61.995 -40.674 11.929 1.00 115.74 162 GLY C N 1
ATOM 5422 C CA . GLY C 2 162 ? -62.168 -39.416 11.203 1.00 116.44 162 GLY C CA 1
ATOM 5423 C C . GLY C 2 162 ? -61.572 -38.107 11.719 1.00 131.38 162 GLY C C 1
ATOM 5424 O O . GLY C 2 162 ? -61.544 -37.120 10.977 1.00 156.95 162 GLY C O 1
ATOM 5425 N N . GLU C 2 163 ? -61.087 -38.076 12.961 1.00 112.24 163 GLU C N 1
ATOM 5426 C CA . GLU C 2 163 ? -60.503 -36.857 13.514 1.00 108.18 163 GLU C CA 1
ATOM 5427 C C . GLU C 2 163 ? -58.990 -36.691 13.177 1.00 113.31 163 GLU C C 1
ATOM 5428 O O . GLU C 2 163 ? -58.152 -37.539 13.573 1.00 106.54 163 GLU C O 1
ATOM 5434 N N . GLY C 2 164 ? -58.659 -35.597 12.468 1.00 99.33 164 GLY C N 1
ATOM 5435 C CA . GLY C 2 164 ? -57.308 -35.368 11.892 1.00 98.11 164 GLY C CA 1
ATOM 5436 C C . GLY C 2 164 ? -56.099 -35.014 12.769 1.00 99.58 164 GLY C C 1
ATOM 5437 O O . GLY C 2 164 ? -56.235 -34.386 13.808 1.00 124.16 164 GLY C O 1
ATOM 5438 N N . GLU C 2 165 ? -54.912 -35.410 12.318 1.00 98.26 165 GLU C N 1
ATOM 5439 C CA . GLU C 2 165 ? -53.637 -35.152 12.991 1.00 100.88 165 GLU C CA 1
ATOM 5440 C C . GLU C 2 165 ? -52.732 -34.367 12.058 1.00 96.60 165 GLU C C 1
ATOM 5441 O O . GLU C 2 165 ? -52.281 -34.921 11.066 1.00 102.52 165 GLU C O 1
ATOM 5447 N N . THR C 2 166 ? -52.452 -33.110 12.375 1.00 89.59 166 THR C N 1
ATOM 5448 C CA . THR C 2 166 ? -51.756 -32.215 11.441 1.00 88.35 166 THR C CA 1
ATOM 5449 C C . THR C 2 166 ? -50.404 -31.715 11.955 1.00 80.75 166 THR C C 1
ATOM 5450 O O . THR C 2 166 ? -50.361 -31.054 12.977 1.00 98.61 166 THR C O 1
ATOM 5454 N N . THR C 2 167 ? -49.310 -31.988 11.248 1.00 72.56 167 THR C N 1
ATOM 5455 C CA . THR C 2 167 ? -47.966 -31.502 11.678 1.00 67.12 167 THR C CA 1
ATOM 5456 C C . THR C 2 167 ? -47.285 -30.586 10.655 1.00 67.36 167 THR C C 1
ATOM 5457 O O . THR C 2 167 ? -47.232 -30.902 9.458 1.00 79.55 167 THR C O 1
ATOM 5461 N N . ASN C 2 168 ? -46.757 -29.464 11.130 1.00 61.54 168 ASN C N 1
ATOM 5462 C CA . ASN C 2 168 ? -46.142 -28.473 10.261 1.00 63.25 168 ASN C CA 1
ATOM 5463 C C . ASN C 2 168 ? -44.746 -28.925 9.850 1.00 62.05 168 ASN C C 1
ATOM 5464 O O . ASN C 2 168 ? -43.858 -28.963 10.683 1.00 78.93 168 ASN C O 1
ATOM 5469 N N . ILE C 2 169 ? -44.542 -29.261 8.578 1.00 58.56 169 ILE C N 1
ATOM 5470 C CA . ILE C 2 169 ? -43.220 -29.763 8.112 1.00 61.21 169 ILE C CA 1
ATOM 5471 C C . ILE C 2 169 ? -42.524 -28.898 7.029 1.00 61.08 169 ILE C C 1
ATOM 5472 O O . ILE C 2 169 ? -43.174 -28.124 6.312 1.00 64.01 169 ILE C O 1
ATOM 5477 N N . VAL C 2 170 ? -41.201 -29.012 6.949 1.00 53.87 170 VAL C N 1
ATOM 5478 C CA . VAL C 2 170 ? -40.434 -28.216 6.004 1.00 49.60 170 VAL C CA 1
ATOM 5479 C C . VAL C 2 170 ? -39.583 -29.101 5.126 1.00 56.81 170 VAL C C 1
ATOM 5480 O O . VAL C 2 170 ? -38.724 -29.844 5.605 1.00 61.64 170 VAL C O 1
ATOM 5484 N N . VAL C 2 171 ? -39.859 -28.976 3.828 1.00 62.26 171 VAL C N 1
ATOM 5485 C CA . VAL C 2 171 ? -39.339 -29.820 2.774 1.00 52.91 171 VAL C CA 1
ATOM 5486 C C . VAL C 2 171 ? -38.323 -28.918 2.106 1.00 52.74 171 VAL C C 1
ATOM 5487 O O . VAL C 2 171 ? -38.704 -27.927 1.472 1.00 48.79 171 VAL C O 1
ATOM 5491 N N . PRO C 2 172 ? -37.026 -29.231 2.277 1.00 58.67 172 PRO C N 1
ATOM 5492 C CA . PRO C 2 172 ? -35.940 -28.312 1.859 1.00 65.94 172 PRO C CA 1
ATOM 5493 C C . PRO C 2 172 ? -35.493 -28.414 0.377 1.00 68.88 172 PRO C C 1
ATOM 5494 O O . PRO C 2 172 ? -35.623 -29.475 -0.264 1.00 63.20 172 PRO C O 1
ATOM 5498 N N . ALA C 2 173 ? -34.992 -27.290 -0.136 1.00 72.55 173 ALA C N 1
ATOM 5499 C CA . ALA C 2 173 ? -34.298 -27.231 -1.417 1.00 78.21 173 ALA C CA 1
ATOM 5500 C C . ALA C 2 173 ? -32.776 -27.225 -1.218 1.00 76.49 173 ALA C C 1
ATOM 5501 O O . ALA C 2 173 ? -32.053 -27.918 -1.927 1.00 75.33 173 ALA C O 1
ATOM 5503 N N . VAL C 2 174 ? -32.293 -26.425 -0.275 1.00 77.42 174 VAL C N 1
ATOM 5504 C CA . VAL C 2 174 ? -30.878 -26.420 0.096 1.00 89.51 174 VAL C CA 1
ATOM 5505 C C . VAL C 2 174 ? -30.808 -26.399 1.622 1.00 98.33 174 VAL C C 1
ATOM 5506 O O . VAL C 2 174 ? -31.516 -25.622 2.266 1.00 95.64 174 VAL C O 1
ATOM 5510 N N . ALA C 2 175 ? -29.963 -27.268 2.181 1.00 105.41 175 ALA C N 1
ATOM 5511 C CA . ALA C 2 175 ? -29.687 -27.327 3.622 1.00 102.03 175 ALA C CA 1
ATOM 5512 C C . ALA C 2 175 ? -28.203 -27.112 3.827 1.00 110.53 175 ALA C C 1
ATOM 5513 O O . ALA C 2 175 ? -27.380 -27.743 3.152 1.00 125.19 175 ALA C O 1
ATOM 5515 N N . ILE C 2 176 ? -27.852 -26.213 4.740 1.00 113.47 176 ILE C N 1
ATOM 5516 C CA . ILE C 2 176 ? -26.446 -25.831 4.920 1.00 124.98 176 ILE C CA 1
ATOM 5517 C C . ILE C 2 176 ? -26.037 -25.900 6.388 1.00 134.75 176 ILE C C 1
ATOM 5518 O O . ILE C 2 176 ? -26.726 -25.339 7.249 1.00 149.12 176 ILE C O 1
ATOM 5523 N N . GLU C 2 177 ? -24.921 -26.588 6.654 1.00 131.61 177 GLU C N 1
ATOM 5524 C CA . GLU C 2 177 ? -24.325 -26.646 7.994 1.00 133.00 177 GLU C CA 1
ATOM 5525 C C . GLU C 2 177 ? -23.131 -25.698 8.124 1.00 143.62 177 GLU C C 1
ATOM 5526 O O . GLU C 2 177 ? -22.243 -25.696 7.274 1.00 139.04 177 GLU C O 1
ATOM 5532 N N . CYS C 2 178 ? -23.128 -24.901 9.194 1.00 165.24 178 CYS C N 1
ATOM 5533 C CA . CYS C 2 178 ? -22.085 -23.903 9.452 1.00 180.11 178 CYS C CA 1
ATOM 5534 C C . CYS C 2 178 ? -21.294 -24.186 10.740 1.00 198.61 178 CYS C C 1
ATOM 5535 O O . CYS C 2 178 ? -21.860 -24.187 11.841 1.00 216.85 178 CYS C O 1
ATOM 5538 N N . LYS C 2 179 ? -19.991 -24.431 10.584 1.00 200.93 179 LYS C N 1
ATOM 5539 C CA . LYS C 2 179 ? -19.076 -24.684 11.712 1.00 200.55 179 LYS C CA 1
ATOM 5540 C C . LYS C 2 179 ? -17.859 -23.754 11.646 1.00 205.71 179 LYS C C 1
ATOM 5541 O O . LYS C 2 179 ? -17.435 -23.352 10.554 1.00 221.67 179 LYS C O 1
ATOM 5547 N N . ARG C 2 180 ? -17.300 -23.437 12.816 1.00 193.34 180 ARG C N 1
ATOM 5548 C CA . ARG C 2 180 ? -16.046 -22.679 12.939 1.00 176.32 180 ARG C CA 1
ATOM 5549 C C . ARG C 2 180 ? -14.859 -23.515 12.444 1.00 163.76 180 ARG C C 1
ATOM 5550 O O . ARG C 2 180 ? -14.022 -23.042 11.667 1.00 150.81 180 ARG C O 1
ATOM 5558 N N . TYR C 2 181 ? -14.792 -24.749 12.941 1.00 158.23 181 TYR C N 1
ATOM 5559 C CA . TYR C 2 181 ? -13.873 -25.775 12.467 1.00 157.04 181 TYR C CA 1
ATOM 5560 C C . TYR C 2 181 ? -14.607 -27.112 12.501 1.00 152.06 181 TYR C C 1
ATOM 5561 O O . TYR C 2 181 ? -15.399 -27.379 13.418 1.00 156.84 181 TYR C O 1
ATOM 5570 N N . LEU C 2 182 ? -14.357 -27.938 11.492 1.00 132.58 182 LEU C N 1
ATOM 5571 C CA . LEU C 2 182 ? -15.018 -29.230 11.379 1.00 114.30 182 LEU C CA 1
ATOM 5572 C C . LEU C 2 182 ? -14.047 -30.346 11.733 1.00 106.75 182 LEU C C 1
ATOM 5573 O O . LEU C 2 182 ? -12.960 -30.432 11.152 1.00 103.71 182 LEU C O 1
ATOM 5578 N N . GLU C 2 183 ? -14.434 -31.187 12.690 1.00 106.42 183 GLU C N 1
ATOM 5579 C CA . GLU C 2 183 ? -13.715 -32.454 12.929 1.00 113.96 183 GLU C CA 1
ATOM 5580 C C . GLU C 2 183 ? -14.582 -33.670 12.596 1.00 105.77 183 GLU C C 1
ATOM 5581 O O . GLU C 2 183 ? -15.773 -33.516 12.352 1.00 110.55 183 GLU C O 1
ATOM 5587 N N . ARG C 2 184 ? -13.978 -34.856 12.572 1.00 101.28 184 ARG C N 1
ATOM 5588 C CA . ARG C 2 184 ? -14.575 -36.046 11.957 1.00 106.30 184 ARG C CA 1
ATOM 5589 C C . ARG C 2 184 ? -15.871 -36.569 12.587 1.00 123.26 184 ARG C C 1
ATOM 5590 O O . ARG C 2 184 ? -16.759 -37.018 11.869 1.00 130.39 184 ARG C O 1
ATOM 5598 N N . ASN C 2 185 ? -15.980 -36.516 13.912 1.00 146.31 185 ASN C N 1
ATOM 5599 C CA . ASN C 2 185 ? -17.212 -36.917 14.607 1.00 149.98 185 ASN C CA 1
ATOM 5600 C C . ASN C 2 185 ? -18.393 -35.999 14.250 1.00 150.82 185 ASN C C 1
ATOM 5601 O O . ASN C 2 185 ? -19.545 -36.425 14.307 1.00 169.54 185 ASN C O 1
ATOM 5606 N N . MET C 2 186 ? -18.091 -34.750 13.886 1.00 143.18 186 MET C N 1
ATOM 5607 C CA . MET C 2 186 ? -19.086 -33.795 13.378 1.00 144.07 186 MET C CA 1
ATOM 5608 C C . MET C 2 186 ? -19.395 -34.051 11.892 1.00 127.74 186 MET C C 1
ATOM 5609 O O . MET C 2 186 ? -20.547 -33.937 11.466 1.00 131.42 186 MET C O 1
ATOM 5614 N N . LEU C 2 187 ? -18.365 -34.391 11.113 1.00 99.75 187 LEU C N 1
ATOM 5615 C CA . LEU C 2 187 ? -18.553 -34.816 9.735 1.00 85.95 187 LEU C CA 1
ATOM 5616 C C . LEU C 2 187 ? -19.412 -36.078 9.679 1.00 92.41 187 LEU C C 1
ATOM 5617 O O . LEU C 2 187 ? -20.335 -36.148 8.879 1.00 109.40 187 LEU C O 1
ATOM 5622 N N . ASP C 2 188 ? -19.113 -37.062 10.523 1.00 97.78 188 ASP C N 1
ATOM 5623 C CA . ASP C 2 188 ? -19.866 -38.319 10.545 1.00 107.60 188 ASP C CA 1
ATOM 5624 C C . ASP C 2 188 ? -21.340 -38.107 10.931 1.00 102.75 188 ASP C C 1
ATOM 5625 O O . ASP C 2 188 ? -22.220 -38.794 10.407 1.00 90.59 188 ASP C O 1
ATOM 5630 N N . GLU C 2 189 ? -21.588 -37.137 11.822 1.00 103.60 189 GLU C N 1
ATOM 5631 C CA . GLU C 2 189 ? -22.935 -36.608 12.084 1.00 108.38 189 GLU C CA 1
ATOM 5632 C C . GLU C 2 189 ? -23.580 -36.200 10.744 1.00 109.24 189 GLU C C 1
ATOM 5633 O O . GLU C 2 189 ? -24.701 -36.626 10.438 1.00 126.28 189 GLU C O 1
ATOM 5639 N N . CYS C 2 190 ? -22.844 -35.428 9.941 1.00 89.14 190 CYS C N 1
ATOM 5640 C CA . CYS C 2 190 ? -23.323 -34.953 8.653 1.00 77.17 190 CYS C CA 1
ATOM 5641 C C . CYS C 2 190 ? -23.512 -36.065 7.636 1.00 74.33 190 CYS C C 1
ATOM 5642 O O . CYS C 2 190 ? -24.489 -36.049 6.885 1.00 77.05 190 CYS C O 1
ATOM 5645 N N . ALA C 2 191 ? -22.583 -37.019 7.628 1.00 75.71 191 ALA C N 1
ATOM 5646 C CA . ALA C 2 191 ? -22.559 -38.127 6.668 1.00 82.53 191 ALA C CA 1
ATOM 5647 C C . ALA C 2 191 ? -23.814 -38.980 6.808 1.00 83.93 191 ALA C C 1
ATOM 5648 O O . ALA C 2 191 ? -24.360 -39.485 5.819 1.00 85.69 191 ALA C O 1
ATOM 5650 N N . GLY C 2 192 ? -24.262 -39.114 8.050 1.00 87.81 192 GLY C N 1
ATOM 5651 C CA . GLY C 2 192 ? -25.487 -39.823 8.381 1.00 107.74 192 GLY C CA 1
ATOM 5652 C C . GLY C 2 192 ? -26.733 -39.021 8.080 1.00 119.58 192 GLY C C 1
ATOM 5653 O O . GLY C 2 192 ? -27.746 -39.617 7.686 1.00 135.15 192 GLY C O 1
ATOM 5654 N N . THR C 2 193 ? -26.666 -37.688 8.276 1.00 112.58 193 THR C N 1
ATOM 5655 C CA . THR C 2 193 ? -27.772 -36.761 7.906 1.00 90.75 193 THR C CA 1
ATOM 5656 C C . THR C 2 193 ? -27.984 -36.861 6.415 1.00 80.78 193 THR C C 1
ATOM 5657 O O . THR C 2 193 ? -29.121 -37.074 5.966 1.00 66.79 193 THR C O 1
ATOM 5661 N N . ALA C 2 194 ? -26.870 -36.734 5.677 1.00 75.00 194 ALA C N 1
ATOM 5662 C CA . ALA C 2 194 ? -26.876 -36.706 4.223 1.00 71.96 194 ALA C CA 1
ATOM 5663 C C . ALA C 2 194 ? -27.667 -37.886 3.634 1.00 71.86 194 ALA C C 1
ATOM 5664 O O . ALA C 2 194 ? -28.599 -37.663 2.850 1.00 73.14 194 ALA C O 1
ATOM 5666 N N . GLU C 2 195 ? -27.344 -39.109 4.060 1.00 70.51 195 GLU C N 1
ATOM 5667 C CA . GLU C 2 195 ? -28.072 -40.311 3.640 1.00 78.09 195 GLU C CA 1
ATOM 5668 C C . GLU C 2 195 ? -29.586 -40.104 3.806 1.00 88.39 195 GLU C C 1
ATOM 5669 O O . GLU C 2 195 ? -30.355 -40.296 2.849 1.00 95.80 195 GLU C O 1
ATOM 5675 N N . ARG C 2 196 ? -29.988 -39.660 5.005 1.00 98.26 196 ARG C N 1
ATOM 5676 C CA . ARG C 2 196 ? -31.407 -39.524 5.400 1.00 96.55 196 ARG C CA 1
ATOM 5677 C C . ARG C 2 196 ? -32.126 -38.403 4.636 1.00 97.75 196 ARG C C 1
ATOM 5678 O O . ARG C 2 196 ? -33.297 -38.558 4.269 1.00 91.66 196 ARG C O 1
ATOM 5686 N N . LEU C 2 197 ? -31.388 -37.315 4.364 1.00 92.85 197 LEU C N 1
ATOM 5687 C CA . LEU C 2 197 ? -31.899 -36.094 3.711 1.00 77.48 197 LEU C CA 1
ATOM 5688 C C . LEU C 2 197 ? -32.097 -36.273 2.222 1.00 74.41 197 LEU C C 1
ATOM 5689 O O . LEU C 2 197 ? -33.130 -35.860 1.679 1.00 70.19 197 LEU C O 1
ATOM 5694 N N . LYS C 2 198 ? -31.089 -36.863 1.573 1.00 77.30 198 LYS C N 1
ATOM 5695 C CA . LYS C 2 198 ? -31.224 -37.374 0.198 1.00 86.34 198 LYS C CA 1
ATOM 5696 C C . LYS C 2 198 ? -32.398 -38.346 0.049 1.00 80.97 198 LYS C C 1
ATOM 5697 O O . LYS C 2 198 ? -32.993 -38.430 -1.019 1.00 81.04 198 LYS C O 1
ATOM 5703 N N . ARG C 2 199 ? -32.731 -39.084 1.102 1.00 73.18 199 ARG C N 1
ATOM 5704 C CA . ARG C 2 199 ? -33.850 -39.982 0.996 1.00 73.61 199 ARG C CA 1
ATOM 5705 C C . ARG C 2 199 ? -35.169 -39.239 1.120 1.00 67.99 199 ARG C C 1
ATOM 5706 O O . ARG C 2 199 ? -36.178 -39.650 0.537 1.00 64.43 199 ARG C O 1
ATOM 5714 N N . ALA C 2 200 ? -35.154 -38.129 1.854 1.00 66.76 200 ALA C N 1
ATOM 5715 C CA . ALA C 2 200 ? -36.385 -37.376 2.139 1.00 68.51 200 ALA C CA 1
ATOM 5716 C C . ALA C 2 200 ? -36.715 -36.529 0.963 1.00 66.11 200 ALA C C 1
ATOM 5717 O O . ALA C 2 200 ? -37.849 -36.508 0.489 1.00 62.06 200 ALA C O 1
ATOM 5719 N N . THR C 2 201 ? -35.677 -35.837 0.511 1.00 69.26 201 THR C N 1
ATOM 5720 C CA . THR C 2 201 ? -35.721 -34.918 -0.606 1.00 72.52 201 THR C CA 1
ATOM 5721 C C . THR C 2 201 ? -34.475 -35.201 -1.451 1.00 74.17 201 THR C C 1
ATOM 5722 O O . THR C 2 201 ? -33.419 -34.609 -1.214 1.00 83.72 201 THR C O 1
ATOM 5726 N N . PRO C 2 202 ? -34.574 -36.141 -2.417 1.00 67.97 202 PRO C N 1
ATOM 5727 C CA . PRO C 2 202 ? -33.396 -36.502 -3.212 1.00 67.86 202 PRO C CA 1
ATOM 5728 C C . PRO C 2 202 ? -32.799 -35.355 -4.016 1.00 78.37 202 PRO C C 1
ATOM 5729 O O . PRO C 2 202 ? -31.610 -35.394 -4.332 1.00 88.60 202 PRO C O 1
ATOM 5733 N N . TYR C 2 203 ? -33.607 -34.343 -4.333 1.00 83.56 203 TYR C N 1
ATOM 5734 C CA . TYR C 2 203 ? -33.116 -33.133 -5.016 1.00 78.17 203 TYR C CA 1
ATOM 5735 C C . TYR C 2 203 ? -33.069 -31.997 -3.989 1.00 79.21 203 TYR C C 1
ATOM 5736 O O . TYR C 2 203 ? -33.531 -30.859 -4.219 1.00 80.79 203 TYR C O 1
ATOM 5745 N N . CYS C 2 204 ? -32.550 -32.354 -2.819 1.00 76.04 204 CYS C N 1
ATOM 5746 C CA . CYS C 2 204 ? -32.126 -31.371 -1.860 1.00 71.92 204 CYS C CA 1
ATOM 5747 C C . CYS C 2 204 ? -30.642 -31.350 -1.887 1.00 66.83 204 CYS C C 1
ATOM 5748 O O . CYS C 2 204 ? -29.960 -32.386 -1.893 1.00 59.13 204 CYS C O 1
ATOM 5751 N N . LEU C 2 205 ? -30.166 -30.124 -1.913 1.00 69.59 205 LEU C N 1
ATOM 5752 C CA . LEU C 2 205 ? -28.776 -29.849 -1.994 1.00 86.06 205 LEU C CA 1
ATOM 5753 C C . LEU C 2 205 ? -28.293 -29.648 -0.559 1.00 99.56 205 LEU C C 1
ATOM 5754 O O . LEU C 2 205 ? -28.969 -28.981 0.242 1.00 96.48 205 LEU C O 1
ATOM 5759 N N . TYR C 2 206 ? -27.133 -30.244 -0.251 1.00 102.65 206 TYR C N 1
ATOM 5760 C CA . TYR C 2 206 ? -26.576 -30.257 1.098 1.00 97.04 206 TYR C CA 1
ATOM 5761 C C . TYR C 2 206 ? -25.106 -29.869 1.096 1.00 91.18 206 TYR C C 1
ATOM 5762 O O . TYR C 2 206 ? -24.285 -30.547 0.472 1.00 80.68 206 TYR C O 1
ATOM 5771 N N . PHE C 2 207 ? -24.799 -28.758 1.775 1.00 103.97 207 PHE C N 1
ATOM 5772 C CA . PHE C 2 207 ? -23.428 -28.217 1.906 1.00 108.41 207 PHE C CA 1
ATOM 5773 C C . PHE C 2 207 ? -22.957 -28.199 3.350 1.00 111.10 207 PHE C C 1
ATOM 5774 O O . PHE C 2 207 ? -23.771 -28.026 4.268 1.00 123.25 207 PHE C O 1
ATOM 5782 N N . VAL C 2 208 ? -21.646 -28.360 3.543 1.00 107.35 208 VAL C N 1
ATOM 5783 C CA . VAL C 2 208 ? -21.017 -28.151 4.864 1.00 105.18 208 VAL C CA 1
ATOM 5784 C C . VAL C 2 208 ? -20.042 -26.971 4.776 1.00 112.91 208 VAL C C 1
ATOM 5785 O O . VAL C 2 208 ? -19.097 -26.983 3.979 1.00 112.29 208 VAL C O 1
ATOM 5789 N N . VAL C 2 209 ? -20.295 -25.960 5.603 1.00 122.13 209 VAL C N 1
ATOM 5790 C CA . VAL C 2 209 ? -19.574 -24.688 5.564 1.00 136.91 209 VAL C CA 1
ATOM 5791 C C . VAL C 2 209 ? -18.699 -24.568 6.809 1.00 148.54 209 VAL C C 1
ATOM 5792 O O . VAL C 2 209 ? -19.198 -24.383 7.928 1.00 144.93 209 VAL C O 1
ATOM 5796 N N . ALA C 2 210 ? -17.392 -24.711 6.590 1.00 153.63 210 ALA C N 1
ATOM 5797 C CA . ALA C 2 210 ? -16.395 -24.595 7.644 1.00 148.61 210 ALA C CA 1
ATOM 5798 C C . ALA C 2 210 ? -15.384 -23.518 7.286 1.00 146.40 210 ALA C C 1
ATOM 5799 O O . ALA C 2 210 ? -15.116 -23.259 6.110 1.00 124.80 210 ALA C O 1
ATOM 5801 N N . GLU C 2 211 ? -14.851 -22.876 8.319 1.00 160.21 211 GLU C N 1
ATOM 5802 C CA . GLU C 2 211 ? -13.780 -21.911 8.161 1.00 152.48 211 GLU C CA 1
ATOM 5803 C C . GLU C 2 211 ? -12.464 -22.687 8.188 1.00 149.99 211 GLU C C 1
ATOM 5804 O O . GLU C 2 211 ? -11.667 -22.587 7.251 1.00 152.62 211 GLU C O 1
ATOM 5810 N N . TYR C 2 212 ? -12.271 -23.496 9.231 1.00 156.53 212 TYR C N 1
ATOM 5811 C CA . TYR C 2 212 ? -11.072 -24.325 9.391 1.00 169.85 212 TYR C CA 1
ATOM 5812 C C . TYR C 2 212 ? -11.383 -25.823 9.248 1.00 155.64 212 TYR C C 1
ATOM 5813 O O . TYR C 2 212 ? -12.500 -26.261 9.553 1.00 158.41 212 TYR C O 1
ATOM 5822 N N . LEU C 2 213 ? -10.393 -26.593 8.788 1.00 137.81 213 LEU C N 1
ATOM 5823 C CA . LEU C 2 213 ? -10.491 -28.061 8.733 1.00 137.07 213 LEU C CA 1
ATOM 5824 C C . LEU C 2 213 ? -9.659 -28.759 9.821 1.00 135.24 213 LEU C C 1
ATOM 5825 O O . LEU C 2 213 ? -8.451 -28.526 9.928 1.00 142.00 213 LEU C O 1
ATOM 5830 N N . LYS C 2 214 ? -10.315 -29.616 10.610 1.00 132.87 214 LYS C N 1
ATOM 5831 C CA . LYS C 2 214 ? -9.650 -30.430 11.645 1.00 129.89 214 LYS C CA 1
ATOM 5832 C C . LYS C 2 214 ? -9.833 -31.939 11.379 1.00 133.21 214 LYS C C 1
ATOM 5833 O O . LYS C 2 214 ? -10.242 -32.709 12.262 1.00 105.17 214 LYS C O 1
ATOM 5839 N N . LEU C 2 215 ? -9.494 -32.347 10.153 1.00 152.03 215 LEU C N 1
ATOM 5840 C CA . LEU C 2 215 ? -9.731 -33.713 9.690 1.00 155.00 215 LEU C CA 1
ATOM 5841 C C . LEU C 2 215 ? -8.565 -34.691 9.714 1.00 164.53 215 LEU C C 1
ATOM 5842 O O . LEU C 2 215 ? -7.402 -34.332 9.485 1.00 152.84 215 LEU C O 1
ATOM 5847 N N . ASP C 2 216 ? -8.958 -35.945 9.928 1.00 172.29 216 ASP C N 1
ATOM 5848 C CA . ASP C 2 216 ? -8.119 -37.057 10.329 1.00 177.22 216 ASP C CA 1
ATOM 5849 C C . ASP C 2 216 ? -7.269 -37.666 9.200 1.00 184.87 216 ASP C C 1
ATOM 5850 O O . ASP C 2 216 ? -7.438 -38.840 8.848 1.00 196.00 216 ASP C O 1
ATOM 5855 N N . ASP C 2 217 ? -6.362 -36.848 8.650 1.00 168.20 217 ASP C N 1
ATOM 5856 C CA . ASP C 2 217 ? -5.247 -37.275 7.772 1.00 171.41 217 ASP C CA 1
ATOM 5857 C C . ASP C 2 217 ? -5.657 -38.051 6.524 1.00 184.47 217 ASP C C 1
ATOM 5858 O O . ASP C 2 217 ? -5.701 -37.478 5.430 1.00 211.68 217 ASP C O 1
ATOM 5863 N N . GLY C 2 218 ? -5.937 -39.350 6.704 1.00 191.81 218 GLY C N 1
ATOM 5864 C CA . GLY C 2 218 ? -6.357 -40.269 5.638 1.00 196.13 218 GLY C CA 1
ATOM 5865 C C . GLY C 2 218 ? -7.598 -39.776 4.921 1.00 225.86 218 GLY C C 1
ATOM 5866 O O . GLY C 2 218 ? -8.346 -38.959 5.467 1.00 242.31 218 GLY C O 1
ATOM 5867 N N . ALA C 2 219 ? -7.808 -40.268 3.701 1.00 236.61 219 ALA C N 1
ATOM 5868 C CA . ALA C 2 219 ? -8.873 -39.785 2.818 1.00 244.29 219 ALA C CA 1
ATOM 5869 C C . ALA C 2 219 ? -10.258 -39.746 3.447 1.00 250.02 219 ALA C C 1
ATOM 5870 O O . ALA C 2 219 ? -10.799 -40.802 3.799 1.00 255.59 219 ALA C O 1
ATOM 5871 N N . PRO C 2 220 ? -10.829 -38.528 3.615 1.00 246.09 220 PRO C N 1
ATOM 5872 C CA . PRO C 2 220 ? -12.208 -38.431 4.090 1.00 234.62 220 PRO C CA 1
ATOM 5873 C C . PRO C 2 220 ? -13.173 -38.885 3.007 1.00 225.71 220 PRO C C 1
ATOM 5874 O O . PRO C 2 220 ? -12.880 -38.720 1.811 1.00 230.28 220 PRO C O 1
ATOM 5878 N N . GLU C 2 221 ? -14.297 -39.472 3.415 1.00 220.56 221 GLU C N 1
ATOM 5879 C CA . GLU C 2 221 ? -15.356 -39.762 2.461 1.00 220.52 221 GLU C CA 1
ATOM 5880 C C . GLU C 2 221 ? -16.032 -38.445 2.091 1.00 221.73 221 GLU C C 1
ATOM 5881 O O . GLU C 2 221 ? -16.334 -37.617 2.959 1.00 227.00 221 GLU C O 1
ATOM 5887 N N . LEU C 2 222 ? -16.209 -38.239 0.794 1.00 209.25 222 LEU C N 1
ATOM 5888 C CA . LEU C 2 222 ? -16.894 -37.059 0.315 1.00 204.88 222 LEU C CA 1
ATOM 5889 C C . LEU C 2 222 ? -18.306 -37.490 -0.045 1.00 197.60 222 LEU C C 1
ATOM 5890 O O . LEU C 2 222 ? -19.211 -36.651 -0.239 1.00 220.20 222 LEU C O 1
ATOM 5895 N N . THR C 2 223 ? -18.477 -38.816 -0.048 1.00 171.16 223 THR C N 1
ATOM 5896 C CA . THR C 2 223 ? -19.721 -39.510 -0.368 1.00 148.29 223 THR C CA 1
ATOM 5897 C C . THR C 2 223 ? -20.965 -38.812 0.195 1.00 140.82 223 THR C C 1
ATOM 5898 O O . THR C 2 223 ? -21.030 -38.442 1.385 1.00 122.76 223 THR C O 1
ATOM 5902 N N . GLU C 2 224 ? -21.899 -38.593 -0.733 1.00 131.06 224 GLU C N 1
ATOM 5903 C CA . GLU C 2 224 ? -23.248 -38.043 -0.520 1.00 109.43 224 GLU C CA 1
ATOM 5904 C C . GLU C 2 224 ? -23.435 -36.604 -0.014 1.00 87.27 224 GLU C C 1
ATOM 5905 O O . GLU C 2 224 ? -24.507 -36.033 -0.249 1.00 73.57 224 GLU C O 1
ATOM 5911 N N . ILE C 2 225 ? -22.437 -36.009 0.648 1.00 78.67 225 ILE C N 1
ATOM 5912 C CA . ILE C 2 225 ? -22.504 -34.552 0.875 1.00 82.55 225 ILE C CA 1
ATOM 5913 C C . ILE C 2 225 ? -22.095 -33.864 -0.419 1.00 97.34 225 ILE C C 1
ATOM 5914 O O . ILE C 2 225 ? -21.051 -34.195 -0.994 1.00 115.29 225 ILE C O 1
ATOM 5919 N N . ASP C 2 226 ? -22.940 -32.934 -0.878 1.00 108.34 226 ASP C N 1
ATOM 5920 C CA . ASP C 2 226 ? -22.754 -32.258 -2.160 1.00 105.56 226 ASP C CA 1
ATOM 5921 C C . ASP C 2 226 ? -21.434 -31.483 -2.170 1.00 94.58 226 ASP C C 1
ATOM 5922 O O . ASP C 2 226 ? -20.471 -31.913 -2.818 1.00 90.03 226 ASP C O 1
ATOM 5927 N N . GLU C 2 227 ? -21.365 -30.373 -1.440 1.00 92.11 227 GLU C N 1
ATOM 5928 C CA . GLU C 2 227 ? -20.067 -29.722 -1.240 1.00 103.15 227 GLU C CA 1
ATOM 5929 C C . GLU C 2 227 ? -19.714 -29.323 0.202 1.00 107.65 227 GLU C C 1
ATOM 5930 O O . GLU C 2 227 ? -20.574 -29.013 1.048 1.00 98.64 227 GLU C O 1
ATOM 5936 N N . ILE C 2 228 ? -18.413 -29.370 0.454 1.00 103.45 228 ILE C N 1
ATOM 5937 C CA . ILE C 2 228 ? -17.846 -29.051 1.739 1.00 101.28 228 ILE C CA 1
ATOM 5938 C C . ILE C 2 228 ? -16.967 -27.834 1.512 1.00 103.99 228 ILE C C 1
ATOM 5939 O O . ILE C 2 228 ? -16.088 -27.828 0.642 1.00 109.39 228 ILE C O 1
ATOM 5944 N N . TYR C 2 229 ? -17.245 -26.787 2.274 1.00 109.28 229 TYR C N 1
ATOM 5945 C CA . TYR C 2 229 ? -16.558 -25.539 2.082 1.00 131.10 229 TYR C CA 1
ATOM 5946 C C . TYR C 2 229 ? -15.577 -25.293 3.182 1.00 141.89 229 TYR C C 1
ATOM 5947 O O . TYR C 2 229 ? -15.891 -25.464 4.362 1.00 144.23 229 TYR C O 1
ATOM 5956 N N . ILE C 2 230 ? -14.369 -24.926 2.766 1.00 141.45 230 ILE C N 1
ATOM 5957 C CA . ILE C 2 230 ? -13.324 -24.533 3.692 1.00 136.55 230 ILE C CA 1
ATOM 5958 C C . ILE C 2 230 ? -12.950 -23.079 3.395 1.00 134.65 230 ILE C C 1
ATOM 5959 O O . ILE C 2 230 ? -12.039 -22.799 2.615 1.00 135.79 230 ILE C O 1
ATOM 5964 N N . LEU C 2 231 ? -13.671 -22.162 4.035 1.00 125.30 231 LEU C N 1
ATOM 5965 C CA . LEU C 2 231 ? -13.684 -20.755 3.638 1.00 122.27 231 LEU C CA 1
ATOM 5966 C C . LEU C 2 231 ? -12.402 -19.962 3.935 1.00 137.63 231 LEU C C 1
ATOM 5967 O O . LEU C 2 231 ? -12.158 -18.945 3.291 1.00 136.66 231 LEU C O 1
ATOM 5972 N N . ARG C 2 232 ? -11.595 -20.411 4.896 1.00 155.84 232 ARG C N 1
ATOM 5973 C CA . ARG C 2 232 ? -10.340 -19.714 5.252 1.00 158.06 232 ARG C CA 1
ATOM 5974 C C . ARG C 2 232 ? -9.070 -20.424 4.759 1.00 170.00 232 ARG C C 1
ATOM 5975 O O . ARG C 2 232 ? -7.952 -20.008 5.098 1.00 185.59 232 ARG C O 1
ATOM 5983 N N . HIS C 2 233 ? -9.254 -21.487 3.965 1.00 183.35 233 HIS C N 1
ATOM 5984 C CA . HIS C 2 233 ? -8.165 -22.317 3.399 1.00 198.38 233 HIS C CA 1
ATOM 5985 C C . HIS C 2 233 ? -7.034 -22.700 4.408 1.00 210.83 233 HIS C C 1
ATOM 5986 O O . HIS C 2 233 ? -5.855 -22.767 4.036 1.00 214.66 233 HIS C O 1
ATOM 5993 N N . GLN C 2 234 ? -7.402 -22.949 5.670 1.00 215.30 234 GLN C N 1
ATOM 5994 C CA . GLN C 2 234 ? -6.431 -23.242 6.743 1.00 216.15 234 GLN C CA 1
ATOM 5995 C C . GLN C 2 234 ? -6.801 -24.457 7.607 1.00 223.19 234 GLN C C 1
ATOM 5996 O O . GLN C 2 234 ? -7.983 -24.705 7.885 1.00 235.42 234 GLN C O 1
ATOM 6002 N N . ARG C 2 235 ? -5.775 -25.204 8.019 1.00 224.01 235 ARG C N 1
ATOM 6003 C CA . ARG C 2 235 ? -5.903 -26.294 8.990 1.00 231.38 235 ARG C CA 1
ATOM 6004 C C . ARG C 2 235 ? -6.026 -25.676 10.393 1.00 224.65 235 ARG C C 1
ATOM 6005 O O . ARG C 2 235 ? -5.410 -24.644 10.674 1.00 233.61 235 ARG C O 1
ATOM 6013 N N . ASN C 2 236 ? -6.820 -26.311 11.259 1.00 212.75 236 ASN C N 1
ATOM 6014 C CA . ASN C 2 236 ? -7.012 -25.868 12.653 1.00 216.67 236 ASN C CA 1
ATOM 6015 C C . ASN C 2 236 ? -5.736 -25.877 13.516 1.00 228.17 236 ASN C C 1
ATOM 6016 O O . ASN C 2 236 ? -5.593 -25.036 14.414 1.00 235.06 236 ASN C O 1
ATOM 6021 N N . SER C 2 237 ? -4.823 -26.813 13.234 1.00 233.31 237 SER C N 1
ATOM 6022 C CA . SER C 2 237 ? -3.510 -26.898 13.911 1.00 232.45 237 SER C CA 1
ATOM 6023 C C . SER C 2 237 ? -2.586 -25.692 13.675 1.00 236.78 237 SER C C 1
ATOM 6024 O O . SER C 2 237 ? -1.658 -25.465 14.457 1.00 244.26 237 SER C O 1
ATOM 6027 N N . GLU C 2 238 ? -2.848 -24.936 12.602 1.00 236.75 238 GLU C N 1
ATOM 6028 C CA . GLU C 2 238 ? -2.133 -23.690 12.292 1.00 230.55 238 GLU C CA 1
ATOM 6029 C C . GLU C 2 238 ? -2.388 -22.584 13.322 1.00 231.05 238 GLU C C 1
ATOM 6030 O O . GLU C 2 238 ? -1.508 -21.749 13.541 1.00 251.62 238 GLU C O 1
ATOM 6036 N N . ARG C 2 239 ? -3.576 -22.596 13.944 1.00 219.56 239 ARG C N 1
ATOM 6037 C CA . ARG C 2 239 ? -4.050 -21.526 14.855 1.00 223.37 239 ARG C CA 1
ATOM 6038 C C . ARG C 2 239 ? -3.113 -21.191 16.027 1.00 230.69 239 ARG C C 1
ATOM 6039 O O . ARG C 2 239 ? -3.116 -20.062 16.518 1.00 219.20 239 ARG C O 1
ATOM 6047 N N . ASN C 2 240 ? -2.316 -22.175 16.445 1.00 251.67 240 ASN C N 1
ATOM 6048 C CA . ASN C 2 240 ? -1.300 -22.008 17.496 1.00 259.36 240 ASN C CA 1
ATOM 6049 C C . ASN C 2 240 ? 0.172 -22.003 16.995 1.00 270.54 240 ASN C C 1
ATOM 6050 O O . ASN C 2 240 ? 1.097 -21.959 17.809 1.00 268.30 240 ASN C O 1
ATOM 6055 N N . LYS C 2 241 ? 0.377 -22.029 15.673 1.00 278.51 241 LYS C N 1
ATOM 6056 C CA . LYS C 2 241 ? 1.722 -22.208 15.042 1.00 258.99 241 LYS C CA 1
ATOM 6057 C C . LYS C 2 241 ? 2.517 -20.903 14.724 1.00 249.72 241 LYS C C 1
ATOM 6058 O O . LYS C 2 241 ? 1.900 -19.833 14.644 1.00 254.58 241 LYS C O 1
ATOM 6064 N N . PRO C 2 242 ? 3.875 -20.987 14.537 1.00 232.15 242 PRO C N 1
ATOM 6065 C CA . PRO C 2 242 ? 4.686 -19.768 14.298 1.00 230.47 242 PRO C CA 1
ATOM 6066 C C . PRO C 2 242 ? 4.296 -18.960 13.054 1.00 234.32 242 PRO C C 1
ATOM 6067 O O . PRO C 2 242 ? 4.161 -19.523 11.964 1.00 242.34 242 PRO C O 1
ATOM 6071 N N . GLY C 2 243 ? 4.104 -17.654 13.246 1.00 228.99 243 GLY C N 1
ATOM 6072 C CA . GLY C 2 243 ? 3.742 -16.726 12.170 1.00 234.40 243 GLY C CA 1
ATOM 6073 C C . GLY C 2 243 ? 2.326 -16.849 11.623 1.00 244.66 243 GLY C C 1
ATOM 6074 O O . GLY C 2 243 ? 2.054 -16.408 10.501 1.00 248.68 243 GLY C O 1
ATOM 6075 N N . PHE C 2 244 ? 1.426 -17.439 12.411 1.00 255.25 244 PHE C N 1
ATOM 6076 C CA . PHE C 2 244 ? 0.015 -17.581 12.030 1.00 262.23 244 PHE C CA 1
ATOM 6077 C C . PHE C 2 244 ? -0.672 -16.224 11.878 1.00 254.07 244 PHE C C 1
ATOM 6078 O O . PHE C 2 244 ? -0.540 -15.345 12.735 1.00 263.96 244 PHE C O 1
ATOM 6086 N N . LYS C 2 245 ? -1.370 -16.067 10.759 1.00 237.97 245 LYS C N 1
ATOM 6087 C CA . LYS C 2 245 ? -2.325 -14.979 10.555 1.00 235.59 245 LYS C CA 1
ATOM 6088 C C . LYS C 2 245 ? -3.619 -15.633 10.038 1.00 247.48 245 LYS C C 1
ATOM 6089 O O . LYS C 2 245 ? -3.573 -16.357 9.035 1.00 243.31 245 LYS C O 1
ATOM 6095 N N . PRO C 2 246 ? -4.764 -15.414 10.733 1.00 248.81 246 PRO C N 1
ATOM 6096 C CA . PRO C 2 246 ? -6.029 -16.005 10.260 1.00 241.36 246 PRO C CA 1
ATOM 6097 C C . PRO C 2 246 ? -6.528 -15.387 8.945 1.00 232.75 246 PRO C C 1
ATOM 6098 O O . PRO C 2 246 ? -6.775 -14.180 8.883 1.00 230.02 246 PRO C O 1
ATOM 6102 N N . ASN C 2 247 ? -6.646 -16.221 7.910 1.00 225.53 247 ASN C N 1
ATOM 6103 C CA . ASN C 2 247 ? -7.094 -15.797 6.573 1.00 216.91 247 ASN C CA 1
ATOM 6104 C C . ASN C 2 247 ? -8.542 -15.283 6.571 1.00 204.08 247 ASN C C 1
ATOM 6105 O O . ASN C 2 247 ? -9.318 -15.670 7.445 1.00 196.29 247 ASN C O 1
ATOM 6110 N N . PRO C 2 248 ? -8.909 -14.409 5.600 1.00 197.81 248 PRO C N 1
ATOM 6111 C CA . PRO C 2 248 ? -10.320 -14.012 5.522 1.00 194.32 248 PRO C CA 1
ATOM 6112 C C . PRO C 2 248 ? -11.186 -15.124 4.929 1.00 192.20 248 PRO C C 1
ATOM 6113 O O . PRO C 2 248 ? -10.675 -15.979 4.193 1.00 192.05 248 PRO C O 1
ATOM 6117 N N . ILE C 2 249 ? -12.476 -15.116 5.266 1.00 183.39 249 ILE C N 1
ATOM 6118 C CA . ILE C 2 249 ? -13.464 -15.979 4.610 1.00 173.38 249 ILE C CA 1
ATOM 6119 C C . ILE C 2 249 ? -13.457 -15.635 3.120 1.00 163.87 249 ILE C C 1
ATOM 6120 O O . ILE C 2 249 ? -13.605 -14.466 2.756 1.00 148.60 249 ILE C O 1
ATOM 6125 N N . ASP C 2 250 ? -13.251 -16.668 2.295 1.00 175.69 250 ASP C N 1
ATOM 6126 C CA . ASP C 2 250 ? -13.055 -16.579 0.833 1.00 177.71 250 ASP C CA 1
ATOM 6127 C C . ASP C 2 250 ? -14.344 -16.295 0.042 1.00 185.70 250 ASP C C 1
ATOM 6128 O O . ASP C 2 250 ? -15.215 -17.170 -0.097 1.00 192.79 250 ASP C O 1
ATOM 6133 N N . GLY C 2 251 ? -14.413 -15.080 -0.510 1.00 179.83 251 GLY C N 1
ATOM 6134 C CA . GLY C 2 251 ? -15.552 -14.598 -1.301 1.00 159.24 251 GLY C CA 1
ATOM 6135 C C . GLY C 2 251 ? -15.826 -15.360 -2.586 1.00 153.24 251 GLY C C 1
ATOM 6136 O O . GLY C 2 251 ? -16.965 -15.369 -3.059 1.00 150.42 251 GLY C O 1
ATOM 6137 N N . GLU C 2 252 ? -14.786 -15.988 -3.147 1.00 145.73 252 GLU C N 1
ATOM 6138 C CA . GLU C 2 252 ? -14.907 -16.848 -4.335 1.00 143.68 252 GLU C CA 1
ATOM 6139 C C . GLU C 2 252 ? -15.704 -18.130 -4.061 1.00 151.24 252 GLU C C 1
ATOM 6140 O O . GLU C 2 252 ? -16.453 -18.600 -4.930 1.00 133.45 252 GLU C O 1
ATOM 6146 N N . LEU C 2 253 ? -15.548 -18.678 -2.853 1.00 160.61 253 LEU C N 1
ATOM 6147 C CA . LEU C 2 253 ? -16.277 -19.881 -2.426 1.00 138.48 253 LEU C CA 1
ATOM 6148 C C . LEU C 2 253 ? -17.735 -19.587 -2.055 1.00 128.89 253 LEU C C 1
ATOM 6149 O O . LEU C 2 253 ? -18.626 -20.357 -2.414 1.00 118.74 253 LEU C O 1
ATOM 6154 N N . ILE C 2 254 ? -17.974 -18.467 -1.368 1.00 126.82 254 ILE C N 1
ATOM 6155 C CA . ILE C 2 254 ? -19.336 -17.947 -1.135 1.00 126.61 254 ILE C CA 1
ATOM 6156 C C . ILE C 2 254 ? -20.043 -17.699 -2.477 1.00 129.17 254 ILE C C 1
ATOM 6157 O O . ILE C 2 254 ? -21.209 -18.074 -2.643 1.00 122.93 254 ILE C O 1
ATOM 6162 N N . TRP C 2 255 ? -19.315 -17.097 -3.425 1.00 146.83 255 TRP C N 1
ATOM 6163 C CA . TRP C 2 255 ? -19.773 -16.924 -4.811 1.00 160.23 255 TRP C CA 1
ATOM 6164 C C . TRP C 2 255 ? -20.088 -18.270 -5.473 1.00 157.12 255 TRP C C 1
ATOM 6165 O O . TRP C 2 255 ? -21.147 -18.401 -6.092 1.00 173.56 255 TRP C O 1
ATOM 6176 N N . ASP C 2 256 ? -19.195 -19.256 -5.323 1.00 146.35 256 ASP C N 1
ATOM 6177 C CA . ASP C 2 256 ? -19.432 -20.625 -5.827 1.00 163.19 256 ASP C CA 1
ATOM 6178 C C . ASP C 2 256 ? -20.734 -21.201 -5.273 1.00 161.31 256 ASP C C 1
ATOM 6179 O O . ASP C 2 256 ? -21.563 -21.739 -6.021 1.00 164.20 256 ASP C O 1
ATOM 6184 N N . LEU C 2 257 ? -20.900 -21.060 -3.961 1.00 151.36 257 LEU C N 1
ATOM 6185 C CA . LEU C 2 257 ? -22.094 -21.502 -3.262 1.00 147.62 257 LEU C CA 1
ATOM 6186 C C . LEU C 2 257 ? -23.321 -20.765 -3.793 1.00 133.75 257 LEU C C 1
ATOM 6187 O O . LEU C 2 257 ? -24.320 -21.408 -4.131 1.00 121.38 257 LEU C O 1
ATOM 6192 N N . TYR C 2 258 ? -23.231 -19.435 -3.890 1.00 116.76 258 TYR C N 1
ATOM 6193 C CA . TYR C 2 258 ? -24.350 -18.640 -4.370 1.00 115.22 258 TYR C CA 1
ATOM 6194 C C . TYR C 2 258 ? -24.780 -19.119 -5.757 1.00 122.87 258 TYR C C 1
ATOM 6195 O O . TYR C 2 258 ? -25.964 -19.343 -5.994 1.00 129.71 258 TYR C O 1
ATOM 6204 N N . GLN C 2 259 ? -23.812 -19.316 -6.646 1.00 127.03 259 GLN C N 1
ATOM 6205 C CA . GLN C 2 259 ? -24.081 -19.808 -7.999 1.00 141.39 259 GLN C CA 1
ATOM 6206 C C . GLN C 2 259 ? -24.679 -21.208 -8.038 1.00 138.21 259 GLN C C 1
ATOM 6207 O O . GLN C 2 259 ? -25.625 -21.444 -8.790 1.00 143.12 259 GLN C O 1
ATOM 6213 N N . GLU C 2 260 ? -24.140 -22.121 -7.229 1.00 133.94 260 GLU C N 1
ATOM 6214 C CA . GLU C 2 260 ? -24.594 -23.521 -7.219 1.00 138.26 260 GLU C CA 1
ATOM 6215 C C . GLU C 2 260 ? -25.998 -23.679 -6.650 1.00 131.84 260 GLU C C 1
ATOM 6216 O O . GLU C 2 260 ? -26.795 -24.466 -7.180 1.00 118.20 260 GLU C O 1
ATOM 6222 N N . VAL C 2 261 ? -26.287 -22.911 -5.596 1.00 131.59 261 VAL C N 1
ATOM 6223 C CA . VAL C 2 261 ? -27.641 -22.770 -5.047 1.00 130.98 261 VAL C CA 1
ATOM 6224 C C . VAL C 2 261 ? -28.580 -22.316 -6.162 1.00 130.72 261 VAL C C 1
ATOM 6225 O O . VAL C 2 261 ? -29.523 -23.027 -6.510 1.00 115.20 261 VAL C O 1
ATOM 6229 N N . MET C 2 262 ? -28.276 -21.153 -6.741 1.00 133.17 262 MET C N 1
ATOM 6230 C CA . MET C 2 262 ? -29.140 -20.524 -7.735 1.00 129.55 262 MET C CA 1
ATOM 6231 C C . MET C 2 262 ? -29.351 -21.449 -8.941 1.00 127.33 262 MET C C 1
ATOM 6232 O O . MET C 2 262 ? -30.483 -21.578 -9.423 1.00 128.44 262 MET C O 1
ATOM 6237 N N . ASN C 2 263 ? -28.275 -22.104 -9.390 1.00 112.71 263 ASN C N 1
ATOM 6238 C CA . ASN C 2 263 ? -28.351 -23.161 -10.404 1.00 122.86 263 ASN C CA 1
ATOM 6239 C C . ASN C 2 263 ? -29.274 -24.301 -10.008 1.00 134.97 263 ASN C C 1
ATOM 6240 O O . ASN C 2 263 ? -30.058 -24.779 -10.837 1.00 136.19 263 ASN C O 1
ATOM 6245 N N . HIS C 2 264 ? -29.165 -24.738 -8.751 1.00 130.35 264 HIS C N 1
ATOM 6246 C CA . HIS C 2 264 ? -30.053 -25.761 -8.208 1.00 127.40 264 HIS C CA 1
ATOM 6247 C C . HIS C 2 264 ? -31.508 -25.283 -8.270 1.00 126.08 264 HIS C C 1
ATOM 6248 O O . HIS C 2 264 ? -32.390 -26.008 -8.719 1.00 130.32 264 HIS C O 1
ATOM 6255 N N . LEU C 2 265 ? -31.741 -24.043 -7.851 1.00 119.24 265 LEU C N 1
ATOM 6256 C CA . LEU C 2 265 ? -33.076 -23.449 -7.894 1.00 113.27 265 LEU C CA 1
ATOM 6257 C C . LEU C 2 265 ? -33.567 -23.208 -9.321 1.00 115.19 265 LEU C C 1
ATOM 6258 O O . LEU C 2 265 ? -34.775 -23.239 -9.576 1.00 116.77 265 LEU C O 1
ATOM 6263 N N . GLY C 2 266 ? -32.620 -22.998 -10.235 1.00 108.09 266 GLY C N 1
ATOM 6264 C CA . GLY C 2 266 ? -32.913 -22.676 -11.626 1.00 109.79 266 GLY C CA 1
ATOM 6265 C C . GLY C 2 266 ? -33.258 -23.838 -12.546 1.00 109.50 266 GLY C C 1
ATOM 6266 O O . GLY C 2 266 ? -33.681 -23.609 -13.692 1.00 115.15 266 GLY C O 1
ATOM 6267 N N . LYS C 2 267 ? -33.120 -25.064 -12.046 1.00 96.90 267 LYS C N 1
ATOM 6268 C CA . LYS C 2 267 ? -33.311 -26.271 -12.853 1.00 94.68 267 LYS C CA 1
ATOM 6269 C C . LYS C 2 267 ? -34.718 -26.887 -12.768 1.00 82.35 267 LYS C C 1
ATOM 6270 O O . LYS C 2 267 ? -35.576 -26.444 -11.983 1.00 78.71 267 LYS C O 1
ATOM 6276 N N . ILE C 2 268 ? -34.949 -27.907 -13.586 1.00 74.31 268 ILE C N 1
ATOM 6277 C CA . ILE C 2 268 ? -36.101 -28.764 -13.386 1.00 89.58 268 ILE C CA 1
ATOM 6278 C C . ILE C 2 268 ? -35.640 -29.981 -12.574 1.00 99.59 268 ILE C C 1
ATOM 6279 O O . ILE C 2 268 ? -34.658 -30.645 -12.934 1.00 112.20 268 ILE C O 1
ATOM 6284 N N . TRP C 2 269 ? -36.347 -30.244 -11.468 1.00 89.70 269 TRP C N 1
ATOM 6285 C CA . TRP C 2 269 ? -35.984 -31.293 -10.516 1.00 70.33 269 TRP C CA 1
ATOM 6286 C C . TRP C 2 269 ? -36.549 -32.692 -10.829 1.00 72.09 269 TRP C C 1
ATOM 6287 O O . TRP C 2 269 ? -35.802 -33.525 -11.324 1.00 89.78 269 TRP C O 1
ATOM 6298 N N . TRP C 2 270 ? -37.830 -32.966 -10.542 1.00 75.43 270 TRP C N 1
ATOM 6299 C CA . TRP C 2 270 ? -38.464 -34.289 -10.846 1.00 88.07 270 TRP C CA 1
ATOM 6300 C C . TRP C 2 270 ? -39.446 -34.204 -12.009 1.00 105.51 270 TRP C C 1
ATOM 6301 O O . TRP C 2 270 ? -40.422 -33.438 -11.937 1.00 131.60 270 TRP C O 1
ATOM 6312 N N . ASP C 2 271 ? -39.215 -35.008 -13.053 1.00 102.80 271 ASP C N 1
ATOM 6313 C CA . ASP C 2 271 ? -40.053 -34.963 -14.237 1.00 101.41 271 ASP C CA 1
ATOM 6314 C C . ASP C 2 271 ? -40.033 -36.321 -14.944 1.00 113.88 271 ASP C C 1
ATOM 6315 O O . ASP C 2 271 ? -39.010 -36.685 -15.521 1.00 141.16 271 ASP C O 1
ATOM 6320 N N . PRO C 2 272 ? -41.147 -37.093 -14.886 1.00 122.82 272 PRO C N 1
ATOM 6321 C CA . PRO C 2 272 ? -41.204 -38.413 -15.562 1.00 129.56 272 PRO C CA 1
ATOM 6322 C C . PRO C 2 272 ? -40.955 -38.388 -17.088 1.00 128.50 272 PRO C C 1
ATOM 6323 O O . PRO C 2 272 ? -40.267 -39.272 -17.618 1.00 144.38 272 PRO C O 1
ATOM 6327 N N . ASN C 2 273 ? -41.490 -37.380 -17.777 1.00 115.46 273 ASN C N 1
ATOM 6328 C CA . ASN C 2 273 ? -41.331 -37.260 -19.223 1.00 134.12 273 ASN C CA 1
ATOM 6329 C C . ASN C 2 273 ? -39.939 -36.753 -19.630 1.00 160.99 273 ASN C C 1
ATOM 6330 O O . ASN C 2 273 ? -39.431 -37.103 -20.709 1.00 197.43 273 ASN C O 1
ATOM 6335 N N . SER C 2 274 ? -39.332 -35.936 -18.765 1.00 168.63 274 SER C N 1
ATOM 6336 C CA . SER C 2 274 ? -37.953 -35.451 -18.946 1.00 179.15 274 SER C CA 1
ATOM 6337 C C . SER C 2 274 ? -36.908 -36.548 -18.693 1.00 170.94 274 SER C C 1
ATOM 6338 O O . SER C 2 274 ? -35.804 -36.481 -19.226 1.00 168.68 274 SER C O 1
ATOM 6341 N N . ALA C 2 275 ? -37.269 -37.543 -17.880 1.00 158.24 275 ALA C N 1
ATOM 6342 C CA . ALA C 2 275 ? -36.463 -38.746 -17.718 1.00 157.18 275 ALA C CA 1
ATOM 6343 C C . ALA C 2 275 ? -36.351 -39.490 -19.056 1.00 147.97 275 ALA C C 1
ATOM 6344 O O . ALA C 2 275 ? -35.231 -39.682 -19.532 1.00 159.61 275 ALA C O 1
ATOM 6346 N N . LEU C 2 276 ? -37.494 -39.855 -19.660 1.00 122.34 276 LEU C N 1
ATOM 6347 C CA . LEU C 2 276 ? -37.561 -40.456 -21.006 1.00 134.92 276 LEU C CA 1
ATOM 6348 C C . LEU C 2 276 ? -36.594 -39.834 -22.007 1.00 153.99 276 LEU C C 1
ATOM 6349 O O . LEU C 2 276 ? -35.581 -40.466 -22.386 1.00 163.67 276 LEU C O 1
ATOM 6354 N N . GLN C 2 277 ? -36.945 -38.613 -22.440 1.00 147.24 277 GLN C N 1
ATOM 6355 C CA . GLN C 2 277 ? -36.213 -37.866 -23.463 1.00 131.80 277 GLN C CA 1
ATOM 6356 C C . GLN C 2 277 ? -34.756 -37.665 -23.056 1.00 130.22 277 GLN C C 1
ATOM 6357 O O . GLN C 2 277 ? -33.861 -37.995 -23.835 1.00 140.07 277 GLN C O 1
ATOM 6363 N N . ARG C 2 278 ? -34.515 -37.152 -21.845 1.00 134.21 278 ARG C N 1
ATOM 6364 C CA . ARG C 2 278 ? -33.145 -37.030 -21.351 1.00 141.47 278 ARG C CA 1
ATOM 6365 C C . ARG C 2 278 ? -32.514 -38.430 -21.220 1.00 153.41 278 ARG C C 1
ATOM 6366 O O . ARG C 2 278 ? -31.561 -38.751 -21.926 1.00 160.36 278 ARG C O 1
ATOM 6374 N N . GLY C 2 279 ? -33.117 -39.262 -20.375 1.00 157.96 279 GLY C N 1
ATOM 6375 C CA . GLY C 2 279 ? -32.511 -40.499 -19.869 1.00 154.44 279 GLY C CA 1
ATOM 6376 C C . GLY C 2 279 ? -32.373 -40.435 -18.348 1.00 158.65 279 GLY C C 1
ATOM 6377 O O . GLY C 2 279 ? -32.885 -41.314 -17.646 1.00 162.09 279 GLY C O 1
ATOM 6378 N N . LYS C 2 280 ? -31.715 -39.376 -17.856 1.00 152.12 280 LYS C N 1
ATOM 6379 C CA . LYS C 2 280 ? -31.298 -39.211 -16.441 1.00 149.51 280 LYS C CA 1
ATOM 6380 C C . LYS C 2 280 ? -32.280 -38.443 -15.517 1.00 146.98 280 LYS C C 1
ATOM 6381 O O . LYS C 2 280 ? -32.790 -37.388 -15.898 1.00 168.31 280 LYS C O 1
ATOM 6387 N N . VAL C 2 281 ? -32.511 -38.971 -14.305 1.00 123.84 281 VAL C N 1
ATOM 6388 C CA . VAL C 2 281 ? -33.486 -38.400 -13.355 1.00 102.77 281 VAL C CA 1
ATOM 6389 C C . VAL C 2 281 ? -33.058 -37.029 -12.802 1.00 105.12 281 VAL C C 1
ATOM 6390 O O . VAL C 2 281 ? -33.593 -36.003 -13.221 1.00 116.33 281 VAL C O 1
ATOM 6394 N N . PHE C 2 282 ? -32.094 -37.008 -11.888 1.00 99.94 282 PHE C N 1
ATOM 6395 C CA . PHE C 2 282 ? -31.499 -35.744 -11.411 1.00 89.34 282 PHE C CA 1
ATOM 6396 C C . PHE C 2 282 ? -30.250 -35.397 -12.224 1.00 103.06 282 PHE C C 1
ATOM 6397 O O . PHE C 2 282 ? -29.311 -36.210 -12.343 1.00 116.98 282 PHE C O 1
ATOM 6405 N N . ASN D 2 6 ? -66.601 -58.419 10.506 1.00 367.51 6 ASN D N 1
ATOM 6406 C CA . ASN D 2 6 ? -66.217 -59.806 10.086 1.00 350.57 6 ASN D CA 1
ATOM 6407 C C . ASN D 2 6 ? -66.509 -60.122 8.598 1.00 323.55 6 ASN D C 1
ATOM 6408 O O . ASN D 2 6 ? -67.492 -60.809 8.285 1.00 287.76 6 ASN D O 1
ATOM 6413 N N . PRO D 2 7 ? -65.655 -59.612 7.675 1.00 306.08 7 PRO D N 1
ATOM 6414 C CA . PRO D 2 7 ? -65.776 -59.930 6.256 1.00 274.68 7 PRO D CA 1
ATOM 6415 C C . PRO D 2 7 ? -64.658 -60.831 5.727 1.00 237.96 7 PRO D C 1
ATOM 6416 O O . PRO D 2 7 ? -63.702 -61.140 6.444 1.00 237.06 7 PRO D O 1
ATOM 6420 N N . LEU D 2 8 ? -64.797 -61.236 4.468 1.00 192.27 8 LEU D N 1
ATOM 6421 C CA . LEU D 2 8 ? -63.779 -61.979 3.746 1.00 155.82 8 LEU D CA 1
ATOM 6422 C C . LEU D 2 8 ? -63.572 -61.303 2.405 1.00 149.95 8 LEU D C 1
ATOM 6423 O O . LEU D 2 8 ? -64.532 -60.798 1.809 1.00 164.91 8 LEU D O 1
ATOM 6428 N N . VAL D 2 9 ? -62.338 -61.290 1.913 1.00 146.90 9 VAL D N 1
ATOM 6429 C CA . VAL D 2 9 ? -62.084 -60.790 0.546 1.00 171.26 9 VAL D CA 1
ATOM 6430 C C . VAL D 2 9 ? -62.190 -61.870 -0.553 1.00 169.52 9 VAL D C 1
ATOM 6431 O O . VAL D 2 9 ? -62.606 -61.575 -1.678 1.00 166.55 9 VAL D O 1
ATOM 6435 N N . TYR D 2 10 ? -61.856 -63.112 -0.192 1.00 165.96 10 TYR D N 1
ATOM 6436 C CA . TYR D 2 10 ? -61.819 -64.274 -1.104 1.00 154.08 10 TYR D CA 1
ATOM 6437 C C . TYR D 2 10 ? -60.813 -64.101 -2.241 1.00 167.47 10 TYR D C 1
ATOM 6438 O O . TYR D 2 10 ? -61.197 -64.026 -3.417 1.00 189.37 10 TYR D O 1
ATOM 6447 N N . THR D 2 11 ? -59.531 -64.047 -1.867 1.00 176.33 11 THR D N 1
ATOM 6448 C CA . THR D 2 11 ? -58.398 -63.879 -2.805 1.00 192.36 11 THR D CA 1
ATOM 6449 C C . THR D 2 11 ? -58.360 -64.939 -3.933 1.00 193.76 11 THR D C 1
ATOM 6450 O O . THR D 2 11 ? -58.398 -64.605 -5.128 1.00 183.48 11 THR D O 1
ATOM 6454 N N . HIS D 2 12 ? -58.294 -66.205 -3.524 1.00 188.40 12 HIS D N 1
ATOM 6455 C CA . HIS D 2 12 ? -58.196 -67.353 -4.422 1.00 166.67 12 HIS D CA 1
ATOM 6456 C C . HIS D 2 12 ? -59.478 -67.530 -5.274 1.00 147.05 12 HIS D C 1
ATOM 6457 O O . HIS D 2 12 ? -59.400 -67.618 -6.504 1.00 117.79 12 HIS D O 1
ATOM 6464 N N . GLY D 2 13 ? -60.638 -67.537 -4.610 1.00 144.93 13 GLY D N 1
ATOM 6465 C CA . GLY D 2 13 ? -61.950 -67.664 -5.250 1.00 153.90 13 GLY D CA 1
ATOM 6466 C C . GLY D 2 13 ? -62.260 -66.642 -6.321 1.00 178.01 13 GLY D C 1
ATOM 6467 O O . GLY D 2 13 ? -62.813 -66.986 -7.373 1.00 198.10 13 GLY D O 1
ATOM 6468 N N . GLY D 2 14 ? -61.898 -65.388 -6.053 1.00 188.81 14 GLY D N 1
ATOM 6469 C CA . GLY D 2 14 ? -61.994 -64.311 -7.042 1.00 200.28 14 GLY D CA 1
ATOM 6470 C C . GLY D 2 14 ? -61.158 -64.585 -8.284 1.00 199.51 14 GLY D C 1
ATOM 6471 O O . GLY D 2 14 ? -61.616 -64.359 -9.412 1.00 175.39 14 GLY D O 1
ATOM 6472 N N . LYS D 2 15 ? -59.943 -65.095 -8.069 1.00 205.11 15 LYS D N 1
ATOM 6473 C CA . LYS D 2 15 ? -59.020 -65.414 -9.162 1.00 205.02 15 LYS D CA 1
ATOM 6474 C C . LYS D 2 15 ? -59.455 -66.632 -9.964 1.00 199.83 15 LYS D C 1
ATOM 6475 O O . LYS D 2 15 ? -59.194 -66.706 -11.164 1.00 203.16 15 LYS D O 1
ATOM 6481 N N . LEU D 2 16 ? -60.128 -67.571 -9.298 1.00 197.71 16 LEU D N 1
ATOM 6482 C CA . LEU D 2 16 ? -60.789 -68.689 -9.974 1.00 193.26 16 LEU D CA 1
ATOM 6483 C C . LEU D 2 16 ? -61.935 -68.190 -10.865 1.00 181.82 16 LEU D C 1
ATOM 6484 O O . LEU D 2 16 ? -62.092 -68.661 -11.997 1.00 168.49 16 LEU D O 1
ATOM 6489 N N . GLU D 2 17 ? -62.703 -67.222 -10.352 1.00 189.84 17 GLU D N 1
ATOM 6490 C CA . GLU D 2 17 ? -63.772 -66.550 -11.106 1.00 207.31 17 GLU D CA 1
ATOM 6491 C C . GLU D 2 17 ? -63.291 -65.728 -12.315 1.00 210.07 17 GLU D C 1
ATOM 6492 O O . GLU D 2 17 ? -63.914 -65.769 -13.392 1.00 193.91 17 GLU D O 1
ATOM 6498 N N . ARG D 2 18 ? -62.195 -64.990 -12.116 1.00 212.65 18 ARG D N 1
ATOM 6499 C CA . ARG D 2 18 ? -61.507 -64.234 -13.169 1.00 203.35 18 ARG D CA 1
ATOM 6500 C C . ARG D 2 18 ? -61.069 -65.166 -14.315 1.00 193.76 18 ARG D C 1
ATOM 6501 O O . ARG D 2 18 ? -61.444 -64.952 -15.478 1.00 185.50 18 ARG D O 1
ATOM 6509 N N . LYS D 2 19 ? -60.312 -66.206 -13.955 1.00 202.75 19 LYS D N 1
ATOM 6510 C CA . LYS D 2 19 ? -59.736 -67.175 -14.898 1.00 202.98 19 LYS D CA 1
ATOM 6511 C C . LYS D 2 19 ? -60.747 -67.917 -15.784 1.00 203.39 19 LYS D C 1
ATOM 6512 O O . LYS D 2 19 ? -60.470 -68.141 -16.968 1.00 187.00 19 LYS D O 1
ATOM 6518 N N . SER D 2 20 ? -61.913 -68.263 -15.224 1.00 209.21 20 SER D N 1
ATOM 6519 C CA . SER D 2 20 ? -62.949 -69.042 -15.944 1.00 208.72 20 SER D CA 1
ATOM 6520 C C . SER D 2 20 ? -63.705 -68.268 -17.045 1.00 208.64 20 SER D C 1
ATOM 6521 O O . SER D 2 20 ? -64.491 -68.854 -17.801 1.00 211.17 20 SER D O 1
ATOM 6524 N N . LYS D 2 21 ? -63.472 -66.959 -17.125 1.00 203.24 21 LYS D N 1
ATOM 6525 C CA . LYS D 2 21 ? -64.038 -66.144 -18.202 1.00 176.77 21 LYS D CA 1
ATOM 6526 C C . LYS D 2 21 ? -63.003 -65.807 -19.273 1.00 184.29 21 LYS D C 1
ATOM 6527 O O . LYS D 2 21 ? -63.347 -65.726 -20.451 1.00 206.03 21 LYS D O 1
ATOM 6533 N N . LYS D 2 22 ? -61.745 -65.637 -18.853 1.00 202.12 22 LYS D N 1
ATOM 6534 C CA . LYS D 2 22 ? -60.630 -65.151 -19.699 1.00 208.82 22 LYS D CA 1
ATOM 6535 C C . LYS D 2 22 ? -59.853 -66.273 -20.415 1.00 222.78 22 LYS D C 1
ATOM 6536 O O . LYS D 2 22 ? -59.424 -66.102 -21.565 1.00 221.12 22 LYS D O 1
ATOM 6542 N N . ASP D 2 23 ? -59.681 -67.402 -19.724 1.00 235.35 23 ASP D N 1
ATOM 6543 C CA . ASP D 2 23 ? -58.899 -68.548 -20.206 1.00 245.76 23 ASP D CA 1
ATOM 6544 C C . ASP D 2 23 ? -59.826 -69.761 -20.368 1.00 261.87 23 ASP D C 1
ATOM 6545 O O . ASP D 2 23 ? -60.089 -70.482 -19.404 1.00 288.65 23 ASP D O 1
ATOM 6550 N N . LYS D 2 24 ? -60.315 -69.976 -21.591 1.00 253.24 24 LYS D N 1
ATOM 6551 C CA . LYS D 2 24 ? -61.246 -71.076 -21.889 1.00 234.68 24 LYS D CA 1
ATOM 6552 C C . LYS D 2 24 ? -60.646 -72.488 -21.778 1.00 223.12 24 LYS D C 1
ATOM 6553 O O . LYS D 2 24 ? -61.397 -73.455 -21.614 1.00 211.81 24 LYS D O 1
ATOM 6559 N N . THR D 2 25 ? -59.313 -72.590 -21.858 1.00 211.78 25 THR D N 1
ATOM 6560 C CA . THR D 2 25 ? -58.577 -73.825 -21.534 1.00 203.81 25 THR D CA 1
ATOM 6561 C C . THR D 2 25 ? -58.788 -74.143 -20.055 1.00 193.41 25 THR D C 1
ATOM 6562 O O . THR D 2 25 ? -59.264 -75.225 -19.709 1.00 182.69 25 THR D O 1
ATOM 6566 N N . ALA D 2 26 ? -58.434 -73.180 -19.206 1.00 198.45 26 ALA D N 1
ATOM 6567 C CA . ALA D 2 26 ? -58.625 -73.266 -17.764 1.00 196.13 26 ALA D CA 1
ATOM 6568 C C . ALA D 2 26 ? -60.093 -73.439 -17.362 1.00 190.11 26 ALA D C 1
ATOM 6569 O O . ALA D 2 26 ? -60.386 -74.293 -16.530 1.00 195.60 26 ALA D O 1
ATOM 6571 N N . SER D 2 27 ? -60.992 -72.648 -17.964 1.00 178.80 27 SER D N 1
ATOM 6572 C CA . SER D 2 27 ? -62.443 -72.712 -17.717 1.00 181.55 27 SER D CA 1
ATOM 6573 C C . SER D 2 27 ? -62.970 -74.119 -17.944 1.00 190.35 27 SER D C 1
ATOM 6574 O O . SER D 2 27 ? -63.725 -74.642 -17.118 1.00 187.58 27 SER D O 1
ATOM 6577 N N . LYS D 2 28 ? -62.552 -74.715 -19.064 1.00 202.46 28 LYS D N 1
ATOM 6578 C CA . LYS D 2 28 ? -62.876 -76.100 -19.405 1.00 213.94 28 LYS D CA 1
ATOM 6579 C C . LYS D 2 28 ? -62.315 -77.077 -18.359 1.00 225.55 28 LYS D C 1
ATOM 6580 O O . LYS D 2 28 ? -63.058 -77.921 -17.865 1.00 227.87 28 LYS D O 1
ATOM 6586 N N . VAL D 2 29 ? -61.031 -76.927 -18.007 1.00 238.12 29 VAL D N 1
ATOM 6587 C CA . VAL D 2 29 ? -60.336 -77.791 -17.020 1.00 236.57 29 VAL D CA 1
ATOM 6588 C C . VAL D 2 29 ? -60.944 -77.705 -15.600 1.00 261.69 29 VAL D C 1
ATOM 6589 O O . VAL D 2 29 ? -61.076 -78.735 -14.927 1.00 237.37 29 VAL D O 1
ATOM 6593 N N . PHE D 2 30 ? -61.331 -76.491 -15.179 1.00 307.28 30 PHE D N 1
ATOM 6594 C CA . PHE D 2 30 ? -61.962 -76.232 -13.863 1.00 330.07 30 PHE D CA 1
ATOM 6595 C C . PHE D 2 30 ? -63.206 -77.081 -13.622 1.00 325.40 30 PHE D C 1
ATOM 6596 O O . PHE D 2 30 ? -63.333 -77.754 -12.589 1.00 325.80 30 PHE D O 1
ATOM 6604 N N . GLU D 2 31 ? -64.117 -77.017 -14.592 1.00 311.99 31 GLU D N 1
ATOM 6605 C CA . GLU D 2 31 ? -65.397 -77.708 -14.537 1.00 306.34 31 GLU D CA 1
ATOM 6606 C C . GLU D 2 31 ? -65.201 -79.218 -14.738 1.00 322.47 31 GLU D C 1
ATOM 6607 O O . GLU D 2 31 ? -65.762 -80.015 -13.980 1.00 320.57 31 GLU D O 1
ATOM 6613 N N . GLU D 2 32 ? -64.375 -79.587 -15.724 1.00 352.85 32 GLU D N 1
ATOM 6614 C CA . GLU D 2 32 ? -64.017 -80.988 -16.028 1.00 379.11 32 GLU D CA 1
ATOM 6615 C C . GLU D 2 32 ? -63.459 -81.773 -14.833 1.00 384.74 32 GLU D C 1
ATOM 6616 O O . GLU D 2 32 ? -63.838 -82.929 -14.624 1.00 421.70 32 GLU D O 1
ATOM 6622 N N . PHE D 2 33 ? -62.575 -81.144 -14.057 1.00 349.68 33 PHE D N 1
ATOM 6623 C CA . PHE D 2 33 ? -61.880 -81.829 -12.960 1.00 313.83 33 PHE D CA 1
ATOM 6624 C C . PHE D 2 33 ? -62.319 -81.401 -11.549 1.00 298.41 33 PHE D C 1
ATOM 6625 O O . PHE D 2 33 ? -61.702 -81.787 -10.548 1.00 281.98 33 PHE D O 1
ATOM 6633 N N . GLY D 2 34 ? -63.399 -80.618 -11.491 1.00 288.15 34 GLY D N 1
ATOM 6634 C CA . GLY D 2 34 ? -64.084 -80.283 -10.237 1.00 267.92 34 GLY D CA 1
ATOM 6635 C C . GLY D 2 34 ? -63.329 -79.387 -9.273 1.00 256.09 34 GLY D C 1
ATOM 6636 O O . GLY D 2 34 ? -63.407 -79.574 -8.052 1.00 250.51 34 GLY D O 1
ATOM 6637 N N . VAL D 2 35 ? -62.603 -78.417 -9.832 1.00 256.68 35 VAL D N 1
ATOM 6638 C CA . VAL D 2 35 ? -61.885 -77.388 -9.066 1.00 244.82 35 VAL D CA 1
ATOM 6639 C C . VAL D 2 35 ? -62.898 -76.538 -8.279 1.00 244.12 35 VAL D C 1
ATOM 6640 O O . VAL D 2 35 ? -62.730 -76.310 -7.071 1.00 242.84 35 VAL D O 1
ATOM 6644 N N . MET D 2 36 ? -63.955 -76.116 -8.980 1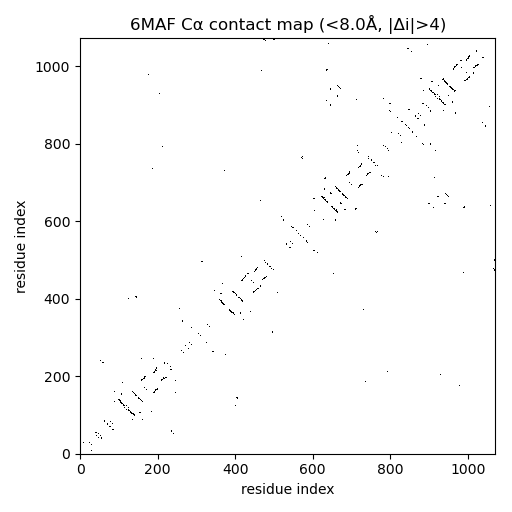.00 231.09 36 MET D N 1
ATOM 6645 C CA . MET D 2 36 ? -65.050 -75.302 -8.438 1.00 225.72 36 MET D CA 1
ATOM 6646 C C . MET D 2 36 ? -65.731 -75.927 -7.213 1.00 235.29 36 MET D C 1
ATOM 6647 O O . MET D 2 36 ? -65.985 -75.240 -6.215 1.00 227.47 36 MET D O 1
ATOM 6652 N N . GLU D 2 37 ? -66.006 -77.229 -7.306 1.00 245.15 37 GLU D N 1
ATOM 6653 C CA . GLU D 2 37 ? -66.666 -78.002 -6.252 1.00 250.67 37 GLU D CA 1
ATOM 6654 C C . GLU D 2 37 ? -65.777 -78.142 -5.013 1.00 240.55 37 GLU D C 1
ATOM 6655 O O . GLU D 2 37 ? -66.233 -77.923 -3.879 1.00 236.53 37 GLU D O 1
ATOM 6661 N N . ALA D 2 38 ? -64.513 -78.499 -5.250 1.00 230.24 38 ALA D N 1
ATOM 6662 C CA . ALA D 2 38 ? -63.504 -78.631 -4.199 1.00 224.18 38 ALA D CA 1
ATOM 6663 C C . ALA D 2 38 ? -63.343 -77.324 -3.427 1.00 216.48 38 ALA D C 1
ATOM 6664 O O . ALA D 2 38 ? -63.254 -77.337 -2.192 1.00 206.27 38 ALA D O 1
ATOM 6666 N N . TYR D 2 39 ? -63.336 -76.211 -4.168 1.00 208.02 39 TYR D N 1
ATOM 6667 C CA . TYR D 2 39 ? -63.252 -74.872 -3.589 1.00 201.10 39 TYR D CA 1
ATOM 6668 C C . TYR D 2 39 ? -64.452 -74.550 -2.705 1.00 197.47 39 TYR D C 1
ATOM 6669 O O . TYR D 2 39 ? -64.271 -74.125 -1.568 1.00 197.50 39 TYR D O 1
ATOM 6678 N N . ASN D 2 40 ? -65.660 -74.758 -3.232 1.00 188.93 40 ASN D N 1
ATOM 6679 C CA . ASN D 2 40 ? -66.901 -74.461 -2.509 1.00 182.05 40 ASN D CA 1
ATOM 6680 C C . ASN D 2 40 ? -67.044 -75.267 -1.235 1.00 177.99 40 ASN D C 1
ATOM 6681 O O . ASN D 2 40 ? -67.467 -74.725 -0.206 1.00 171.84 40 ASN D O 1
ATOM 6686 N N . CYS D 2 41 ? -66.668 -76.545 -1.315 1.00 192.05 41 CYS D N 1
ATOM 6687 C CA . CYS D 2 41 ? -66.537 -77.404 -0.142 1.00 213.85 41 CYS D CA 1
ATOM 6688 C C . CYS D 2 41 ? -65.634 -76.733 0.896 1.00 219.19 41 CYS D C 1
ATOM 6689 O O . CYS D 2 41 ? -66.047 -76.537 2.040 1.00 210.46 41 CYS D O 1
ATOM 6692 N N . TRP D 2 42 ? -64.428 -76.356 0.468 1.00 223.79 42 TRP D N 1
ATOM 6693 C CA . TRP D 2 42 ? -63.418 -75.729 1.324 1.00 218.63 42 TRP D CA 1
ATOM 6694 C C . TRP D 2 42 ? -63.875 -74.399 1.933 1.00 203.64 42 TRP D C 1
ATOM 6695 O O . TRP D 2 42 ? -63.690 -74.187 3.130 1.00 192.78 42 TRP D O 1
ATOM 6706 N N . LYS D 2 43 ? -64.468 -73.534 1.105 1.00 194.20 43 LYS D N 1
ATOM 6707 C CA . LYS D 2 43 ? -64.977 -72.206 1.499 1.00 192.30 43 LYS D CA 1
ATOM 6708 C C . LYS D 2 43 ? -66.003 -72.299 2.620 1.00 201.45 43 LYS D C 1
ATOM 6709 O O . LYS D 2 43 ? -65.895 -71.621 3.657 1.00 188.65 43 LYS D O 1
ATOM 6715 N N . GLU D 2 44 ? -66.998 -73.152 2.392 1.00 218.44 44 GLU D N 1
ATOM 6716 C CA . GLU D 2 44 ? -68.115 -73.292 3.309 1.00 219.45 44 GLU D CA 1
ATOM 6717 C C . GLU D 2 44 ? -67.726 -74.095 4.553 1.00 218.63 44 GLU D C 1
ATOM 6718 O O . GLU D 2 44 ? -68.186 -73.775 5.652 1.00 226.66 44 GLU D O 1
ATOM 6724 N N . ALA D 2 45 ? -66.852 -75.094 4.383 1.00 213.67 45 ALA D N 1
ATOM 6725 C CA . ALA D 2 45 ? -66.294 -75.870 5.510 1.00 209.50 45 ALA D CA 1
ATOM 6726 C C . ALA D 2 45 ? -65.424 -75.024 6.445 1.00 204.16 45 ALA D C 1
ATOM 6727 O O . ALA D 2 45 ? -65.388 -75.261 7.664 1.00 195.47 45 ALA D O 1
ATOM 6729 N N . SER D 2 46 ? -64.727 -74.045 5.869 1.00 202.46 46 SER D N 1
ATOM 6730 C CA . SER D 2 46 ? -63.930 -73.098 6.641 1.00 208.91 46 SER D CA 1
ATOM 6731 C C . SER D 2 46 ? -64.815 -72.134 7.442 1.00 214.00 46 SER D C 1
ATOM 6732 O O . SER D 2 46 ? -64.565 -71.917 8.638 1.00 231.08 46 SER D O 1
ATOM 6735 N N . LEU D 2 47 ? -65.856 -71.596 6.795 1.00 211.31 47 LEU D N 1
ATOM 6736 C CA . LEU D 2 47 ? -66.847 -70.720 7.448 1.00 215.06 47 LEU D CA 1
ATOM 6737 C C . LEU D 2 47 ? -67.630 -71.377 8.595 1.00 228.70 47 LEU D C 1
ATOM 6738 O O . LEU D 2 47 ? -68.192 -70.676 9.447 1.00 232.42 47 LEU D O 1
ATOM 6743 N N . CYS D 2 48 ? -67.651 -72.713 8.609 1.00 251.69 48 CYS D N 1
ATOM 6744 C CA . CYS D 2 48 ? -68.334 -73.512 9.640 1.00 258.90 48 CYS D CA 1
ATOM 6745 C C . CYS D 2 48 ? -67.671 -73.539 11.023 1.00 251.23 48 CYS D C 1
ATOM 6746 O O . CYS D 2 48 ? -68.364 -73.668 12.039 1.00 266.02 48 CYS D O 1
ATOM 6749 N N . ILE D 2 49 ? -66.344 -73.430 11.059 1.00 228.38 49 ILE D N 1
ATOM 6750 C CA . ILE D 2 49 ? -65.591 -73.505 12.321 1.00 215.59 49 ILE D CA 1
ATOM 6751 C C . ILE D 2 49 ? -65.491 -72.100 12.938 1.00 213.83 49 ILE D C 1
ATOM 6752 O O . ILE D 2 49 ? -64.751 -71.249 12.438 1.00 240.62 49 ILE D O 1
ATOM 6757 N N . GLN D 2 50 ? -66.240 -71.872 14.021 1.00 195.42 50 GLN D N 1
ATOM 6758 C CA . GLN D 2 50 ? -66.502 -70.513 14.537 1.00 172.90 50 GLN D CA 1
ATOM 6759 C C . GLN D 2 50 ? -65.862 -70.132 15.882 1.00 165.51 50 GLN D C 1
ATOM 6760 O O . GLN D 2 50 ? -65.807 -68.947 16.235 1.00 161.40 50 GLN D O 1
ATOM 6766 N N . GLN D 2 51 ? -65.417 -71.130 16.640 1.00 159.90 51 GLN D N 1
ATOM 6767 C CA . GLN D 2 51 ? -64.688 -70.886 17.885 1.00 157.20 51 GLN D CA 1
ATOM 6768 C C . GLN D 2 51 ? -63.202 -70.904 17.557 1.00 156.25 51 GLN D C 1
ATOM 6769 O O . GLN D 2 51 ? -62.821 -71.404 16.493 1.00 161.68 51 GLN D O 1
ATOM 6775 N N . ARG D 2 52 ? -62.370 -70.344 18.439 1.00 153.54 52 ARG D N 1
ATOM 6776 C CA . ARG D 2 52 ? -60.920 -70.281 18.177 1.00 169.68 52 ARG D CA 1
ATOM 6777 C C . ARG D 2 52 ? -60.007 -70.861 19.276 1.00 176.94 52 ARG D C 1
ATOM 6778 O O . ARG D 2 52 ? -58.951 -70.293 19.593 1.00 178.71 52 ARG D O 1
ATOM 6786 N N . ASP D 2 53 ? -60.422 -71.999 19.836 1.00 180.00 53 ASP D N 1
ATOM 6787 C CA . ASP D 2 53 ? -59.559 -72.828 20.686 1.00 185.82 53 ASP D CA 1
ATOM 6788 C C . ASP D 2 53 ? -58.643 -73.687 19.808 1.00 182.24 53 ASP D C 1
ATOM 6789 O O . ASP D 2 53 ? -58.884 -73.811 18.601 1.00 182.25 53 ASP D O 1
ATOM 6794 N N . LYS D 2 54 ? -57.608 -74.268 20.425 1.00 184.59 54 LYS D N 1
ATOM 6795 C CA . LYS D 2 54 ? -56.549 -75.048 19.750 1.00 182.73 54 LYS D CA 1
ATOM 6796 C C . LYS D 2 54 ? -57.089 -76.067 18.732 1.00 186.06 54 LYS D C 1
ATOM 6797 O O . LYS D 2 54 ? -56.669 -76.079 17.568 1.00 177.31 54 LYS D O 1
ATOM 6803 N N . ASP D 2 55 ? -58.039 -76.880 19.198 1.00 200.34 55 ASP D N 1
ATOM 6804 C CA . ASP D 2 55 ? -58.728 -77.912 18.410 1.00 196.96 55 ASP D CA 1
ATOM 6805 C C . ASP D 2 55 ? -59.419 -77.371 17.160 1.00 181.27 55 ASP D C 1
ATOM 6806 O O . ASP D 2 55 ? -59.289 -77.953 16.079 1.00 178.26 55 ASP D O 1
ATOM 6811 N N . SER D 2 56 ? -60.138 -76.257 17.321 1.00 159.10 56 SER D N 1
ATOM 6812 C CA . SER D 2 56 ? -60.877 -75.613 16.233 1.00 154.23 56 SER D CA 1
ATOM 6813 C C . SER D 2 56 ? -59.969 -75.232 15.073 1.00 157.84 56 SER D C 1
ATOM 6814 O O . SER D 2 56 ? -60.317 -75.455 13.910 1.00 151.19 56 SER D O 1
ATOM 6817 N N . VAL D 2 57 ? -58.804 -74.674 15.413 1.00 179.58 57 VAL D N 1
ATOM 6818 C CA . VAL D 2 57 ? -57.783 -74.245 14.445 1.00 194.25 57 VAL D CA 1
ATOM 6819 C C . VAL D 2 57 ? -57.254 -75.435 13.645 1.00 193.86 57 VAL D C 1
ATOM 6820 O O . VAL D 2 57 ? -57.068 -75.324 12.432 1.00 183.92 57 VAL D O 1
ATOM 6824 N N . LEU D 2 58 ? -57.045 -76.564 14.327 1.00 191.04 58 LEU D N 1
ATOM 6825 C CA . LEU D 2 58 ? -56.590 -77.807 13.697 1.00 185.42 58 LEU D CA 1
ATOM 6826 C C . LEU D 2 58 ? -57.591 -78.313 12.665 1.00 193.69 58 LEU D C 1
ATOM 6827 O O . LEU D 2 58 ? -57.188 -78.770 11.589 1.00 208.96 58 LEU D O 1
ATOM 6832 N N . LYS D 2 59 ? -58.882 -78.206 12.996 1.00 190.25 59 LYS D N 1
ATOM 6833 C CA . LYS D 2 59 ? -59.992 -78.498 12.071 1.00 183.96 59 LYS D CA 1
ATOM 6834 C C . LYS D 2 59 ? -59.942 -77.621 10.813 1.00 174.20 59 LYS D C 1
ATOM 6835 O O . LYS D 2 59 ? -60.099 -78.126 9.700 1.00 179.21 59 LYS D O 1
ATOM 6841 N N . LEU D 2 60 ? -59.713 -76.321 11.002 1.00 165.18 60 LEU D N 1
ATOM 6842 C CA . LEU D 2 60 ? -59.497 -75.371 9.901 1.00 165.81 60 LEU D CA 1
ATOM 6843 C C . LEU D 2 60 ? -58.346 -75.759 8.981 1.00 165.13 60 LEU D C 1
ATOM 6844 O O . LEU D 2 60 ? -58.465 -75.656 7.757 1.00 168.88 60 LEU D O 1
ATOM 6849 N N . VAL D 2 61 ? -57.245 -76.203 9.588 1.00 168.97 61 VAL D N 1
ATOM 6850 C CA . VAL D 2 61 ? -56.035 -76.618 8.870 1.00 183.53 61 VAL D CA 1
ATOM 6851 C C . VAL D 2 61 ? -56.318 -77.869 8.032 1.00 182.38 61 VAL D C 1
ATOM 6852 O O . VAL D 2 61 ? -55.867 -77.968 6.882 1.00 179.11 61 VAL D O 1
ATOM 6856 N N . ALA D 2 62 ? -57.086 -78.796 8.609 1.00 184.18 62 ALA D N 1
ATOM 6857 C CA . ALA D 2 62 ? -57.512 -80.022 7.929 1.00 191.20 62 ALA D CA 1
ATOM 6858 C C . ALA D 2 62 ? -58.285 -79.737 6.640 1.00 181.96 62 ALA D C 1
ATOM 6859 O O . ALA D 2 62 ? -58.077 -80.423 5.639 1.00 174.10 62 ALA D O 1
ATOM 6861 N N . ALA D 2 63 ? -59.149 -78.718 6.676 1.00 178.94 63 ALA D N 1
ATOM 6862 C CA . ALA D 2 63 ? -59.920 -78.263 5.510 1.00 185.70 63 ALA D CA 1
ATOM 6863 C C . ALA D 2 63 ? -59.018 -77.740 4.391 1.00 192.84 63 ALA D C 1
ATOM 6864 O O . ALA D 2 63 ? -59.266 -78.018 3.210 1.00 198.01 63 ALA D O 1
ATOM 6866 N N . LEU D 2 64 ? -57.980 -76.991 4.777 1.00 191.95 64 LEU D N 1
ATOM 6867 C CA . LEU D 2 64 ? -56.970 -76.480 3.850 1.00 189.06 64 LEU D CA 1
ATOM 6868 C C . LEU D 2 64 ? -56.204 -77.611 3.160 1.00 190.85 64 LEU D C 1
ATOM 6869 O O . LEU D 2 64 ? -56.029 -77.583 1.936 1.00 196.69 64 LEU D O 1
ATOM 6874 N N . ASN D 2 65 ? -55.763 -78.592 3.953 1.00 190.55 65 ASN D N 1
ATOM 6875 C CA . ASN D 2 65 ? -55.025 -79.761 3.455 1.00 187.59 65 ASN D CA 1
ATOM 6876 C C . ASN D 2 65 ? -55.854 -80.583 2.454 1.00 197.50 65 ASN D C 1
ATOM 6877 O O . ASN D 2 65 ? -55.338 -80.967 1.400 1.00 193.47 65 ASN D O 1
ATOM 6882 N N . THR D 2 66 ? -57.136 -80.805 2.779 1.00 219.52 66 THR D N 1
ATOM 6883 C CA . THR D 2 66 ? -58.112 -81.478 1.892 1.00 232.91 66 THR D CA 1
ATOM 6884 C C . THR D 2 66 ? -58.211 -80.785 0.521 1.00 245.85 66 THR D C 1
ATOM 6885 O O . THR D 2 66 ? -58.098 -81.446 -0.523 1.00 262.83 66 THR D O 1
ATOM 6889 N N . TYR D 2 67 ? -58.394 -79.462 0.541 1.00 242.00 67 TYR D N 1
ATOM 6890 C CA . TYR D 2 67 ? -58.526 -78.667 -0.682 1.00 231.85 67 TYR D CA 1
ATOM 6891 C C . TYR D 2 67 ? -57.300 -78.742 -1.601 1.00 226.20 67 TYR D C 1
ATOM 6892 O O . TYR D 2 67 ? -57.455 -78.940 -2.809 1.00 196.97 67 TYR D O 1
ATOM 6901 N N . LYS D 2 68 ? -56.106 -78.577 -1.022 1.00 241.75 68 LYS D N 1
ATOM 6902 C CA . LYS D 2 68 ? -54.834 -78.644 -1.761 1.00 244.67 68 LYS D CA 1
ATOM 6903 C C . LYS D 2 68 ? -54.597 -80.030 -2.373 1.00 254.79 68 LYS D C 1
ATOM 6904 O O . LYS D 2 68 ? -54.136 -80.129 -3.512 1.00 239.68 68 LYS D O 1
ATOM 6910 N N . ASP D 2 69 ? -54.938 -81.083 -1.623 1.00 277.53 69 ASP D N 1
ATOM 6911 C CA . ASP D 2 69 ? -54.868 -82.476 -2.100 1.00 291.57 69 ASP D CA 1
ATOM 6912 C C . ASP D 2 69 ? -55.734 -82.728 -3.338 1.00 294.07 69 ASP D C 1
ATOM 6913 O O . ASP D 2 69 ? -55.324 -83.450 -4.254 1.00 273.80 69 ASP D O 1
ATOM 6918 N N . ALA D 2 70 ? -56.921 -82.122 -3.354 1.00 306.94 70 ALA D N 1
ATOM 6919 C CA . ALA D 2 70 ? -57.851 -82.238 -4.475 1.00 308.83 70 ALA D CA 1
ATOM 6920 C C . ALA D 2 70 ? -57.415 -81.419 -5.695 1.00 308.04 70 ALA D C 1
ATOM 6921 O O . ALA D 2 70 ? -57.456 -81.922 -6.818 1.00 314.58 70 ALA D O 1
ATOM 6923 N N . VAL D 2 71 ? -56.961 -80.186 -5.456 1.00 291.28 71 VAL D N 1
ATOM 6924 C CA . VAL D 2 71 ? -56.855 -79.144 -6.495 1.00 273.97 71 VAL D CA 1
ATOM 6925 C C . VAL D 2 71 ? -55.460 -78.932 -7.121 1.00 265.49 71 VAL D C 1
ATOM 6926 O O . VAL D 2 71 ? -55.351 -78.707 -8.338 1.00 273.04 71 VAL D O 1
ATOM 6930 N N . GLU D 2 72 ? -54.413 -79.003 -6.299 1.00 253.02 72 GLU D N 1
ATOM 6931 C CA . GLU D 2 72 ? -53.033 -78.747 -6.753 1.00 241.09 72 GLU D CA 1
ATOM 6932 C C . GLU D 2 72 ? -52.481 -79.740 -7.803 1.00 214.40 72 GLU D C 1
ATOM 6933 O O . GLU D 2 72 ? -51.736 -79.307 -8.697 1.00 220.46 72 GLU D O 1
ATOM 6939 N N . PRO D 2 73 ? -52.842 -81.055 -7.711 1.00 197.36 73 PRO D N 1
ATOM 6940 C CA . PRO D 2 73 ? -52.412 -81.984 -8.777 1.00 201.74 73 PRO D CA 1
ATOM 6941 C C . PRO D 2 73 ? -52.981 -81.661 -10.173 1.00 213.02 73 PRO D C 1
ATOM 6942 O O . PRO D 2 73 ? -52.313 -81.929 -11.185 1.00 230.02 73 PRO D O 1
ATOM 6946 N N . ILE D 2 74 ? -54.188 -81.086 -10.211 1.00 201.20 74 ILE D N 1
ATOM 6947 C CA . ILE D 2 74 ? -54.818 -80.625 -11.456 1.00 203.12 74 ILE D CA 1
ATOM 6948 C C . ILE D 2 74 ? -54.041 -79.433 -12.031 1.00 219.29 74 ILE D C 1
ATOM 6949 O O . ILE D 2 74 ? -53.728 -79.410 -13.228 1.00 211.55 74 ILE D O 1
ATOM 6954 N N . PHE D 2 75 ? -53.730 -78.464 -11.165 1.00 250.88 75 PHE D N 1
ATOM 6955 C CA . PHE D 2 75 ? -52.988 -77.252 -11.541 1.00 275.82 75 PHE D CA 1
ATOM 6956 C C . PHE D 2 75 ? -51.596 -77.561 -12.104 1.00 288.64 75 PHE D C 1
ATOM 6957 O O . PHE D 2 75 ? -51.195 -76.988 -13.126 1.00 286.93 75 PHE D O 1
ATOM 6965 N N . ASP D 2 76 ? -50.883 -78.473 -11.437 1.00 308.15 76 ASP D N 1
ATOM 6966 C CA . ASP D 2 76 ? -49.514 -78.851 -11.806 1.00 310.78 76 ASP D CA 1
ATOM 6967 C C . ASP D 2 76 ? -49.411 -79.571 -13.156 1.00 296.69 76 ASP D C 1
ATOM 6968 O O . ASP D 2 76 ? -48.494 -79.294 -13.937 1.00 303.06 76 ASP D O 1
ATOM 6973 N N . SER D 2 77 ? -50.355 -80.474 -13.429 1.00 268.07 77 SER D N 1
ATOM 6974 C CA . SER D 2 77 ? -50.294 -81.316 -14.627 1.00 241.33 77 SER D CA 1
ATOM 6975 C C . SER D 2 77 ? -51.086 -80.798 -15.839 1.00 234.13 77 SER D C 1
ATOM 6976 O O . SER D 2 77 ? -50.735 -81.124 -16.973 1.00 236.69 77 SER D O 1
ATOM 6979 N N . ARG D 2 78 ? -52.126 -79.991 -15.605 1.00 241.45 78 ARG D N 1
ATOM 6980 C CA . ARG D 2 78 ? -53.095 -79.630 -16.668 1.00 239.20 78 ARG D CA 1
ATOM 6981 C C . ARG D 2 78 ? -53.195 -78.140 -17.052 1.00 230.67 78 ARG D C 1
ATOM 6982 O O . ARG D 2 78 ? -53.890 -77.790 -18.017 1.00 230.12 78 ARG D O 1
ATOM 6990 N N . LEU D 2 79 ? -52.497 -77.274 -16.314 1.00 216.47 79 LEU D N 1
ATOM 6991 C CA . LEU D 2 79 ? -52.470 -75.842 -16.625 1.00 196.30 79 LEU D CA 1
ATOM 6992 C C . LEU D 2 79 ? -51.086 -75.201 -16.621 1.00 198.60 79 LEU D C 1
ATOM 6993 O O . LEU D 2 79 ? -50.216 -75.556 -15.815 1.00 179.39 79 LEU D O 1
ATOM 6998 N N . ASN D 2 80 ? -50.917 -74.248 -17.538 1.00 206.71 80 ASN D N 1
ATOM 6999 C CA . ASN D 2 80 ? -49.695 -73.462 -17.690 1.00 202.28 80 ASN D CA 1
ATOM 7000 C C . ASN D 2 80 ? -49.673 -72.240 -16.765 1.00 222.23 80 ASN D C 1
ATOM 7001 O O . ASN D 2 80 ? -48.720 -72.055 -15.999 1.00 210.64 80 ASN D O 1
ATOM 7006 N N . SER D 2 81 ? -50.714 -71.412 -16.861 1.00 252.29 81 SER D N 1
ATOM 7007 C CA . SER D 2 81 ? -50.796 -70.137 -16.150 1.00 285.57 81 SER D CA 1
ATOM 7008 C C . SER D 2 81 ? -51.504 -70.302 -14.796 1.00 314.27 81 SER D C 1
ATOM 7009 O O . SER D 2 81 ? -52.575 -69.730 -14.562 1.00 313.27 81 SER D O 1
ATOM 7012 N N . ALA D 2 82 ? -50.885 -71.078 -13.906 1.00 364.56 82 ALA D N 1
ATOM 7013 C CA . ALA D 2 82 ? -51.484 -71.413 -12.610 1.00 427.87 82 ALA D CA 1
ATOM 7014 C C . ALA D 2 82 ? 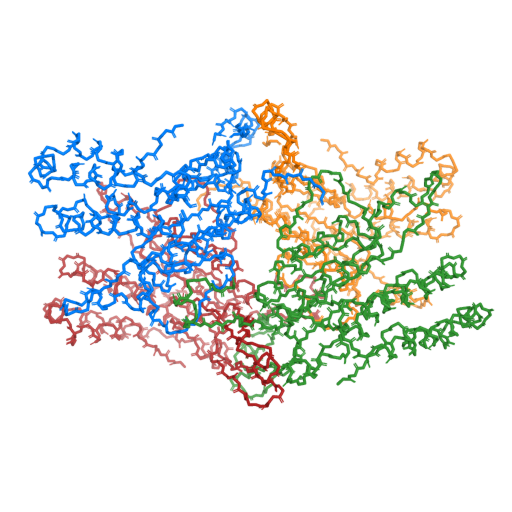-50.532 -71.361 -11.408 1.00 473.76 82 ALA D C 1
ATOM 7015 O O . ALA D 2 82 ? -50.958 -70.981 -10.309 1.00 487.74 82 ALA D O 1
ATOM 7017 N N . GLN D 2 83 ? -49.265 -71.738 -11.620 1.00 484.36 83 GLN D N 1
ATOM 7018 C CA . GLN D 2 83 ? -48.273 -71.898 -10.538 1.00 488.43 83 GLN D CA 1
ATOM 7019 C C . GLN D 2 83 ? -48.059 -70.625 -9.709 1.00 500.00 83 GLN D C 1
ATOM 7020 O O . GLN D 2 83 ? -48.036 -70.683 -8.476 1.00 500.00 83 GLN D O 1
ATOM 7026 N N . GLU D 2 84 ? -47.910 -69.493 -10.397 1.00 500.00 84 GLU D N 1
ATOM 7027 C CA . GLU D 2 84 ? -47.800 -68.171 -9.765 1.00 500.00 84 GLU D CA 1
ATOM 7028 C C . GLU D 2 84 ? -48.993 -67.257 -10.120 1.00 500.00 84 GLU D C 1
ATOM 7029 O O . GLU D 2 84 ? -48.898 -66.027 -10.014 1.00 500.00 84 GLU D O 1
ATOM 7035 N N . VAL D 2 85 ? -50.109 -67.870 -10.532 1.00 470.08 85 VAL D N 1
ATOM 7036 C CA . VAL D 2 85 ? -51.343 -67.153 -10.922 1.00 408.84 85 VAL D CA 1
ATOM 7037 C C . VAL D 2 85 ? -52.542 -67.340 -9.969 1.00 378.34 85 VAL D C 1
ATOM 7038 O O . VAL D 2 85 ? -53.286 -66.386 -9.712 1.00 371.86 85 VAL D O 1
ATOM 7042 N N . LEU D 2 86 ? -52.708 -68.558 -9.443 1.00 348.50 86 LEU D N 1
ATOM 7043 C CA . LEU D 2 86 ? -53.689 -68.951 -8.451 1.00 315.81 86 LEU D CA 1
ATOM 7044 C C . LEU D 2 86 ? -53.336 -69.884 -7.216 1.00 285.19 86 LEU D C 1
ATOM 7045 O O . LEU D 2 86 ? -53.962 -69.891 -6.155 1.00 276.49 86 LEU D O 1
ATOM 7050 N N . GLN D 2 87 ? -52.219 -70.590 -7.411 1.00 252.53 87 GLN D N 1
ATOM 7051 C CA . GLN D 2 87 ? -51.671 -71.547 -6.425 1.00 229.97 87 GLN D CA 1
ATOM 7052 C C . GLN D 2 87 ? -51.309 -70.756 -5.142 1.00 227.71 87 GLN D C 1
ATOM 7053 O O . GLN D 2 87 ? -51.710 -71.174 -4.050 1.00 212.17 87 GLN D O 1
ATOM 7059 N N . PRO D 2 88 ? -50.543 -69.637 -5.256 1.00 226.21 88 PRO D N 1
ATOM 7060 C CA . PRO D 2 88 ? -50.110 -68.970 -4.015 1.00 213.95 88 PRO D CA 1
ATOM 7061 C C . PRO D 2 88 ? -51.235 -68.288 -3.239 1.00 193.86 88 PRO D C 1
ATOM 7062 O O . PRO D 2 88 ? -51.084 -68.054 -2.041 1.00 199.95 88 PRO D O 1
ATOM 7066 N N . SER D 2 89 ? -52.340 -67.981 -3.918 1.00 159.92 89 SER D N 1
ATOM 7067 C CA . SER D 2 89 ? -53.496 -67.356 -3.282 1.00 137.10 89 SER D CA 1
ATOM 7068 C C . SER D 2 89 ? -54.292 -68.313 -2.390 1.00 117.30 89 SER D C 1
ATOM 7069 O O . SER D 2 89 ? -55.149 -67.862 -1.634 1.00 106.85 89 SER D O 1
ATOM 7072 N N . ILE D 2 90 ? -54.001 -69.614 -2.464 1.00 119.06 90 ILE D N 1
ATOM 7073 C CA . ILE D 2 90 ? -54.635 -70.606 -1.577 1.00 138.73 90 ILE D CA 1
ATOM 7074 C C . ILE D 2 90 ? -54.348 -70.314 -0.090 1.00 143.06 90 ILE D C 1
ATOM 7075 O O . ILE D 2 90 ? -55.290 -70.160 0.703 1.00 140.68 90 ILE D O 1
ATOM 7080 N N . LEU D 2 91 ? -53.061 -70.214 0.262 1.00 144.56 91 LEU D N 1
ATOM 7081 C CA . LEU D 2 91 ? -52.621 -69.814 1.612 1.00 136.67 91 LEU D CA 1
ATOM 7082 C C . LEU D 2 91 ? -53.144 -68.439 2.039 1.00 136.14 91 LEU D C 1
ATOM 7083 O O . LEU D 2 91 ? -53.516 -68.262 3.198 1.00 129.43 91 LEU D O 1
ATOM 7088 N N . GLU D 2 92 ? -53.176 -67.493 1.093 1.00 146.58 92 GLU D N 1
ATOM 7089 C CA . GLU D 2 92 ? -53.689 -66.124 1.302 1.00 162.08 92 GLU D CA 1
ATOM 7090 C C . GLU D 2 92 ? -55.157 -66.110 1.737 1.00 162.81 92 GLU D C 1
ATOM 7091 O O . GLU D 2 92 ? -55.515 -65.448 2.725 1.00 165.68 92 GLU D O 1
ATOM 7097 N N . GLU D 2 93 ? -55.993 -66.846 1.001 1.00 155.39 93 GLU D N 1
ATOM 7098 C CA . GLU D 2 93 ? -57.399 -66.992 1.362 1.00 139.82 93 GLU D CA 1
ATOM 7099 C C . GLU D 2 93 ? -57.571 -67.774 2.665 1.00 129.71 93 GLU D C 1
ATOM 7100 O O . GLU D 2 93 ? -58.444 -67.420 3.454 1.00 143.73 93 GLU D O 1
ATOM 7106 N N . PHE D 2 94 ? -56.744 -68.802 2.903 1.00 119.28 94 PHE D N 1
ATOM 7107 C CA . PHE D 2 94 ? -56.816 -69.585 4.164 1.00 127.21 94 PHE D CA 1
ATOM 7108 C C . PHE D 2 94 ? -56.670 -68.704 5.408 1.00 125.34 94 PHE D C 1
ATOM 7109 O O . PHE D 2 94 ? -57.422 -68.855 6.381 1.00 124.14 94 PHE D O 1
ATOM 7117 N N . PHE D 2 95 ? -55.706 -67.787 5.359 1.00 121.37 95 PHE D N 1
ATOM 7118 C CA . PHE D 2 95 ? -55.499 -66.844 6.440 1.00 123.68 95 PHE D CA 1
ATOM 7119 C C . PHE D 2 95 ? -56.628 -65.822 6.533 1.00 134.23 95 PHE D C 1
ATOM 7120 O O . PHE D 2 95 ? -56.915 -65.349 7.632 1.00 163.99 95 PHE D O 1
ATOM 7128 N N . GLU D 2 96 ? -57.280 -65.503 5.408 1.00 127.28 96 GLU D N 1
ATOM 7129 C CA . GLU D 2 96 ? -58.500 -64.685 5.432 1.00 132.22 96 GLU D CA 1
ATOM 7130 C C . GLU D 2 96 ? -59.575 -65.320 6.299 1.00 145.71 96 GLU D C 1
ATOM 7131 O O . GLU D 2 96 ? -60.206 -64.631 7.109 1.00 156.64 96 GLU D O 1
ATOM 7137 N N . TYR D 2 97 ? -59.759 -66.631 6.126 1.00 144.31 97 TYR D N 1
ATOM 7138 C CA . TYR D 2 97 ? -60.691 -67.421 6.924 1.00 145.75 97 TYR D CA 1
ATOM 7139 C C . TYR D 2 97 ? -60.323 -67.424 8.410 1.00 147.67 97 TYR D C 1
ATOM 7140 O O . TYR D 2 97 ? -61.140 -67.026 9.242 1.00 153.94 97 TYR D O 1
ATOM 7149 N N . LEU D 2 98 ? -59.091 -67.837 8.724 1.00 152.62 98 LEU D N 1
ATOM 7150 C CA . LEU D 2 98 ? -58.605 -67.968 10.113 1.00 155.64 98 LEU D CA 1
ATOM 7151 C C . LEU D 2 98 ? -58.768 -66.695 10.949 1.00 140.72 98 LEU D C 1
ATOM 7152 O O . LEU D 2 98 ? -59.048 -66.760 12.154 1.00 145.93 98 LEU D O 1
ATOM 7157 N N . PHE D 2 99 ? -58.608 -65.549 10.296 1.00 124.61 99 PHE D N 1
ATOM 7158 C CA . PHE D 2 99 ? -58.658 -64.265 10.975 1.00 128.31 99 PHE D CA 1
ATOM 7159 C C . PHE D 2 99 ? -59.953 -63.497 10.747 1.00 142.73 99 PHE D C 1
ATOM 7160 O O . PHE D 2 99 ? -60.101 -62.377 11.246 1.00 182.63 99 PHE D O 1
ATOM 7168 N N . SER D 2 100 ? -60.902 -64.110 10.037 1.00 139.01 100 SER D N 1
ATOM 7169 C CA . SER D 2 100 ? -62.210 -63.482 9.801 1.00 146.28 100 SER D CA 1
ATOM 7170 C C . SER D 2 100 ? -63.042 -63.247 11.084 1.00 151.12 100 SER D C 1
ATOM 7171 O O . SER D 2 100 ? -64.021 -62.498 11.057 1.00 154.55 100 SER D O 1
ATOM 7174 N N . ARG D 2 101 ? -62.630 -63.852 12.200 1.00 156.66 101 ARG D N 1
ATOM 7175 C CA . ARG D 2 101 ? -63.391 -63.777 13.450 1.00 173.87 101 ARG D CA 1
ATOM 7176 C C . ARG D 2 101 ? -62.661 -63.062 14.587 1.00 175.47 101 ARG D C 1
ATOM 7177 O O . ARG D 2 101 ? -62.886 -63.356 15.768 1.00 183.91 101 ARG D O 1
ATOM 7185 N N . ILE D 2 102 ? -61.811 -62.101 14.241 1.00 165.12 102 ILE D N 1
ATOM 7186 C CA . ILE D 2 102 ? -61.067 -61.369 15.270 1.00 155.16 102 ILE D CA 1
ATOM 7187 C C . ILE D 2 102 ? -61.749 -60.093 15.771 1.00 161.58 102 ILE D C 1
ATOM 7188 O O . ILE D 2 102 ? -61.445 -59.670 16.880 1.00 180.01 102 ILE D O 1
ATOM 7193 N N . ASP D 2 103 ? -62.655 -59.492 14.987 1.00 160.62 103 ASP D N 1
ATOM 7194 C CA . ASP D 2 103 ? -63.313 -58.212 15.370 1.00 175.68 103 ASP D CA 1
ATOM 7195 C C . ASP D 2 103 ? -63.954 -58.267 16.744 1.00 181.04 103 ASP D C 1
ATOM 7196 O O . ASP D 2 103 ? -63.807 -57.337 17.548 1.00 184.38 103 ASP D O 1
ATOM 7201 N N . SER D 2 104 ? -64.665 -59.368 16.983 1.00 182.26 104 SER D N 1
ATOM 7202 C CA . SER D 2 104 ? -65.243 -59.702 18.274 1.00 189.87 104 SER D CA 1
ATOM 7203 C C . SER D 2 104 ? -64.183 -59.800 19.377 1.00 188.05 104 SER D C 1
ATOM 7204 O O . SER D 2 104 ? -64.360 -59.207 20.452 1.00 209.56 104 SER D O 1
ATOM 7207 N N . ILE D 2 105 ? -63.089 -60.523 19.107 1.00 153.12 105 ILE D N 1
ATOM 7208 C CA . ILE D 2 105 ? -62.023 -60.722 20.102 1.00 134.22 105 ILE D CA 1
ATOM 7209 C C . ILE D 2 105 ? -61.292 -59.407 20.379 1.00 120.55 105 ILE D C 1
ATOM 7210 O O . ILE D 2 105 ? -61.164 -58.998 21.533 1.00 120.37 105 ILE D O 1
ATOM 7215 N N . VAL D 2 106 ? -60.868 -58.736 19.313 1.00 113.67 106 VAL D N 1
ATOM 7216 C CA . VAL D 2 106 ? -60.062 -57.520 19.407 1.00 112.32 106 VAL D CA 1
ATOM 7217 C C . VAL D 2 106 ? -60.882 -56.328 19.930 1.00 104.01 106 VAL D C 1
ATOM 7218 O O . VAL D 2 106 ? -60.340 -55.441 20.604 1.00 100.27 106 VAL D O 1
ATOM 7222 N N . GLY D 2 107 ? -62.180 -56.333 19.633 1.00 99.53 107 GLY D N 1
ATOM 7223 C CA . GLY D 2 107 ? -63.117 -55.368 20.212 1.00 121.36 107 GLY D CA 1
ATOM 7224 C C . GLY D 2 107 ? -63.289 -54.052 19.479 1.00 129.22 107 GLY D C 1
ATOM 7225 O O . GLY D 2 107 ? -63.792 -53.080 20.063 1.00 123.34 107 GLY D O 1
ATOM 7226 N N . VAL D 2 108 ? -62.864 -54.031 18.210 1.00 137.65 108 VAL D N 1
ATOM 7227 C CA . VAL D 2 108 ? -63.045 -52.898 17.283 1.00 140.56 108 VAL D CA 1
ATOM 7228 C C . VAL D 2 108 ? -63.018 -53.433 15.841 1.00 138.63 108 VAL D C 1
ATOM 7229 O O . VAL D 2 108 ? -62.558 -54.561 15.607 1.00 129.00 108 VAL D O 1
ATOM 7233 N N . ASN D 2 109 ? -63.528 -52.646 14.893 1.00 143.94 109 ASN D N 1
ATOM 7234 C CA . ASN D 2 109 ? -63.575 -53.064 13.493 1.00 152.70 109 ASN D CA 1
ATOM 7235 C C . ASN D 2 109 ? -62.247 -52.843 12.782 1.00 134.74 109 ASN D C 1
ATOM 7236 O O . ASN D 2 109 ? -61.870 -51.707 12.502 1.00 129.95 109 ASN D O 1
ATOM 7241 N N . ILE D 2 110 ? -61.547 -53.944 12.511 1.00 124.60 110 ILE D N 1
ATOM 7242 C CA . ILE D 2 110 ? -60.346 -53.937 11.676 1.00 108.08 110 ILE D CA 1
ATOM 7243 C C . ILE D 2 110 ? -60.791 -53.889 10.216 1.00 101.63 110 ILE D C 1
ATOM 7244 O O . ILE D 2 110 ? -61.543 -54.771 9.794 1.00 105.57 110 ILE D O 1
ATOM 7249 N N . PRO D 2 111 ? -60.348 -52.863 9.446 1.00 93.38 111 PRO D N 1
ATOM 7250 C CA . PRO D 2 111 ? -60.681 -52.809 8.010 1.00 93.98 111 PRO D CA 1
ATOM 7251 C C . PRO D 2 111 ? -59.835 -53.704 7.064 1.00 90.36 111 PRO D C 1
ATOM 7252 O O . PRO D 2 111 ? -60.307 -54.032 5.971 1.00 81.11 111 PRO D O 1
ATOM 7256 N N . ILE D 2 112 ? -58.621 -54.086 7.479 1.00 91.13 112 ILE D N 1
ATOM 7257 C CA . ILE D 2 112 ? -57.645 -54.799 6.610 1.00 89.09 112 ILE D CA 1
ATOM 7258 C C . ILE D 2 112 ? -57.268 -56.189 7.166 1.00 89.64 112 ILE D C 1
ATOM 7259 O O . ILE D 2 112 ? -56.528 -56.286 8.143 1.00 71.74 112 ILE D O 1
ATOM 7264 N N . ARG D 2 113 ? -57.765 -57.250 6.525 1.00 109.64 113 ARG D N 1
ATOM 7265 C CA . ARG D 2 113 ? -57.449 -58.653 6.883 1.00 131.98 113 ARG D CA 1
ATOM 7266 C C . ARG D 2 113 ? -57.325 -59.538 5.640 1.00 121.81 113 ARG D C 1
ATOM 7267 O O . ARG D 2 113 ? -58.043 -60.532 5.489 1.00 133.58 113 ARG D O 1
ATOM 7275 N N . HIS D 2 114 ? -56.396 -59.179 4.761 1.00 110.62 114 HIS D N 1
ATOM 7276 C CA . HIS D 2 114 ? -56.318 -59.732 3.409 1.00 117.20 114 HIS D CA 1
ATOM 7277 C C . HIS D 2 114 ? -55.050 -59.185 2.734 1.00 121.95 114 HIS D C 1
ATOM 7278 O O . HIS D 2 114 ? -54.343 -58.394 3.363 1.00 133.80 114 HIS D O 1
ATOM 7285 N N . PRO D 2 115 ? -54.739 -59.601 1.475 1.00 112.47 115 PRO D N 1
ATOM 7286 C CA . PRO D 2 115 ? -53.637 -58.887 0.830 1.00 102.36 115 PRO D CA 1
ATOM 7287 C C . PRO D 2 115 ? -53.981 -57.406 0.592 1.00 93.57 115 PRO D C 1
ATOM 7288 O O . PRO D 2 115 ? -55.126 -57.076 0.265 1.00 79.59 115 PRO D O 1
ATOM 7292 N N . ALA D 2 116 ? -52.984 -56.549 0.828 1.00 92.31 116 ALA D N 1
ATOM 7293 C CA . ALA D 2 116 ? -52.995 -55.093 0.580 1.00 88.94 116 ALA D CA 1
ATOM 7294 C C . ALA D 2 116 ? -51.545 -54.571 0.612 1.00 89.85 116 ALA D C 1
ATOM 7295 O O . ALA D 2 116 ? -50.599 -55.342 0.861 1.00 81.83 116 ALA D O 1
ATOM 7297 N N . LYS D 2 117 ? -51.373 -53.272 0.353 1.00 97.88 117 LYS D N 1
ATOM 7298 C CA . LYS D 2 117 ? -50.041 -52.637 0.280 1.00 104.86 117 LYS D CA 1
ATOM 7299 C C . LYS D 2 117 ? -49.640 -51.932 1.589 1.00 94.14 117 LYS D C 1
ATOM 7300 O O . LYS D 2 117 ? -50.154 -50.849 1.922 1.00 99.09 117 LYS D O 1
ATOM 7306 N N . GLY D 2 118 ? -48.714 -52.545 2.319 1.00 84.04 118 GLY D N 1
ATOM 7307 C CA . GLY D 2 118 ? -48.254 -52.006 3.595 1.00 87.68 118 GLY D CA 1
ATOM 7308 C C . GLY D 2 118 ? -47.263 -50.864 3.472 1.00 86.92 118 GLY D C 1
ATOM 7309 O O . GLY D 2 118 ? -46.135 -51.097 3.041 1.00 100.48 118 GLY D O 1
ATOM 7310 N N . TYR D 2 119 ? -47.697 -49.649 3.856 1.00 74.09 119 TYR D N 1
ATOM 7311 C CA . TYR D 2 119 ? -46.884 -48.419 3.902 1.00 61.55 119 TYR D CA 1
ATOM 7312 C C . TYR D 2 119 ? -45.450 -48.624 4.384 1.00 62.59 119 TYR D C 1
ATOM 7313 O O . TYR D 2 119 ? -45.229 -49.288 5.399 1.00 66.35 119 TYR D O 1
ATOM 7322 N N . LEU D 2 120 ? -44.498 -48.032 3.659 1.00 65.07 120 LEU D N 1
ATOM 7323 C CA . LEU D 2 120 ? -43.068 -48.042 4.031 1.00 68.75 120 LEU D CA 1
ATOM 7324 C C . LEU D 2 120 ? -42.517 -46.622 4.270 1.00 71.82 120 LEU D C 1
ATOM 7325 O O . LEU D 2 120 ? -41.917 -46.333 5.315 1.00 69.06 120 LEU D O 1
ATOM 7330 N N . SER D 2 121 ? -42.722 -45.726 3.312 1.00 70.63 121 SER D N 1
ATOM 7331 C CA . SER D 2 121 ? -42.182 -44.392 3.456 1.00 68.35 121 SER D CA 1
ATOM 7332 C C . SER D 2 121 ? -42.834 -43.382 2.533 1.00 69.80 121 SER D C 1
ATOM 7333 O O . SER D 2 121 ? -43.429 -43.730 1.504 1.00 64.23 121 SER D O 1
ATOM 7336 N N . LEU D 2 122 ? -42.666 -42.127 2.953 1.00 71.59 122 LEU D N 1
ATOM 7337 C CA . LEU D 2 122 ? -42.996 -40.908 2.232 1.00 68.62 122 LEU D CA 1
ATOM 7338 C C . LEU D 2 122 ? -41.723 -40.092 1.957 1.00 65.76 122 LEU D C 1
ATOM 7339 O O . LEU D 2 122 ? -40.833 -39.999 2.817 1.00 67.84 122 LEU D O 1
ATOM 7344 N N . SER D 2 123 ? -41.642 -39.510 0.761 1.00 63.37 123 SER D N 1
ATOM 7345 C CA . SER D 2 123 ? -40.509 -38.657 0.349 1.00 60.70 123 SER D CA 1
ATOM 7346 C C . SER D 2 123 ? -40.947 -37.610 -0.673 1.00 61.13 123 SER D C 1
ATOM 7347 O O . SER D 2 123 ? -41.844 -37.838 -1.491 1.00 63.36 123 SER D O 1
ATOM 7350 N N . PHE D 2 124 ? -40.281 -36.470 -0.637 1.00 59.28 124 PHE D N 1
ATOM 7351 C CA . PHE D 2 124 ? -40.695 -35.323 -1.411 1.00 55.76 124 PHE D CA 1
ATOM 7352 C C . PHE D 2 124 ? -39.835 -35.165 -2.633 1.00 60.87 124 PHE D C 1
ATOM 7353 O O . PHE D 2 124 ? -38.604 -35.065 -2.519 1.00 67.95 124 PHE D O 1
ATOM 7361 N N . ASN D 2 125 ? -40.493 -35.151 -3.796 1.00 59.11 125 ASN D N 1
ATOM 7362 C CA . ASN D 2 125 ? -39.819 -34.969 -5.085 1.00 54.99 125 ASN D CA 1
ATOM 7363 C C . ASN D 2 125 ? -40.400 -33.776 -5.845 1.00 49.25 125 ASN D C 1
ATOM 7364 O O . ASN D 2 125 ? -41.252 -33.963 -6.682 1.00 43.76 125 ASN D O 1
ATOM 7369 N N . PRO D 2 126 ? -39.955 -32.541 -5.521 1.00 52.31 126 PRO D N 1
ATOM 7370 C CA . PRO D 2 126 ? -40.441 -31.331 -6.193 1.00 58.81 126 PRO D CA 1
ATOM 7371 C C . PRO D 2 126 ? -39.996 -31.136 -7.632 1.00 64.30 126 PRO D C 1
ATOM 7372 O O . PRO D 2 126 ? -38.819 -31.093 -7.886 1.00 65.77 126 PRO D O 1
ATOM 7376 N N . HIS D 2 127 ? -40.970 -30.998 -8.539 1.00 78.68 127 HIS D N 1
ATOM 7377 C CA . HIS D 2 127 ? -40.807 -30.744 -9.992 1.00 88.54 127 HIS D CA 1
ATOM 7378 C C . HIS D 2 127 ? -39.995 -29.471 -10.332 1.00 96.05 127 HIS D C 1
ATOM 7379 O O . HIS D 2 127 ? -39.233 -29.444 -11.307 1.00 93.14 127 HIS D O 1
ATOM 7386 N N . ASN D 2 128 ? -40.199 -28.421 -9.542 1.00 100.01 128 ASN D N 1
ATOM 7387 C CA . ASN D 2 128 ? -39.383 -27.213 -9.570 1.00 97.38 128 ASN D CA 1
ATOM 7388 C C . ASN D 2 128 ? -39.580 -26.463 -8.260 1.00 97.78 128 ASN D C 1
ATOM 7389 O O . ASN D 2 128 ? -40.276 -26.939 -7.350 1.00 87.84 128 ASN D O 1
ATOM 7394 N N . ILE D 2 129 ? -38.978 -25.280 -8.182 1.00 95.74 129 ILE D N 1
ATOM 7395 C CA . ILE D 2 129 ? -38.980 -24.479 -6.959 1.00 93.08 129 ILE D CA 1
ATOM 7396 C C . ILE D 2 129 ? -40.365 -23.949 -6.582 1.00 88.37 129 ILE D C 1
ATOM 7397 O O . ILE D 2 129 ? -40.786 -24.078 -5.437 1.00 85.71 129 ILE D O 1
ATOM 7402 N N . GLU D 2 130 ? -41.053 -23.363 -7.557 1.00 90.38 130 GLU D N 1
ATOM 7403 C CA . GLU D 2 130 ? -42.430 -22.909 -7.412 1.00 84.01 130 GLU D CA 1
ATOM 7404 C C . GLU D 2 130 ? -43.317 -24.063 -6.927 1.00 71.29 130 GLU D C 1
ATOM 7405 O O . GLU D 2 130 ? -44.026 -23.893 -5.948 1.00 61.44 130 GLU D O 1
ATOM 7411 N N . THR D 2 131 ? -43.219 -25.228 -7.581 1.00 68.79 131 THR D N 1
ATOM 7412 C CA . THR D 2 131 ? -43.890 -26.488 -7.175 1.00 72.55 131 THR D CA 1
ATOM 7413 C C . THR D 2 131 ? -43.693 -26.862 -5.687 1.00 77.48 131 THR D C 1
ATOM 7414 O O . THR D 2 131 ? -44.694 -27.146 -4.981 1.00 66.87 131 THR D O 1
ATOM 7418 N N . LEU D 2 132 ? -42.417 -26.848 -5.241 1.00 81.12 132 LEU D N 1
ATOM 7419 C CA . LEU D 2 132 ? -42.018 -27.194 -3.861 1.00 75.96 132 LEU D CA 1
ATOM 7420 C C . LEU D 2 132 ? -42.757 -26.306 -2.879 1.00 76.08 132 LEU D C 1
ATOM 7421 O O . LEU D 2 132 ? -43.344 -26.787 -1.913 1.00 79.64 132 LEU D O 1
ATOM 7426 N N . ILE D 2 133 ? -42.708 -25.007 -3.157 1.00 65.27 133 ILE D N 1
ATOM 7427 C CA . ILE D 2 133 ? -43.357 -24.001 -2.360 1.00 58.22 133 ILE D CA 1
ATOM 7428 C C . ILE D 2 133 ? -44.894 -23.998 -2.404 1.00 69.95 133 ILE D C 1
ATOM 7429 O O . ILE D 2 133 ? -45.518 -23.835 -1.351 1.00 67.30 133 ILE D O 1
ATOM 7434 N N . GLN D 2 134 ? -45.484 -24.212 -3.592 1.00 88.54 134 GLN D N 1
ATOM 7435 C CA . GLN D 2 134 ? -46.959 -24.132 -3.819 1.00 89.56 134 GLN D CA 1
ATOM 7436 C C . GLN D 2 134 ? -47.763 -25.351 -3.364 1.00 81.29 134 GLN D C 1
ATOM 7437 O O . GLN D 2 134 ? -48.767 -25.200 -2.676 1.00 76.49 134 GLN D O 1
ATOM 7443 N N . SER D 2 135 ? -47.357 -26.530 -3.817 1.00 74.62 135 SER D N 1
ATOM 7444 C CA . SER D 2 135 ? -47.690 -27.791 -3.175 1.00 83.18 135 SER D CA 1
ATOM 7445 C C . SER D 2 135 ? -46.795 -28.838 -3.823 1.00 91.13 135 SER D C 1
ATOM 7446 O O . SER D 2 135 ? -46.942 -29.136 -5.012 1.00 104.31 135 SER D O 1
ATOM 7449 N N . PRO D 2 136 ? -45.811 -29.342 -3.050 1.00 90.35 136 PRO D N 1
ATOM 7450 C CA . PRO D 2 136 ? -44.823 -30.314 -3.513 1.00 76.34 136 PRO D CA 1
ATOM 7451 C C . PRO D 2 136 ? -45.447 -31.682 -3.734 1.00 64.71 136 PRO D C 1
ATOM 7452 O O . PRO D 2 136 ? -46.388 -32.079 -3.047 1.00 54.08 136 PRO D O 1
ATOM 7456 N N . GLU D 2 137 ? -44.935 -32.369 -4.738 1.00 64.19 137 GLU D N 1
ATOM 7457 C CA . GLU D 2 137 ? -45.362 -33.721 -5.020 1.00 68.62 137 GLU D CA 1
ATOM 7458 C C . GLU D 2 137 ? -44.484 -34.565 -4.118 1.00 69.53 137 GLU D C 1
ATOM 7459 O O . GLU D 2 137 ? -43.296 -34.265 -3.891 1.00 66.11 137 GLU D O 1
ATOM 7465 N N . TYR D 2 138 ? -45.098 -35.617 -3.598 1.00 66.77 138 TYR D N 1
ATOM 7466 C CA . TYR D 2 138 ? -44.476 -36.515 -2.674 1.00 62.55 138 TYR D CA 1
ATOM 7467 C C . TYR D 2 138 ? -44.744 -37.920 -3.173 1.00 66.23 138 TYR D C 1
ATOM 7468 O O . TYR D 2 138 ? -45.661 -38.105 -3.965 1.00 81.07 138 TYR D O 1
ATOM 7477 N N . THR D 2 139 ? -44.004 -38.916 -2.699 1.00 68.39 139 THR D N 1
ATOM 7478 C CA . THR D 2 139 ? -44.262 -40.302 -3.109 1.00 77.77 139 THR D CA 1
ATOM 7479 C C . THR D 2 139 ? -44.381 -41.279 -1.919 1.00 70.81 139 THR D C 1
ATOM 7480 O O . THR D 2 139 ? -43.576 -41.211 -0.992 1.00 67.54 139 THR D O 1
ATOM 7484 N N . VAL D 2 140 ? -45.375 -42.173 -1.952 1.00 71.75 140 VAL D N 1
ATOM 7485 C CA . VAL D 2 140 ? -45.558 -43.205 -0.894 1.00 78.42 140 VAL D CA 1
ATOM 7486 C C . VAL D 2 140 ? -45.139 -44.564 -1.412 1.00 66.45 140 VAL D C 1
ATOM 7487 O O . VAL D 2 140 ? -45.781 -45.082 -2.315 1.00 63.16 140 VAL D O 1
ATOM 7491 N N . ARG D 2 141 ? -44.072 -45.125 -0.850 1.00 64.80 141 ARG D N 1
ATOM 7492 C CA . ARG D 2 141 ? -43.707 -46.504 -1.189 1.00 74.79 141 ARG D CA 1
ATOM 7493 C C . ARG D 2 141 ? -44.377 -47.449 -0.228 1.00 71.51 141 ARG D C 1
ATOM 7494 O O . ARG D 2 141 ? -44.403 -47.185 0.981 1.00 74.87 141 ARG D O 1
ATOM 7502 N N . ALA D 2 142 ? -44.926 -48.527 -0.805 1.00 67.20 142 ALA D N 1
ATOM 7503 C CA . ALA D 2 142 ? -45.620 -49.590 -0.094 1.00 73.21 142 ALA D CA 1
ATOM 7504 C C . ALA D 2 142 ? -45.229 -50.912 -0.676 1.00 78.20 142 ALA D C 1
ATOM 7505 O O . ALA D 2 142 ? -44.958 -50.967 -1.864 1.00 94.13 142 ALA D O 1
ATOM 7507 N N . LYS D 2 143 ? -45.190 -51.967 0.147 1.00 88.88 143 LYS D N 1
ATOM 7508 C CA . LYS D 2 143 ? -44.920 -53.346 -0.325 1.00 94.58 143 LYS D CA 1
ATOM 7509 C C . LYS D 2 143 ? -46.214 -54.136 -0.391 1.00 96.06 143 LYS D C 1
ATOM 7510 O O . LYS D 2 143 ? -47.006 -54.089 0.551 1.00 113.94 143 LYS D O 1
ATOM 7516 N N . ASP D 2 144 ? -46.442 -54.821 -1.513 1.00 105.21 144 ASP D N 1
ATOM 7517 C CA . ASP D 2 144 ? -47.519 -55.809 -1.622 1.00 114.20 144 ASP D CA 1
ATOM 7518 C C . ASP D 2 144 ? -47.169 -56.888 -0.620 1.00 113.71 144 ASP D C 1
ATOM 7519 O O . ASP D 2 144 ? -46.032 -57.375 -0.617 1.00 120.47 144 ASP D O 1
ATOM 7524 N N . HIS D 2 145 ? -48.113 -57.195 0.271 1.00 109.21 145 HIS D N 1
ATOM 7525 C CA . HIS D 2 145 ? -47.997 -58.358 1.151 1.00 97.69 145 HIS D CA 1
ATOM 7526 C C . HIS D 2 145 ? -49.168 -59.292 0.906 1.00 103.21 145 HIS D C 1
ATOM 7527 O O . HIS D 2 145 ? -50.292 -58.863 0.589 1.00 92.60 145 HIS D O 1
ATOM 7534 N N . ASP D 2 146 ? -48.872 -60.578 1.059 1.00 109.81 146 ASP D N 1
ATOM 7535 C CA . ASP D 2 146 ? -49.804 -61.655 0.785 1.00 113.20 146 ASP D CA 1
ATOM 7536 C C . ASP D 2 146 ? -50.953 -61.635 1.794 1.00 106.73 146 ASP D C 1
ATOM 7537 O O . ASP D 2 146 ? -52.086 -61.957 1.445 1.00 100.25 146 ASP D O 1
ATOM 7542 N N . PHE D 2 147 ? -50.654 -61.224 3.030 1.00 119.18 147 PHE D N 1
ATOM 7543 C CA . PHE D 2 147 ? -51.661 -61.073 4.097 1.00 117.91 147 PHE D CA 1
ATOM 7544 C C . PHE D 2 147 ? -51.334 -60.015 5.172 1.00 109.02 147 PHE D C 1
ATOM 7545 O O . PHE D 2 147 ? -50.356 -60.155 5.930 1.00 90.72 147 PHE D O 1
ATOM 7553 N N . ILE D 2 148 ? -52.181 -58.981 5.236 1.00 98.34 148 ILE D N 1
ATOM 7554 C CA . ILE D 2 148 ? -52.032 -57.876 6.199 1.00 105.07 148 ILE D CA 1
ATOM 7555 C C . ILE D 2 148 ? -53.232 -57.762 7.126 1.00 116.65 148 ILE D C 1
ATOM 7556 O O . ILE D 2 148 ? -54.374 -57.755 6.667 1.00 128.23 148 ILE D O 1
ATOM 7561 N N . ILE D 2 149 ? -52.950 -57.671 8.427 1.00 109.18 149 ILE D N 1
ATOM 7562 C CA . ILE D 2 149 ? -53.930 -57.226 9.408 1.00 99.28 149 ILE D CA 1
ATOM 7563 C C . ILE D 2 149 ? -53.528 -55.816 9.836 1.00 90.44 149 ILE D C 1
ATOM 7564 O O . ILE D 2 149 ? -52.436 -55.621 10.366 1.00 94.79 149 ILE D O 1
ATOM 7569 N N . GLY D 2 150 ? -54.399 -54.839 9.588 1.00 79.91 150 GLY D N 1
ATOM 7570 C CA . GLY D 2 150 ? -54.140 -53.451 10.006 1.00 74.86 150 GLY D CA 1
ATOM 7571 C C . GLY D 2 150 ? -55.244 -52.426 9.765 1.00 67.95 150 GLY D C 1
ATOM 7572 O O . GLY D 2 150 ? -56.370 -52.762 9.384 1.00 61.49 150 GLY D O 1
ATOM 7573 N N . GLY D 2 151 ? -54.927 -51.161 9.996 1.00 66.11 151 GLY D N 1
ATOM 7574 C CA . GLY D 2 151 ? -55.910 -50.113 9.763 1.00 69.43 151 GLY D CA 1
ATOM 7575 C C . GLY D 2 151 ? -55.565 -49.249 8.580 1.00 67.84 151 GLY D C 1
ATOM 7576 O O . GLY D 2 151 ? -54.403 -49.224 8.153 1.00 69.11 151 GLY D O 1
ATOM 7577 N N . SER D 2 152 ? -56.565 -48.540 8.053 1.00 69.36 152 SER D N 1
ATOM 7578 C CA . SER D 2 152 ? -56.300 -47.546 6.999 1.00 80.69 152 SER D CA 1
ATOM 7579 C C . SER D 2 152 ? -56.374 -46.116 7.507 1.00 78.17 152 SER D C 1
ATOM 7580 O O . SER D 2 152 ? -57.082 -45.810 8.474 1.00 80.02 152 SER D O 1
ATOM 7583 N N . ALA D 2 153 ? -55.601 -45.259 6.857 1.00 74.36 153 ALA D N 1
ATOM 7584 C CA . ALA D 2 153 ? -55.579 -43.843 7.165 1.00 77.97 153 ALA D CA 1
ATOM 7585 C C . ALA D 2 153 ? -55.511 -43.066 5.872 1.00 77.50 153 ALA D C 1
ATOM 7586 O O . ALA D 2 153 ? -55.412 -43.663 4.786 1.00 80.72 153 ALA D O 1
ATOM 7588 N N . LYS D 2 154 ? -55.568 -41.742 5.986 1.00 76.24 154 LYS D N 1
ATOM 7589 C CA . LYS D 2 154 ? -55.559 -40.876 4.815 1.00 81.00 154 LYS D CA 1
ATOM 7590 C C . LYS D 2 154 ? -54.550 -39.764 5.013 1.00 79.61 154 LYS D C 1
ATOM 7591 O O . LYS D 2 154 ? -54.773 -38.844 5.810 1.00 86.72 154 LYS D O 1
ATOM 7597 N N . LEU D 2 155 ? -53.426 -39.888 4.302 1.00 77.55 155 LEU D N 1
ATOM 7598 C CA . LEU D 2 155 ? -52.304 -38.952 4.365 1.00 69.80 155 LEU D CA 1
ATOM 7599 C C . LEU D 2 155 ? -52.540 -37.727 3.483 1.00 66.34 155 LEU D C 1
ATOM 7600 O O . LEU D 2 155 ? -53.105 -37.849 2.395 1.00 66.05 155 LEU D O 1
ATOM 7605 N N . THR D 2 156 ? -52.089 -36.559 3.952 1.00 62.19 156 THR D N 1
ATOM 7606 C CA . THR D 2 156 ? -52.439 -35.284 3.322 1.00 60.22 156 THR D CA 1
ATOM 7607 C C . THR D 2 156 ? -51.352 -34.230 3.408 1.00 56.54 156 THR D C 1
ATOM 7608 O O . THR D 2 156 ? -50.792 -34.023 4.468 1.00 53.44 156 THR D O 1
ATOM 7612 N N . ILE D 2 157 ? -51.079 -33.587 2.270 1.00 58.88 157 ILE D N 1
ATOM 7613 C CA . ILE D 2 157 ? -50.096 -32.516 2.143 1.00 63.77 157 ILE D CA 1
ATOM 7614 C C . ILE D 2 157 ? -50.750 -31.337 1.438 1.00 67.15 157 ILE D C 1
ATOM 7615 O O . ILE D 2 157 ? -51.370 -31.524 0.399 1.00 67.85 157 ILE D O 1
ATOM 7620 N N . GLN D 2 158 ? -50.609 -30.132 1.997 1.00 79.07 158 GLN D N 1
ATOM 7621 C CA . GLN D 2 158 ? -51.046 -28.864 1.366 1.00 83.56 158 GLN D CA 1
ATOM 7622 C C . GLN D 2 158 ? -49.869 -27.921 1.364 1.00 79.51 158 GLN D C 1
ATOM 7623 O O . GLN D 2 158 ? -49.144 -27.828 2.358 1.00 88.69 158 GLN D O 1
ATOM 7629 N N . GLY D 2 159 ? -49.684 -27.202 0.272 1.00 71.90 159 GLY D N 1
ATOM 7630 C CA . GLY D 2 159 ? -48.561 -26.287 0.202 1.00 79.84 159 GLY D CA 1
ATOM 7631 C C . GLY D 2 159 ? -49.029 -24.884 0.448 1.00 90.94 159 GLY D C 1
ATOM 7632 O O . GLY D 2 159 ? -50.124 -24.683 0.979 1.00 101.95 159 GLY D O 1
ATOM 7633 N N . HIS D 2 160 ? -48.192 -23.928 0.037 1.00 101.82 160 HIS D N 1
ATOM 7634 C CA . HIS D 2 160 ? -48.455 -22.486 0.148 1.00 103.89 160 HIS D CA 1
ATOM 7635 C C . HIS D 2 160 ? -49.716 -22.106 -0.584 1.00 101.30 160 HIS D C 1
ATOM 7636 O O . HIS D 2 160 ? -50.431 -21.210 -0.139 1.00 99.81 160 HIS D O 1
ATOM 7643 N N . GLY D 2 161 ? -49.969 -22.798 -1.702 1.00 108.69 161 GLY D N 1
ATOM 7644 C CA . GLY D 2 161 ? -51.174 -22.630 -2.524 1.00 114.61 161 GLY D CA 1
ATOM 7645 C C . GLY D 2 161 ? -52.436 -23.334 -2.034 1.00 120.17 161 GLY D C 1
ATOM 7646 O O . GLY D 2 161 ? -53.437 -23.363 -2.752 1.00 128.68 161 GLY D O 1
ATOM 7647 N N . GLY D 2 162 ? -52.376 -23.934 -0.843 1.00 111.79 162 GLY D N 1
ATOM 7648 C CA . GLY D 2 162 ? -53.559 -24.406 -0.124 1.00 116.65 162 GLY D CA 1
ATOM 7649 C C . GLY D 2 162 ? -54.357 -25.606 -0.620 1.00 131.53 162 GLY D C 1
ATOM 7650 O O . GLY D 2 162 ? -55.189 -26.131 0.134 1.00 160.59 162 GLY D O 1
ATOM 7651 N N . GLU D 2 163 ? -54.128 -26.055 -1.853 1.00 116.84 163 GLU D N 1
ATOM 7652 C CA . GLU D 2 163 ? -54.893 -27.177 -2.397 1.00 115.71 163 GLU D CA 1
ATOM 7653 C C . GLU D 2 163 ? -54.290 -28.565 -2.058 1.00 118.03 163 GLU D C 1
ATOM 7654 O O . GLU D 2 163 ? -53.154 -28.874 -2.464 1.00 112.14 163 GLU D O 1
ATOM 7660 N N . GLY D 2 164 ? -55.064 -29.391 -1.334 1.00 105.15 164 GLY D N 1
ATOM 7661 C CA . GLY D 2 164 ? -54.584 -30.666 -0.738 1.00 103.82 164 GLY D CA 1
ATOM 7662 C C . GLY D 2 164 ? -54.305 -31.901 -1.599 1.00 109.68 164 GLY D C 1
ATOM 7663 O O . GLY D 2 164 ? -54.931 -32.109 -2.639 1.00 128.49 164 GLY D O 1
ATOM 7664 N N . GLU D 2 165 ? -53.367 -32.730 -1.142 1.00 108.18 165 GLU D N 1
ATOM 7665 C CA . GLU D 2 165 ? -52.960 -33.965 -1.818 1.00 105.85 165 GLU D CA 1
ATOM 7666 C C . GLU D 2 165 ? -53.181 -35.135 -0.872 1.00 96.27 165 GLU D C 1
ATOM 7667 O O . GLU D 2 165 ? -52.472 -35.252 0.120 1.00 98.66 165 GLU D O 1
ATOM 7673 N N . THR D 2 166 ? -54.138 -36.002 -1.182 1.00 86.81 166 THR D N 1
ATOM 7674 C CA . THR D 2 166 ? -54.562 -37.050 -0.247 1.00 82.01 166 THR D CA 1
ATOM 7675 C C . THR D 2 166 ? -54.330 -38.471 -0.769 1.00 75.00 166 THR D C 1
ATOM 7676 O O . THR D 2 166 ? -54.896 -38.835 -1.787 1.00 88.78 166 THR D O 1
ATOM 7680 N N . THR D 2 167 ? -53.539 -39.288 -0.074 1.00 70.65 167 THR D N 1
ATOM 7681 C CA . THR D 2 167 ? -53.298 -40.691 -0.515 1.00 71.54 167 THR D CA 1
ATOM 7682 C C . THR D 2 167 ? -53.747 -41.748 0.502 1.00 73.12 167 THR D C 1
ATOM 7683 O O . THR D 2 167 ? -53.427 -41.644 1.697 1.00 84.59 167 THR D O 1
ATOM 7687 N N . ASN D 2 168 ? -54.464 -42.761 0.020 1.00 66.18 168 ASN D N 1
ATOM 7688 C CA . ASN D 2 168 ? -54.994 -43.803 0.877 1.00 67.13 168 ASN D CA 1
ATOM 7689 C C . ASN D 2 168 ? -53.898 -44.784 1.280 1.00 63.87 168 ASN D C 1
ATOM 7690 O O . ASN D 2 168 ? -53.423 -45.526 0.443 1.00 74.59 168 ASN D O 1
ATOM 7695 N N . ILE D 2 169 ? -53.504 -44.801 2.552 1.00 60.52 169 ILE D N 1
ATOM 7696 C CA . ILE D 2 169 ? -52.41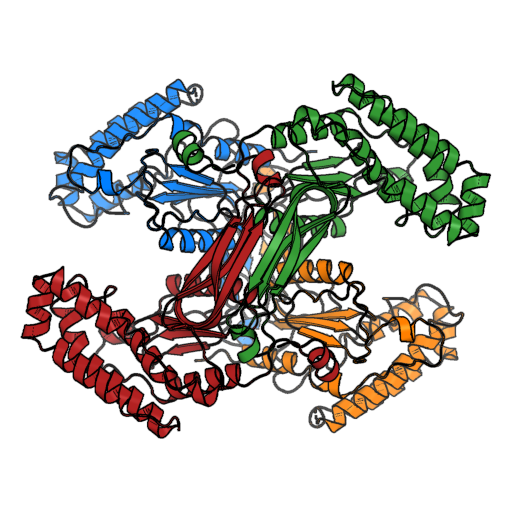4 -45.701 3.016 1.00 61.50 169 ILE D CA 1
ATOM 7697 C C . ILE D 2 169 ? -52.817 -46.747 4.087 1.00 58.67 169 ILE D C 1
ATOM 7698 O O . ILE D 2 169 ? -53.817 -46.573 4.807 1.00 60.68 169 ILE D O 1
ATOM 7703 N N . VAL D 2 170 ? -52.056 -47.838 4.161 1.00 51.26 170 VAL D N 1
ATOM 7704 C CA . VAL D 2 170 ? -52.364 -48.895 5.113 1.00 50.20 170 VAL D CA 1
ATOM 7705 C C . VAL D 2 170 ? -51.173 -49.195 5.992 1.00 58.68 170 VAL D C 1
ATOM 7706 O O . VAL D 2 170 ? -50.098 -49.564 5.510 1.00 66.85 170 VAL D O 1
ATOM 7710 N N . VAL D 2 171 ? -51.417 -49.013 7.290 1.00 62.49 171 VAL D N 1
ATOM 7711 C CA . VAL D 2 171 ? -50.424 -49.037 8.340 1.00 55.28 171 VAL D CA 1
ATOM 7712 C C . VAL D 2 171 ? -50.693 -50.365 9.014 1.00 56.07 171 VAL D C 1
ATOM 7713 O O . VAL D 2 171 ? -51.744 -50.528 9.653 1.00 53.90 171 VAL D O 1
ATOM 7717 N N . PRO D 2 172 ? -49.770 -51.331 8.847 1.00 61.99 172 PRO D N 1
ATOM 7718 C CA . PRO D 2 172 ? -50.015 -52.728 9.274 1.00 66.25 172 PRO D CA 1
ATOM 7719 C C . PRO D 2 172 ? -49.706 -53.061 10.753 1.00 65.35 172 PRO D C 1
ATOM 7720 O O . PRO D 2 172 ? -48.862 -52.418 11.389 1.00 56.28 172 PRO D O 1
ATOM 7724 N N . ALA D 2 173 ? -50.430 -54.053 11.271 1.00 70.10 173 ALA D N 1
ATOM 7725 C CA . ALA D 2 173 ? -50.137 -54.684 12.556 1.00 75.89 173 ALA D CA 1
ATOM 7726 C C . ALA D 2 173 ? -49.379 -56.007 12.360 1.00 75.96 173 ALA D C 1
ATOM 7727 O O . ALA D 2 173 ? -48.420 -56.288 13.071 1.00 73.21 173 ALA D O 1
ATOM 7729 N N . VAL D 2 174 ? -49.828 -56.827 11.416 1.00 78.86 174 VAL D N 1
ATOM 7730 C CA . VAL D 2 174 ? -49.122 -58.054 11.048 1.00 85.14 174 VAL D CA 1
ATOM 7731 C C . VAL D 2 174 ? -49.106 -58.126 9.523 1.00 99.62 174 VAL D C 1
ATOM 7732 O O . VAL D 2 174 ? -50.136 -57.901 8.876 1.00 103.75 174 VAL D O 1
ATOM 7736 N N . ALA D 2 175 ? -47.929 -58.421 8.965 1.00 106.13 175 ALA D N 1
ATOM 7737 C CA . ALA D 2 175 ? -47.740 -58.629 7.521 1.00 97.43 175 ALA D CA 1
ATOM 7738 C C . ALA D 2 175 ? -47.187 -60.021 7.312 1.00 101.17 175 ALA D C 1
ATOM 7739 O O . ALA D 2 175 ? -46.229 -60.419 7.986 1.00 113.11 175 ALA D O 1
ATOM 7741 N N . ILE D 2 176 ? -47.794 -60.776 6.402 1.00 101.22 176 ILE D N 1
ATOM 7742 C CA . ILE D 2 176 ? -47.423 -62.184 6.223 1.00 120.34 176 ILE D CA 1
ATOM 7743 C C . ILE D 2 176 ? -47.161 -62.507 4.755 1.00 130.91 176 ILE D C 1
ATOM 7744 O O . ILE D 2 176 ? -47.991 -62.192 3.894 1.00 144.01 176 ILE D O 1
ATOM 7749 N N . GLU D 2 177 ? -46.007 -63.130 4.489 1.00 131.88 177 GLU D N 1
ATOM 7750 C CA . GLU D 2 177 ? -45.659 -63.616 3.148 1.00 138.53 177 GLU D CA 1
ATOM 7751 C C . GLU D 2 177 ? -45.885 -65.121 3.014 1.00 153.88 177 GLU D C 1
ATOM 7752 O O . GLU D 2 177 ? -45.446 -65.890 3.863 1.00 160.08 177 GLU D O 1
ATOM 7758 N N . CYS D 2 178 ? -46.568 -65.521 1.941 1.00 172.50 178 CYS D N 1
ATOM 7759 C CA . CYS D 2 178 ? -46.914 -66.922 1.680 1.00 186.22 178 CYS D CA 1
ATOM 7760 C C . CYS D 2 178 ? -46.274 -67.462 0.391 1.00 200.65 178 CYS D C 1
ATOM 7761 O O . CYS D 2 178 ? -46.561 -66.974 -0.709 1.00 224.47 178 CYS D O 1
ATOM 7764 N N . LYS D 2 179 ? -45.406 -68.465 0.544 1.00 199.87 179 LYS D N 1
ATOM 7765 C CA . LYS D 2 179 ? -44.732 -69.129 -0.586 1.00 202.65 179 LYS D CA 1
ATOM 7766 C C . LYS D 2 179 ? -44.927 -70.649 -0.526 1.00 202.88 179 LYS D C 1
ATOM 7767 O O . LYS D 2 179 ? -45.064 -71.218 0.564 1.00 215.44 179 LYS D O 1
ATOM 7773 N N . ARG D 2 180 ? -44.927 -71.289 -1.699 1.00 186.30 180 ARG D N 1
ATOM 7774 C CA . ARG D 2 180 ? -44.959 -72.756 -1.823 1.00 176.06 180 ARG D CA 1
ATOM 7775 C C . ARG D 2 180 ? -43.638 -73.366 -1.334 1.00 166.83 180 ARG D C 1
ATOM 7776 O O . ARG D 2 180 ? -43.627 -74.328 -0.556 1.00 154.26 180 ARG D O 1
ATOM 7784 N N . TYR D 2 181 ? -42.537 -72.806 -1.834 1.00 160.18 181 TYR D N 1
ATOM 7785 C CA . TYR D 2 181 ? -41.188 -73.088 -1.358 1.00 158.29 181 TYR D CA 1
ATOM 7786 C C . TYR D 2 181 ? -40.397 -71.783 -1.391 1.00 148.70 181 TYR D C 1
ATOM 7787 O O . TYR D 2 181 ? -40.563 -70.964 -2.308 1.00 151.70 181 TYR D O 1
ATOM 7796 N N . LEU D 2 182 ? -39.557 -71.585 -0.384 1.00 131.32 182 LEU D N 1
ATOM 7797 C CA . LEU D 2 182 ? -38.772 -70.364 -0.270 1.00 119.93 182 LEU D CA 1
ATOM 7798 C C . LEU D 2 182 ? -37.318 -70.647 -0.622 1.00 109.37 182 LEU D C 1
ATOM 7799 O O . LEU D 2 182 ? -36.698 -71.545 -0.041 1.00 114.91 182 LEU D O 1
ATOM 7804 N N . GLU D 2 183 ? -36.782 -69.888 -1.571 1.00 105.90 183 GLU D N 1
ATOM 7805 C CA . GLU D 2 183 ? -35.323 -69.874 -1.804 1.00 119.09 183 GLU D CA 1
ATOM 7806 C C . GLU D 2 183 ? -34.711 -68.512 -1.467 1.00 112.00 183 GLU D C 1
ATOM 7807 O O . GLU D 2 183 ? -35.443 -67.557 -1.227 1.00 121.36 183 GLU D O 1
ATOM 7813 N N . ARG D 2 184 ? -33.381 -68.444 -1.438 1.00 103.19 184 ARG D N 1
ATOM 7814 C CA . ARG D 2 184 ? -32.654 -67.330 -0.817 1.00 104.50 184 ARG D CA 1
ATOM 7815 C C . ARG D 2 184 ? -32.841 -65.947 -1.447 1.00 116.66 184 ARG D C 1
ATOM 7816 O O . ARG D 2 184 ? -32.898 -64.955 -0.729 1.00 120.36 184 ARG D O 1
ATOM 7824 N N . ASN D 2 185 ? -32.936 -65.878 -2.771 1.00 140.69 185 ASN D N 1
ATOM 7825 C CA . ASN D 2 185 ? -33.200 -64.608 -3.467 1.00 151.68 185 ASN D CA 1
ATOM 7826 C C . ASN D 2 185 ? -34.586 -64.043 -3.116 1.00 161.20 185 ASN D C 1
ATOM 7827 O O . ASN D 2 185 ? -34.790 -62.830 -3.171 1.00 185.11 185 ASN D O 1
ATOM 7832 N N . MET D 2 186 ? -35.521 -64.928 -2.758 1.00 156.66 186 MET D N 1
ATOM 7833 C CA . MET D 2 186 ? -36.847 -64.540 -2.255 1.00 153.80 186 MET D CA 1
ATOM 7834 C C . MET D 2 186 ? -36.783 -64.148 -0.768 1.00 132.33 186 MET D C 1
ATOM 7835 O O . MET D 2 186 ? -37.455 -63.208 -0.342 1.00 139.97 186 MET D O 1
ATOM 7840 N N . LEU D 2 187 ? -35.980 -64.873 0.011 1.00 103.55 187 LEU D N 1
ATOM 7841 C CA . LEU D 2 187 ? -35.712 -64.501 1.391 1.00 92.21 187 LEU D CA 1
ATOM 7842 C C . LEU D 2 187 ? -35.040 -63.130 1.455 1.00 98.93 187 LEU D C 1
ATOM 7843 O O . LEU D 2 187 ? -35.440 -62.297 2.257 1.00 117.02 187 LEU D O 1
ATOM 7848 N N . ASP D 2 188 ? -34.037 -62.896 0.615 1.00 99.67 188 ASP D N 1
ATOM 7849 C CA . ASP D 2 188 ? -33.322 -61.616 0.600 1.00 105.57 188 ASP D CA 1
ATOM 7850 C C . ASP D 2 188 ? -34.239 -60.445 0.214 1.00 101.53 188 ASP D C 1
ATOM 7851 O O . ASP D 2 188 ? -34.084 -59.340 0.743 1.00 92.76 188 ASP D O 1
ATOM 7856 N N . GLU D 2 189 ? -35.201 -60.711 -0.682 1.00 102.32 189 GLU D N 1
ATOM 7857 C CA . GLU D 2 189 ? -36.331 -59.805 -0.944 1.00 107.18 189 GLU D CA 1
ATOM 7858 C C . GLU D 2 189 ? -37.010 -59.454 0.396 1.00 105.07 189 GLU D C 1
ATOM 7859 O O . GLU D 2 189 ? -37.203 -58.275 0.705 1.00 118.51 189 GLU D O 1
ATOM 7865 N N . CYS D 2 190 ? -37.314 -60.479 1.195 1.00 85.82 190 CYS D N 1
ATOM 7866 C CA . CYS D 2 190 ? -37.967 -60.307 2.483 1.00 72.89 190 CYS D CA 1
ATOM 7867 C C . CYS D 2 190 ? -37.101 -59.589 3.505 1.00 69.66 190 CYS D C 1
ATOM 7868 O O . CYS D 2 190 ? -37.604 -58.752 4.257 1.00 66.89 190 CYS D O 1
ATOM 7871 N N . ALA D 2 191 ? -35.810 -59.917 3.516 1.00 72.27 191 ALA D N 1
ATOM 7872 C CA . ALA D 2 191 ? -34.841 -59.386 4.480 1.00 76.34 191 ALA D CA 1
ATOM 7873 C C . ALA D 2 191 ? -34.730 -57.871 4.345 1.00 79.62 191 ALA D C 1
ATOM 7874 O O . ALA D 2 191 ? -34.566 -57.148 5.335 1.00 71.69 191 ALA D O 1
ATOM 7876 N N . GLY D 2 192 ? -34.837 -57.414 3.101 1.00 93.40 192 GLY D N 1
ATOM 7877 C CA . GLY D 2 192 ? -34.834 -55.999 2.766 1.00 112.08 192 GLY D CA 1
ATOM 7878 C C . GLY D 2 192 ? -36.152 -55.323 3.067 1.00 122.29 192 GLY D C 1
ATOM 7879 O O . GLY D 2 192 ? -36.146 -54.148 3.460 1.00 143.17 192 GLY D O 1
ATOM 7880 N N . THR D 2 193 ? -37.270 -56.047 2.870 1.00 109.77 193 THR D N 1
ATOM 7881 C CA . THR D 2 193 ? -38.629 -55.554 3.237 1.00 91.73 193 THR D CA 1
ATOM 7882 C C . THR D 2 193 ? -38.651 -55.325 4.728 1.00 81.93 193 THR D C 1
ATOM 7883 O O . THR D 2 193 ? -39.037 -54.238 5.179 1.00 68.69 193 THR D O 1
ATOM 7887 N N . ALA D 2 194 ? -38.205 -56.351 5.467 1.00 75.96 194 ALA D N 1
ATOM 7888 C CA . ALA D 2 194 ? -38.235 -56.359 6.923 1.00 71.71 194 ALA D CA 1
ATOM 7889 C C . ALA D 2 194 ? -37.611 -55.088 7.514 1.00 69.17 194 ALA D C 1
ATOM 7890 O O . ALA D 2 194 ? -38.271 -54.393 8.296 1.00 67.81 194 ALA D O 1
ATOM 7892 N N . GLU D 2 195 ? -36.390 -54.754 7.090 1.00 72.54 195 GLU D N 1
ATOM 7893 C CA . GLU D 2 195 ? -35.715 -53.520 7.507 1.00 81.16 195 GLU D CA 1
ATOM 7894 C C . GLU D 2 195 ? -36.654 -52.316 7.341 1.00 94.19 195 GLU D C 1
ATOM 7895 O O . GLU D 2 195 ? -36.876 -51.559 8.300 1.00 97.53 195 GLU D O 1
ATOM 7901 N N . ARG D 2 196 ? -37.237 -52.190 6.138 1.00 101.98 196 ARG D N 1
ATOM 7902 C CA . ARG D 2 196 ? -38.065 -51.032 5.742 1.00 102.00 196 ARG D CA 1
ATOM 7903 C C . ARG D 2 196 ? -39.396 -50.972 6.504 1.00 103.78 196 ARG D C 1
ATOM 7904 O O . ARG D 2 196 ? -39.852 -49.880 6.869 1.00 99.07 196 ARG D O 1
ATOM 7912 N N . LEU D 2 197 ? -39.967 -52.154 6.777 1.00 99.23 197 LEU D N 1
ATOM 7913 C CA . LEU D 2 197 ? -41.279 -52.325 7.430 1.00 84.01 197 LEU D CA 1
ATOM 7914 C C . LEU D 2 197 ? -41.226 -52.063 8.921 1.00 76.81 197 LEU D C 1
ATOM 7915 O O . LEU D 2 197 ? -42.101 -51.375 9.460 1.00 71.08 197 LEU D O 1
ATOM 7920 N N . LYS D 2 198 ? -40.213 -52.635 9.572 1.00 75.68 198 LYS D N 1
ATOM 7921 C CA . LYS D 2 198 ? -39.843 -52.263 10.945 1.00 83.96 198 LYS D CA 1
ATOM 7922 C C . LYS D 2 198 ? -39.586 -50.756 11.091 1.00 79.58 198 LYS D C 1
ATOM 7923 O O . LYS D 2 198 ? -39.812 -50.195 12.157 1.00 80.12 198 LYS D O 1
ATOM 7929 N N . ARG D 2 199 ? -39.113 -50.102 10.038 1.00 69.25 199 ARG D N 1
ATOM 7930 C CA . ARG D 2 199 ? -38.894 -48.684 10.145 1.00 70.76 199 ARG D CA 1
ATOM 7931 C C . ARG D 2 199 ? -40.199 -47.915 10.013 1.00 64.32 199 ARG D C 1
ATOM 7932 O O . ARG D 2 199 ? -40.345 -46.833 10.586 1.00 60.31 199 ARG D O 1
ATOM 7940 N N . ALA D 2 200 ? -41.153 -48.485 9.280 1.00 62.12 200 ALA D N 1
ATOM 7941 C CA . ALA D 2 200 ? -42.421 -47.797 8.991 1.00 62.27 200 ALA D CA 1
ATOM 7942 C C . ALA D 2 200 ? -43.318 -47.935 10.165 1.00 58.29 200 ALA D C 1
ATOM 7943 O O . ALA D 2 200 ? -43.907 -46.964 10.632 1.00 53.49 200 ALA D O 1
ATOM 7945 N N . THR D 2 201 ? -43.397 -49.179 10.620 1.00 60.59 201 THR D N 1
ATOM 7946 C CA . THR D 2 201 ? -44.215 -49.598 11.739 1.00 67.59 201 THR D CA 1
ATOM 7947 C C . THR D 2 201 ? -43.348 -50.531 12.590 1.00 69.82 201 THR D C 1
ATOM 7948 O O . THR D 2 201 ? -43.331 -51.744 12.357 1.00 83.40 201 THR D O 1
ATOM 7952 N N . PRO D 2 202 ? -42.585 -49.969 13.555 1.00 63.20 202 PRO D N 1
ATOM 7953 C CA . PRO D 2 202 ? -41.683 -50.802 14.353 1.00 63.74 202 PRO D CA 1
ATOM 7954 C C . PRO D 2 202 ? -42.370 -51.894 15.158 1.00 74.27 202 PRO D C 1
ATOM 7955 O O . PRO D 2 202 ? -41.731 -52.906 15.471 1.00 88.25 202 PRO D O 1
ATOM 7959 N N . TYR D 2 203 ? -43.652 -51.707 15.474 1.00 76.86 203 TYR D N 1
ATOM 7960 C CA . TYR D 2 203 ? -44.443 -52.750 16.160 1.00 73.80 203 TYR D CA 1
ATOM 7961 C C . TYR D 2 203 ? -45.403 -53.367 15.139 1.00 74.57 203 TYR D C 1
ATOM 7962 O O . TYR D 2 203 ? -46.623 -53.539 15.368 1.00 72.39 203 TYR D O 1
ATOM 7971 N N . CYS D 2 204 ? -44.831 -53.634 13.969 1.00 73.54 204 CYS D N 1
ATOM 7972 C CA . CYS D 2 204 ? -45.467 -54.497 13.010 1.00 73.03 204 CYS D CA 1
ATOM 7973 C C . CYS D 2 204 ? -44.744 -55.793 13.039 1.00 68.43 204 CYS D C 1
ATOM 7974 O O . CYS D 2 204 ? -43.510 -55.862 13.048 1.00 62.53 204 CYS D O 1
ATOM 7977 N N . LEU D 2 205 ? -45.564 -56.819 13.062 1.00 70.76 205 LEU D N 1
ATOM 7978 C CA . LEU D 2 205 ? -45.104 -58.160 13.144 1.00 85.69 205 LEU D CA 1
ATOM 7979 C C . LEU D 2 205 ? -45.037 -58.679 11.709 1.00 104.44 205 LEU D C 1
ATOM 7980 O O . LEU D 2 205 ? -45.953 -58.426 10.906 1.00 102.54 205 LEU D O 1
ATOM 7985 N N . TYR D 2 206 ? -43.942 -59.381 11.397 1.00 112.82 206 TYR D N 1
ATOM 7986 C CA . TYR D 2 206 ? -43.654 -59.857 10.044 1.00 103.57 206 TYR D CA 1
ATOM 7987 C C . TYR D 2 206 ? -43.254 -61.326 10.045 1.00 97.91 206 TYR D C 1
ATOM 7988 O O . TYR D 2 206 ? -42.256 -61.699 10.669 1.00 87.05 206 TYR D O 1
ATOM 7997 N N . PHE D 2 207 ? -44.062 -62.147 9.365 1.00 107.45 207 PHE D N 1
ATOM 7998 C CA . PHE D 2 207 ? -43.844 -63.604 9.235 1.00 113.02 207 PHE D CA 1
ATOM 7999 C C . PHE D 2 207 ? -43.626 -64.022 7.790 1.00 118.07 207 PHE D C 1
ATOM 8000 O O . PHE D 2 207 ? -44.188 -63.405 6.876 1.00 133.36 207 PHE D O 1
ATOM 8008 N N . VAL D 2 208 ? -42.830 -65.075 7.591 1.00 110.68 208 VAL D N 1
ATOM 8009 C CA . VAL D 2 208 ? -42.705 -65.723 6.268 1.00 101.15 208 VAL D CA 1
ATOM 8010 C C . VAL D 2 208 ? -43.236 -67.159 6.352 1.00 101.22 208 VAL D C 1
ATOM 8011 O O . VAL D 2 208 ? -42.750 -67.970 7.144 1.00 96.40 208 VAL D O 1
ATOM 8015 N N . VAL D 2 209 ? -44.241 -67.445 5.533 1.00 107.03 209 VAL D N 1
ATOM 8016 C CA . VAL D 2 209 ? -44.980 -68.705 5.567 1.00 127.28 209 VAL D CA 1
ATOM 8017 C C . VAL D 2 209 ? -44.648 -69.521 4.317 1.00 148.43 209 VAL D C 1
ATOM 8018 O O . VAL D 2 209 ? -45.058 -69.183 3.199 1.00 156.07 209 VAL D O 1
ATOM 8022 N N . ALA D 2 210 ? -43.870 -70.580 4.531 1.00 158.19 210 ALA D N 1
ATOM 8023 C CA . ALA D 2 210 ? -43.470 -71.499 3.474 1.00 154.88 210 ALA D CA 1
ATOM 8024 C C . ALA D 2 210 ? -43.893 -72.914 3.828 1.00 156.13 210 ALA D C 1
ATOM 8025 O O . ALA D 2 210 ? -43.984 -73.277 5.003 1.00 142.43 210 ALA D O 1
ATOM 8027 N N . GLU D 2 211 ? -44.182 -73.695 2.794 1.00 169.45 211 GLU D N 1
ATOM 8028 C CA . GLU D 2 211 ? -44.483 -75.106 2.949 1.00 160.45 211 GLU D CA 1
ATOM 8029 C C . GLU D 2 211 ? -43.153 -75.858 2.923 1.00 152.10 211 GLU D C 1
ATOM 8030 O O . GLU D 2 211 ? -42.843 -76.600 3.858 1.00 155.82 211 GLU D O 1
ATOM 8036 N N . TYR D 2 212 ? -42.356 -75.617 1.880 1.00 156.88 212 TYR D N 1
ATOM 8037 C CA . TYR D 2 212 ? -41.038 -76.239 1.720 1.00 175.17 212 TYR D CA 1
ATOM 8038 C C . TYR D 2 212 ? -39.898 -75.218 1.862 1.00 159.76 212 TYR D C 1
ATOM 8039 O O . TYR D 2 212 ? -40.078 -74.032 1.556 1.00 156.82 212 TYR D O 1
ATOM 8048 N N . LEU D 2 213 ? -38.735 -75.688 2.323 1.00 141.30 213 LEU D N 1
ATOM 8049 C CA . LEU D 2 213 ? -37.516 -74.865 2.383 1.00 137.59 213 LEU D CA 1
ATOM 8050 C C . LEU D 2 213 ? -36.490 -75.236 1.301 1.00 137.37 213 LEU D C 1
ATOM 8051 O O . LEU D 2 213 ? -36.084 -76.399 1.197 1.00 145.65 213 LEU D O 1
ATOM 8056 N N . LYS D 2 214 ? -36.075 -74.239 0.512 1.00 138.88 214 LYS D N 1
ATOM 8057 C CA . LYS D 2 214 ? -35.030 -74.406 -0.516 1.00 139.12 214 LYS D CA 1
ATOM 8058 C C . LYS D 2 214 ? -33.818 -73.490 -0.245 1.00 145.19 214 LYS D C 1
ATOM 8059 O O . LYS D 2 214 ? -33.354 -72.744 -1.126 1.00 119.14 214 LYS D O 1
ATOM 8065 N N . LEU D 2 215 ? -33.303 -73.578 0.984 1.00 162.46 215 LEU D N 1
ATOM 8066 C CA . LEU D 2 215 ? -32.240 -72.689 1.452 1.00 163.32 215 LEU D CA 1
ATOM 8067 C C . LEU D 2 215 ? -30.809 -73.212 1.439 1.00 166.86 215 LEU D C 1
ATOM 8068 O O . LEU D 2 215 ? -30.537 -74.396 1.674 1.00 144.69 215 LEU D O 1
ATOM 8073 N N . ASP D 2 216 ? -29.919 -72.247 1.230 1.00 179.47 216 ASP D N 1
ATOM 8074 C CA . ASP D 2 216 ? -28.536 -72.424 0.822 1.00 189.63 216 ASP D CA 1
ATOM 8075 C C . ASP D 2 216 ? -27.578 -72.852 1.947 1.00 192.80 216 ASP D C 1
ATOM 8076 O O . ASP D 2 216 ? -26.640 -72.118 2.286 1.00 205.21 216 ASP D O 1
ATOM 8081 N N . ASP D 2 217 ? -27.838 -74.038 2.515 1.00 165.73 217 ASP D N 1
ATOM 8082 C CA . ASP D 2 217 ? -26.913 -74.776 3.404 1.00 169.81 217 ASP D CA 1
ATOM 8083 C C . ASP D 2 217 ? -26.434 -74.015 4.639 1.00 182.98 217 ASP D C 1
ATOM 8084 O O . ASP D 2 217 ? -26.949 -74.244 5.739 1.00 212.76 217 ASP D O 1
ATOM 8089 N N . GLY D 2 218 ? -25.445 -73.132 4.439 1.00 186.75 218 GLY D N 1
ATOM 8090 C CA . GLY D 2 218 ? -24.847 -72.296 5.488 1.00 193.04 218 GLY D CA 1
ATOM 8091 C C . GLY D 2 218 ? -25.887 -71.451 6.200 1.00 224.48 218 GLY D C 1
ATOM 8092 O O . GLY D 2 218 ? -26.971 -71.212 5.655 1.00 234.69 218 GLY D O 1
ATOM 8093 N N . ALA D 2 219 ? -25.558 -71.014 7.416 1.00 242.44 219 ALA D N 1
ATOM 8094 C CA . ALA D 2 219 ? -26.509 -70.345 8.306 1.00 253.90 219 ALA D CA 1
ATOM 8095 C C . ALA D 2 219 ? -27.247 -69.170 7.684 1.00 264.85 219 ALA D C 1
ATOM 8096 O O . ALA D 2 219 ? -26.611 -68.168 7.329 1.00 277.19 219 ALA D O 1
ATOM 8097 N N . PRO D 2 220 ? -28.587 -69.292 7.525 1.00 261.70 220 PRO D N 1
ATOM 8098 C CA . PRO D 2 220 ? -29.371 -68.150 7.055 1.00 247.32 220 PRO D CA 1
ATOM 8099 C C . PRO D 2 220 ? -29.460 -67.089 8.141 1.00 234.45 220 PRO D C 1
ATOM 8100 O O . PRO D 2 220 ? -29.447 -67.424 9.336 1.00 234.87 220 PRO D O 1
ATOM 8104 N N . GLU D 2 221 ? -29.523 -65.824 7.733 1.00 228.37 221 GLU D N 1
ATOM 8105 C CA . GLU D 2 221 ? -29.808 -64.760 8.680 1.00 230.35 221 GLU D CA 1
ATOM 8106 C C . GLU D 2 221 ? -31.283 -64.845 9.062 1.00 224.28 221 GLU D C 1
ATOM 8107 O O . GLU D 2 221 ? -32.158 -65.012 8.202 1.00 225.39 221 GLU D O 1
ATOM 8113 N N . LEU D 2 222 ? -31.540 -64.789 10.360 1.00 206.42 222 LEU D N 1
ATOM 8114 C CA . LEU D 2 222 ? -32.901 -64.792 10.849 1.00 206.60 222 LEU D CA 1
ATOM 8115 C C . LEU D 2 222 ? -33.241 -63.355 11.202 1.00 206.27 222 LEU D C 1
ATOM 8116 O O . LEU D 2 222 ? -34.423 -62.998 11.400 1.00 238.42 222 LEU D O 1
ATOM 8121 N N . THR D 2 223 ? -32.185 -62.537 11.194 1.00 179.00 223 THR D N 1
ATOM 8122 C CA . THR D 2 223 ? -32.215 -61.111 11.508 1.00 155.38 223 THR D CA 1
ATOM 8123 C C . THR D 2 223 ? -33.447 -60.394 10.947 1.00 150.78 223 THR D C 1
ATOM 8124 O O . THR D 2 223 ? -33.802 -60.528 9.759 1.00 136.09 223 THR D O 1
ATOM 8128 N N . GLU D 2 224 ? -34.108 -59.698 11.875 1.00 139.96 224 GLU D N 1
ATOM 8129 C CA . GLU D 2 224 ? -35.269 -58.816 11.663 1.00 115.72 224 GLU D CA 1
ATOM 8130 C C . GLU D 2 224 ? -36.602 -59.392 11.162 1.00 93.17 224 GLU D C 1
ATOM 8131 O O . GLU D 2 224 ? -37.637 -58.755 11.399 1.00 81.82 224 GLU D O 1
ATOM 8137 N N . ILE D 2 225 ? -36.609 -60.553 10.495 1.00 81.60 225 ILE D N 1
ATOM 8138 C CA . ILE D 2 225 ? -37.900 -61.232 10.265 1.00 84.89 225 ILE D CA 1
ATOM 8139 C C . ILE D 2 225 ? -38.290 -61.937 11.559 1.00 99.65 225 ILE D C 1
ATOM 8140 O O . ILE D 2 225 ? -37.481 -62.672 12.132 1.00 113.24 225 ILE D O 1
ATOM 8145 N N . ASP D 2 226 ? -39.519 -61.675 12.018 1.00 106.34 226 ASP D N 1
ATOM 8146 C CA . ASP D 2 226 ? -40.009 -62.171 13.300 1.00 97.63 226 ASP D CA 1
ATOM 8147 C C . ASP D 2 226 ? -40.025 -63.699 13.311 1.00 89.66 226 ASP D C 1
ATOM 8148 O O . ASP D 2 226 ? -39.172 -64.318 13.955 1.00 81.70 226 ASP D O 1
ATOM 8153 N N . GLU D 2 227 ? -40.950 -64.314 12.583 1.00 97.97 227 GLU D N 1
ATOM 8154 C CA . GLU D 2 227 ? -40.867 -65.766 12.378 1.00 111.54 227 GLU D CA 1
ATOM 8155 C C . GLU D 2 227 ? -41.036 -66.269 10.933 1.00 116.25 227 GLU D C 1
ATOM 8156 O O . GLU D 2 227 ? -41.730 -65.678 10.087 1.00 103.47 227 GLU D O 1
ATOM 8162 N N . ILE D 2 228 ? -40.345 -67.371 10.677 1.00 109.65 228 ILE D N 1
ATOM 8163 C CA . ILE D 2 228 ? -40.336 -68.017 9.390 1.00 108.95 228 ILE D CA 1
ATOM 8164 C C . ILE D 2 228 ? -40.947 -69.389 9.613 1.00 110.92 228 ILE D C 1
ATOM 8165 O O . ILE D 2 228 ? -40.511 -70.156 10.483 1.00 111.95 228 ILE D O 1
ATOM 8170 N N . TYR D 2 229 ? -41.992 -69.672 8.851 1.00 117.70 229 TYR D N 1
ATOM 8171 C CA . TYR D 2 229 ? -42.729 -70.892 9.043 1.00 137.41 229 TYR D CA 1
ATOM 8172 C C . TYR D 2 229 ? -42.453 -71.861 7.937 1.00 147.31 229 TYR D C 1
ATOM 8173 O O . TYR D 2 229 ? -42.463 -71.502 6.757 1.00 143.79 229 TYR D O 1
ATOM 8182 N N . ILE D 2 230 ? -42.165 -73.091 8.347 1.00 148.28 230 ILE D N 1
ATOM 8183 C CA . ILE D 2 230 ? -41.985 -74.191 7.417 1.00 137.62 230 ILE D CA 1
ATOM 8184 C C . ILE D 2 230 ? -43.059 -75.243 7.716 1.00 136.10 230 ILE D C 1
ATOM 8185 O O . ILE D 2 230 ? -42.846 -76.172 8.497 1.00 142.86 230 ILE D O 1
ATOM 8190 N N . LEU D 2 231 ? -44.214 -75.077 7.076 1.00 123.45 231 LEU D N 1
ATOM 8191 C CA . LEU D 2 231 ? -45.438 -75.767 7.475 1.00 125.61 231 LEU D CA 1
ATOM 8192 C C . LEU D 2 231 ? -45.487 -77.274 7.179 1.00 142.03 231 LEU D C 1
ATOM 8193 O O . LEU D 2 231 ? -46.245 -77.994 7.825 1.00 140.63 231 LEU D O 1
ATOM 8198 N N . ARG D 2 232 ? -44.696 -77.748 6.215 1.00 160.46 232 ARG D N 1
ATOM 8199 C CA . ARG D 2 232 ? -44.674 -79.183 5.858 1.00 156.32 232 ARG D CA 1
ATOM 8200 C C . ARG D 2 232 ? -43.422 -79.929 6.351 1.00 164.14 232 ARG D C 1
ATOM 8201 O O . ARG D 2 232 ? -43.224 -81.103 6.009 1.00 170.50 232 ARG D O 1
ATOM 8209 N N . HIS D 2 233 ? -42.594 -79.239 7.145 1.00 180.18 233 HIS D N 1
ATOM 8210 C CA . HIS D 2 233 ? -41.330 -79.766 7.710 1.00 197.36 233 HIS D CA 1
ATOM 8211 C C . HIS D 2 233 ? -40.433 -80.552 6.701 1.00 214.86 233 HIS D C 1
ATOM 8212 O O . HIS D 2 233 ? -39.785 -81.540 7.072 1.00 223.63 233 HIS D O 1
ATOM 8219 N N . GLN D 2 234 ? -40.402 -80.107 5.440 1.00 226.81 234 GLN D N 1
ATOM 8220 C CA . GLN D 2 234 ? -39.663 -80.798 4.366 1.00 229.65 234 GLN D CA 1
ATOM 8221 C C . GLN D 2 234 ? -38.794 -79.868 3.506 1.00 236.05 234 GLN D C 1
ATOM 8222 O O . GLN D 2 234 ? -39.170 -78.720 3.230 1.00 245.11 234 GLN D O 1
ATOM 8228 N N . ARG D 2 235 ? -37.632 -80.382 3.099 1.00 234.15 235 ARG D N 1
ATOM 8229 C CA . ARG D 2 235 ? -36.750 -79.723 2.131 1.00 240.12 235 ARG D CA 1
ATOM 8230 C C . ARG D 2 235 ? -37.339 -79.926 0.726 1.00 227.47 235 ARG D C 1
ATOM 8231 O O . ARG D 2 235 ? -37.926 -80.976 0.444 1.00 235.14 235 ARG D O 1
ATOM 8239 N N . ASN D 2 236 ? -37.185 -78.920 -0.139 1.00 213.28 236 ASN D N 1
ATOM 8240 C CA . ASN D 2 236 ? -37.663 -78.974 -1.533 1.00 222.65 236 ASN D CA 1
ATOM 8241 C C . ASN D 2 236 ? -37.018 -80.079 -2.396 1.00 238.16 236 ASN D C 1
ATOM 8242 O O . ASN D 2 236 ? -37.674 -80.624 -3.294 1.00 250.89 236 ASN D O 1
ATOM 8247 N N . SER D 2 237 ? -35.752 -80.402 -2.112 1.00 241.60 237 SER D N 1
ATOM 8248 C CA . SER D 2 237 ? -35.022 -81.499 -2.785 1.00 244.36 237 SER D CA 1
ATOM 8249 C C . SER D 2 237 ? -35.608 -82.903 -2.550 1.00 252.67 237 SER D C 1
ATOM 8250 O O . SER D 2 237 ? -35.337 -83.822 -3.330 1.00 263.79 237 SER D O 1
ATOM 8253 N N . GLU D 2 238 ? -36.395 -83.051 -1.480 1.00 256.36 238 GLU D N 1
ATOM 8254 C CA . GLU D 2 238 ? -37.120 -84.294 -1.171 1.00 244.99 238 GLU D CA 1
ATOM 8255 C C . GLU D 2 238 ? -38.202 -84.626 -2.204 1.00 238.61 238 GLU D C 1
ATOM 8256 O O . GLU D 2 238 ? -38.486 -85.806 -2.422 1.00 257.84 238 GLU D O 1
ATOM 8262 N N . ARG D 2 239 ? -38.783 -83.592 -2.830 1.00 218.75 239 ARG D N 1
ATOM 8263 C CA . ARG D 2 239 ? -39.943 -83.716 -3.744 1.00 219.10 239 ARG D CA 1
ATOM 8264 C C . ARG D 2 239 ? -39.762 -84.698 -4.913 1.00 225.00 239 ARG D C 1
ATOM 8265 O O . ARG D 2 239 ? -40.741 -85.259 -5.408 1.00 208.46 239 ARG D O 1
ATOM 8273 N N . ASN D 2 240 ? -38.510 -84.897 -5.327 1.00 240.90 240 ASN D N 1
ATOM 8274 C CA . ASN D 2 240 ? -38.143 -85.863 -6.376 1.00 241.45 240 ASN D CA 1
ATOM 8275 C C . ASN D 2 240 ? -37.416 -87.140 -5.870 1.00 253.81 240 ASN D C 1
ATOM 8276 O O . ASN D 2 240 ? -36.991 -87.966 -6.681 1.00 258.44 240 ASN D O 1
ATOM 8281 N N . LYS D 2 241 ? -37.296 -87.304 -4.547 1.00 269.41 241 LYS D N 1
ATOM 8282 C CA . LYS D 2 241 ? -36.472 -88.380 -3.912 1.00 257.74 241 LYS D CA 1
ATOM 8283 C C . LYS D 2 241 ? -37.209 -89.720 -3.595 1.00 254.63 241 LYS D C 1
ATOM 8284 O O . LYS D 2 241 ? -38.444 -89.718 -3.522 1.00 262.09 241 LYS D O 1
ATOM 8290 N N . PRO D 2 242 ? -36.462 -90.855 -3.406 1.00 243.35 242 PRO D N 1
ATOM 8291 C CA . PRO D 2 242 ? -37.118 -92.167 -3.177 1.00 241.92 242 PRO D CA 1
ATOM 8292 C C . PRO D 2 242 ? -38.021 -92.237 -1.939 1.00 246.16 242 PRO D C 1
ATOM 8293 O O . PRO D 2 242 ? -37.606 -91.845 -0.845 1.00 253.32 242 PRO D O 1
ATOM 8297 N N . GLY D 2 243 ? -39.248 -92.718 -2.140 1.00 241.63 243 GLY D N 1
ATOM 8298 C CA . GLY D 2 243 ? -40.240 -92.868 -1.071 1.00 246.12 243 GLY D CA 1
ATOM 8299 C C . GLY D 2 243 ? -40.839 -91.580 -0.523 1.00 253.58 243 GLY D C 1
ATOM 8300 O O . GLY D 2 243 ? -41.362 -91.566 0.597 1.00 252.59 243 GLY D O 1
ATOM 8301 N N . PHE D 2 244 ? -40.770 -90.504 -1.308 1.00 267.39 244 PHE D N 1
ATOM 8302 C CA . PHE D 2 244 ? -41.350 -89.209 -0.927 1.00 280.80 244 PHE D CA 1
ATOM 8303 C C . PHE D 2 244 ? -42.869 -89.289 -0.782 1.00 274.24 244 PHE D C 1
ATOM 8304 O O . PHE D 2 244 ? -43.564 -89.838 -1.643 1.00 290.50 244 PHE D O 1
ATOM 8312 N N . LYS D 2 245 ? -43.355 -88.762 0.337 1.00 251.00 245 LYS D N 1
ATOM 8313 C CA . LYS D 2 245 ? -44.772 -88.476 0.538 1.00 244.42 245 LYS D CA 1
ATOM 8314 C C . LYS D 2 245 ? -44.851 -87.030 1.057 1.00 256.03 245 LYS D C 1
ATOM 8315 O O . LYS D 2 245 ? -44.201 -86.710 2.061 1.00 255.91 245 LYS D O 1
ATOM 8321 N N . PRO D 2 246 ? -45.610 -86.145 0.361 1.00 255.43 246 PRO D N 1
ATOM 8322 C CA . PRO D 2 246 ? -45.729 -84.755 0.836 1.00 243.44 246 PRO D CA 1
ATOM 8323 C C . PRO D 2 246 ? -46.515 -84.633 2.150 1.00 234.66 246 PRO D C 1
ATOM 8324 O O . PRO D 2 246 ? -47.685 -85.021 2.210 1.00 242.96 246 PRO D O 1
ATOM 8328 N N . ASN D 2 247 ? -45.852 -84.117 3.188 1.00 222.99 247 ASN D N 1
ATOM 8329 C CA . ASN D 2 247 ? -46.444 -83.949 4.524 1.00 214.28 247 ASN D CA 1
ATOM 8330 C C . ASN D 2 247 ? -47.615 -82.952 4.532 1.00 195.74 247 ASN D C 1
ATOM 8331 O O . ASN D 2 247 ? -47.668 -82.084 3.663 1.00 183.65 247 ASN D O 1
ATOM 8336 N N . PRO D 2 248 ? -48.553 -83.075 5.503 1.00 190.47 248 PRO D N 1
ATOM 8337 C CA . PRO D 2 248 ? -49.600 -82.051 5.589 1.00 187.66 248 PRO D CA 1
ATOM 8338 C C . PRO D 2 248 ? -49.069 -80.747 6.186 1.00 190.98 248 PRO D C 1
ATOM 8339 O O . PRO D 2 248 ? -48.072 -80.764 6.921 1.00 200.24 248 PRO D O 1
ATOM 8343 N N . ILE D 2 249 ? -49.722 -79.633 5.853 1.00 180.71 249 ILE D N 1
ATOM 8344 C CA . ILE D 2 249 ? -49.468 -78.348 6.512 1.00 167.95 249 ILE D CA 1
ATOM 8345 C C . ILE D 2 249 ? -49.759 -78.526 8.002 1.00 153.41 249 ILE D C 1
ATOM 8346 O O . ILE D 2 249 ? -50.844 -78.984 8.368 1.00 136.33 249 ILE D O 1
ATOM 8351 N N . ASP D 2 250 ? -48.760 -78.191 8.826 1.00 159.38 250 ASP D N 1
ATOM 8352 C CA . ASP D 2 250 ? -48.738 -78.406 10.287 1.00 169.68 250 ASP D CA 1
ATOM 8353 C C . ASP D 2 250 ? -49.625 -77.430 11.081 1.00 178.41 250 ASP D C 1
ATOM 8354 O O . ASP D 2 250 ? -49.299 -76.237 11.223 1.00 193.65 250 ASP D O 1
ATOM 8359 N N . GLY D 2 251 ? -50.713 -77.977 11.634 1.00 165.60 251 GLY D N 1
ATOM 8360 C CA . GLY D 2 251 ? -51.697 -77.231 12.426 1.00 134.49 251 GLY D CA 1
ATOM 8361 C C . GLY D 2 251 ? -51.175 -76.614 13.710 1.00 125.86 251 GLY D C 1
ATOM 8362 O O . GLY D 2 251 ? -51.737 -75.626 14.186 1.00 120.43 251 GLY D O 1
ATOM 8363 N N . GLU D 2 252 ? -50.111 -77.202 14.270 1.00 123.10 252 GLU D N 1
ATOM 8364 C CA . GLU D 2 252 ? -49.426 -76.669 15.457 1.00 135.58 252 GLU D CA 1
ATOM 8365 C C . GLU D 2 252 ? -48.714 -75.339 15.189 1.00 149.47 252 GLU D C 1
ATOM 8366 O O . GLU D 2 252 ? -48.680 -74.457 16.060 1.00 133.84 252 GLU D O 1
ATOM 8372 N N . LEU D 2 253 ? -48.163 -75.200 13.981 1.00 160.54 253 LEU D N 1
ATOM 8373 C CA . LEU D 2 253 ? -47.479 -73.966 13.560 1.00 139.44 253 LEU D CA 1
ATOM 8374 C C . LEU D 2 253 ? -48.465 -72.847 13.190 1.00 129.06 253 LEU D C 1
ATOM 8375 O O . LEU D 2 253 ? -48.246 -71.691 13.552 1.00 115.60 253 LEU D O 1
ATOM 8380 N N . ILE D 2 254 ? -49.555 -73.199 12.503 1.00 128.41 254 ILE D N 1
ATOM 8381 C CA . ILE D 2 254 ? -50.687 -72.280 12.272 1.00 126.56 254 ILE D CA 1
ATOM 8382 C C . ILE D 2 254 ? -51.255 -71.795 13.616 1.00 127.17 254 ILE D C 1
ATOM 8383 O O . ILE D 2 254 ? -51.515 -70.599 13.783 1.00 128.18 254 ILE D O 1
ATOM 8388 N N . TRP D 2 255 ? -51.412 -72.727 14.562 1.00 138.89 255 TRP D N 1
ATOM 8389 C CA . TRP D 2 255 ? -51.792 -72.419 15.949 1.00 152.89 255 TRP D CA 1
ATOM 8390 C C . TRP D 2 255 ? -50.785 -71.475 16.612 1.00 153.38 255 TRP D C 1
ATOM 8391 O O . TRP D 2 255 ? -51.202 -70.493 17.234 1.00 169.47 255 TRP D O 1
ATOM 8402 N N . ASP D 2 256 ? -49.483 -71.754 16.460 1.00 146.74 256 ASP D N 1
ATOM 8403 C CA . ASP D 2 256 ? -48.417 -70.865 16.968 1.00 167.61 256 ASP D CA 1
ATOM 8404 C C . ASP D 2 256 ? -48.573 -69.447 16.419 1.00 165.03 256 ASP D C 1
ATOM 8405 O O . ASP D 2 256 ? -48.525 -68.461 17.171 1.00 169.46 256 ASP D O 1
ATOM 8410 N N . LEU D 2 257 ? -48.776 -69.373 15.106 1.00 155.36 257 LEU D N 1
ATOM 8411 C CA . LEU D 2 257 ? -48.989 -68.117 14.409 1.00 149.39 257 LEU D CA 1
ATOM 8412 C C . LEU D 2 257 ? -50.244 -67.425 14.941 1.00 132.64 257 LEU D C 1
ATOM 8413 O O . LEU D 2 257 ? -50.190 -66.241 15.281 1.00 124.72 257 LEU D O 1
ATOM 8418 N N . TYR D 2 258 ? -51.350 -68.168 15.037 1.00 115.54 258 TYR D N 1
ATOM 8419 C CA . TYR D 2 258 ? -52.600 -67.600 15.516 1.00 110.42 258 TYR D CA 1
ATOM 8420 C C . TYR D 2 258 ? -52.404 -66.990 16.903 1.00 112.66 258 TYR D C 1
ATOM 8421 O O . TYR D 2 258 ? -52.804 -65.853 17.138 1.00 119.31 258 TYR D O 1
ATOM 8430 N N . GLN D 2 259 ? -51.749 -67.729 17.792 1.00 118.30 259 GLN D N 1
ATOM 8431 C CA . GLN D 2 259 ? -51.464 -67.249 19.146 1.00 139.75 259 GLN D CA 1
ATOM 8432 C C . GLN D 2 259 ? -50.553 -66.028 19.189 1.00 138.93 259 GLN D C 1
ATOM 8433 O O . GLN D 2 259 ? -50.829 -65.088 19.942 1.00 139.11 259 GLN D O 1
ATOM 8439 N N . GLU D 2 260 ? -49.488 -66.038 18.381 1.00 136.86 260 GLU D N 1
ATOM 8440 C CA . GLU D 2 260 ? -48.506 -64.945 18.374 1.00 135.48 260 GLU D CA 1
ATOM 8441 C C . GLU D 2 260 ? -49.074 -63.650 17.808 1.00 125.19 260 GLU D C 1
ATOM 8442 O O . GLU D 2 260 ? -48.797 -62.565 18.340 1.00 116.24 260 GLU D O 1
ATOM 8448 N N . VAL D 2 261 ? -49.878 -63.785 16.747 1.00 124.09 261 VAL D N 1
ATOM 8449 C CA . VAL D 2 261 ? -50.674 -62.685 16.193 1.00 122.52 261 VAL D CA 1
ATOM 8450 C C . VAL D 2 261 ? -51.542 -62.102 17.303 1.00 122.96 261 VAL D C 1
ATOM 8451 O O . VAL D 2 261 ? -51.401 -60.929 17.648 1.00 109.49 261 VAL D O 1
ATOM 8455 N N . MET D 2 262 ? -52.400 -62.945 17.878 1.00 127.93 262 MET D N 1
ATOM 8456 C CA . MET D 2 262 ? -53.382 -62.509 18.866 1.00 127.16 262 MET D CA 1
ATOM 8457 C C . MET D 2 262 ? -52.701 -61.859 20.071 1.00 128.63 262 MET D C 1
ATOM 8458 O O . MET D 2 262 ? -53.163 -60.811 20.541 1.00 130.64 262 MET D O 1
ATOM 8463 N N . ASN D 2 263 ? -51.597 -62.462 20.530 1.00 116.73 263 ASN D N 1
ATOM 8464 C CA . ASN D 2 263 ? -50.732 -61.862 21.551 1.00 124.84 263 ASN D CA 1
ATOM 8465 C C . ASN D 2 263 ? -50.209 -60.493 21.155 1.00 136.00 263 ASN D C 1
ATOM 8466 O O . ASN D 2 263 ? -50.206 -59.570 21.984 1.00 141.59 263 ASN D O 1
ATOM 8471 N N . HIS D 2 264 ? -49.762 -60.372 19.901 1.00 129.89 264 HIS D N 1
ATOM 8472 C CA . HIS D 2 264 ? -49.316 -59.094 19.358 1.00 124.36 264 HIS D CA 1
ATOM 8473 C C . HIS D 2 264 ? -50.459 -58.076 19.406 1.00 124.31 264 HIS D C 1
ATOM 8474 O O . HIS D 2 264 ? -50.272 -56.949 19.860 1.00 123.38 264 HIS D O 1
ATOM 8481 N N . LEU D 2 265 ? -51.645 -58.495 18.975 1.00 119.43 265 LEU D N 1
ATOM 8482 C CA . LEU D 2 265 ? -52.826 -57.634 18.997 1.00 111.86 265 LEU D CA 1
ATOM 8483 C C . LEU D 2 265 ? -53.299 -57.325 20.413 1.00 117.32 265 LEU D C 1
ATOM 8484 O O . LEU D 2 265 ? -53.878 -56.257 20.655 1.00 129.88 265 LEU D O 1
ATOM 8489 N N . GLY D 2 266 ? -53.021 -58.247 21.336 1.00 106.52 266 GLY D N 1
ATOM 8490 C CA . GLY D 2 266 ? -53.478 -58.146 22.717 1.00 105.25 266 GLY D CA 1
ATOM 8491 C C . GLY D 2 266 ? -52.662 -57.262 23.646 1.00 106.38 266 GLY D C 1
ATOM 8492 O O . GLY D 2 266 ? -53.088 -57.012 24.787 1.00 118.95 266 GLY D O 1
ATOM 8493 N N . LYS D 2 267 ? -51.519 -56.770 23.164 1.00 91.28 267 LYS D N 1
ATOM 8494 C CA . LYS D 2 267 ? -50.585 -56.005 23.990 1.00 89.56 267 LYS D CA 1
ATOM 8495 C C . LYS D 2 267 ? -50.740 -54.480 23.902 1.00 79.09 267 LYS D C 1
ATOM 8496 O O . LYS D 2 267 ? -51.539 -53.959 23.110 1.00 67.88 267 LYS D O 1
ATOM 8502 N N . ILE D 2 268 ? -49.969 -53.771 24.723 1.00 76.48 268 ILE D N 1
ATOM 8503 C CA . ILE D 2 268 ? -49.781 -52.350 24.508 1.00 93.90 268 ILE D CA 1
ATOM 8504 C C . ILE D 2 268 ? -48.487 -52.167 23.707 1.00 101.87 268 ILE D C 1
ATOM 8505 O O . ILE D 2 268 ? -47.434 -52.691 24.081 1.00 113.65 268 ILE D O 1
ATOM 8510 N N . TRP D 2 269 ? -48.591 -51.431 22.597 1.00 93.23 269 TRP D N 1
ATOM 8511 C CA . TRP D 2 269 ? -47.488 -51.225 21.660 1.00 77.98 269 TRP D CA 1
ATOM 8512 C C . TRP D 2 269 ? -46.551 -50.037 21.992 1.00 82.29 269 TRP D C 1
ATOM 8513 O O . TRP D 2 269 ? -45.470 -50.267 22.513 1.00 97.17 269 TRP D O 1
ATOM 8524 N N . TRP D 2 270 ? -46.943 -48.790 21.690 1.00 83.17 270 TRP D N 1
ATOM 8525 C CA . TRP D 2 270 ? -46.125 -47.580 21.995 1.00 91.71 270 TRP D CA 1
ATOM 8526 C C . TRP D 2 270 ? -46.704 -46.765 23.151 1.00 107.86 270 TRP D C 1
ATOM 8527 O O . TRP D 2 270 ? -47.855 -46.310 23.074 1.00 124.38 270 TRP D O 1
ATOM 8538 N N . ASP D 2 271 ? -45.898 -46.551 24.195 1.00 111.05 271 ASP D N 1
ATOM 8539 C CA . ASP D 2 271 ? -46.355 -45.839 25.374 1.00 110.47 271 ASP D CA 1
ATOM 8540 C C . ASP D 2 271 ? -45.160 -45.188 26.080 1.00 122.30 271 ASP D C 1
ATOM 8541 O O . ASP D 2 271 ? -44.335 -45.896 26.657 1.00 146.85 271 ASP D O 1
ATOM 8546 N N . PRO D 2 272 ? -45.039 -43.839 26.026 1.00 133.52 272 PRO D N 1
ATOM 8547 C CA . PRO D 2 272 ? -43.919 -43.138 26.704 1.00 140.76 272 PRO D CA 1
ATOM 8548 C C . PRO D 2 272 ? -43.820 -43.366 28.229 1.00 142.56 272 PRO D C 1
ATOM 8549 O O . PRO D 2 272 ? -42.712 -43.527 28.761 1.00 161.63 272 PRO D O 1
ATOM 8553 N N . ASN D 2 273 ? -44.960 -43.402 28.914 1.00 133.18 273 ASN D N 1
ATOM 8554 C CA . ASN D 2 273 ? -44.997 -43.610 30.362 1.00 148.19 273 ASN D CA 1
ATOM 8555 C C . ASN D 2 273 ? -44.742 -45.069 30.766 1.00 170.89 273 ASN D C 1
ATOM 8556 O O . ASN D 2 273 ? -44.191 -45.341 31.844 1.00 191.05 273 ASN D O 1
ATOM 8561 N N . SER D 2 274 ? -45.143 -45.999 29.899 1.00 184.98 274 SER D N 1
ATOM 8562 C CA . SER D 2 274 ? -44.882 -47.438 30.075 1.00 199.76 274 SER D CA 1
ATOM 8563 C C . SER D 2 274 ? -43.412 -47.798 29.821 1.00 188.47 274 SER D C 1
ATOM 8564 O O . SER D 2 274 ? -42.923 -48.791 30.351 1.00 194.63 274 SER D O 1
ATOM 8567 N N . ALA D 2 275 ? -42.726 -46.989 29.011 1.00 163.64 275 ALA D N 1
ATOM 8568 C CA . ALA D 2 275 ? -41.280 -47.090 28.850 1.00 159.58 275 ALA D CA 1
ATOM 8569 C C . ALA D 2 275 ? -40.577 -46.826 30.190 1.00 157.98 275 ALA D C 1
ATOM 8570 O O . ALA D 2 275 ? -39.860 -47.707 30.667 1.00 181.31 275 ALA D O 1
ATOM 8572 N N . LEU D 2 276 ? -40.833 -45.653 30.800 1.00 132.07 276 LEU D N 1
ATOM 8573 C CA . LEU D 2 276 ? -40.353 -45.301 32.149 1.00 130.98 276 LEU D CA 1
ATOM 8574 C C . LEU D 2 276 ? -40.412 -46.454 33.144 1.00 148.25 276 LEU D C 1
ATOM 8575 O O . LEU D 2 276 ? -39.363 -47.021 33.526 1.00 159.21 276 LEU D O 1
ATOM 8580 N N . GLN D 2 277 ? -41.646 -46.756 33.573 1.00 142.06 277 GLN D N 1
ATOM 8581 C CA . GLN D 2 277 ? -41.931 -47.768 34.594 1.00 134.85 277 GLN D CA 1
ATOM 8582 C C . GLN D 2 277 ? -41.386 -49.131 34.181 1.00 138.73 277 GLN D C 1
ATOM 8583 O O . GLN D 2 277 ? -40.655 -49.748 34.959 1.00 158.25 277 GLN D O 1
ATOM 8589 N N . ARG D 2 278 ? -41.710 -49.583 32.970 1.00 137.76 278 ARG D N 1
ATOM 8590 C CA . ARG D 2 278 ? -41.141 -50.841 32.470 1.00 145.26 278 ARG D CA 1
ATOM 8591 C C . ARG D 2 278 ? -39.620 -50.700 32.342 1.00 159.15 278 ARG D C 1
ATOM 8592 O O . ARG D 2 278 ? -38.877 -51.386 33.051 1.00 173.54 278 ARG D O 1
ATOM 8600 N N . GLY D 2 279 ? -39.178 -49.753 31.511 1.00 167.63 279 GLY D N 1
ATOM 8601 C CA . GLY D 2 279 ? -37.796 -49.662 31.032 1.00 164.67 279 GLY D CA 1
ATOM 8602 C C . GLY D 2 279 ? -37.752 -49.797 29.515 1.00 160.00 279 GLY D C 1
ATOM 8603 O O . GLY D 2 279 ? -37.237 -48.907 28.825 1.00 166.49 279 GLY D O 1
ATOM 8604 N N . LYS D 2 280 ? -38.323 -50.900 29.006 1.00 146.47 280 LYS D N 1
ATOM 8605 C CA . LYS D 2 280 ? -38.248 -51.313 27.581 1.00 156.05 280 LYS D CA 1
ATOM 8606 C C . LYS D 2 280 ? -39.413 -50.846 26.670 1.00 156.98 280 LYS D C 1
ATOM 8607 O O . LYS D 2 280 ? -40.582 -50.956 27.058 1.00 184.46 280 LYS D O 1
ATOM 8613 N N . VAL D 2 281 ? -39.091 -50.363 25.463 1.00 127.73 281 VAL D N 1
ATOM 8614 C CA . VAL D 2 281 ? -40.084 -49.808 24.525 1.00 102.11 281 VAL D CA 1
ATOM 8615 C C . VAL D 2 281 ? -41.049 -50.874 23.966 1.00 106.69 281 VAL D C 1
ATOM 8616 O O . VAL D 2 281 ? -42.204 -50.938 24.394 1.00 119.13 281 VAL D O 1
ATOM 8620 N N . PHE D 2 282 ? -40.579 -51.711 23.046 1.00 98.87 282 PHE D N 1
ATOM 8621 C CA . PHE D 2 282 ? -41.370 -52.855 22.564 1.00 86.68 282 PHE D CA 1
ATOM 8622 C C . PHE D 2 282 ? -41.047 -54.114 23.377 1.00 104.03 282 PHE D C 1
ATOM 8623 O O . PHE D 2 282 ? -39.877 -54.523 23.488 1.00 122.54 282 PHE D O 1
#

Solvent-accessible surface area: 52722 Å² total; per-residue (Å²): 214,99,59,64,76,0,25,36,43,6,98,100,39,54,162,182,28,148,85,20,92,68,27,23,94,120,37,101,6,86,118,16,6,54,46,18,62,62,120,33,100,54,29,94,101,122,70,71,75,135,125,14,8,65,26,2,3,60,9,1,66,94,1,17,57,79,0,70,115,22,41,124,144,136,47,126,171,105,30,200,97,61,1,21,40,14,1,28,11,30,39,73,40,149,59,74,141,33,50,36,75,33,25,35,16,82,1,15,7,51,63,60,49,45,36,163,101,117,69,15,6,80,134,136,0,23,39,47,49,41,127,88,106,10,36,33,2,10,2,46,28,71,14,76,17,60,14,32,89,36,78,76,205,21,32,7,2,7,4,0,12,24,27,61,69,53,0,47,48,105,81,6,39,27,2,18,35,34,0,30,36,3,32,103,36,32,46,48,2,14,2,4,0,15,0,19,0,24,31,64,98,50,135,83,46,32,17,31,20,35,15,60,16,18,0,6,3,27,60,35,109,141,4,86,42,64,81,84,204,44,137,88,110,21,66,19,104,19,91,0,17,22,31,23,75,60,37,36,113,122,15,44,84,80,120,50,120,135,259,210,100,60,62,78,0,24,36,44,6,97,102,43,55,162,183,28,149,85,20,93,68,27,25,96,119,37,102,7,86,118,16,6,54,46,19,59,63,119,34,98,54,28,94,101,123,71,73,75,134,127,13,8,66,27,2,3,60,8,1,69,93,1,21,58,80,0,72,114,21,38,127,143,137,46,126,173,107,32,200,97,64,2,29,38,14,0,28,11,30,39,72,38,149,56,72,140,32,50,35,76,32,25,35,17,84,1,16,6,51,64,60,49,46,37,164,100,117,68,16,5,80,132,135,0,23,38,47,49,40,126,91,107,10,36,32,1,10,2,46,27,72,13,76,17,60,14,34,89,37,77,76,202,21,33,7,2,6,4,0,11,24,26,61,70,53,0,47,46,105,82,7,40,27,2,17,34,35,0,30,37,3,32,105,36,32,48,47,2,14,1,4,0,15,0,18,0,24,32,61,97,51,135,83,45,32,17,34,18,37,15,60,16,19,1,6,3,29,60,35,107,141,3,86,43,66,80,84,203,45,138,87,112,24,66,21,104,18,89,0,16,22,31,21,75,59,36,34,112,124,16,43,84,79,120,50,122,136,255,92,83,35,85,58,25,0,8,40,79,2,91,113,10,12,147,157,36,142,91,0,16,138,16,0,118,110,88,27,0,46,137,20,16,66,82,4,56,115,40,3,77,104,34,95,126,30,74,93,85,7,0,64,116,0,5,55,17,0,20,88,3,5,107,50,0,18,76,21,6,82,91,127,25,148,45,3,74,139,46,2,6,29,8,0,3,20,0,0,0,2,4,0,0,10,80,0,14,89,108,29,63,29,92,5,45,19,11,35,39,27,75,0,1,9,39,5,8,0,10,1,61,34,14,89,19,1,0,61,34,1,62,30,9,17,39,15,27,96,4,31,0,0,0,0,1,27,0,80,0,18,0,66,6,105,45,43,144,43,82,94,47,118,7,17,1,0,0,0,0,0,4,5,30,29,69,5,61,79,99,63,12,18,42,0,17,4,5,0,64,71,0,36,113,0,0,24,4,1,21,0,3,2,0,0,2,15,50,75,24,55,141,27,12,60,36,113,37,66,10,55,76,32,8,46,0,18,118,16,103,20,34,62,79,133,109,136,84,60,168,77,58,92,3,34,10,76,37,0,31,58,0,10,79,78,0,30,98,9,5,67,124,98,8,20,34,58,109,42,16,37,137,96,3,56,31,129,92,85,36,86,59,25,0,7,39,79,2,92,116,15,12,147,162,37,140,91,0,15,139,16,0,120,111,87,27,0,47,135,20,16,67,83,4,56,112,40,3,77,104,33,94,126,30,76,93,84,7,0,65,115,0,6,55,18,0,20,89,4,5,107,51,0,19,77,21,7,81,92,129,24,148,45,3,74,140,44,2,6,29,8,0,3,20,0,0,0,2,4,0,0,10,79,0,14,89,107,29,64,31,91,5,45,19,11,35,39,26,73,0,1,9,38,5,8,0,9,1,62,35,13,87,20,1,0,58,34,1,65,30,10,16,41,16,26,100,4,30,0,0,0,0,1,28,0,80,0,17,0,68,6,104,45,43,145,43,81,94,48,118,7,18,0,0,0,0,0,0,4,5,30,30,70,5,62,76,102,64,12,19,42,0,16,5,5,0,64,70,0,36,113,0,0,22,4,1,20,0,3,2,0,0,2,15,49,76,25,56,142,28,11,60,37,113,38,65,10,58,76,32,8,47,0,17,118,17,103,20,33,62,80,135,110,136,84,60,168,78,58,92,4,33,10,74,38,0,31,58,0,10,79,78,0,29,89,10,5,68,119,98,8,22,34,56,110,44,16,36,138,107,2,53,30,132